Protein AF-0000000068832847 (afdb_homodimer)

Foldseek 3Di:
DDPPPPDPPPPPPDCPDPPPDPPPPCVVVVVVVVLVVLCCCVQAPVLQAPPVGHGLVPDDPVSSVVSLVVSLVVVVVVVVVVLVVLCVVPVCRSVVVLCVQAVLLQLLLLLVLQPVLLVVLLLVLCCLAPVCCNPVNVFADPVLLLLLNVLLLVLLLLLLQVLLQVCLFPHLLVLQLVLLVQLLQLLVQLLPQDDPGPRRSSNSNSVSSSSNNSSSNSSLLSSLLQQQDDLDFAPVVQVCNLQQNLLSNLSSNLSSLVSNLVNLVLLLVLCCVLVVNDQADDDHPVSSSSRSNVSSVVSSVSSVVSSVCSVPPDDCRGQVSVVLCVLVVHNGADVLQVVCCVPVQVLQLCLLQLLLLLLLLLVLLLVVCLVVLCCLQPPVDTSSVSSVLVSVLSVLLSLLSVLLSSCCLRPVCHLLNLQLVLLVLLLVLLVVCLVCVVVLSDPDPSSVVNSVSSSVNSSSSNNHSPSSSSNSQQLVGASSSRSNSNSNSNSSSSVSNVCCSPCVVPDDPSVSSVVSNVSSVSSNVSSQARHFGCRSPGSVLVVLLVLCVSVVHSLLRADCCLDPNRGHNCCCPVVVSNPSHDSVVNSVVVLVVLLVLLLVQLVCVVVVHDDRSNNSHCDPSNNVSVCVVDPNVVSNVVVVVVLVVLVVNDDPDDDPPPDRPNPSSPPD/DCPPDDPPPPPPPPPPDPDPPPPPPCVVVVVVVVLVVLCCCVQAPVLQAPPVGHGLVPDDPVSSVVSLVVSLVVVVVVVVVVLVVLCVVPVCRSVVVLCVQAVLLQLLLLLVLQPVLLVVLLLVLCCLAPVCCNPVNVFADPVLLLLLNVLLLVLLLQLLQVLLQVCLFPHLLVLQLVLLVQLLQLLVQLLPQDDPGPRRSSNSNSVSSSSNNSSSNSSLLSSLLQQQDDLDFAPVVQVCNLQQNLLSNLSSNLSSLVSNLVNLVLLLVLCCVLVVNDQADDDHPVSSSSRSNVSSVVSSVSSVVSSVCSVPPDDCRGQVSVQVCVLVVHNGADVLQVVCCVPVQVLQLCLLQLLLLLLLLLVLLLLVCLVVLCCLQPPVDTSSVSSVLVSVLSVLLSLLSVLLSSCCQRPVCHLLNLQLVLLVLLLVLLVVCLVCVVVLSDPDPSSVVVSVSSSVNSSSSNNHSPSSSSNQQQLVGASSSRSNSNSNSNSSSSVSNVCCSPCVVPDDPSVSSVVSNVSSVSSNVSSQARHFGCRSPGSVLVVVLVLCVSVVHSLLRADCCLDPNRGHNCCCPPVNSNPSHDSVVNSVVVLVVLLVLLLVVLVCVVVVHDDRSNNSHCDPSNNVSVCVVDPNVVSNVVVVVVLVVLVVNDDPDDDPPPPPPPPSSNPD

Organism: Rhodotorula toruloides (NCBI:txid5286)

pLDDT: mean 83.47, std 18.57, range [19.88, 97.75]

Radius of gyration: 41.59 Å; Cα contacts (8 Å, |Δi|>4): 1879; chains: 2; bounding box: 123×182×76 Å

Structure (mmCIF, N/CA/C/O backbone):
data_AF-0000000068832847-model_v1
#
loop_
_entity.id
_entity.type
_entity.pdbx_description
1 polymer 'BY PROTMAP: gi|472583872|gb|EMS21488.1| MFS phosphate transporter'
#
loop_
_atom_site.group_PDB
_atom_site.id
_atom_site.type_symbol
_atom_site.label_atom_id
_atom_site.label_alt_id
_atom_site.label_comp_id
_atom_site.label_asym_id
_atom_site.label_entity_id
_atom_site.label_seq_id
_atom_site.pdbx_PDB_ins_code
_atom_site.Cartn_x
_atom_site.Cartn_y
_atom_site.Cartn_z
_atom_site.occupancy
_atom_site.B_iso_or_equiv
_atom_site.auth_seq_id
_atom_site.auth_comp_id
_atom_site.auth_asym_id
_atom_site.auth_atom_id
_atom_site.pdbx_PDB_model_num
ATOM 1 N N . MET A 1 1 ? 78.938 -80.625 22.859 1 20.84 1 MET A N 1
ATOM 2 C CA . MET A 1 1 ? 77.812 -79.75 22.406 1 20.84 1 MET A CA 1
ATOM 3 C C . MET A 1 1 ? 78.312 -78.375 22.125 1 20.84 1 MET A C 1
ATOM 5 O O . MET A 1 1 ? 78.5 -77.562 23.047 1 20.84 1 MET A O 1
ATOM 9 N N . SER A 1 2 ? 79.125 -77.875 20.875 1 20.7 2 SER A N 1
ATOM 10 C CA . SER A 1 2 ? 80.375 -77.188 20.531 1 20.7 2 SER A CA 1
ATOM 11 C C . SER A 1 2 ? 80.062 -75.75 20.109 1 20.7 2 SER A C 1
ATOM 13 O O . SER A 1 2 ? 79.125 -75.5 19.359 1 20.7 2 SER A O 1
ATOM 15 N N . VAL A 1 3 ? 80.375 -74.562 20.953 1 23.34 3 VAL A N 1
ATOM 16 C CA . VAL A 1 3 ? 80.125 -73.125 21.156 1 23.34 3 VAL A CA 1
ATOM 17 C C . VAL A 1 3 ? 80.688 -72.312 19.984 1 23.34 3 VAL A C 1
ATOM 19 O O . VAL A 1 3 ? 81.875 -72.062 19.922 1 23.34 3 VAL A O 1
ATOM 22 N N . ALA A 1 4 ? 80.125 -72.625 18.641 1 25.02 4 ALA A N 1
ATOM 23 C CA . ALA A 1 4 ? 81.125 -72.188 17.609 1 25.02 4 ALA A CA 1
ATOM 24 C C . ALA A 1 4 ? 81.25 -70.688 17.5 1 25.02 4 ALA A C 1
ATOM 26 O O . ALA A 1 4 ? 80.25 -70 17.688 1 25.02 4 ALA A O 1
ATOM 27 N N . PRO A 1 5 ? 82.375 -70 17.516 1 25.42 5 PRO A N 1
ATOM 28 C CA . PRO A 1 5 ? 82.875 -68.625 17.797 1 25.42 5 PRO A CA 1
ATOM 29 C C . PRO A 1 5 ? 82.625 -67.688 16.672 1 25.42 5 PRO A C 1
ATOM 31 O O . PRO A 1 5 ? 83.125 -67.812 15.555 1 25.42 5 PRO A O 1
ATOM 34 N N . ASP A 1 6 ? 81.188 -67.125 16.359 1 24.06 6 ASP A N 1
ATOM 35 C CA . ASP A 1 6 ? 80.688 -66.625 15.109 1 24.06 6 ASP A CA 1
ATOM 36 C C . ASP A 1 6 ? 81.312 -65.312 14.75 1 24.06 6 ASP A C 1
ATOM 38 O O . ASP A 1 6 ? 81.25 -64.312 15.523 1 24.06 6 ASP A O 1
ATOM 42 N N . ASP A 1 7 ? 82.375 -65.25 14 1 22.2 7 ASP A N 1
ATOM 43 C CA . ASP A 1 7 ? 83.375 -64.25 13.625 1 22.2 7 ASP A CA 1
ATOM 44 C C . ASP A 1 7 ? 82.812 -63.125 12.789 1 22.2 7 ASP A C 1
ATOM 46 O O . ASP A 1 7 ? 82.188 -63.375 11.75 1 22.2 7 ASP A O 1
ATOM 50 N N . SER A 1 8 ? 82.5 -61.781 13.383 1 24.33 8 SER A N 1
ATOM 51 C CA . SER A 1 8 ? 81.812 -60.5 13.195 1 24.33 8 SER A CA 1
ATOM 52 C C . SER A 1 8 ? 82.5 -59.656 12.125 1 24.33 8 SER A C 1
ATOM 54 O O . SER A 1 8 ? 83.312 -58.812 12.445 1 24.33 8 SER A O 1
ATOM 56 N N . ILE A 1 9 ? 82.688 -60.219 10.953 1 23.02 9 ILE A N 1
ATOM 57 C CA . ILE A 1 9 ? 83.562 -59.531 10.008 1 23.02 9 ILE A CA 1
ATOM 58 C C . ILE A 1 9 ? 83 -58.188 9.633 1 23.02 9 ILE A C 1
ATOM 60 O O . ILE A 1 9 ? 81.812 -58.125 9.234 1 23.02 9 ILE A O 1
ATOM 64 N N . GLN A 1 10 ? 83.625 -57 10.023 1 24.17 10 GLN A N 1
ATOM 65 C CA . GLN A 1 10 ? 83.438 -55.562 10.062 1 24.17 10 GLN A CA 1
ATOM 66 C C . GLN A 1 10 ? 83.5 -54.938 8.656 1 24.17 10 GLN A C 1
ATOM 68 O O . GLN A 1 10 ? 84.5 -54.469 8.211 1 24.17 10 GLN A O 1
ATOM 73 N N . GLU A 1 11 ? 82.938 -55.656 7.645 1 22.23 11 GLU A N 1
ATOM 74 C CA . GLU A 1 11 ? 83.25 -55.125 6.332 1 22.23 11 GLU A CA 1
ATOM 75 C C . GLU A 1 11 ? 82.875 -53.688 6.184 1 22.23 11 GLU A C 1
ATOM 77 O O . GLU A 1 11 ? 81.75 -53.281 6.613 1 22.23 11 GLU A O 1
ATOM 82 N N . TYR A 1 12 ? 83.812 -52.75 5.891 1 25.55 12 TYR A N 1
ATOM 83 C CA . TYR A 1 12 ? 84 -51.312 5.711 1 25.55 12 TYR A CA 1
ATOM 84 C C . TYR A 1 12 ? 83.188 -50.781 4.527 1 25.55 12 TYR A C 1
ATOM 86 O O . TYR A 1 12 ? 83.438 -51.125 3.377 1 25.55 12 TYR A O 1
ATOM 94 N N . ARG A 1 13 ? 81.75 -50.719 4.609 1 24.11 13 ARG A N 1
ATOM 95 C CA . ARG A 1 13 ? 80.875 -50.344 3.535 1 24.11 13 ARG A CA 1
ATOM 96 C C . ARG A 1 13 ? 81.125 -48.906 3.09 1 24.11 13 ARG A C 1
ATOM 98 O O . ARG A 1 13 ? 81.062 -48 3.908 1 24.11 13 ARG A O 1
ATOM 105 N N . GLU A 1 14 ? 81.875 -48.688 2.08 1 23.5 14 GLU A N 1
ATOM 106 C CA . GLU A 1 14 ? 82.25 -47.438 1.432 1 23.5 14 GLU A CA 1
ATOM 107 C C . GLU A 1 14 ? 81.062 -46.531 1.212 1 23.5 14 GLU A C 1
ATOM 109 O O . GLU A 1 14 ? 80 -46.969 0.729 1 23.5 14 GLU A O 1
ATOM 114 N N . THR A 1 15 ? 81 -45.344 1.892 1 24.92 15 THR A N 1
ATOM 115 C CA . THR A 1 15 ? 80 -44.312 2.059 1 24.92 15 THR A CA 1
ATOM 116 C C . THR A 1 15 ? 79.75 -43.562 0.747 1 24.92 15 THR A C 1
ATOM 118 O O . THR A 1 15 ? 80.625 -42.812 0.293 1 24.92 15 THR A O 1
ATOM 121 N N . LYS A 1 16 ? 79.438 -44.156 -0.343 1 27.92 16 LYS A N 1
ATOM 122 C CA . LYS A 1 16 ? 79.312 -43.375 -1.562 1 27.92 16 LYS A CA 1
ATOM 123 C C . LYS A 1 16 ? 78.438 -42.125 -1.33 1 27.92 16 LYS A C 1
ATOM 125 O O . LYS A 1 16 ? 77.312 -42.219 -0.733 1 27.92 16 LYS A O 1
ATOM 130 N N . PRO A 1 17 ? 78.875 -40.875 -1.495 1 26.11 17 PRO A N 1
ATOM 131 C CA . PRO A 1 17 ? 78.25 -39.594 -1.123 1 26.11 17 PRO A CA 1
ATOM 132 C C . PRO A 1 17 ? 76.812 -39.438 -1.722 1 26.11 17 PRO A C 1
ATOM 134 O O . PRO A 1 17 ? 76.562 -39.844 -2.852 1 26.11 17 PRO A O 1
ATOM 137 N N . ALA A 1 18 ? 75.688 -39.375 -0.957 1 25.78 18 ALA A N 1
ATOM 138 C CA . ALA A 1 18 ? 74.312 -39.281 -1.341 1 25.78 18 ALA A CA 1
ATOM 139 C C . ALA A 1 18 ? 74.062 -38.125 -2.312 1 25.78 18 ALA A C 1
ATOM 141 O O . ALA A 1 18 ? 74.5 -37 -2.055 1 25.78 18 ALA A O 1
ATOM 142 N N . LEU A 1 19 ? 74.062 -38.25 -3.59 1 25.56 19 LEU A N 1
ATOM 143 C CA . LEU A 1 19 ? 73.625 -37.312 -4.609 1 25.56 19 LEU A CA 1
ATOM 144 C C . LEU A 1 19 ? 72.438 -36.5 -4.145 1 25.56 19 LEU A C 1
ATOM 146 O O . LEU A 1 19 ? 71.5 -37.094 -3.635 1 25.56 19 LEU A O 1
ATOM 150 N N . SER A 1 20 ? 72.5 -35.094 -3.781 1 26.84 20 SER A N 1
ATOM 151 C CA . SER A 1 20 ? 71.625 -34.125 -3.125 1 26.84 20 SER A CA 1
ATOM 152 C C . SER A 1 20 ? 70.25 -34.094 -3.783 1 26.84 20 SER A C 1
ATOM 154 O O . SER A 1 20 ? 70.188 -33.875 -4.992 1 26.84 20 SER A O 1
ATOM 156 N N . ASP A 1 21 ? 69.312 -34.875 -3.494 1 27.92 21 ASP A N 1
ATOM 157 C CA . ASP A 1 21 ? 67.875 -35.031 -3.934 1 27.92 21 ASP A CA 1
ATOM 158 C C . ASP A 1 21 ? 67.125 -33.719 -3.967 1 27.92 21 ASP A C 1
ATOM 160 O O . ASP A 1 21 ? 67.125 -33 -2.971 1 27.92 21 ASP A O 1
ATOM 164 N N . GLY A 1 22 ? 67.125 -32.938 -5.094 1 28.14 22 GLY A N 1
ATOM 165 C CA . GLY A 1 22 ? 66.5 -31.641 -5.359 1 28.14 22 GLY A CA 1
ATOM 166 C C . GLY A 1 22 ? 65.125 -31.453 -4.668 1 28.14 22 GLY A C 1
ATOM 167 O O . GLY A 1 22 ? 64.25 -32.281 -4.824 1 28.14 22 GLY A O 1
ATOM 168 N N . SER A 1 23 ? 65.125 -30.953 -3.469 1 30.73 23 SER A N 1
ATOM 169 C CA . SER A 1 23 ? 64 -30.562 -2.602 1 30.73 23 SER A CA 1
ATOM 170 C C . SER A 1 23 ? 62.938 -29.797 -3.373 1 30.73 23 SER A C 1
ATOM 172 O O . SER A 1 23 ? 63.188 -28.688 -3.846 1 30.73 23 SER A O 1
ATOM 174 N N . ALA A 1 24 ? 62.156 -30.5 -4.137 1 33.38 24 ALA A N 1
ATOM 175 C CA . ALA A 1 24 ? 60.938 -29.969 -4.715 1 33.38 24 ALA A CA 1
ATOM 176 C C . ALA A 1 24 ? 60.188 -29.094 -3.709 1 33.38 24 ALA A C 1
ATOM 178 O O . ALA A 1 24 ? 59.812 -29.562 -2.621 1 33.38 24 ALA A O 1
ATOM 179 N N . SER A 1 25 ? 60.562 -27.828 -3.668 1 31.8 25 SER A N 1
ATOM 180 C CA . SER A 1 25 ? 60 -26.828 -2.775 1 31.8 25 SER A CA 1
ATOM 181 C C . SER A 1 25 ? 58.5 -27.031 -2.596 1 31.8 25 SER A C 1
ATOM 183 O O . SER A 1 25 ? 57.75 -27.172 -3.576 1 31.8 25 SER A O 1
ATOM 185 N N . PRO A 1 26 ? 58.156 -27.578 -1.437 1 36.78 26 PRO A N 1
ATOM 186 C CA . PRO A 1 26 ? 56.75 -27.781 -1.082 1 36.78 26 PRO A CA 1
ATOM 187 C C . PRO A 1 26 ? 55.875 -26.578 -1.43 1 36.78 26 PRO A C 1
ATOM 189 O O . PRO A 1 26 ? 54.656 -26.625 -1.236 1 36.78 26 PRO A O 1
ATOM 192 N N . ASP A 1 27 ? 56.594 -25.547 -1.665 1 34.56 27 ASP A N 1
ATOM 193 C CA . ASP A 1 27 ? 55.812 -24.328 -1.817 1 34.56 27 ASP A CA 1
ATOM 194 C C . ASP A 1 27 ? 55 -24.359 -3.115 1 34.56 27 ASP A C 1
ATOM 196 O O . ASP A 1 27 ? 54.094 -23.562 -3.309 1 34.56 27 ASP A O 1
ATOM 200 N N . SER A 1 28 ? 55.594 -25.141 -4.047 1 34.53 28 SER A N 1
ATOM 201 C CA . SER A 1 28 ? 54.781 -25.031 -5.258 1 34.53 28 SER A CA 1
ATOM 202 C C . SER A 1 28 ? 53.438 -25.719 -5.09 1 34.53 28 SER A C 1
ATOM 204 O O . SER A 1 28 ? 52.5 -25.484 -5.863 1 34.53 28 SER A O 1
ATOM 206 N N . ARG A 1 29 ? 53.438 -26.797 -4.336 1 42.72 29 ARG A N 1
ATOM 207 C CA . ARG A 1 29 ? 52.219 -27.531 -4.148 1 42.72 29 ARG A CA 1
ATOM 208 C C . ARG A 1 29 ? 51.219 -26.734 -3.312 1 42.72 29 ARG A C 1
ATOM 210 O O . ARG A 1 29 ? 50 -26.828 -3.512 1 42.72 29 ARG A O 1
ATOM 217 N N . SER A 1 30 ? 51.688 -26.172 -2.23 1 42.75 30 SER A N 1
ATOM 218 C CA . SER A 1 30 ? 50.844 -25.297 -1.423 1 42.75 30 SER A CA 1
ATOM 219 C C . SER A 1 30 ? 50.344 -24.109 -2.23 1 42.75 30 SER A C 1
ATOM 221 O O . SER A 1 30 ? 49.188 -23.672 -2.051 1 42.75 30 SER A O 1
ATOM 223 N N . THR A 1 31 ? 51.156 -23.594 -3.111 1 45.06 31 THR A N 1
ATOM 224 C CA . THR A 1 31 ? 50.75 -22.453 -3.939 1 45.06 31 THR A CA 1
ATOM 225 C C . THR A 1 31 ? 49.719 -22.891 -4.988 1 45.06 31 THR A C 1
ATOM 227 O O . THR A 1 31 ? 48.812 -22.125 -5.324 1 45.06 31 THR A O 1
ATOM 230 N N . VAL A 1 32 ? 49.906 -24.016 -5.539 1 45.22 32 VAL A N 1
ATOM 231 C CA . VAL A 1 32 ? 48.969 -24.531 -6.539 1 45.22 32 VAL A CA 1
ATOM 232 C C . VAL A 1 32 ? 47.625 -24.859 -5.875 1 4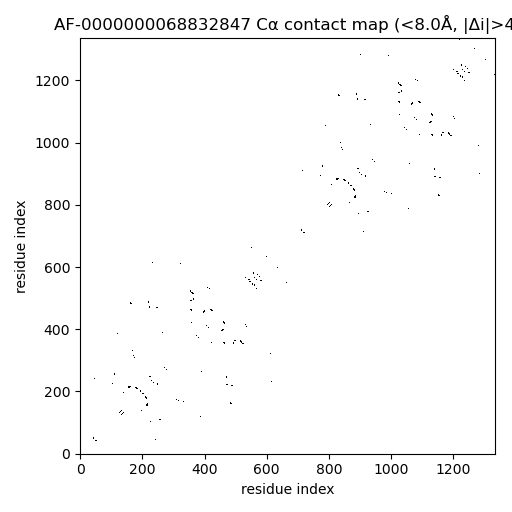5.22 32 VAL A C 1
ATOM 234 O O . VAL A 1 32 ? 46.562 -24.594 -6.434 1 45.22 32 VAL A O 1
ATOM 237 N N . ALA A 1 33 ? 47.781 -25.625 -4.727 1 51.28 33 ALA A N 1
ATOM 238 C CA . ALA A 1 33 ? 46.562 -25.969 -3.98 1 51.28 33 ALA A CA 1
ATOM 239 C C . ALA A 1 33 ? 45.781 -24.703 -3.631 1 51.28 33 ALA A C 1
ATOM 241 O O . ALA A 1 33 ? 44.531 -24.703 -3.723 1 51.28 33 ALA A O 1
ATOM 242 N N . ASN A 1 34 ? 46.531 -23.672 -3.268 1 61.56 34 ASN A N 1
ATOM 243 C CA . ASN A 1 34 ? 45.938 -22.391 -2.926 1 61.56 34 ASN A CA 1
ATOM 244 C C . ASN A 1 34 ? 45.344 -21.703 -4.156 1 61.56 34 ASN A C 1
ATOM 246 O O . ASN A 1 34 ? 44.344 -21 -4.055 1 61.56 34 ASN A O 1
ATOM 250 N N . HIS A 1 35 ? 45.844 -22.203 -5.242 1 73.69 35 HIS A N 1
ATOM 251 C CA . HIS A 1 35 ? 45.375 -21.594 -6.484 1 73.69 35 HIS A CA 1
ATOM 252 C C . HIS A 1 35 ? 44.031 -22.172 -6.918 1 73.69 35 HIS A C 1
ATOM 254 O O . HIS A 1 35 ? 43.156 -21.422 -7.344 1 73.69 35 HIS A O 1
ATOM 260 N N . SER A 1 36 ? 43.938 -23.484 -6.672 1 77 36 SER A N 1
ATOM 261 C CA . SER A 1 36 ? 42.688 -24.125 -7.098 1 77 36 SER A CA 1
ATOM 262 C C . SER A 1 36 ? 41.531 -23.781 -6.152 1 77 36 SER A C 1
ATOM 264 O O . SER A 1 36 ? 40.375 -23.906 -6.523 1 77 36 SER A O 1
ATOM 266 N N . ASP A 1 37 ? 41.969 -23.344 -5.031 1 80.5 37 ASP A N 1
ATOM 267 C CA . ASP A 1 37 ? 40.938 -23 -4.043 1 80.5 37 ASP A CA 1
ATOM 268 C C . ASP A 1 37 ? 40.188 -21.734 -4.441 1 80.5 37 ASP A C 1
ATOM 270 O O . ASP A 1 37 ? 39.062 -21.531 -4.047 1 80.5 37 ASP A O 1
ATOM 274 N N . LEU A 1 38 ? 40.75 -21.031 -5.301 1 82.5 38 LEU A N 1
ATOM 275 C CA . LEU A 1 38 ? 40.156 -19.75 -5.707 1 82.5 38 LEU A CA 1
ATOM 276 C C . LEU A 1 38 ? 38.969 -19.969 -6.609 1 82.5 38 LEU A C 1
ATOM 278 O O . LEU A 1 38 ? 38.031 -19.141 -6.629 1 82.5 38 LEU A O 1
ATOM 282 N N . ILE A 1 39 ? 38.938 -21.109 -7.234 1 86.12 39 ILE A N 1
ATOM 283 C CA . ILE A 1 39 ? 37.844 -21.312 -8.188 1 86.12 39 ILE A CA 1
ATOM 284 C C . ILE A 1 39 ? 36.938 -22.422 -7.68 1 86.12 39 ILE A C 1
ATOM 286 O O . ILE A 1 39 ? 35.938 -22.781 -8.344 1 86.12 39 ILE A O 1
ATOM 290 N N . LYS A 1 40 ? 37.219 -22.938 -6.547 1 85.19 40 LYS A N 1
ATOM 291 C CA . LYS A 1 40 ? 36.469 -24.062 -6.004 1 85.19 40 LYS A CA 1
ATOM 292 C C . LYS A 1 40 ? 35 -23.656 -5.805 1 85.19 40 LYS A C 1
ATOM 294 O O . LYS A 1 40 ? 34.094 -24.438 -6.109 1 85.19 40 LYS A O 1
ATOM 299 N N . GLU A 1 41 ? 34.75 -22.578 -5.348 1 84.81 41 GLU A N 1
ATOM 300 C CA . GLU A 1 41 ? 33.375 -22.125 -5.102 1 84.81 41 GLU A CA 1
ATOM 301 C C . GLU A 1 41 ? 32.625 -21.953 -6.41 1 84.81 41 GLU A C 1
ATOM 303 O O . GLU A 1 41 ? 31.422 -22.172 -6.469 1 84.81 41 GLU A O 1
ATOM 308 N N . ALA A 1 42 ? 33.281 -21.625 -7.391 1 85.69 42 ALA A N 1
ATOM 309 C CA . ALA A 1 42 ? 32.656 -21.406 -8.695 1 85.69 42 ALA A CA 1
ATOM 310 C C . ALA A 1 42 ? 32.375 -22.734 -9.398 1 85.69 42 ALA A C 1
ATOM 312 O O . ALA A 1 42 ? 31.391 -22.859 -10.133 1 85.69 42 ALA A O 1
ATOM 313 N N . LEU A 1 43 ? 33.188 -23.719 -9.133 1 86.81 43 LEU A N 1
ATOM 314 C CA . LEU A 1 43 ? 33.031 -25 -9.82 1 86.81 43 LEU A CA 1
ATOM 315 C C . LEU A 1 43 ? 32.188 -25.969 -9.008 1 86.81 43 LEU A C 1
ATOM 317 O O . LEU A 1 43 ? 31.438 -26.766 -9.562 1 86.81 43 LEU A O 1
ATOM 321 N N . TYR A 1 44 ? 32.406 -25.859 -7.688 1 89.69 44 TYR A N 1
ATOM 322 C CA . TYR A 1 44 ? 31.719 -26.812 -6.812 1 89.69 44 TYR A CA 1
ATOM 323 C C . TYR A 1 44 ? 30.969 -26.094 -5.703 1 89.69 44 TYR A C 1
ATOM 325 O O . TYR A 1 44 ? 31.359 -26.141 -4.539 1 89.69 44 TYR A O 1
ATOM 333 N N . PRO A 1 45 ? 29.828 -25.594 -6.074 1 90.31 45 PRO A N 1
ATOM 334 C CA . PRO A 1 45 ? 29.047 -24.922 -5.035 1 90.31 45 PRO A CA 1
ATOM 335 C C . PRO A 1 45 ? 28.609 -25.859 -3.91 1 90.31 45 PRO A C 1
ATOM 337 O O . PRO A 1 45 ? 28.297 -27.016 -4.164 1 90.31 45 PRO A O 1
ATOM 340 N N . SER A 1 46 ? 28.531 -25.328 -2.717 1 89.75 46 SER A N 1
ATOM 341 C CA . SER A 1 46 ? 28.297 -26.125 -1.523 1 89.75 46 SER A CA 1
ATOM 342 C C . SER A 1 46 ? 26.875 -26.656 -1.475 1 89.75 46 SER A C 1
ATOM 344 O O . SER A 1 46 ? 26.594 -27.625 -0.751 1 89.75 46 SER A O 1
ATOM 346 N N . ASP A 1 47 ? 26.031 -26.109 -2.215 1 91.56 47 ASP A N 1
ATOM 347 C CA . ASP A 1 47 ? 24.641 -26.531 -2.178 1 91.56 47 ASP A CA 1
ATOM 348 C C . ASP A 1 47 ? 24.422 -27.766 -3.066 1 91.56 47 ASP A C 1
ATOM 350 O O . ASP A 1 47 ? 23.406 -28.438 -2.955 1 91.56 47 ASP A O 1
ATOM 354 N N . SER A 1 48 ? 25.422 -28.141 -3.961 1 92.69 48 SER A N 1
ATOM 355 C CA . SER A 1 48 ? 25.219 -29.25 -4.887 1 92.69 48 SER A CA 1
ATOM 356 C C . SER A 1 48 ? 26.359 -30.25 -4.801 1 92.69 48 SER A C 1
ATOM 358 O O . SER A 1 48 ? 26.25 -31.391 -5.273 1 92.69 48 SER A O 1
ATOM 360 N N . TYR A 1 49 ? 27.438 -29.812 -4.238 1 93.31 49 TYR A N 1
ATOM 361 C CA . TYR A 1 49 ? 28.609 -30.672 -4.195 1 93.31 49 TYR A CA 1
ATOM 362 C C . TYR A 1 49 ? 29.109 -30.828 -2.766 1 93.31 49 TYR A C 1
ATOM 364 O O . TYR A 1 49 ? 28.938 -29.938 -1.937 1 93.31 49 TYR A O 1
ATOM 372 N N . THR A 1 50 ? 29.703 -31.953 -2.514 1 92.75 50 THR A N 1
ATOM 373 C CA . THR A 1 50 ? 30.406 -32.156 -1.254 1 92.75 50 THR A CA 1
ATOM 374 C C . THR A 1 50 ? 31.719 -31.406 -1.241 1 92.75 50 THR A C 1
ATOM 376 O O . THR A 1 50 ? 32.188 -30.938 -2.283 1 92.75 50 THR A O 1
ATOM 379 N N . PRO A 1 51 ? 32.312 -31.266 -0.107 1 88 51 PRO A N 1
ATOM 380 C CA . PRO A 1 51 ? 33.562 -30.547 -0.033 1 88 51 PRO A CA 1
ATOM 381 C C . PRO A 1 51 ? 34.656 -31.188 -0.875 1 88 51 PRO A C 1
ATOM 383 O O . PRO A 1 51 ? 35.594 -30.516 -1.308 1 88 51 PRO A O 1
ATOM 386 N N . ASP A 1 52 ? 34.469 -32.469 -1.24 1 86.38 52 ASP A N 1
ATOM 387 C CA . ASP A 1 52 ? 35.469 -33.188 -2.023 1 86.38 52 ASP A CA 1
ATOM 388 C C . ASP A 1 52 ? 35.188 -33.031 -3.52 1 86.38 52 ASP A C 1
ATOM 390 O O . ASP A 1 52 ? 35.938 -33.562 -4.344 1 86.38 52 ASP A O 1
ATOM 394 N N . GLY A 1 53 ? 34.094 -32.375 -3.893 1 88.25 53 GLY A N 1
ATOM 395 C CA . GLY A 1 53 ? 33.812 -32.125 -5.293 1 88.25 53 GLY A CA 1
ATOM 396 C C . GLY A 1 53 ? 32.938 -33.156 -5.938 1 88.25 53 GLY A C 1
ATOM 397 O O . GLY A 1 53 ? 32.875 -33.281 -7.164 1 88.25 53 GLY A O 1
ATOM 398 N N . THR A 1 54 ? 32.312 -34 -5.137 1 92.38 54 THR A N 1
ATOM 399 C CA . THR A 1 54 ? 31.406 -35 -5.672 1 92.38 54 THR A CA 1
ATOM 400 C C . THR A 1 54 ? 29.984 -34.438 -5.766 1 92.38 54 THR A C 1
ATOM 402 O O . THR A 1 54 ? 29.484 -33.844 -4.82 1 92.38 54 THR A O 1
ATOM 405 N N . TYR A 1 55 ? 29.391 -34.656 -6.922 1 94.19 55 TYR A N 1
ATOM 406 C CA . TYR A 1 55 ? 28.016 -34.219 -7.129 1 94.19 55 TYR A CA 1
ATOM 407 C C . TYR A 1 55 ? 27.062 -35 -6.23 1 94.19 55 TYR A C 1
ATOM 409 O O . TYR A 1 55 ? 27.219 -36.219 -6.047 1 94.19 55 TYR A O 1
ATOM 417 N N . TRP A 1 56 ? 26.078 -34.406 -5.625 1 93.81 56 TRP A N 1
ATOM 418 C CA . TRP A 1 56 ? 25.219 -35 -4.609 1 93.81 56 TRP A CA 1
ATOM 419 C C . TRP A 1 56 ? 24.516 -36.25 -5.156 1 93.81 56 TRP A C 1
ATOM 421 O O . TRP A 1 56 ? 24.297 -37.219 -4.426 1 93.81 56 TRP A O 1
ATOM 431 N N . ALA A 1 57 ? 24.203 -36.25 -6.449 1 93.19 57 ALA A N 1
ATOM 432 C CA . ALA A 1 57 ? 23.438 -37.344 -7.039 1 93.19 57 ALA A CA 1
ATOM 433 C C . ALA A 1 57 ? 24.328 -38.562 -7.305 1 93.19 57 ALA A C 1
ATOM 435 O O . ALA A 1 57 ? 23.844 -39.656 -7.562 1 93.19 57 ALA A O 1
ATOM 436 N N . ASP A 1 58 ? 25.625 -38.375 -7.258 1 93.69 58 ASP A N 1
ATOM 437 C CA . ASP A 1 58 ? 26.578 -39.469 -7.461 1 93.69 58 ASP A CA 1
ATOM 438 C C . ASP A 1 58 ? 26.875 -40.188 -6.148 1 93.69 58 ASP A C 1
ATOM 440 O O . ASP A 1 58 ? 27.531 -41.219 -6.145 1 93.69 58 ASP A O 1
ATOM 444 N N . LEU A 1 59 ? 26.406 -39.656 -5.133 1 93.69 59 LEU A N 1
ATOM 445 C CA . LEU A 1 59 ? 26.641 -40.281 -3.826 1 93.69 59 LEU A CA 1
ATOM 446 C C . LEU A 1 59 ? 25.781 -41.531 -3.648 1 93.69 59 LEU A C 1
ATOM 448 O O . LEU A 1 59 ? 24.719 -41.656 -4.258 1 93.69 59 LEU A O 1
ATOM 452 N N . PRO A 1 60 ? 26.297 -42.375 -2.777 1 93 60 PRO A N 1
ATOM 453 C CA . PRO A 1 60 ? 25.453 -43.531 -2.451 1 93 60 PRO A CA 1
ATOM 454 C C . PRO A 1 60 ? 24.156 -43.156 -1.765 1 93 60 PRO A C 1
ATOM 456 O O . PRO A 1 60 ? 24.031 -42.031 -1.248 1 93 60 PRO A O 1
ATOM 459 N N . THR A 1 61 ? 23.266 -44 -1.746 1 92.31 61 THR A N 1
ATOM 460 C CA . THR A 1 61 ? 21.891 -43.688 -1.361 1 92.31 61 THR A CA 1
ATOM 461 C C . THR A 1 61 ? 21.844 -43.125 0.055 1 92.31 61 THR A C 1
ATOM 463 O O . THR A 1 61 ? 21.188 -42.125 0.298 1 92.31 61 THR A O 1
ATOM 466 N N . ALA A 1 62 ? 22.531 -43.688 0.982 1 93.88 62 ALA A N 1
ATOM 467 C CA . ALA A 1 62 ? 22.484 -43.219 2.367 1 93.88 62 ALA A CA 1
ATOM 468 C C . ALA A 1 62 ? 23.094 -41.812 2.5 1 93.88 62 ALA A C 1
ATOM 470 O O . ALA A 1 62 ? 22.547 -40.969 3.219 1 93.88 62 ALA A O 1
ATOM 471 N N . GLN A 1 63 ? 24.156 -41.656 1.841 1 93.31 63 GLN A N 1
ATOM 472 C CA . GLN A 1 63 ? 24.812 -40.344 1.901 1 93.31 63 GLN A CA 1
ATOM 473 C C . GLN A 1 63 ? 24.031 -39.312 1.125 1 93.31 63 GLN A C 1
ATOM 475 O O . GLN A 1 63 ? 24.047 -38.125 1.481 1 93.31 63 GLN A O 1
ATOM 480 N N . ARG A 1 64 ? 23.453 -39.812 0.088 1 93.88 64 ARG A N 1
ATOM 481 C CA . ARG A 1 64 ? 22.609 -38.906 -0.688 1 93.88 64 ARG A CA 1
ATOM 482 C C . ARG A 1 64 ? 21.453 -38.375 0.15 1 93.88 64 ARG A C 1
ATOM 484 O O . ARG A 1 64 ? 21.156 -37.188 0.129 1 93.88 64 ARG A O 1
ATOM 491 N N . TRP A 1 65 ? 20.859 -39.25 0.902 1 94.25 65 TRP A N 1
ATOM 492 C CA . TRP A 1 65 ? 19.734 -38.875 1.756 1 94.25 65 TRP A CA 1
ATOM 493 C C . TRP A 1 65 ? 20.188 -37.938 2.861 1 94.25 65 TRP A C 1
ATOM 495 O O . TRP A 1 65 ? 19.484 -36.969 3.172 1 94.25 65 TRP A O 1
ATOM 505 N N . LYS A 1 66 ? 21.297 -38.188 3.41 1 94.5 66 LYS A N 1
ATOM 506 C CA . LYS A 1 66 ? 21.812 -37.344 4.465 1 94.5 66 LYS A CA 1
ATOM 507 C C . LYS A 1 66 ? 22.172 -35.969 3.922 1 94.5 66 LYS A C 1
ATOM 509 O O . LYS A 1 66 ? 21.875 -34.938 4.562 1 94.5 66 LYS A O 1
ATOM 514 N N . PHE A 1 67 ? 22.766 -35.969 2.773 1 94.44 67 PHE A N 1
ATOM 515 C CA . PHE A 1 67 ? 23.141 -34.688 2.154 1 94.44 67 PHE A CA 1
ATOM 516 C C . PHE A 1 67 ? 21.906 -33.844 1.879 1 94.44 67 PHE A C 1
ATOM 518 O O . PHE A 1 67 ? 21.875 -32.656 2.238 1 94.44 67 PHE A O 1
ATOM 525 N N . ALA A 1 68 ? 20.984 -34.438 1.244 1 93.5 68 ALA A N 1
ATOM 526 C CA . ALA A 1 68 ? 19.781 -33.719 0.842 1 93.5 68 ALA A CA 1
ATOM 527 C C . ALA A 1 68 ? 19.016 -33.219 2.059 1 93.5 68 ALA A C 1
ATOM 529 O O . ALA A 1 68 ? 18.547 -32.062 2.078 1 93.5 68 ALA A O 1
ATOM 530 N N . THR A 1 69 ? 18.875 -33.969 3.084 1 94.19 69 THR A N 1
ATOM 531 C CA . THR A 1 69 ? 18.125 -33.594 4.277 1 94.19 69 THR A CA 1
ATOM 532 C C . THR A 1 69 ? 18.875 -32.531 5.059 1 94.19 69 THR A C 1
ATOM 534 O O . THR A 1 69 ? 18.266 -31.578 5.566 1 94.19 69 THR A O 1
ATOM 537 N N . THR A 1 70 ? 20.156 -32.656 5.141 1 93.88 70 THR A N 1
ATOM 538 C CA . THR A 1 70 ? 20.938 -31.656 5.852 1 93.88 70 THR A CA 1
ATOM 539 C C . THR A 1 70 ? 20.891 -30.312 5.133 1 93.88 70 THR A C 1
ATOM 541 O O . THR A 1 70 ? 20.766 -29.266 5.77 1 93.88 70 THR A O 1
ATOM 544 N N . GLN A 1 71 ? 21.031 -30.422 3.855 1 92.56 71 GLN A N 1
ATOM 545 C CA . GLN A 1 71 ? 20.969 -29.203 3.072 1 92.56 71 GLN A CA 1
ATOM 546 C C . GLN A 1 71 ? 19.625 -28.516 3.211 1 92.56 71 GLN A C 1
ATOM 548 O O . GLN A 1 71 ? 19.547 -27.297 3.352 1 92.56 71 GLN A O 1
ATOM 553 N N . PHE A 1 72 ? 18.609 -29.281 3.135 1 93 72 PHE A N 1
ATOM 554 C CA . PHE A 1 72 ? 17.266 -28.734 3.26 1 93 72 PHE A CA 1
ATOM 555 C C . PHE A 1 72 ? 17.047 -28.125 4.641 1 93 72 PHE A C 1
ATOM 557 O O . PHE A 1 72 ? 16.5 -27.031 4.77 1 93 72 PHE A O 1
ATOM 564 N N . ASN A 1 73 ? 17.5 -28.766 5.688 1 94.12 73 ASN A N 1
ATOM 565 C CA . ASN A 1 73 ? 17.328 -28.281 7.055 1 94.12 73 ASN A CA 1
ATOM 566 C C . ASN A 1 73 ? 18.156 -27.031 7.312 1 94.12 73 ASN A C 1
ATOM 568 O O . ASN A 1 73 ? 17.688 -26.109 7.988 1 94.12 73 ASN A O 1
ATOM 572 N N . GLN A 1 74 ? 19.312 -27.031 6.797 1 93.38 74 GLN A N 1
ATOM 573 C CA . GLN A 1 74 ? 20.172 -25.859 6.98 1 93.38 74 GLN A CA 1
ATOM 574 C C . GLN A 1 74 ? 19.594 -24.641 6.277 1 93.38 74 GLN A C 1
ATOM 576 O O . GLN A 1 74 ? 19.594 -23.531 6.836 1 93.38 74 GLN A O 1
ATOM 581 N N . GLU A 1 75 ? 19.141 -24.875 5.094 1 92.56 75 GLU A N 1
ATOM 582 C CA . GLU A 1 75 ? 18.547 -23.766 4.352 1 92.56 75 GLU A CA 1
ATOM 583 C C . GLU A 1 75 ? 17.25 -23.281 5.004 1 92.56 75 GLU A C 1
ATOM 585 O O . GLU A 1 75 ? 17 -22.078 5.074 1 92.56 75 GLU A O 1
ATOM 590 N N . SER A 1 76 ? 16.484 -24.188 5.48 1 93.31 76 SER A N 1
ATOM 591 C CA . SER A 1 76 ? 15.25 -23.828 6.152 1 93.31 76 SER A CA 1
ATOM 592 C C . SER A 1 76 ? 15.523 -23.047 7.438 1 93.31 76 SER A C 1
ATOM 594 O O . SER A 1 76 ? 14.836 -22.078 7.734 1 93.31 76 SER A O 1
ATOM 596 N N . ARG A 1 77 ? 16.5 -23.453 8.172 1 94.25 77 ARG A N 1
ATOM 597 C CA . ARG A 1 77 ? 16.859 -22.75 9.391 1 94.25 77 ARG A CA 1
ATOM 598 C C . ARG A 1 77 ? 17.375 -21.344 9.086 1 94.25 77 ARG A C 1
ATOM 600 O O . ARG A 1 77 ? 17.047 -20.391 9.797 1 94.25 77 ARG A O 1
ATOM 607 N N . ARG A 1 78 ? 18.141 -21.281 8.07 1 93.38 78 ARG A N 1
ATOM 608 C CA . ARG A 1 78 ? 18.656 -19.984 7.66 1 93.38 78 ARG A CA 1
ATOM 609 C C . ARG A 1 78 ? 17.516 -19.047 7.266 1 93.38 78 ARG A C 1
ATOM 611 O O . ARG A 1 78 ? 17.484 -17.891 7.676 1 93.38 78 ARG A O 1
ATOM 618 N N . GLU A 1 79 ? 16.625 -19.484 6.531 1 91.44 79 GLU A N 1
ATOM 619 C CA . GLU A 1 79 ? 15.5 -18.672 6.078 1 91.44 79 GLU A CA 1
ATOM 620 C C . GLU A 1 79 ? 14.617 -18.25 7.246 1 91.44 79 GLU A C 1
ATOM 622 O O . GLU A 1 79 ? 14.156 -17.109 7.301 1 91.44 79 GLU A O 1
ATOM 627 N N . VAL A 1 80 ? 14.375 -19.125 8.164 1 93.44 80 VAL A N 1
ATOM 628 C CA . VAL A 1 80 ? 13.547 -18.812 9.328 1 93.44 80 VAL A CA 1
ATOM 629 C C . VAL A 1 80 ? 14.219 -17.734 10.156 1 93.44 80 VAL A C 1
ATOM 631 O O . VAL A 1 80 ? 13.555 -16.812 10.641 1 93.44 80 VAL A O 1
ATOM 634 N N . LYS A 1 81 ? 15.484 -17.844 10.297 1 94 81 LYS A N 1
ATOM 635 C CA . LYS A 1 81 ? 16.219 -16.812 11.031 1 94 81 LYS A CA 1
ATOM 636 C C . LYS A 1 81 ? 16.172 -15.477 10.312 1 94 81 LYS A C 1
ATOM 638 O O . LYS A 1 81 ? 15.984 -14.43 10.938 1 94 81 LYS A O 1
ATOM 643 N N . TYR A 1 82 ? 16.344 -15.57 9.047 1 92.44 82 TYR A N 1
ATOM 644 C CA . TYR A 1 82 ? 16.297 -14.352 8.242 1 92.44 82 TYR A CA 1
ATOM 645 C C . TYR A 1 82 ? 14.938 -13.68 8.352 1 92.44 82 TYR A C 1
ATOM 647 O O . TYR A 1 82 ? 14.852 -12.461 8.539 1 92.44 82 TYR A O 1
ATOM 655 N N . VAL A 1 83 ? 13.914 -14.359 8.281 1 92.56 83 VAL A N 1
ATOM 656 C CA . VAL A 1 83 ? 12.547 -13.844 8.375 1 92.56 83 VAL A CA 1
ATOM 657 C C . VAL A 1 83 ? 12.281 -13.328 9.781 1 92.56 83 VAL A C 1
ATOM 659 O O . VAL A 1 83 ? 11.648 -12.281 9.961 1 92.56 83 VAL A O 1
ATOM 662 N N . TRP A 1 84 ? 12.766 -14.023 10.766 1 92.5 84 TRP A N 1
ATOM 663 C CA . TRP A 1 84 ? 12.57 -13.609 12.156 1 92.5 84 TRP A CA 1
ATOM 664 C C . TRP A 1 84 ? 13.281 -12.297 12.438 1 92.5 84 TRP A C 1
ATOM 666 O O . TRP A 1 84 ? 12.758 -11.438 13.148 1 92.5 84 TRP A O 1
ATOM 676 N N . ASP A 1 85 ? 14.438 -12.172 11.875 1 93.12 85 ASP A N 1
ATOM 677 C CA . ASP A 1 85 ? 15.18 -10.93 12.039 1 93.12 85 ASP A CA 1
ATOM 678 C C . ASP A 1 85 ? 14.461 -9.766 11.359 1 93.12 85 ASP A C 1
ATOM 680 O O . ASP A 1 85 ? 14.43 -8.656 11.891 1 93.12 85 ASP A O 1
ATOM 684 N N . MET A 1 86 ? 13.945 -10.07 10.242 1 91.56 86 MET A N 1
ATOM 685 C CA . MET A 1 86 ? 13.148 -9.062 9.547 1 91.56 86 MET A CA 1
ATOM 686 C C . MET A 1 86 ? 11.93 -8.664 10.383 1 91.56 86 MET A C 1
ATOM 688 O O . MET A 1 86 ? 11.586 -7.484 10.461 1 91.56 86 MET A O 1
ATOM 692 N N . PHE A 1 87 ? 11.344 -9.633 11 1 90.69 87 PHE A N 1
ATOM 693 C CA . PHE A 1 87 ? 10.148 -9.414 11.805 1 90.69 87 PHE A CA 1
ATOM 694 C C . PHE A 1 87 ? 10.461 -8.562 13.023 1 90.69 87 PHE A C 1
ATOM 696 O O . PHE A 1 87 ? 9.68 -7.688 13.398 1 90.69 87 PHE A O 1
ATOM 703 N N . LYS A 1 88 ? 11.617 -8.773 13.68 1 89.62 88 LYS A N 1
ATOM 704 C CA . LYS A 1 88 ? 12.016 -8.016 14.859 1 89.62 88 LYS A CA 1
ATOM 705 C C . LYS A 1 88 ? 12.266 -6.551 14.516 1 89.62 88 LYS A C 1
ATOM 707 O O . LYS A 1 88 ? 11.961 -5.66 15.312 1 89.62 88 LYS A O 1
ATOM 712 N N . ARG A 1 89 ? 12.742 -6.32 13.359 1 87.88 89 ARG A N 1
ATOM 713 C CA . ARG A 1 89 ? 13.016 -4.949 12.938 1 87.88 89 ARG A CA 1
ATOM 714 C C . ARG A 1 89 ? 11.727 -4.234 12.539 1 87.88 89 ARG A C 1
ATOM 716 O O . ARG A 1 89 ? 11.492 -3.094 12.945 1 87.88 89 ARG A O 1
ATOM 723 N N . ASP A 1 90 ? 10.977 -4.93 11.68 1 90.69 90 ASP A N 1
ATOM 724 C CA . ASP A 1 90 ? 9.68 -4.449 11.203 1 90.69 90 ASP A CA 1
ATOM 725 C C . ASP A 1 90 ? 8.711 -5.605 10.977 1 90.69 90 ASP A C 1
ATOM 727 O O . ASP A 1 90 ? 8.883 -6.391 10.047 1 90.69 90 ASP A O 1
ATOM 731 N N . PRO A 1 91 ? 7.742 -5.699 11.82 1 88.88 91 PRO A N 1
ATOM 732 C CA . PRO A 1 91 ? 6.816 -6.832 11.75 1 88.88 91 PRO A CA 1
ATOM 733 C C . PRO A 1 91 ? 6.125 -6.941 10.391 1 88.88 91 PRO A C 1
ATOM 735 O O . PRO A 1 91 ? 5.656 -8.023 10.016 1 88.88 91 PRO A O 1
ATOM 738 N N . MET A 1 92 ? 6.066 -5.996 9.578 1 90.75 92 MET A N 1
ATOM 739 C CA . MET A 1 92 ? 5.375 -6.047 8.297 1 90.75 92 MET A CA 1
ATOM 740 C C . MET A 1 92 ? 6.355 -6.312 7.156 1 90.75 92 MET A C 1
ATOM 742 O O . MET A 1 92 ? 5.945 -6.582 6.027 1 90.75 92 MET A O 1
ATOM 746 N N . GLN A 1 93 ? 7.617 -6.281 7.449 1 91.06 93 GLN A N 1
ATOM 747 C CA . GLN A 1 93 ? 8.633 -6.414 6.41 1 91.06 93 GLN A CA 1
ATOM 748 C C . GLN A 1 93 ? 8.586 -7.801 5.77 1 91.06 93 GLN A C 1
ATOM 750 O O . GLN A 1 93 ? 8.719 -7.93 4.551 1 91.06 93 GLN A O 1
ATOM 755 N N . PRO A 1 94 ? 8.391 -8.852 6.602 1 92.69 94 PRO A N 1
ATOM 756 C CA . PRO A 1 94 ? 8.297 -10.164 5.961 1 92.69 94 PRO A CA 1
ATOM 757 C C . PRO A 1 94 ? 7.113 -10.273 5.004 1 92.69 94 PRO A C 1
ATOM 759 O O . PRO A 1 94 ? 7.215 -10.914 3.957 1 92.69 94 PRO A O 1
ATOM 762 N N . PHE A 1 95 ? 6.102 -9.695 5.285 1 91.5 95 PHE A N 1
ATOM 763 C CA . PHE A 1 95 ? 4.926 -9.719 4.422 1 91.5 95 PHE A CA 1
ATOM 764 C C . PHE A 1 95 ? 5.172 -8.93 3.145 1 91.5 95 PHE A C 1
ATOM 766 O O . PHE A 1 95 ? 4.762 -9.352 2.061 1 91.5 95 PHE A O 1
ATOM 773 N N . ARG A 1 96 ? 5.797 -7.891 3.326 1 90.88 96 ARG A N 1
ATOM 774 C CA . ARG A 1 96 ? 6.117 -7.09 2.15 1 90.88 96 ARG A CA 1
ATOM 775 C C . ARG A 1 96 ? 7.074 -7.832 1.224 1 90.88 96 ARG A C 1
ATOM 777 O O . ARG A 1 96 ? 6.949 -7.754 0 1 90.88 96 ARG A O 1
ATOM 784 N N . ALA A 1 97 ? 7.996 -8.477 1.843 1 91.69 97 ALA A N 1
ATOM 785 C CA . ALA A 1 97 ? 8.945 -9.25 1.045 1 91.69 97 ALA A CA 1
ATOM 786 C C . ALA A 1 97 ? 8.242 -10.391 0.314 1 91.69 97 ALA A C 1
ATOM 788 O O . ALA A 1 97 ? 8.516 -10.656 -0.858 1 91.69 97 ALA A O 1
ATOM 789 N N . TYR A 1 98 ? 7.371 -11.07 1.008 1 92.94 98 TYR A N 1
ATOM 790 C CA . TYR A 1 98 ? 6.574 -12.125 0.404 1 92.94 98 TYR A CA 1
ATOM 791 C C . TYR A 1 98 ? 5.73 -11.586 -0.744 1 92.94 98 TYR A C 1
ATOM 793 O O . TYR A 1 98 ? 5.652 -12.203 -1.81 1 92.94 98 TYR A O 1
ATOM 801 N N . TRP A 1 99 ? 5.176 -10.438 -0.547 1 92.94 99 TRP A N 1
ATOM 802 C CA . TRP A 1 99 ? 4.324 -9.812 -1.553 1 92.94 99 TRP A CA 1
ATOM 803 C C . TRP A 1 99 ? 5.125 -9.445 -2.795 1 92.94 99 TRP A C 1
ATOM 805 O O . TRP A 1 99 ? 4.688 -9.695 -3.922 1 92.94 99 TRP A O 1
ATOM 815 N N . ARG A 1 100 ? 6.273 -8.961 -2.559 1 88.69 100 ARG A N 1
ATOM 816 C CA . ARG A 1 100 ? 7.102 -8.492 -3.668 1 88.69 100 ARG A CA 1
ATOM 817 C C . ARG A 1 100 ? 7.668 -9.672 -4.457 1 88.69 100 ARG A C 1
ATOM 819 O O . ARG A 1 100 ? 7.762 -9.617 -5.684 1 88.69 100 ARG A O 1
ATOM 826 N N . LYS A 1 101 ? 7.945 -10.648 -3.76 1 88.5 101 LYS A N 1
ATOM 827 C CA . LYS A 1 101 ? 8.641 -11.758 -4.406 1 88.5 101 LYS A CA 1
ATOM 828 C C . LYS A 1 101 ? 7.652 -12.688 -5.109 1 88.5 101 LYS A C 1
ATOM 830 O O . LYS A 1 101 ? 7.898 -13.133 -6.23 1 88.5 101 LYS A O 1
ATOM 835 N N . TYR A 1 102 ? 6.508 -12.961 -4.469 1 92.38 102 TYR A N 1
ATOM 836 C CA . TYR A 1 102 ? 5.652 -14.023 -4.984 1 92.38 102 TYR A CA 1
ATOM 837 C C . TYR A 1 102 ? 4.324 -13.461 -5.477 1 92.38 102 TYR A C 1
ATOM 839 O O . TYR A 1 102 ? 3.893 -13.758 -6.594 1 92.38 102 TYR A O 1
ATOM 847 N N . VAL A 1 103 ? 3.729 -12.586 -4.762 1 93.31 103 VAL A N 1
ATOM 848 C CA . VAL A 1 103 ? 2.371 -12.141 -5.055 1 93.31 103 VAL A CA 1
ATOM 849 C C . VAL A 1 103 ? 2.377 -11.234 -6.285 1 93.31 103 VAL A C 1
ATOM 851 O O . VAL A 1 103 ? 1.536 -11.375 -7.176 1 93.31 103 VAL A O 1
ATOM 854 N N . LEU A 1 104 ? 3.301 -10.352 -6.367 1 91.06 104 LEU A N 1
ATOM 855 C CA . LEU A 1 104 ? 3.344 -9.391 -7.469 1 91.06 104 LEU A CA 1
ATOM 856 C C . LEU A 1 104 ? 3.486 -10.109 -8.805 1 91.06 104 LEU A C 1
ATOM 858 O O . LEU A 1 104 ? 2.799 -9.766 -9.773 1 91.06 104 LEU A O 1
ATOM 862 N N . THR A 1 105 ? 4.266 -11.109 -8.797 1 89.94 105 THR A N 1
ATOM 863 C CA . THR A 1 105 ? 4.488 -11.852 -10.031 1 89.94 105 THR A CA 1
ATOM 864 C C . THR A 1 105 ? 3.287 -12.734 -10.352 1 89.94 105 THR A C 1
ATOM 866 O O . THR A 1 105 ? 2.988 -12.984 -11.523 1 89.94 105 THR A O 1
ATOM 869 N N . GLY A 1 106 ? 2.582 -13.117 -9.375 1 94.5 106 GLY A N 1
ATOM 870 C CA . GLY A 1 106 ? 1.479 -14.047 -9.555 1 94.5 106 GLY A CA 1
ATOM 871 C C . GLY A 1 106 ? 0.129 -13.359 -9.641 1 94.5 106 GLY A C 1
ATOM 872 O O . GLY A 1 106 ? -0.909 -14.023 -9.68 1 94.5 106 GLY A O 1
ATOM 873 N N . MET A 1 107 ? 0.101 -12.055 -9.672 1 94.5 107 MET A N 1
ATOM 874 C CA . MET A 1 107 ? -1.174 -11.344 -9.656 1 94.5 107 MET A CA 1
ATOM 875 C C . MET A 1 107 ? -1.963 -11.617 -10.93 1 94.5 107 MET A C 1
ATOM 877 O O . MET A 1 107 ? -3.195 -11.586 -10.922 1 94.5 107 MET A O 1
ATOM 881 N N . GLY A 1 108 ? -1.236 -11.922 -12.023 1 93.69 108 GLY A N 1
ATOM 882 C CA . GLY A 1 108 ? -1.941 -12.336 -13.227 1 93.69 108 GLY A CA 1
ATOM 883 C C . GLY A 1 108 ? -2.727 -13.617 -13.047 1 93.69 108 GLY A C 1
ATOM 884 O O . GLY A 1 108 ? -3.855 -13.734 -13.531 1 93.69 108 GLY A O 1
ATOM 885 N N . LEU A 1 109 ? -2.139 -14.492 -12.367 1 95.56 109 LEU A N 1
ATOM 886 C CA . LEU A 1 109 ? -2.812 -15.758 -12.109 1 95.56 109 LEU A CA 1
ATOM 887 C C . LEU A 1 109 ? -3.885 -15.594 -11.039 1 95.56 109 LEU A C 1
ATOM 889 O O . LEU A 1 109 ? -4.871 -16.328 -11.016 1 95.56 109 LEU A O 1
ATOM 893 N N . PHE A 1 110 ? -3.736 -14.602 -10.195 1 96.19 110 PHE A N 1
ATOM 894 C CA . PHE A 1 110 ? -4.75 -14.281 -9.203 1 96.19 110 PHE A CA 1
ATOM 895 C C . PHE A 1 110 ? -6.055 -13.859 -9.875 1 96.19 110 PHE A C 1
ATOM 897 O O . PHE A 1 110 ? -7.121 -14.383 -9.547 1 96.19 110 PHE A O 1
ATOM 904 N N . VAL A 1 111 ? -5.934 -12.992 -10.836 1 95.31 111 VAL A N 1
ATOM 905 C CA . VAL A 1 111 ? -7.141 -12.492 -11.484 1 95.31 111 VAL A CA 1
ATOM 906 C C . VAL A 1 111 ? -7.73 -13.57 -12.391 1 95.31 111 VAL A C 1
ATOM 908 O O . VAL A 1 111 ? -8.945 -13.633 -12.586 1 95.31 111 VAL A O 1
ATOM 911 N N . GLU A 1 112 ? -6.871 -14.367 -12.938 1 91.75 112 GLU A N 1
ATOM 912 C CA . GLU A 1 112 ? -7.355 -15.508 -13.695 1 91.75 112 GLU A CA 1
ATOM 913 C C . GLU A 1 112 ? -8.211 -16.438 -12.828 1 91.75 112 GLU A C 1
ATOM 915 O O . GLU A 1 112 ? -9.32 -16.797 -13.219 1 91.75 112 GLU A O 1
ATOM 920 N N . GLY A 1 113 ? -7.641 -16.781 -11.68 1 91.25 113 GLY A N 1
ATOM 921 C CA . GLY A 1 113 ? -8.414 -17.625 -10.773 1 91.25 113 GLY A CA 1
ATOM 922 C C . GLY A 1 113 ? -9.688 -16.969 -10.289 1 91.25 113 GLY A C 1
ATOM 923 O O . GLY A 1 113 ? -10.719 -17.625 -10.141 1 91.25 113 GLY A O 1
ATOM 924 N N . TYR A 1 114 ? -9.664 -15.664 -10.133 1 94.44 114 TYR A N 1
ATOM 925 C CA . TYR A 1 114 ? -10.812 -14.906 -9.672 1 94.44 114 TYR A CA 1
ATOM 926 C C . TYR A 1 114 ? -11.93 -14.922 -10.703 1 94.44 114 TYR A C 1
ATOM 928 O O . TYR A 1 114 ? -13.078 -15.234 -10.383 1 94.44 114 TYR A O 1
ATOM 936 N N . VAL A 1 115 ? -11.617 -14.703 -11.93 1 91.25 115 VAL A N 1
ATOM 937 C CA . VAL A 1 115 ? -12.641 -14.516 -12.953 1 91.25 115 VAL A CA 1
ATOM 938 C C . VAL A 1 115 ? -13.094 -15.867 -13.484 1 91.25 115 VAL A C 1
ATOM 940 O O . VAL A 1 115 ? -14.289 -16.109 -13.672 1 91.25 115 VAL A O 1
ATOM 943 N N . LEU A 1 116 ? -12.18 -16.766 -13.711 1 82.69 116 LEU A N 1
ATOM 944 C CA . LEU A 1 116 ? -12.516 -18.062 -14.305 1 82.69 116 LEU A CA 1
ATOM 945 C C . LEU A 1 116 ? -13.438 -18.859 -13.391 1 82.69 116 LEU A C 1
ATOM 947 O O . LEU A 1 116 ? -14.414 -19.453 -13.852 1 82.69 116 LEU A O 1
ATOM 951 N N . PHE A 1 117 ? -13.156 -18.844 -12.203 1 80.69 117 PHE A N 1
ATOM 952 C CA . PHE A 1 117 ? -13.977 -19.609 -11.281 1 80.69 117 PHE A CA 1
ATOM 953 C C . PHE A 1 117 ? -15.289 -18.891 -11 1 80.69 117 PHE A C 1
ATOM 955 O O . PHE A 1 117 ? -16.281 -19.531 -10.633 1 80.69 117 PHE A O 1
ATOM 962 N N . SER A 1 118 ? -15.258 -17.578 -11.18 1 89 118 SER A N 1
ATOM 963 C CA . SER A 1 118 ? -16.5 -16.828 -10.992 1 89 118 SER A CA 1
ATOM 964 C C . SER A 1 118 ? -17.547 -17.25 -12.016 1 89 118 SER A C 1
ATOM 966 O O . SER A 1 118 ? -18.75 -17.203 -11.727 1 89 118 SER A O 1
ATOM 968 N N . ILE A 1 119 ? -17.141 -17.688 -13.148 1 86.25 119 ILE A N 1
ATOM 969 C CA . ILE A 1 119 ? -18.062 -18.031 -14.219 1 86.25 119 ILE A CA 1
ATOM 970 C C . ILE A 1 119 ? -18.891 -19.25 -13.812 1 86.25 119 ILE A C 1
ATOM 972 O O . ILE A 1 119 ? -20.109 -19.281 -14.008 1 86.25 119 ILE A O 1
ATOM 976 N N . GLY A 1 120 ? -18.203 -20.25 -13.25 1 80.31 120 GLY A N 1
ATOM 977 C CA . GLY A 1 120 ? -18.938 -21.406 -12.766 1 80.31 120 GLY A CA 1
ATOM 978 C C . GLY A 1 120 ? -19.922 -21.078 -11.656 1 80.31 120 GLY A C 1
ATOM 979 O O . GLY A 1 120 ? -21.062 -21.547 -11.672 1 80.31 120 GLY A O 1
ATOM 980 N N . ASN A 1 121 ? -19.531 -20.234 -10.766 1 86.25 121 ASN A N 1
ATOM 981 C CA . ASN A 1 121 ? -20.375 -19.844 -9.648 1 86.25 121 ASN A CA 1
ATOM 982 C C . ASN A 1 121 ? -21.547 -18.969 -10.109 1 86.25 121 ASN A C 1
ATOM 984 O O . ASN A 1 121 ? -22.672 -19.109 -9.633 1 86.25 121 ASN A O 1
ATOM 988 N N . LEU A 1 122 ? -21.266 -18.141 -11.039 1 90.38 122 LEU A N 1
ATOM 989 C CA . LEU A 1 122 ? -22.281 -17.219 -11.523 1 90.38 122 LEU A CA 1
ATOM 990 C C . LEU A 1 122 ? -23.328 -17.953 -12.359 1 90.38 122 LEU A C 1
ATOM 992 O O . LEU A 1 122 ? -24.5 -17.562 -12.391 1 90.38 122 LEU A O 1
ATOM 996 N N . SER A 1 123 ? -22.906 -18.984 -13.047 1 86.81 123 SER A N 1
ATOM 997 C CA . SER A 1 123 ? -23.875 -19.766 -13.828 1 86.81 123 SER A CA 1
ATOM 998 C C . SER A 1 123 ? -24.984 -20.328 -12.945 1 86.81 123 SER A C 1
ATOM 1000 O O . SER A 1 123 ? -26.156 -20.344 -13.344 1 86.81 123 SER A O 1
ATOM 1002 N N . ALA A 1 124 ? -24.609 -20.703 -11.773 1 83.25 124 ALA A N 1
ATOM 1003 C CA . ALA A 1 124 ? -25.609 -21.188 -10.828 1 83.25 124 ALA A CA 1
ATOM 1004 C C . ALA A 1 124 ? -26.547 -20.062 -10.383 1 83.25 124 ALA A C 1
ATOM 1006 O O . ALA A 1 124 ? -27.75 -20.266 -10.219 1 83.25 124 ALA A O 1
ATOM 1007 N N . LEU A 1 125 ? -26 -18.953 -10.195 1 88.75 125 LEU A N 1
ATOM 1008 C CA . LEU A 1 125 ? -26.781 -17.781 -9.82 1 88.75 125 LEU A CA 1
ATOM 1009 C C . LEU A 1 125 ? -27.703 -17.359 -10.969 1 88.75 125 LEU A C 1
ATOM 1011 O O . LEU A 1 125 ? -28.875 -17.047 -10.742 1 88.75 125 LEU A O 1
ATOM 1015 N N . PHE A 1 126 ? -27.25 -17.438 -12.195 1 90.25 126 PHE A N 1
ATOM 1016 C CA . PHE A 1 126 ? -28.047 -17.094 -13.367 1 90.25 126 PHE A CA 1
ATOM 1017 C C . PHE A 1 126 ? -29.203 -18.062 -13.555 1 90.25 126 PHE A C 1
ATOM 1019 O O . PHE A 1 126 ? -30.312 -17.656 -13.906 1 90.25 126 PHE A O 1
ATOM 1026 N N . SER A 1 127 ? -28.953 -19.281 -13.273 1 86.81 127 SER A N 1
ATOM 1027 C CA . SER A 1 127 ? -30 -20.297 -13.383 1 86.81 127 SER A CA 1
ATOM 1028 C C . SER A 1 127 ? -31.125 -20.031 -12.391 1 86.81 127 SER A C 1
ATOM 1030 O O . SER A 1 127 ? -32.312 -20.281 -12.695 1 86.81 127 SER A O 1
ATOM 1032 N N . SER A 1 128 ? -30.766 -19.484 -11.281 1 85.44 128 SER A N 1
ATOM 1033 C CA . SER A 1 128 ? -31.766 -19.188 -10.25 1 85.44 128 SER A CA 1
ATOM 1034 C C . SER A 1 128 ? -32.5 -17.875 -10.562 1 85.44 128 SER A C 1
ATOM 1036 O O . SER A 1 128 ? -33.688 -17.766 -10.344 1 85.44 128 SER A O 1
ATOM 1038 N N . ALA A 1 129 ? -31.828 -16.984 -11.07 1 88.75 129 ALA A N 1
ATOM 1039 C CA . ALA A 1 129 ? -32.406 -15.672 -11.328 1 88.75 129 ALA A CA 1
ATOM 1040 C C . ALA A 1 129 ? -33.188 -15.656 -12.633 1 88.75 129 ALA A C 1
ATOM 1042 O O . ALA A 1 129 ? -34.188 -14.961 -12.758 1 88.75 129 ALA A O 1
ATOM 1043 N N . TRP A 1 130 ? -32.688 -16.406 -13.602 1 91.56 130 TRP A N 1
ATOM 1044 C CA . TRP A 1 130 ? -33.312 -16.469 -14.914 1 91.56 130 TRP A CA 1
ATOM 1045 C C . TRP A 1 130 ? -33.562 -17.922 -15.336 1 91.56 130 TRP A C 1
ATOM 1047 O O . TRP A 1 130 ? -32.969 -18.391 -16.312 1 91.56 130 TRP A O 1
ATOM 1057 N N . PRO A 1 131 ? -34.469 -18.562 -14.758 1 87.88 131 PRO A N 1
ATOM 1058 C CA . PRO A 1 131 ? -34.719 -19.984 -15.055 1 87.88 131 PRO A CA 1
ATOM 1059 C C . PRO A 1 131 ? -35.219 -20.203 -16.484 1 87.88 131 PRO A C 1
ATOM 1061 O O . PRO A 1 131 ? -35 -21.281 -17.047 1 87.88 131 PRO A O 1
ATOM 1064 N N . ARG A 1 132 ? -35.812 -19.266 -17.094 1 89.88 132 ARG A N 1
ATOM 1065 C CA . ARG A 1 132 ? -36.312 -19.406 -18.453 1 89.88 132 ARG A CA 1
ATOM 1066 C C . ARG A 1 132 ? -35.188 -19.469 -19.469 1 89.88 132 ARG A C 1
ATOM 1068 O O . ARG A 1 132 ? -35.406 -19.922 -20.594 1 89.88 132 ARG A O 1
ATOM 1075 N N . CYS A 1 133 ? -34.062 -19.016 -19.094 1 89.94 133 CYS A N 1
ATOM 1076 C CA . CYS A 1 133 ? -32.906 -19 -19.984 1 89.94 133 CYS A CA 1
ATOM 1077 C C . CYS A 1 133 ? -31.969 -20.156 -19.672 1 89.94 133 CYS A C 1
ATOM 1079 O O . CYS A 1 133 ? -31.406 -20.766 -20.594 1 89.94 133 CYS A O 1
ATOM 1081 N N . TRP A 1 134 ? -31.859 -20.578 -18.406 1 87.38 134 TRP A N 1
ATOM 1082 C CA . TRP A 1 134 ? -30.797 -21.5 -18.016 1 87.38 134 TRP A CA 1
ATOM 1083 C C . TRP A 1 134 ? -31.375 -22.875 -17.641 1 87.38 134 TRP A C 1
ATOM 1085 O O . TRP A 1 134 ? -30.641 -23.844 -17.5 1 87.38 134 TRP A O 1
ATOM 1095 N N . LYS A 1 135 ? -32.625 -22.953 -17.516 1 81.56 135 LYS A N 1
ATOM 1096 C CA . LYS A 1 135 ? -33.25 -24.234 -17.156 1 81.56 135 LYS A CA 1
ATOM 1097 C C . LYS A 1 135 ? -34.188 -24.734 -18.25 1 81.56 135 LYS A C 1
ATOM 1099 O O . LYS A 1 135 ? -34 -25.812 -18.812 1 81.56 135 LYS A O 1
ATOM 1104 N N . THR A 1 136 ? -35.188 -23.828 -18.594 1 88.5 136 THR A N 1
ATOM 1105 C CA . THR A 1 136 ? -36.219 -24.25 -19.547 1 88.5 136 THR A CA 1
ATOM 1106 C C . THR A 1 136 ? -35.844 -23.828 -20.969 1 88.5 136 THR A C 1
ATOM 1108 O O . THR A 1 136 ? -36.469 -24.312 -21.922 1 88.5 136 THR A O 1
ATOM 1111 N N . PHE A 1 137 ? -34.875 -22.969 -21.156 1 89.88 137 PHE A N 1
ATOM 1112 C CA . PHE A 1 137 ? -34.406 -22.484 -22.453 1 89.88 137 PHE A CA 1
ATOM 1113 C C . PHE A 1 137 ? -35.562 -21.953 -23.297 1 89.88 137 PHE A C 1
ATOM 1115 O O . PHE A 1 137 ? -35.625 -22.219 -24.5 1 89.88 137 PHE A O 1
ATOM 1122 N N . ALA A 1 138 ? -36.469 -21.406 -22.703 1 90.5 138 ALA A N 1
ATOM 1123 C CA . ALA A 1 138 ? -37.625 -20.859 -23.391 1 90.5 138 ALA A CA 1
ATOM 1124 C C . ALA A 1 138 ? -37.312 -19.531 -24.062 1 90.5 138 ALA A C 1
ATOM 1126 O O . ALA A 1 138 ? -37.844 -19.219 -25.125 1 90.5 138 ALA A O 1
ATOM 1127 N N . VAL A 1 139 ? -36.344 -18.844 -23.469 1 92.56 139 VAL A N 1
ATOM 1128 C CA . VAL A 1 139 ? -36.062 -17.484 -23.953 1 92.56 139 VAL A CA 1
ATOM 1129 C C . VAL A 1 139 ? -34.656 -17.406 -24.516 1 92.56 139 VAL A C 1
ATOM 1131 O O . VAL A 1 139 ? -34.344 -16.5 -25.281 1 92.56 139 VAL A O 1
ATOM 1134 N N . CYS A 1 140 ? -33.875 -18.344 -24.203 1 92.62 140 CYS A N 1
ATOM 1135 C CA . CYS A 1 140 ? -32.5 -18.359 -24.703 1 92.62 140 CYS A CA 1
ATOM 1136 C C . CYS A 1 140 ? -32.188 -19.672 -25.422 1 92.62 140 CYS A C 1
ATOM 1138 O O . CYS A 1 140 ? -32.75 -20.719 -25.094 1 92.62 140 CYS A O 1
ATOM 1140 N N . ASP A 1 141 ? -31.375 -19.562 -26.438 1 92.62 141 ASP A N 1
ATOM 1141 C CA . ASP A 1 141 ? -30.922 -20.734 -27.172 1 92.62 141 ASP A CA 1
ATOM 1142 C C . ASP A 1 141 ? -29.969 -21.578 -26.344 1 92.62 141 ASP A C 1
ATOM 1144 O O . ASP A 1 141 ? -28.984 -21.078 -25.797 1 92.62 141 ASP A O 1
ATOM 1148 N N . GLU A 1 142 ? -30.281 -22.844 -26.25 1 88.38 142 GLU A N 1
ATOM 1149 C CA . GLU A 1 142 ? -29.5 -23.766 -25.438 1 88.38 142 GLU A CA 1
ATOM 1150 C C . GLU A 1 142 ? -28.047 -23.812 -25.891 1 88.38 142 GLU A C 1
ATOM 1152 O O . GLU A 1 142 ? -27.125 -23.891 -25.062 1 88.38 142 GLU A O 1
ATOM 1157 N N . ASN A 1 143 ? -27.828 -23.734 -27.156 1 87.44 143 ASN A N 1
ATOM 1158 C CA . ASN A 1 143 ? -26.484 -23.797 -27.703 1 87.44 143 ASN A CA 1
ATOM 1159 C C . ASN A 1 143 ? -25.641 -22.594 -27.281 1 87.44 143 ASN A C 1
ATOM 1161 O O . ASN A 1 143 ? -24.469 -22.734 -26.969 1 87.44 143 ASN A O 1
ATOM 1165 N N . TRP A 1 144 ? -26.281 -21.547 -27.188 1 89.88 144 TRP A N 1
ATOM 1166 C CA . TRP A 1 144 ? -25.547 -20.344 -26.812 1 89.88 144 TRP A CA 1
ATOM 1167 C C . TRP A 1 144 ? -25.25 -20.328 -25.328 1 89.88 144 TRP A C 1
ATOM 1169 O O . TRP A 1 144 ? -24.203 -19.828 -24.891 1 89.88 144 TRP A O 1
ATOM 1179 N N . VAL A 1 145 ? -26.156 -20.844 -24.578 1 87.94 145 VAL A N 1
ATOM 1180 C CA . VAL A 1 145 ? -25.922 -20.922 -23.141 1 87.94 145 VAL A CA 1
ATOM 1181 C C . VAL A 1 145 ? -24.734 -21.844 -22.859 1 87.94 145 VAL A C 1
ATOM 1183 O O . VAL A 1 145 ? -23.875 -21.516 -22.047 1 87.94 145 VAL A O 1
ATOM 1186 N N . ASN A 1 146 ? -24.625 -22.891 -23.641 1 83.5 146 ASN A N 1
ATOM 1187 C CA . ASN A 1 146 ? -23.484 -23.797 -23.5 1 83.5 146 ASN A CA 1
ATOM 1188 C C . ASN A 1 146 ? -22.219 -23.203 -24.078 1 83.5 146 ASN A C 1
ATOM 1190 O O . ASN A 1 146 ? -21.109 -23.5 -23.625 1 83.5 146 ASN A O 1
ATOM 1194 N N . ALA A 1 147 ? -22.406 -22.438 -25.094 1 87.75 147 ALA A N 1
ATOM 1195 C CA . ALA A 1 147 ? -21.266 -21.828 -25.781 1 87.75 147 ALA A CA 1
ATOM 1196 C C . ALA A 1 147 ? -20.5 -20.891 -24.859 1 87.75 147 ALA A C 1
ATOM 1198 O O . ALA A 1 147 ? -19.328 -20.594 -25.094 1 87.75 147 ALA A O 1
ATOM 1199 N N . VAL A 1 148 ? -21.156 -20.438 -23.812 1 88.19 148 VAL A N 1
ATOM 1200 C CA . VAL A 1 148 ? -20.484 -19.562 -22.859 1 88.19 148 VAL A CA 1
ATOM 1201 C C . VAL A 1 148 ? -19.25 -20.266 -22.297 1 88.19 148 VAL A C 1
ATOM 1203 O O . VAL A 1 148 ? -18.156 -19.703 -22.266 1 88.19 148 VAL A O 1
ATOM 1206 N N . THR A 1 149 ? -19.344 -21.5 -22 1 84.19 149 THR A N 1
ATOM 1207 C CA . THR A 1 149 ? -18.219 -22.25 -21.422 1 84.19 149 THR A CA 1
ATOM 1208 C C . THR A 1 149 ? -17.203 -22.594 -22.5 1 84.19 149 THR A C 1
ATOM 1210 O O . THR A 1 149 ? -15.992 -22.5 -22.266 1 84.19 149 THR A O 1
ATOM 1213 N N . TYR A 1 150 ? -17.672 -22.875 -23.719 1 86 150 TYR A N 1
ATOM 1214 C CA . TYR A 1 150 ? -16.781 -23.266 -24.797 1 86 150 TYR A CA 1
ATOM 1215 C C . TYR A 1 150 ? -15.953 -22.078 -25.281 1 86 150 TYR A C 1
ATOM 1217 O O . TYR A 1 150 ? -14.758 -22.219 -25.562 1 86 150 TYR A O 1
ATOM 1225 N N . LEU A 1 151 ? -16.594 -21.031 -25.359 1 91.31 151 LEU A N 1
ATOM 1226 C CA . LEU A 1 151 ? -15.914 -19.859 -25.875 1 91.31 151 LEU A CA 1
ATOM 1227 C C . LEU A 1 151 ? -14.836 -19.391 -24.891 1 91.31 151 LEU A C 1
ATOM 1229 O O . LEU A 1 151 ? -13.781 -18.906 -25.312 1 91.31 151 LEU A O 1
ATOM 1233 N N . GLU A 1 152 ? -15.125 -19.547 -23.656 1 91.44 152 GLU A N 1
ATOM 1234 C CA . GLU A 1 152 ? -14.125 -19.188 -22.656 1 91.44 152 GLU A CA 1
ATOM 1235 C C . GLU A 1 152 ? -12.875 -20.062 -22.797 1 91.44 152 GLU A C 1
ATOM 1237 O O . GLU A 1 152 ? -11.758 -19.547 -22.828 1 91.44 152 GLU A O 1
ATOM 1242 N N . ILE A 1 153 ? -13 -21.312 -22.938 1 89.75 153 ILE A N 1
ATOM 1243 C CA . ILE A 1 153 ? -11.891 -22.25 -23.016 1 89.75 153 ILE A CA 1
ATOM 1244 C C . ILE A 1 153 ? -11.133 -22.062 -24.328 1 89.75 153 ILE A C 1
ATOM 1246 O O . ILE A 1 153 ? -9.898 -22.109 -24.344 1 89.75 153 ILE A O 1
ATOM 1250 N N . LEU A 1 154 ? -11.891 -21.828 -25.359 1 93.38 154 LEU A N 1
ATOM 1251 C CA . LEU A 1 154 ? -11.266 -21.578 -26.641 1 93.38 154 LEU A CA 1
ATOM 1252 C C . LEU A 1 154 ? -10.398 -20.328 -26.594 1 93.38 154 LEU A C 1
ATOM 1254 O O . LEU A 1 154 ? -9.305 -20.297 -27.156 1 93.38 154 LEU A O 1
ATOM 1258 N N . GLY A 1 155 ? -10.922 -19.297 -26 1 95.75 155 GLY A N 1
ATOM 1259 C CA . GLY A 1 155 ? -10.133 -18.078 -25.828 1 95.75 155 GLY A CA 1
ATOM 1260 C C . GLY A 1 155 ? -8.836 -18.328 -25.078 1 95.75 155 GLY A C 1
ATOM 1261 O O . GLY A 1 155 ? -7.781 -17.812 -25.469 1 95.75 155 GLY A O 1
ATOM 1262 N N . ILE A 1 156 ? -8.891 -19.156 -24.078 1 95.25 156 ILE A N 1
ATOM 1263 C CA . ILE A 1 156 ? -7.723 -19.453 -23.266 1 95.25 156 ILE A CA 1
ATOM 1264 C C . ILE A 1 156 ? -6.691 -20.203 -24.094 1 95.25 156 ILE A C 1
ATOM 1266 O O . ILE A 1 156 ? -5.5 -19.891 -24.062 1 95.25 156 ILE A O 1
ATOM 1270 N N . ILE A 1 157 ? -7.133 -21.141 -24.891 1 96.19 157 ILE A N 1
ATOM 1271 C CA . ILE A 1 157 ? -6.242 -21.953 -25.719 1 96.19 157 ILE A CA 1
ATOM 1272 C C . ILE A 1 157 ? -5.551 -21.062 -26.75 1 96.19 157 ILE A C 1
ATOM 1274 O O . ILE A 1 157 ? -4.332 -21.141 -26.922 1 96.19 157 ILE A O 1
ATOM 1278 N N . VAL A 1 158 ? -6.289 -20.234 -27.328 1 96.69 158 VAL A N 1
ATOM 1279 C CA . VAL A 1 158 ? -5.742 -19.312 -28.328 1 96.69 158 VAL A CA 1
ATOM 1280 C C . VAL A 1 158 ? -4.699 -18.406 -27.672 1 96.69 158 VAL A C 1
ATOM 1282 O O . VAL A 1 158 ? -3.611 -18.203 -28.219 1 96.69 158 VAL A O 1
ATOM 1285 N N . GLY A 1 159 ? -5.008 -17.875 -26.531 1 96.94 159 GLY A N 1
ATOM 1286 C CA . GLY A 1 159 ? -4.078 -17.016 -25.828 1 96.94 159 GLY A CA 1
ATOM 1287 C C . GLY A 1 159 ? -2.793 -17.719 -25.438 1 96.94 159 GLY A C 1
ATOM 1288 O O . GLY A 1 159 ? -1.704 -17.156 -25.547 1 96.94 159 GLY A O 1
ATOM 1289 N N . GLN A 1 160 ? -2.932 -18.953 -25.031 1 96.94 160 GLN A N 1
ATOM 1290 C CA . GLN A 1 160 ? -1.77 -19.719 -24.594 1 96.94 160 GLN A CA 1
ATOM 1291 C C . GLN A 1 160 ? -0.809 -19.984 -25.75 1 96.94 160 GLN A C 1
ATOM 1293 O O . GLN A 1 160 ? 0.405 -19.812 -25.609 1 96.94 160 GLN A O 1
ATOM 1298 N N . CYS A 1 161 ? -1.313 -20.266 -26.875 1 96.12 161 CYS A N 1
ATOM 1299 C CA . CYS A 1 161 ? -0.483 -20.547 -28.031 1 96.12 161 CYS A CA 1
ATOM 1300 C C . CYS A 1 161 ? 0.09 -19.266 -28.625 1 96.12 161 CYS A C 1
ATOM 1302 O O . CYS A 1 161 ? 1.291 -19.188 -28.891 1 96.12 161 CYS A O 1
ATOM 1304 N N . LEU A 1 162 ? -0.703 -18.297 -28.719 1 95.81 162 LEU A N 1
ATOM 1305 C CA . LEU A 1 162 ? -0.293 -17.062 -29.359 1 95.81 162 LEU A CA 1
ATOM 1306 C C . LEU A 1 162 ? 0.75 -16.328 -28.516 1 95.81 162 LEU A C 1
ATOM 1308 O O . LEU A 1 162 ? 1.804 -15.938 -29.031 1 95.81 162 LEU A O 1
ATOM 1312 N N . VAL A 1 163 ? 0.477 -16.172 -27.344 1 94.88 163 VAL A N 1
ATOM 1313 C CA . VAL A 1 163 ? 1.374 -15.406 -26.484 1 94.88 163 VAL A CA 1
ATOM 1314 C C . VAL A 1 163 ? 2.604 -16.234 -26.141 1 94.88 163 VAL A C 1
ATOM 1316 O O . VAL A 1 163 ? 3.691 -15.695 -25.922 1 94.88 163 VAL A O 1
ATOM 1319 N N . GLY A 1 164 ? 2.395 -17.562 -26.047 1 93.94 164 GLY A N 1
ATOM 1320 C CA . GLY A 1 164 ? 3.566 -18.406 -25.906 1 93.94 164 GLY A CA 1
ATOM 1321 C C . GLY A 1 164 ? 4.574 -18.219 -27.031 1 93.94 164 GLY A C 1
ATOM 1322 O O . GLY A 1 164 ? 5.773 -18.094 -26.781 1 93.94 164 GLY A O 1
ATOM 1323 N N . TYR A 1 165 ? 4.059 -18.156 -28.156 1 93.5 165 TYR A N 1
ATOM 1324 C CA . TYR A 1 165 ? 4.891 -17.938 -29.328 1 93.5 165 TYR A CA 1
ATOM 1325 C C . TYR A 1 165 ? 5.469 -16.531 -29.344 1 93.5 165 TYR A C 1
ATOM 1327 O O . TYR A 1 165 ? 6.656 -16.344 -29.625 1 93.5 165 TYR A O 1
ATOM 1335 N N . GLU A 1 166 ? 4.762 -15.578 -29 1 92.94 166 GLU A N 1
ATOM 1336 C CA . GLU A 1 166 ? 5.168 -14.18 -28.984 1 92.94 166 GLU A CA 1
ATOM 1337 C C . GLU A 1 166 ? 6.219 -13.914 -27.922 1 92.94 166 GLU A C 1
ATOM 1339 O O . GLU A 1 166 ? 7.094 -13.062 -28.094 1 92.94 166 GLU A O 1
ATOM 1344 N N . GLY A 1 167 ? 6.074 -14.609 -26.828 1 90.69 167 GLY A N 1
ATOM 1345 C CA . GLY A 1 167 ? 7.027 -14.438 -25.75 1 90.69 167 GLY A CA 1
ATOM 1346 C C . GLY A 1 167 ? 8.453 -14.766 -26.141 1 90.69 167 GLY A C 1
ATOM 1347 O O . GLY A 1 167 ? 9.398 -14.148 -25.656 1 90.69 167 GLY A O 1
ATOM 1348 N N . ASP A 1 168 ? 8.57 -15.734 -27.062 1 92.38 168 ASP A N 1
ATOM 1349 C CA . ASP A 1 168 ? 9.906 -16.125 -27.516 1 92.38 168 ASP A CA 1
ATOM 1350 C C . ASP A 1 168 ? 10.32 -15.297 -28.734 1 92.38 168 ASP A C 1
ATOM 1352 O O . ASP A 1 168 ? 11.508 -15.18 -29.047 1 92.38 168 ASP A O 1
ATOM 1356 N N . TRP A 1 169 ? 9.352 -14.695 -29.406 1 91.31 169 TRP A N 1
ATOM 1357 C CA . TRP A 1 169 ? 9.609 -13.938 -30.625 1 91.31 169 TRP A CA 1
ATOM 1358 C C . TRP A 1 169 ? 9.922 -12.477 -30.297 1 91.31 169 TRP A C 1
ATOM 1360 O O . TRP A 1 169 ? 11 -11.977 -30.641 1 91.31 169 TRP A O 1
ATOM 1370 N N . ILE A 1 170 ? 9.086 -11.75 -29.578 1 90.12 170 ILE A N 1
ATOM 1371 C CA . ILE A 1 170 ? 9.203 -10.32 -29.312 1 90.12 170 ILE A CA 1
ATOM 1372 C C . ILE A 1 170 ? 9.844 -10.102 -27.938 1 90.12 170 ILE A C 1
ATOM 1374 O O . ILE A 1 170 ? 10.836 -9.375 -27.812 1 90.12 170 ILE A O 1
ATOM 1378 N N . GLY A 1 171 ? 9.281 -10.781 -26.969 1 89.12 171 GLY A N 1
ATOM 1379 C CA . GLY A 1 171 ? 9.805 -10.602 -25.625 1 89.12 171 GLY A CA 1
ATOM 1380 C C . GLY A 1 171 ? 8.797 -10.922 -24.531 1 89.12 171 GLY A C 1
ATOM 1381 O O . GLY A 1 171 ? 7.598 -11.031 -24.812 1 89.12 171 GLY A O 1
ATOM 1382 N N . ARG A 1 172 ? 9.312 -10.984 -23.359 1 90.88 172 ARG A N 1
ATOM 1383 C CA . ARG A 1 172 ? 8.469 -11.312 -22.203 1 90.88 172 ARG A CA 1
ATOM 1384 C C . ARG A 1 172 ? 7.684 -10.094 -21.734 1 90.88 172 ARG A C 1
ATOM 1386 O O . ARG A 1 172 ? 6.512 -10.203 -21.391 1 90.88 172 ARG A O 1
ATOM 1393 N N . LYS A 1 173 ? 8.328 -8.953 -21.734 1 91.62 173 LYS A N 1
ATOM 1394 C CA . LYS A 1 173 ? 7.68 -7.734 -21.25 1 91.62 173 LYS A CA 1
ATOM 1395 C C . LYS A 1 173 ? 6.473 -7.383 -22.109 1 91.62 173 LYS A C 1
ATOM 1397 O O . LYS A 1 173 ? 5.406 -7.043 -21.594 1 91.62 173 LYS A O 1
ATOM 1402 N N . PHE A 1 174 ? 6.656 -7.461 -23.375 1 93.25 174 PHE A N 1
ATOM 1403 C CA . PHE A 1 174 ? 5.562 -7.16 -24.297 1 93.25 174 PHE A CA 1
ATOM 1404 C C . PHE A 1 174 ? 4.395 -8.109 -24.062 1 93.25 174 PHE A C 1
ATOM 1406 O O . PHE A 1 174 ? 3.236 -7.688 -24.047 1 93.25 174 PHE A O 1
ATOM 1413 N N . GLY A 1 175 ? 4.695 -9.383 -23.922 1 93.62 175 GLY A N 1
ATOM 1414 C CA . GLY A 1 175 ? 3.654 -10.359 -23.656 1 93.62 175 GLY A CA 1
ATOM 1415 C C . GLY A 1 175 ? 2.898 -10.102 -22.375 1 93.62 175 GLY A C 1
ATOM 1416 O O . GLY A 1 175 ? 1.67 -10.195 -22.344 1 93.62 175 GLY A O 1
ATOM 1417 N N . LEU A 1 176 ? 3.592 -9.719 -21.375 1 93.38 176 LEU A N 1
ATOM 1418 C CA . LEU A 1 176 ? 2.982 -9.43 -20.078 1 93.38 176 LEU A CA 1
ATOM 1419 C C . LEU A 1 176 ? 2.055 -8.227 -20.172 1 93.38 176 LEU A C 1
ATOM 1421 O O . LEU A 1 176 ? 0.926 -8.266 -19.672 1 93.38 176 LEU A O 1
ATOM 1425 N N . CYS A 1 177 ? 2.51 -7.184 -20.828 1 94.56 177 CYS A N 1
ATOM 1426 C CA . CYS A 1 177 ? 1.724 -5.961 -20.938 1 94.56 177 CYS A CA 1
ATOM 1427 C C . CYS A 1 177 ? 0.504 -6.176 -21.828 1 94.56 177 CYS A C 1
ATOM 1429 O O . CYS A 1 177 ? -0.593 -5.719 -21.516 1 94.56 177 CYS A O 1
ATOM 1431 N N . GLN A 1 178 ? 0.698 -6.867 -22.906 1 95.56 178 GLN A N 1
ATOM 1432 C CA . GLN A 1 178 ? -0.407 -7.148 -23.828 1 95.56 178 GLN A CA 1
ATOM 1433 C C . GLN A 1 178 ? -1.486 -7.98 -23.141 1 95.56 178 GLN A C 1
ATOM 1435 O O . GLN A 1 178 ? -2.68 -7.719 -23.312 1 95.56 178 GLN A O 1
ATOM 1440 N N . ASP A 1 179 ? -1.104 -8.984 -22.438 1 95.81 179 ASP A N 1
ATOM 1441 C CA . ASP A 1 179 ? -2.064 -9.828 -21.734 1 95.81 179 ASP A CA 1
ATOM 1442 C C . ASP A 1 179 ? -2.859 -9.023 -20.719 1 95.81 179 ASP A C 1
ATOM 1444 O O . ASP A 1 179 ? -4.074 -9.188 -20.594 1 95.81 179 ASP A O 1
ATOM 1448 N N . ALA A 1 180 ? -2.156 -8.227 -20.016 1 96 180 ALA A N 1
ATOM 1449 C CA . ALA A 1 180 ? -2.83 -7.406 -19.016 1 96 180 ALA A CA 1
ATOM 1450 C C . ALA A 1 180 ? -3.846 -6.473 -19.672 1 96 180 ALA A C 1
ATOM 1452 O O . ALA A 1 180 ? -4.945 -6.277 -19.141 1 96 180 ALA A O 1
ATOM 1453 N N . LEU A 1 181 ? -3.482 -5.902 -20.812 1 97.19 181 LEU A N 1
ATOM 1454 C CA . LEU A 1 181 ? -4.379 -5.004 -21.531 1 97.19 181 LEU A CA 1
ATOM 1455 C C . LEU A 1 181 ? -5.617 -5.75 -22.031 1 97.19 181 LEU A C 1
ATOM 1457 O O . LEU A 1 181 ? -6.738 -5.27 -21.875 1 97.19 181 LEU A O 1
ATOM 1461 N N . VAL A 1 182 ? -5.41 -6.91 -22.578 1 97.56 182 VAL A N 1
ATOM 1462 C CA . VAL A 1 182 ? -6.516 -7.695 -23.109 1 97.56 182 VAL A CA 1
ATOM 1463 C C . VAL A 1 182 ? -7.441 -8.125 -21.984 1 97.56 182 VAL A C 1
ATOM 1465 O O . VAL A 1 182 ? -8.664 -8.078 -22.109 1 97.56 182 VAL A O 1
ATOM 1468 N N . MET A 1 183 ? -6.922 -8.547 -20.859 1 97.25 183 MET A N 1
ATOM 1469 C CA . MET A 1 183 ? -7.738 -8.938 -19.719 1 97.25 183 MET A CA 1
ATOM 1470 C C . MET A 1 183 ? -8.516 -7.746 -19.172 1 97.25 183 MET A C 1
ATOM 1472 O O . MET A 1 183 ? -9.656 -7.891 -18.734 1 97.25 183 MET A O 1
ATOM 1476 N N . LEU A 1 184 ? -7.84 -6.574 -19.188 1 97.25 184 LEU A N 1
ATOM 1477 C CA . LEU A 1 184 ? -8.531 -5.371 -18.734 1 97.25 184 LEU A CA 1
ATOM 1478 C C . LEU A 1 184 ? -9.727 -5.07 -19.625 1 97.25 184 LEU A C 1
ATOM 1480 O O . LEU A 1 184 ? -10.836 -4.84 -19.125 1 97.25 184 LEU A O 1
ATOM 1484 N N . ILE A 1 185 ? -9.508 -5.086 -20.953 1 97.75 185 ILE A N 1
ATOM 1485 C CA . ILE A 1 185 ? -10.594 -4.836 -21.906 1 97.75 185 ILE A CA 1
ATOM 1486 C C . ILE A 1 185 ? -11.695 -5.867 -21.719 1 97.75 185 ILE A C 1
ATOM 1488 O O . ILE A 1 185 ? -12.883 -5.516 -21.656 1 97.75 185 ILE A O 1
ATOM 1492 N N . GLY A 1 186 ? -11.289 -7.117 -21.578 1 96.88 186 GLY A N 1
ATOM 1493 C CA . GLY A 1 186 ? -12.266 -8.172 -21.359 1 96.88 186 GLY A CA 1
ATOM 1494 C C . GLY A 1 186 ? -13.07 -7.988 -20.078 1 96.88 186 GLY A C 1
ATOM 1495 O O . GLY A 1 186 ? -14.281 -8.203 -20.078 1 96.88 186 GLY A O 1
ATOM 1496 N N . SER A 1 187 ? -12.438 -7.602 -19.016 1 96.31 187 SER A N 1
ATOM 1497 C CA . SER A 1 187 ? -13.125 -7.422 -17.75 1 96.31 187 SER A CA 1
ATOM 1498 C C . SER A 1 187 ? -14.086 -6.238 -17.797 1 96.31 187 SER A C 1
ATOM 1500 O O . SER A 1 187 ? -15.164 -6.273 -17.188 1 96.31 187 SER A O 1
ATOM 1502 N N . ILE A 1 188 ? -13.711 -5.137 -18.484 1 96.69 188 ILE A N 1
ATOM 1503 C CA . ILE A 1 188 ? -14.594 -3.988 -18.656 1 96.69 188 ILE A CA 1
ATOM 1504 C C . ILE A 1 188 ? -15.836 -4.41 -19.453 1 96.69 188 ILE A C 1
ATOM 1506 O O . ILE A 1 188 ? -16.953 -4.043 -19.094 1 96.69 188 ILE A O 1
ATOM 1510 N N . LEU A 1 189 ? -15.633 -5.223 -20.5 1 96.88 189 LEU A N 1
ATOM 1511 C CA . LEU A 1 189 ? -16.75 -5.715 -21.312 1 96.88 189 LEU A CA 1
ATOM 1512 C C . LEU A 1 189 ? -17.672 -6.594 -20.469 1 96.88 189 LEU A C 1
ATOM 1514 O O . LEU A 1 189 ? -18.891 -6.488 -20.562 1 96.88 189 LEU A O 1
ATOM 1518 N N . LEU A 1 190 ? -17.141 -7.402 -19.609 1 95.81 190 LEU A N 1
ATOM 1519 C CA . LEU A 1 190 ? -17.922 -8.297 -18.766 1 95.81 190 LEU A CA 1
ATOM 1520 C C . LEU A 1 190 ? -18.734 -7.512 -17.75 1 95.81 190 LEU A C 1
ATOM 1522 O O . LEU A 1 190 ? -19.875 -7.875 -17.438 1 95.81 190 LEU A O 1
ATOM 1526 N N . THR A 1 191 ? -18.125 -6.469 -17.203 1 95.31 191 THR A N 1
ATOM 1527 C CA . THR A 1 191 ? -18.812 -5.645 -16.219 1 95.31 191 THR A CA 1
ATOM 1528 C C . THR A 1 191 ? -19.969 -4.879 -16.844 1 95.31 191 THR A C 1
ATOM 1530 O O . THR A 1 191 ? -21.047 -4.77 -16.266 1 95.31 191 THR A O 1
ATOM 1533 N N . GLY A 1 192 ? -19.781 -4.375 -18.078 1 93.38 192 GLY A N 1
ATOM 1534 C CA . GLY A 1 192 ? -20.766 -3.494 -18.703 1 93.38 192 GLY A CA 1
ATOM 1535 C C . GLY A 1 192 ? -21.625 -4.191 -19.75 1 93.38 192 GLY A C 1
ATOM 1536 O O . GLY A 1 192 ? -22.344 -3.539 -20.5 1 93.38 192 GLY A O 1
ATOM 1537 N N . VAL A 1 193 ? -21.531 -5.484 -19.812 1 91.19 193 VAL A N 1
ATOM 1538 C CA . VAL A 1 193 ? -22.25 -6.191 -20.875 1 91.19 193 VAL A CA 1
ATOM 1539 C C . VAL A 1 193 ? -23.75 -5.926 -20.734 1 91.19 193 VAL A C 1
ATOM 1541 O O . VAL A 1 193 ? -24.297 -5.98 -19.625 1 91.19 193 VAL A O 1
ATOM 1544 N N . TRP A 1 194 ? -24.375 -5.484 -21.797 1 86.19 194 TRP A N 1
ATOM 1545 C CA . TRP A 1 194 ? -25.812 -5.199 -21.859 1 86.19 194 TRP A CA 1
ATOM 1546 C C . TRP A 1 194 ? -26.422 -5.738 -23.141 1 86.19 194 TRP A C 1
ATOM 1548 O O . TRP A 1 194 ? -25.719 -5.949 -24.141 1 86.19 194 TRP A O 1
ATOM 1558 N N . GLY A 1 195 ? -27.656 -6.258 -23 1 84.44 195 GLY A N 1
ATOM 1559 C CA . GLY A 1 195 ? -28.344 -6.77 -24.172 1 84.44 195 GLY A CA 1
ATOM 1560 C C . GLY A 1 195 ? -29.797 -6.312 -24.234 1 84.44 195 GLY A C 1
ATOM 1561 O O . GLY A 1 195 ? -30.391 -5.941 -23.219 1 84.44 195 GLY A O 1
ATOM 1562 N N . THR A 1 196 ? -30.328 -6.281 -25.5 1 87.19 196 THR A N 1
ATOM 1563 C CA . THR A 1 196 ? -31.719 -5.918 -25.734 1 87.19 196 THR A CA 1
ATOM 1564 C C . THR A 1 196 ? -32.656 -7.066 -25.344 1 87.19 196 THR A C 1
ATOM 1566 O O . THR A 1 196 ? -33.812 -6.848 -25.062 1 87.19 196 THR A O 1
ATOM 1569 N N . SER A 1 197 ? -32.156 -8.266 -25.453 1 90.44 197 SER A N 1
ATOM 1570 C CA . SER A 1 197 ? -32.844 -9.477 -25.031 1 90.44 197 SER A CA 1
ATOM 1571 C C . SER A 1 197 ? -31.953 -10.359 -24.172 1 90.44 197 SER A C 1
ATOM 1573 O O . SER A 1 197 ? -30.734 -10.164 -24.141 1 90.44 197 SER A O 1
ATOM 1575 N N . LEU A 1 198 ? -32.5 -11.195 -23.453 1 91.81 198 LEU A N 1
ATOM 1576 C CA . LEU A 1 198 ? -31.719 -12.094 -22.609 1 91.81 198 LEU A CA 1
ATOM 1577 C C . LEU A 1 198 ? -30.812 -12.977 -23.469 1 91.81 198 LEU A C 1
ATOM 1579 O O . LEU A 1 198 ? -29.672 -13.25 -23.078 1 91.81 198 LEU A O 1
ATOM 1583 N N . ASN A 1 199 ? -31.297 -13.406 -24.578 1 93.88 199 ASN A N 1
ATOM 1584 C CA . ASN A 1 199 ? -30.469 -14.18 -25.5 1 93.88 199 ASN A CA 1
ATOM 1585 C C . ASN A 1 199 ? -29.312 -13.344 -26.047 1 93.88 199 ASN A C 1
ATOM 1587 O O . ASN A 1 199 ? -28.203 -13.844 -26.188 1 93.88 199 ASN A O 1
ATOM 1591 N N . GLY A 1 200 ? -29.641 -12.141 -26.422 1 93.06 200 GLY A N 1
ATOM 1592 C CA . GLY A 1 200 ? -28.594 -11.242 -26.859 1 93.06 200 GLY A CA 1
ATOM 1593 C C . GLY A 1 200 ? -27.531 -11 -25.797 1 93.06 200 GLY A C 1
ATOM 1594 O O . GLY A 1 200 ? -26.344 -10.898 -26.125 1 93.06 200 GLY A O 1
ATOM 1595 N N . TRP A 1 201 ? -27.953 -10.945 -24.562 1 94.69 201 TRP A N 1
ATOM 1596 C CA . TRP A 1 201 ? -27.016 -10.773 -23.453 1 94.69 201 TRP A CA 1
ATOM 1597 C C . TRP A 1 201 ? -26.109 -11.992 -23.328 1 94.69 201 TRP A C 1
ATOM 1599 O O . TRP A 1 201 ? -24.891 -11.852 -23.125 1 94.69 201 TRP A O 1
ATOM 1609 N N . VAL A 1 202 ? -26.656 -13.164 -23.484 1 94.31 202 VAL A N 1
ATOM 1610 C CA . VAL A 1 202 ? -25.891 -14.398 -23.359 1 94.31 202 VAL A CA 1
ATOM 1611 C C . VAL A 1 202 ? -24.812 -14.453 -24.438 1 94.31 202 VAL A C 1
ATOM 1613 O O . VAL A 1 202 ? -23.672 -14.828 -24.172 1 94.31 202 VAL A O 1
ATOM 1616 N N . ILE A 1 203 ? -25.125 -14.039 -25.625 1 95.12 203 ILE A N 1
ATOM 1617 C CA . ILE A 1 203 ? -24.172 -14.047 -26.734 1 95.12 203 ILE A CA 1
ATOM 1618 C C . ILE A 1 203 ? -23.047 -13.047 -26.469 1 95.12 203 ILE A C 1
ATOM 1620 O O . ILE A 1 203 ? -21.875 -13.375 -26.609 1 95.12 203 ILE A O 1
ATOM 1624 N N . ALA A 1 204 ? -23.469 -11.875 -26.047 1 95.44 204 ALA A N 1
ATOM 1625 C CA . ALA A 1 204 ? -22.469 -10.852 -25.75 1 95.44 204 ALA A CA 1
ATOM 1626 C C . ALA A 1 204 ? -21.594 -11.266 -24.578 1 95.44 204 ALA A C 1
ATOM 1628 O O . ALA A 1 204 ? -20.391 -11.008 -24.578 1 95.44 204 ALA A O 1
ATOM 1629 N N . TYR A 1 205 ? -22.203 -11.898 -23.609 1 95.19 205 TYR A N 1
ATOM 1630 C CA . TYR A 1 205 ? -21.484 -12.406 -22.453 1 95.19 205 TYR A CA 1
ATOM 1631 C C . TYR A 1 205 ? -20.469 -13.469 -22.875 1 95.19 205 TYR A C 1
ATOM 1633 O O . TYR A 1 205 ? -19.312 -13.445 -22.422 1 95.19 205 TYR A O 1
ATOM 1641 N N . GLY A 1 206 ? -20.844 -14.352 -23.75 1 94.38 206 GLY A N 1
ATOM 1642 C CA . GLY A 1 206 ? -19.953 -15.383 -24.266 1 94.38 206 GLY A CA 1
ATOM 1643 C C . GLY A 1 206 ? -18.75 -14.82 -25 1 94.38 206 GLY A C 1
ATOM 1644 O O . GLY A 1 206 ? -17.625 -15.25 -24.781 1 94.38 206 GLY A O 1
ATOM 1645 N N . TRP A 1 207 ? -18.953 -13.836 -25.797 1 96.12 207 TRP A N 1
ATOM 1646 C CA . TRP A 1 207 ? -17.859 -13.242 -26.562 1 96.12 207 TRP A CA 1
ATOM 1647 C C . TRP A 1 207 ? -16.938 -12.422 -25.672 1 96.12 207 TRP A C 1
ATOM 1649 O O . TRP A 1 207 ? -15.734 -12.352 -25.906 1 96.12 207 TRP A O 1
ATOM 1659 N N . SER A 1 208 ? -17.531 -11.773 -24.703 1 96.38 208 SER A N 1
ATOM 1660 C CA . SER A 1 208 ? -16.703 -11.07 -23.734 1 96.38 208 SER A CA 1
ATOM 1661 C C . SER A 1 208 ? -15.781 -12.031 -22.984 1 96.38 208 SER A C 1
ATOM 1663 O O . SER A 1 208 ? -14.625 -11.711 -22.703 1 96.38 208 SER A O 1
ATOM 1665 N N . LEU A 1 209 ? -16.297 -13.195 -22.75 1 95.94 209 LEU A N 1
ATOM 1666 C CA . LEU A 1 209 ? -15.484 -14.211 -22.094 1 95.94 209 LEU A CA 1
ATOM 1667 C C . LEU A 1 209 ? -14.383 -14.719 -23.016 1 95.94 209 LEU A C 1
ATOM 1669 O O . LEU A 1 209 ? -13.281 -15.031 -22.547 1 95.94 209 LEU A O 1
ATOM 1673 N N . PHE A 1 210 ? -14.68 -14.773 -24.281 1 96.5 210 PHE A N 1
ATOM 1674 C CA . PHE A 1 210 ? -13.68 -15.172 -25.266 1 96.5 210 PHE A CA 1
ATOM 1675 C C . PHE A 1 210 ? -12.508 -14.203 -25.266 1 96.5 210 PHE A C 1
ATOM 1677 O O . PHE A 1 210 ? -11.352 -14.617 -25.219 1 96.5 210 PHE A O 1
ATOM 1684 N N . ILE A 1 211 ? -12.812 -12.969 -25.266 1 97.19 211 ILE A N 1
ATOM 1685 C CA . ILE A 1 211 ? -11.773 -11.945 -25.266 1 97.19 211 ILE A CA 1
ATOM 1686 C C . ILE A 1 211 ? -10.984 -12 -23.969 1 97.19 211 ILE A C 1
ATOM 1688 O O . ILE A 1 211 ? -9.75 -11.984 -23.969 1 97.19 211 ILE A O 1
ATOM 1692 N N . TYR A 1 212 ? -11.688 -12.086 -22.859 1 96.75 212 TYR A N 1
ATOM 1693 C CA . TYR A 1 212 ? -11.008 -12.211 -21.562 1 96.75 212 TYR A CA 1
ATOM 1694 C C . TYR A 1 212 ? -10.156 -13.477 -21.516 1 96.75 212 TYR A C 1
ATOM 1696 O O . TYR A 1 212 ? -9.047 -13.461 -20.984 1 96.75 212 TYR A O 1
ATOM 1704 N N . GLY A 1 213 ? -10.648 -14.516 -22.141 1 95.62 213 GLY A N 1
ATOM 1705 C CA . GLY A 1 213 ? -9.938 -15.789 -22.156 1 95.62 213 GLY A CA 1
ATOM 1706 C C . GLY A 1 213 ? -8.617 -15.727 -22.891 1 95.62 213 GLY A C 1
ATOM 1707 O O . GLY A 1 213 ? -7.641 -16.359 -22.484 1 95.62 213 GLY A O 1
ATOM 1708 N N . ILE A 1 214 ? -8.547 -14.953 -23.891 1 96.94 214 ILE A N 1
ATOM 1709 C CA . ILE A 1 214 ? -7.305 -14.797 -24.641 1 96.94 214 ILE A CA 1
ATOM 1710 C C . ILE A 1 214 ? -6.223 -14.219 -23.734 1 96.94 214 ILE A C 1
ATOM 1712 O O . ILE A 1 214 ? -5.086 -14.695 -23.719 1 96.94 214 ILE A O 1
ATOM 1716 N N . GLY A 1 215 ? -6.652 -13.234 -22.969 1 96 215 GLY A N 1
ATOM 1717 C CA . GLY A 1 215 ? -5.707 -12.641 -22.047 1 96 215 GLY A CA 1
ATOM 1718 C C . GLY A 1 215 ? -5.277 -13.602 -20.938 1 96 215 GLY A C 1
ATOM 1719 O O . GLY A 1 215 ? -4.094 -13.672 -20.594 1 96 215 GLY A O 1
ATOM 1720 N N . VAL A 1 216 ? -6.191 -14.336 -20.5 1 95 216 VAL A N 1
ATOM 1721 C CA . VAL A 1 216 ? -5.938 -15.312 -19.453 1 95 216 VAL A CA 1
ATOM 1722 C C . VAL A 1 216 ? -4.969 -16.375 -19.953 1 95 216 VAL A C 1
ATOM 1724 O O . VAL A 1 216 ? -4.043 -16.766 -19.234 1 95 216 VAL A O 1
ATOM 1727 N N . GLY A 1 217 ? -5.184 -16.812 -21.094 1 95.88 217 GLY A N 1
ATOM 1728 C CA . GLY A 1 217 ? -4.324 -17.828 -21.688 1 95.88 217 GLY A CA 1
ATOM 1729 C C . GLY A 1 217 ? -2.877 -17.391 -21.812 1 95.88 217 GLY A C 1
ATOM 1730 O O . GLY A 1 217 ? -1.959 -18.172 -21.562 1 95.88 217 GLY A O 1
ATOM 1731 N N . GLY A 1 218 ? -2.697 -16.219 -22.172 1 95.5 218 GLY A N 1
ATOM 1732 C CA . GLY A 1 218 ? -1.354 -15.695 -22.344 1 95.5 218 GLY A CA 1
ATOM 1733 C C . GLY A 1 218 ? -0.609 -15.523 -21.031 1 95.5 218 GLY A C 1
ATOM 1734 O O . GLY A 1 218 ? 0.623 -15.484 -21.016 1 95.5 218 GLY A O 1
ATOM 1735 N N . GLU A 1 219 ? -1.326 -15.469 -20 1 93.94 219 GLU A N 1
ATOM 1736 C CA . GLU A 1 219 ? -0.723 -15.258 -18.688 1 93.94 219 GLU A CA 1
ATOM 1737 C C . GLU A 1 219 ? 0.044 -16.484 -18.219 1 93.94 219 GLU A C 1
ATOM 1739 O O . GLU A 1 219 ? 1.043 -16.375 -17.516 1 93.94 219 GLU A O 1
ATOM 1744 N N . TYR A 1 220 ? -0.28 -17.594 -18.703 1 93.5 220 TYR A N 1
ATOM 1745 C CA . TYR A 1 220 ? 0.327 -18.844 -18.234 1 93.5 220 TYR A CA 1
ATOM 1746 C C . TYR A 1 220 ? 1.794 -18.922 -18.641 1 93.5 220 TYR A C 1
ATOM 1748 O O . TYR A 1 220 ? 2.68 -18.953 -17.781 1 93.5 220 TYR A O 1
ATOM 1756 N N . PRO A 1 221 ? 2.029 -18.766 -19.922 1 94.62 221 PRO A N 1
ATOM 1757 C CA . PRO A 1 221 ? 3.443 -18.859 -20.297 1 94.62 221 PRO A CA 1
ATOM 1758 C C . PRO A 1 221 ? 4.25 -17.641 -19.828 1 94.62 221 PRO A C 1
ATOM 1760 O O . PRO A 1 221 ? 5.434 -17.781 -19.5 1 94.62 221 PRO A O 1
ATOM 1763 N N . MET A 1 222 ? 3.619 -16.547 -19.719 1 93.19 222 MET A N 1
ATOM 1764 C CA . MET A 1 222 ? 4.344 -15.32 -19.359 1 93.19 222 MET A CA 1
ATOM 1765 C C . MET A 1 222 ? 4.715 -15.328 -17.875 1 93.19 222 MET A C 1
ATOM 1767 O O . MET A 1 222 ? 5.859 -15.039 -17.516 1 93.19 222 MET A O 1
ATOM 1771 N N . THR A 1 223 ? 3.803 -15.664 -17.062 1 91.31 223 THR A N 1
ATOM 1772 C CA . THR A 1 223 ? 4.09 -15.703 -15.633 1 91.31 223 THR A CA 1
ATOM 1773 C C . THR A 1 223 ? 5.039 -16.844 -15.305 1 91.31 223 THR A C 1
ATOM 1775 O O . THR A 1 223 ? 5.949 -16.688 -14.484 1 91.31 223 THR A O 1
ATOM 1778 N N . GLY A 1 224 ? 4.828 -17.953 -15.961 1 91.25 224 GLY A N 1
ATOM 1779 C CA . GLY A 1 224 ? 5.703 -19.094 -15.727 1 91.25 224 GLY A CA 1
ATOM 1780 C C . GLY A 1 224 ? 7.148 -18.812 -16.094 1 91.25 224 GLY A C 1
ATOM 1781 O O . GLY A 1 224 ? 8.055 -19.156 -15.328 1 91.25 224 GLY A O 1
ATOM 1782 N N . THR A 1 225 ? 7.32 -18.188 -17.125 1 90.44 225 THR A N 1
ATOM 1783 C CA . THR A 1 225 ? 8.672 -17.906 -17.594 1 90.44 225 THR A CA 1
ATOM 1784 C C . THR A 1 225 ? 9.297 -16.781 -16.766 1 90.44 225 THR A C 1
ATOM 1786 O O . THR A 1 225 ? 10.477 -16.844 -16.406 1 90.44 225 THR A O 1
ATOM 1789 N N . LYS A 1 226 ? 8.508 -15.812 -16.5 1 89.25 226 LYS A N 1
ATOM 1790 C CA . LYS A 1 226 ? 9.023 -14.688 -15.719 1 89.25 226 LYS A CA 1
ATOM 1791 C C . LYS A 1 226 ? 9.43 -15.133 -14.312 1 89.25 226 LYS A C 1
ATOM 1793 O O . LYS A 1 226 ? 10.445 -14.695 -13.781 1 89.25 226 LYS A O 1
ATOM 1798 N N . ALA A 1 227 ? 8.672 -15.945 -13.781 1 89 227 ALA A N 1
ATOM 1799 C CA . ALA A 1 227 ? 8.969 -16.422 -12.438 1 89 227 ALA A CA 1
ATOM 1800 C C . ALA A 1 227 ? 10.203 -17.312 -12.422 1 89 227 ALA A C 1
ATOM 1802 O O . ALA A 1 227 ? 10.922 -17.391 -11.422 1 89 227 ALA A O 1
ATOM 1803 N N . LEU A 1 228 ? 10.422 -17.906 -13.508 1 87.62 228 LEU A N 1
ATOM 1804 C CA . LEU A 1 228 ? 11.562 -18.812 -13.641 1 87.62 228 LEU A CA 1
ATOM 1805 C C . LEU A 1 228 ? 12.852 -18.031 -13.859 1 87.62 228 LEU A C 1
ATOM 1807 O O . LEU A 1 228 ? 13.906 -18.391 -13.336 1 87.62 228 LEU A O 1
ATOM 1811 N N . GLU A 1 229 ? 12.711 -16.953 -14.539 1 79.62 229 GLU A N 1
ATOM 1812 C CA . GLU A 1 229 ? 13.898 -16.203 -14.938 1 79.62 229 GLU A CA 1
ATOM 1813 C C . GLU A 1 229 ? 14.195 -15.062 -13.961 1 79.62 229 GLU A C 1
ATOM 1815 O O . GLU A 1 229 ? 13.414 -14.117 -13.852 1 79.62 229 GLU A O 1
ATOM 1820 N N . SER A 1 230 ? 14.953 -15.344 -12.992 1 71.19 230 SER A N 1
ATOM 1821 C CA . SER A 1 230 ? 15.297 -14.367 -11.961 1 71.19 230 SER A CA 1
ATOM 1822 C C . SER A 1 230 ? 16.047 -13.18 -12.555 1 71.19 230 SER A C 1
ATOM 1824 O O . SER A 1 230 ? 16.703 -13.305 -13.594 1 71.19 230 SER A O 1
ATOM 1826 N N . ASN A 1 231 ? 15.984 -12.031 -11.891 1 66.75 231 ASN A N 1
ATOM 1827 C CA . ASN A 1 231 ? 16.672 -10.812 -12.328 1 66.75 231 ASN A CA 1
ATOM 1828 C C . ASN A 1 231 ? 18.031 -10.664 -11.672 1 66.75 231 ASN A C 1
ATOM 1830 O O . ASN A 1 231 ? 18.781 -9.727 -11.969 1 66.75 231 ASN A O 1
ATOM 1834 N N . VAL A 1 232 ? 18.266 -11.641 -10.844 1 68.81 232 VAL A N 1
ATOM 1835 C CA . VAL A 1 232 ? 19.562 -11.57 -10.172 1 68.81 232 VAL A CA 1
ATOM 1836 C C . VAL A 1 232 ? 20.562 -12.484 -10.867 1 68.81 232 VAL A C 1
ATOM 1838 O O . VAL A 1 232 ? 20.312 -13.688 -11.023 1 68.81 232 VAL A O 1
ATOM 1841 N N . PHE A 1 233 ? 21.594 -11.859 -11.289 1 75.31 233 PHE A N 1
ATOM 1842 C CA . PHE A 1 233 ? 22.625 -12.625 -11.992 1 75.31 233 PHE A CA 1
ATOM 1843 C C . PHE A 1 233 ? 23.875 -12.75 -11.141 1 75.31 233 PHE A C 1
ATOM 1845 O O . PHE A 1 233 ? 24.031 -12.055 -10.133 1 75.31 233 PHE A O 1
ATOM 1852 N N . GLY A 1 234 ? 24.688 -13.711 -11.391 1 78.75 234 GLY A N 1
ATOM 1853 C CA . GLY A 1 234 ? 25.891 -13.953 -10.609 1 78.75 234 GLY A CA 1
ATOM 1854 C C . GLY A 1 234 ? 25.781 -15.172 -9.703 1 78.75 234 GLY A C 1
ATOM 1855 O O . GLY A 1 234 ? 24.844 -15.945 -9.812 1 78.75 234 GLY A O 1
ATOM 1856 N N . PRO A 1 235 ? 26.75 -15.344 -8.898 1 82.44 235 PRO A N 1
ATOM 1857 C CA . PRO A 1 235 ? 26.766 -16.531 -8.047 1 82.44 235 PRO A CA 1
ATOM 1858 C C . PRO A 1 235 ? 25.609 -16.562 -7.051 1 82.44 235 PRO A C 1
ATOM 1860 O O . PRO A 1 235 ? 25.047 -17.625 -6.766 1 82.44 235 PRO A O 1
ATOM 1863 N N . GLU A 1 236 ? 25.25 -15.414 -6.566 1 82.06 236 GLU A N 1
ATOM 1864 C CA . GLU A 1 236 ? 24.125 -15.359 -5.633 1 82.06 236 GLU A CA 1
ATOM 1865 C C . GLU A 1 236 ? 22.812 -15.672 -6.336 1 82.06 236 GLU A C 1
ATOM 1867 O O . GLU A 1 236 ? 21.938 -16.328 -5.758 1 82.06 236 GLU A O 1
ATOM 1872 N N . GLY A 1 237 ? 22.766 -15.242 -7.52 1 82.94 237 GLY A N 1
ATOM 1873 C CA . GLY A 1 237 ? 21.562 -15.531 -8.305 1 82.94 237 GLY A CA 1
ATOM 1874 C C . GLY A 1 237 ? 21.438 -17 -8.656 1 82.94 237 GLY A C 1
ATOM 1875 O O . GLY A 1 237 ? 20.328 -17.562 -8.609 1 82.94 237 GLY A O 1
ATOM 1876 N N . THR A 1 238 ? 22.484 -17.625 -8.898 1 85.56 238 THR A N 1
ATOM 1877 C CA . THR A 1 238 ? 22.469 -19.031 -9.273 1 85.56 238 THR A CA 1
ATOM 1878 C C . THR A 1 238 ? 22.141 -19.906 -8.062 1 85.56 238 THR A C 1
ATOM 1880 O O . THR A 1 238 ? 21.5 -20.953 -8.203 1 85.56 238 THR A O 1
ATOM 1883 N N . ARG A 1 239 ? 22.656 -19.484 -6.996 1 87.62 239 ARG A N 1
ATOM 1884 C CA . ARG A 1 239 ? 22.328 -20.219 -5.781 1 87.62 239 ARG A CA 1
ATOM 1885 C C . ARG A 1 239 ? 20.844 -20.172 -5.488 1 87.62 239 ARG A C 1
ATOM 1887 O O . ARG A 1 239 ? 20.234 -21.188 -5.148 1 87.62 239 ARG A O 1
ATOM 1894 N N . ASP A 1 240 ? 20.297 -19.016 -5.625 1 87.94 240 ASP A N 1
ATOM 1895 C CA . ASP A 1 240 ? 18.859 -18.859 -5.414 1 87.94 240 ASP A CA 1
ATOM 1896 C C . ASP A 1 240 ? 18.062 -19.688 -6.43 1 87.94 240 ASP A C 1
ATOM 1898 O O . ASP A 1 240 ? 17.016 -20.25 -6.098 1 87.94 240 ASP A O 1
ATOM 1902 N N . ASP A 1 241 ? 18.562 -19.75 -7.562 1 87.56 241 ASP A N 1
ATOM 1903 C CA . ASP A 1 241 ? 17.906 -20.531 -8.609 1 87.56 241 ASP A CA 1
ATOM 1904 C C . ASP A 1 241 ? 17.922 -22.016 -8.289 1 87.56 241 ASP A C 1
ATOM 1906 O O . ASP A 1 241 ? 16.906 -22.703 -8.422 1 87.56 241 ASP A O 1
ATOM 1910 N N . ARG A 1 242 ? 18.984 -22.5 -7.848 1 88.81 242 ARG A N 1
ATOM 1911 C CA . ARG A 1 242 ? 19.125 -23.922 -7.566 1 88.81 242 ARG A CA 1
ATOM 1912 C C . ARG A 1 242 ? 18.281 -24.328 -6.367 1 88.81 242 ARG A C 1
ATOM 1914 O O . ARG A 1 242 ? 17.688 -25.406 -6.355 1 88.81 242 ARG A O 1
ATOM 1921 N N . LEU A 1 243 ? 18.172 -23.391 -5.473 1 90.94 243 LEU A N 1
ATOM 1922 C CA . LEU A 1 243 ? 17.547 -23.766 -4.207 1 90.94 243 LEU A CA 1
ATOM 1923 C C . LEU A 1 243 ? 16.078 -23.359 -4.18 1 90.94 243 LEU A C 1
ATOM 1925 O O . LEU A 1 243 ? 15.266 -23.984 -3.504 1 90.94 243 LEU A O 1
ATOM 1929 N N . HIS A 1 244 ? 15.727 -22.297 -4.898 1 92 244 HIS A N 1
ATOM 1930 C CA . HIS A 1 244 ? 14.391 -21.766 -4.684 1 92 244 HIS A CA 1
ATOM 1931 C C . HIS A 1 244 ? 13.68 -21.5 -6.008 1 92 244 HIS A C 1
ATOM 1933 O O . HIS A 1 244 ? 12.711 -20.734 -6.059 1 92 244 HIS A O 1
ATOM 1939 N N . ARG A 1 245 ? 14.078 -22.094 -7.027 1 92.12 245 ARG A N 1
ATOM 1940 C CA . ARG A 1 245 ? 13.445 -21.859 -8.328 1 92.12 245 ARG A CA 1
ATOM 1941 C C . ARG A 1 245 ? 11.992 -22.328 -8.312 1 92.12 245 ARG A C 1
ATOM 1943 O O . ARG A 1 245 ? 11.094 -21.594 -8.719 1 92.12 245 ARG A O 1
ATOM 1950 N N . GLY A 1 246 ? 11.852 -23.578 -7.926 1 94.12 246 GLY A N 1
ATOM 1951 C CA . GLY A 1 246 ? 10.508 -24.109 -7.863 1 94.12 246 GLY A CA 1
ATOM 1952 C C . GLY A 1 246 ? 9.578 -23.312 -6.973 1 94.12 246 GLY A C 1
ATOM 1953 O O . GLY A 1 246 ? 8.414 -23.094 -7.316 1 94.12 246 GLY A O 1
ATOM 1954 N N . ARG A 1 247 ? 10.078 -22.922 -5.867 1 93.94 247 ARG A N 1
ATOM 1955 C CA . ARG A 1 247 ? 9.289 -22.141 -4.93 1 93.94 247 ARG A CA 1
ATOM 1956 C C . ARG A 1 247 ? 8.891 -20.797 -5.535 1 93.94 247 ARG A C 1
ATOM 1958 O O . ARG A 1 247 ? 7.789 -20.297 -5.297 1 93.94 247 ARG A O 1
ATOM 1965 N N . ASN A 1 248 ? 9.781 -20.219 -6.258 1 93 248 ASN A N 1
ATOM 1966 C CA . ASN A 1 248 ? 9.469 -18.938 -6.902 1 93 248 ASN A CA 1
ATOM 1967 C C . ASN A 1 248 ? 8.328 -19.078 -7.902 1 93 248 ASN A C 1
ATOM 1969 O O . ASN A 1 248 ? 7.434 -18.234 -7.953 1 93 248 ASN A O 1
ATOM 1973 N N . VAL A 1 249 ? 8.367 -20.125 -8.617 1 94.62 249 VAL A N 1
ATOM 1974 C CA . VAL A 1 249 ? 7.344 -20.328 -9.641 1 94.62 249 VAL A CA 1
ATOM 1975 C C . VAL A 1 249 ? 6.031 -20.75 -8.984 1 94.62 249 VAL A C 1
ATOM 1977 O O . VAL A 1 249 ? 4.977 -20.188 -9.281 1 94.62 249 VAL A O 1
ATOM 1980 N N . VAL A 1 250 ? 6.113 -21.672 -8.078 1 96.12 250 VAL A N 1
ATOM 1981 C CA . VAL A 1 250 ? 4.91 -22.172 -7.418 1 96.12 250 VAL A CA 1
ATOM 1982 C C . VAL A 1 250 ? 4.332 -21.078 -6.52 1 96.12 250 VAL A C 1
ATOM 1984 O O . VAL A 1 250 ? 3.113 -20.969 -6.363 1 96.12 250 VAL A O 1
ATOM 1987 N N . GLY A 1 251 ? 5.203 -20.281 -5.93 1 94.94 251 GLY A N 1
ATOM 1988 C CA . GLY A 1 251 ? 4.73 -19.156 -5.145 1 94.94 251 GLY A CA 1
ATOM 1989 C C . GLY A 1 251 ? 3.893 -18.172 -5.949 1 94.94 251 GLY A C 1
ATOM 1990 O O . GLY A 1 251 ? 2.912 -17.625 -5.441 1 94.94 251 GLY A O 1
ATOM 1991 N N . SER A 1 252 ? 4.289 -17.969 -7.148 1 94.62 252 SER A N 1
ATOM 1992 C CA . SER A 1 252 ? 3.496 -17.125 -8.039 1 94.62 252 SER A CA 1
ATOM 1993 C C . SER A 1 252 ? 2.221 -17.844 -8.477 1 94.62 252 SER A C 1
ATOM 1995 O O . SER A 1 252 ? 1.161 -17.219 -8.578 1 94.62 252 SER A O 1
ATOM 1997 N N . PHE A 1 253 ? 2.354 -19.125 -8.656 1 95.62 253 PHE A N 1
ATOM 1998 C CA . PHE A 1 253 ? 1.216 -19.906 -9.117 1 95.62 253 PHE A CA 1
ATOM 1999 C C . PHE A 1 253 ? 0.167 -20.031 -8.016 1 95.62 253 PHE A C 1
ATOM 2001 O O . PHE A 1 253 ? -1.029 -20.125 -8.297 1 95.62 253 PHE A O 1
ATOM 2008 N N . LEU A 1 254 ? 0.576 -20 -6.785 1 95.56 254 LEU A N 1
ATOM 2009 C CA . LEU A 1 254 ? -0.288 -20.109 -5.617 1 95.56 254 LEU A CA 1
ATOM 2010 C C . LEU A 1 254 ? -1.33 -18.984 -5.605 1 95.56 254 LEU A C 1
ATOM 2012 O O . LEU A 1 254 ? -2.389 -19.125 -4.988 1 95.56 254 LEU A O 1
ATOM 2016 N N . MET A 1 255 ? -1.086 -17.922 -6.281 1 96.25 255 MET A N 1
ATOM 2017 C CA . MET A 1 255 ? -2.027 -16.812 -6.34 1 96.25 255 MET A CA 1
ATOM 2018 C C . MET A 1 255 ? -3.305 -17.203 -7.066 1 96.25 255 MET A C 1
ATOM 2020 O O . MET A 1 255 ? -4.359 -16.609 -6.859 1 96.25 255 MET A O 1
ATOM 2024 N N . GLN A 1 256 ? -3.201 -18.234 -7.879 1 94.56 256 GLN A N 1
ATOM 2025 C CA . GLN A 1 256 ? -4.406 -18.766 -8.5 1 94.56 256 GLN A CA 1
ATOM 2026 C C . GLN A 1 256 ? -5.398 -19.25 -7.449 1 94.56 256 GLN A C 1
ATOM 2028 O O . GLN A 1 256 ? -6.598 -19 -7.547 1 94.56 256 GLN A O 1
ATOM 2033 N N . GLY A 1 257 ? -4.863 -19.938 -6.434 1 94.94 257 GLY A N 1
ATOM 2034 C CA . GLY A 1 257 ? -5.703 -20.406 -5.336 1 94.94 257 GLY A CA 1
ATOM 2035 C C . GLY A 1 257 ? -6.312 -19.266 -4.539 1 94.94 257 GLY A C 1
ATOM 2036 O O . GLY A 1 257 ? -7.504 -19.297 -4.23 1 94.94 257 GLY A O 1
ATOM 2037 N N . TRP A 1 258 ? -5.539 -18.297 -4.293 1 96.44 258 TRP A N 1
ATOM 2038 C CA . TRP A 1 258 ? -6.047 -17.156 -3.557 1 96.44 258 TRP A CA 1
ATOM 2039 C C . TRP A 1 258 ? -7.105 -16.406 -4.367 1 96.44 258 TRP A C 1
ATOM 2041 O O . TRP A 1 258 ? -8.062 -15.867 -3.803 1 96.44 258 TRP A O 1
ATOM 2051 N N . GLY A 1 259 ? -6.895 -16.312 -5.672 1 96.44 259 GLY A N 1
ATOM 2052 C CA . GLY A 1 259 ? -7.91 -15.719 -6.52 1 96.44 259 GLY A CA 1
ATOM 2053 C C . GLY A 1 259 ? -9.266 -16.391 -6.398 1 96.44 259 GLY A C 1
ATOM 2054 O O . GLY A 1 259 ? -10.297 -15.711 -6.336 1 96.44 259 GLY A O 1
ATOM 2055 N N . GLN A 1 260 ? -9.289 -17.641 -6.27 1 94.12 260 GLN A N 1
ATOM 2056 C CA . GLN A 1 260 ? -10.531 -18.391 -6.137 1 94.12 260 GLN A CA 1
ATOM 2057 C C . GLN A 1 260 ? -11.203 -18.125 -4.793 1 94.12 260 GLN A C 1
ATOM 2059 O O . GLN A 1 260 ? -12.422 -17.969 -4.723 1 94.12 260 GLN A O 1
ATOM 2064 N N . VAL A 1 261 ? -10.398 -18.078 -3.816 1 95.62 261 VAL A N 1
ATOM 2065 C CA . VAL A 1 261 ? -10.922 -17.828 -2.477 1 95.62 261 VAL A CA 1
ATOM 2066 C C . VAL A 1 261 ? -11.531 -16.438 -2.412 1 95.62 261 VAL A C 1
ATOM 2068 O O . VAL A 1 261 ? -12.648 -16.25 -1.916 1 95.62 261 VAL A O 1
ATOM 2071 N N . PHE A 1 262 ? -10.844 -15.477 -2.945 1 96 262 PHE A N 1
ATOM 2072 C CA . PHE A 1 262 ? -11.336 -14.102 -2.922 1 96 262 PHE A CA 1
ATOM 2073 C C . PHE A 1 262 ? -12.617 -13.969 -3.729 1 96 262 PHE A C 1
ATOM 2075 O O . PHE A 1 262 ? -13.531 -13.242 -3.338 1 96 262 PHE A O 1
ATOM 2082 N N . ASN A 1 263 ? -12.68 -14.641 -4.82 1 95.25 263 ASN A N 1
ATOM 2083 C CA . ASN A 1 263 ? -13.891 -14.602 -5.629 1 95.25 263 ASN A CA 1
ATOM 2084 C C . ASN A 1 263 ? -15.094 -15.133 -4.859 1 95.25 263 ASN A C 1
ATOM 2086 O O . ASN A 1 263 ? -16.156 -14.5 -4.828 1 95.25 263 ASN A O 1
ATOM 2090 N N . GLN A 1 264 ? -14.883 -16.266 -4.219 1 94.44 264 GLN A N 1
ATOM 2091 C CA . GLN A 1 264 ? -15.984 -16.875 -3.469 1 94.44 264 GLN A CA 1
ATOM 2092 C C . GLN A 1 264 ? -16.422 -15.977 -2.32 1 94.44 264 GLN A C 1
ATOM 2094 O O . GLN A 1 264 ? -17.625 -15.828 -2.061 1 94.44 264 GLN A O 1
ATOM 2099 N N . CYS A 1 265 ? -15.539 -15.352 -1.694 1 94.44 265 CYS A N 1
ATOM 2100 C CA . CYS A 1 265 ? -15.852 -14.438 -0.6 1 94.44 265 CYS A CA 1
ATOM 2101 C C . CYS A 1 265 ? -16.609 -13.219 -1.107 1 94.44 265 CYS A C 1
ATOM 2103 O O . CYS A 1 265 ? -17.625 -12.82 -0.514 1 94.44 265 CYS A O 1
ATOM 2105 N N . VAL A 1 266 ? -16.156 -12.672 -2.18 1 94.19 266 VAL A N 1
ATOM 2106 C CA . VAL A 1 266 ? -16.797 -11.484 -2.738 1 94.19 266 VAL A CA 1
ATOM 2107 C C . VAL A 1 266 ? -18.219 -11.812 -3.17 1 94.19 266 VAL A C 1
ATOM 2109 O O . VAL A 1 266 ? -19.141 -11.023 -2.941 1 94.19 266 VAL A O 1
ATOM 2112 N N . LEU A 1 267 ? -18.422 -12.969 -3.756 1 93 267 LEU A N 1
ATOM 2113 C CA . LEU A 1 267 ? -19.766 -13.367 -4.191 1 93 267 LEU A CA 1
ATOM 2114 C C . LEU A 1 267 ? -20.703 -13.531 -2.996 1 93 267 LEU A C 1
ATOM 2116 O O . LEU A 1 267 ? -21.844 -13.086 -3.031 1 93 267 LEU A O 1
ATOM 2120 N N . LEU A 1 268 ? -20.188 -14.117 -1.939 1 90.31 268 LEU A N 1
ATOM 2121 C CA . LEU A 1 268 ? -20.984 -14.297 -0.732 1 90.31 268 LEU A CA 1
ATOM 2122 C C . LEU A 1 268 ? -21.344 -12.953 -0.103 1 90.31 268 LEU A C 1
ATOM 2124 O O . LEU A 1 268 ? -22.484 -12.727 0.273 1 90.31 268 LEU A O 1
ATOM 2128 N N . ILE A 1 269 ? -20.406 -12.062 -0.047 1 86.69 269 ILE A N 1
ATOM 2129 C CA . ILE A 1 269 ? -20.625 -10.75 0.546 1 86.69 269 ILE A CA 1
ATOM 2130 C C . ILE A 1 269 ? -21.609 -9.953 -0.309 1 86.69 269 ILE A C 1
ATOM 2132 O O . ILE A 1 269 ? -22.5 -9.297 0.219 1 86.69 269 ILE A O 1
ATOM 2136 N N . CYS A 1 270 ? -21.469 -10.008 -1.618 1 87.5 270 CYS A N 1
ATOM 2137 C CA . CYS A 1 270 ? -22.375 -9.297 -2.518 1 87.5 270 CYS A CA 1
ATOM 2138 C C . CYS A 1 270 ? -23.797 -9.797 -2.363 1 87.5 270 CYS A C 1
ATOM 2140 O O . CYS A 1 270 ? -24.734 -9.008 -2.334 1 87.5 270 CYS A O 1
ATOM 2142 N N . LEU A 1 271 ? -23.984 -11.086 -2.23 1 84.38 271 LEU A N 1
ATOM 2143 C CA . LEU A 1 271 ? -25.328 -11.625 -2.078 1 84.38 271 LEU A CA 1
ATOM 2144 C C . LEU A 1 271 ? -25.938 -11.219 -0.737 1 84.38 271 LEU A C 1
ATOM 2146 O O . LEU A 1 271 ? -27.141 -10.961 -0.645 1 84.38 271 LEU A O 1
ATOM 2150 N N . MET A 1 272 ? -25.062 -11.164 0.231 1 78.5 272 MET A N 1
ATOM 2151 C CA . MET A 1 272 ? -25.547 -10.742 1.544 1 78.5 272 MET A CA 1
ATOM 2152 C C . MET A 1 272 ? -25.953 -9.273 1.526 1 78.5 272 MET A C 1
ATOM 2154 O O . MET A 1 272 ? -26.922 -8.891 2.189 1 78.5 272 MET A O 1
ATOM 2158 N N . ILE A 1 273 ? -25.219 -8.516 0.796 1 74.44 273 ILE A N 1
ATOM 2159 C CA . ILE A 1 273 ? -25.484 -7.082 0.747 1 74.44 273 ILE A CA 1
ATOM 2160 C C . ILE A 1 273 ? -26.703 -6.809 -0.12 1 74.44 273 ILE A C 1
ATOM 2162 O O . ILE A 1 273 ? -27.609 -6.082 0.289 1 74.44 273 ILE A O 1
ATOM 2166 N N . PHE A 1 274 ? -26.828 -7.434 -1.261 1 77.19 274 PHE A N 1
ATOM 2167 C CA . PHE A 1 274 ? -27.844 -7.066 -2.254 1 77.19 274 PHE A CA 1
ATOM 2168 C C . PHE A 1 274 ? -29.125 -7.859 -2.043 1 77.19 274 PHE A C 1
ATOM 2170 O O . PHE A 1 274 ? -30.172 -7.492 -2.572 1 77.19 274 PHE A O 1
ATOM 2177 N N . HIS A 1 275 ? -29.062 -8.906 -1.287 1 72.25 275 HIS A N 1
ATOM 2178 C CA . HIS A 1 275 ? -30.266 -9.695 -1.048 1 72.25 275 HIS A CA 1
ATOM 2179 C C . HIS A 1 275 ? -30.766 -9.516 0.383 1 72.25 275 HIS A C 1
ATOM 2181 O O . HIS A 1 275 ? -31.359 -10.438 0.956 1 72.25 275 HIS A O 1
ATOM 2187 N N . SER A 1 276 ? -30.594 -8.367 0.97 1 64.69 276 SER A N 1
ATOM 2188 C CA . SER A 1 276 ? -31.125 -7.949 2.264 1 64.69 276 SER A CA 1
ATOM 2189 C C . SER A 1 276 ? -30.828 -8.977 3.346 1 64.69 276 SER A C 1
ATOM 2191 O O . SER A 1 276 ? -31.688 -9.297 4.164 1 64.69 276 SER A O 1
ATOM 2193 N N . GLY A 1 277 ? -29.656 -9.602 3.236 1 63.22 277 GLY A N 1
ATOM 2194 C CA . GLY A 1 277 ? -29.25 -10.539 4.273 1 63.22 277 GLY A CA 1
ATOM 2195 C C . GLY A 1 277 ? -29.938 -11.883 4.172 1 63.22 277 GLY A C 1
ATOM 2196 O O . GLY A 1 277 ? -29.594 -12.82 4.895 1 63.22 277 GLY A O 1
ATOM 2197 N N . LYS A 1 278 ? -30.969 -11.984 3.211 1 65.25 278 LYS A N 1
ATOM 2198 C CA . LYS A 1 278 ? -31.672 -13.266 3.074 1 65.25 278 LYS A CA 1
ATOM 2199 C C . LYS A 1 278 ? -30.859 -14.25 2.246 1 65.25 278 LYS A C 1
ATOM 2201 O O . LYS A 1 278 ? -30.219 -13.867 1.258 1 65.25 278 LYS A O 1
ATOM 2206 N N . THR A 1 279 ? -30.703 -15.555 2.621 1 66.75 279 THR A N 1
ATOM 2207 C CA . THR A 1 279 ? -29.875 -16.578 1.989 1 66.75 279 THR A CA 1
ATOM 2208 C C . THR A 1 279 ? -30.703 -17.5 1.122 1 66.75 279 THR A C 1
ATOM 2210 O O . THR A 1 279 ? -30.172 -18.344 0.403 1 66.75 279 THR A O 1
ATOM 2213 N N . ASN A 1 280 ? -31.969 -17.266 1.044 1 71.56 280 ASN A N 1
ATOM 2214 C CA . ASN A 1 280 ? -32.844 -18.219 0.345 1 71.56 280 ASN A CA 1
ATOM 2215 C C . ASN A 1 280 ? -33.281 -17.656 -1.002 1 71.56 280 ASN A C 1
ATOM 2217 O O . ASN A 1 280 ? -33.5 -16.453 -1.148 1 71.56 280 ASN A O 1
ATOM 2221 N N . PRO A 1 281 ? -33.312 -18.594 -2.012 1 74.38 281 PRO A N 1
ATOM 2222 C CA . PRO A 1 281 ? -33.875 -18.219 -3.316 1 74.38 281 PRO A CA 1
ATOM 2223 C C . PRO A 1 281 ? -35.344 -17.828 -3.25 1 74.38 281 PRO A C 1
ATOM 2225 O O . PRO A 1 281 ? -36 -18.094 -2.252 1 74.38 281 PRO A O 1
ATOM 2228 N N . PRO A 1 282 ? -35.969 -17.047 -4.262 1 74.94 282 PRO A N 1
ATOM 2229 C CA . PRO A 1 282 ? -35.375 -16.688 -5.555 1 74.94 282 PRO A CA 1
ATOM 2230 C C . PRO A 1 282 ? -34.594 -15.367 -5.504 1 74.94 282 PRO A C 1
ATOM 2232 O O . PRO A 1 282 ? -35.031 -14.438 -4.809 1 74.94 282 PRO A O 1
ATOM 2235 N N . PHE A 1 283 ? -33.562 -15.5 -6.195 1 82.5 283 PHE A N 1
ATOM 2236 C CA . PHE A 1 283 ? -32.781 -14.281 -6.312 1 82.5 283 PHE A CA 1
ATOM 2237 C C . PHE A 1 283 ? -33.344 -13.375 -7.402 1 82.5 283 PHE A C 1
ATOM 2239 O O . PHE A 1 283 ? -33.688 -13.852 -8.492 1 82.5 283 PHE A O 1
ATOM 2246 N N . SER A 1 284 ? -33.562 -12.227 -7.102 1 84.62 284 SER A N 1
ATOM 2247 C CA . SER A 1 284 ? -34.125 -11.266 -8.055 1 84.62 284 SER A CA 1
ATOM 2248 C C . SER A 1 284 ? -33.125 -10.953 -9.164 1 84.62 284 SER A C 1
ATOM 2250 O O . SER A 1 284 ? -31.906 -11.031 -8.953 1 84.62 284 SER A O 1
ATOM 2252 N N . PRO A 1 285 ? -33.625 -10.742 -10.414 1 87.56 285 PRO A N 1
ATOM 2253 C CA . PRO A 1 285 ? -32.75 -10.352 -11.508 1 87.56 285 PRO A CA 1
ATOM 2254 C C . PRO A 1 285 ? -31.875 -9.141 -11.164 1 87.56 285 PRO A C 1
ATOM 2256 O O . PRO A 1 285 ? -30.719 -9.047 -11.609 1 87.56 285 PRO A O 1
ATOM 2259 N N . ARG A 1 286 ? -32.406 -8.266 -10.367 1 84.25 286 ARG A N 1
ATOM 2260 C CA . ARG A 1 286 ? -31.625 -7.094 -9.969 1 84.25 286 ARG A CA 1
ATOM 2261 C C . ARG A 1 286 ? -30.453 -7.484 -9.086 1 84.25 286 ARG A C 1
ATOM 2263 O O . ARG A 1 286 ? -29.344 -6.941 -9.227 1 84.25 286 ARG A O 1
ATOM 2270 N N . THR A 1 287 ? -30.719 -8.383 -8.211 1 84.44 287 THR A N 1
ATOM 2271 C CA . THR A 1 287 ? -29.656 -8.867 -7.328 1 84.44 287 THR A CA 1
ATOM 2272 C C . THR A 1 287 ? -28.578 -9.586 -8.125 1 84.44 287 THR A C 1
ATOM 2274 O O . THR A 1 287 ? -27.375 -9.391 -7.871 1 84.44 287 THR A O 1
ATOM 2277 N N . ALA A 1 288 ? -29.031 -10.352 -9.086 1 90 288 ALA A N 1
ATOM 2278 C CA . ALA A 1 288 ? -28.078 -11.086 -9.914 1 90 288 ALA A CA 1
ATOM 2279 C C . ALA A 1 288 ? -27.234 -10.133 -10.758 1 90 288 ALA A C 1
ATOM 2281 O O . ALA A 1 288 ? -26.016 -10.32 -10.891 1 90 288 ALA A O 1
ATOM 2282 N N . GLN A 1 289 ? -27.844 -9.102 -11.25 1 90.69 289 GLN A N 1
ATOM 2283 C CA . GLN A 1 289 ? -27.125 -8.133 -12.07 1 90.69 289 GLN A CA 1
ATOM 2284 C C . GLN A 1 289 ? -26.125 -7.336 -11.242 1 90.69 289 GLN A C 1
ATOM 2286 O O . GLN A 1 289 ? -24.984 -7.137 -11.656 1 90.69 289 GLN A O 1
ATOM 2291 N N . ALA A 1 290 ? -26.562 -6.953 -10.109 1 88.31 290 ALA A N 1
ATOM 2292 C CA . ALA A 1 290 ? -25.656 -6.191 -9.242 1 88.31 290 ALA A CA 1
ATOM 2293 C C . ALA A 1 290 ? -24.484 -7.039 -8.789 1 88.31 290 ALA A C 1
ATOM 2295 O O . ALA A 1 290 ? -23.344 -6.555 -8.719 1 88.31 290 ALA A O 1
ATOM 2296 N N . THR A 1 291 ? -24.766 -8.266 -8.555 1 90.44 291 THR A N 1
ATOM 2297 C CA . THR A 1 291 ? -23.734 -9.156 -8.039 1 90.44 291 THR A CA 1
ATOM 2298 C C . THR A 1 291 ? -22.641 -9.398 -9.078 1 90.44 291 THR A C 1
ATOM 2300 O O . THR A 1 291 ? -21.453 -9.242 -8.789 1 90.44 291 THR A O 1
ATOM 2303 N N . TYR A 1 292 ? -23.031 -9.773 -10.281 1 93.56 292 TYR A N 1
ATOM 2304 C CA . TYR A 1 292 ? -21.984 -10.102 -11.25 1 93.56 292 TYR A CA 1
ATOM 2305 C C . TYR A 1 292 ? -21.266 -8.852 -11.719 1 93.56 292 TYR A C 1
ATOM 2307 O O . TYR A 1 292 ? -20.078 -8.891 -12.055 1 93.56 292 TYR A O 1
ATOM 2315 N N . ARG A 1 293 ? -21.891 -7.695 -11.742 1 94.38 293 ARG A N 1
ATOM 2316 C CA . ARG A 1 293 ? -21.25 -6.457 -12.164 1 94.38 293 ARG A CA 1
ATOM 2317 C C . ARG A 1 293 ? -20.234 -5.98 -11.125 1 94.38 293 ARG A C 1
ATOM 2319 O O . ARG A 1 293 ? -19.141 -5.539 -11.477 1 94.38 293 ARG A O 1
ATOM 2326 N N . VAL A 1 294 ? -20.641 -6.117 -9.891 1 91.69 294 VAL A N 1
ATOM 2327 C CA . VAL A 1 294 ? -19.75 -5.66 -8.836 1 91.69 29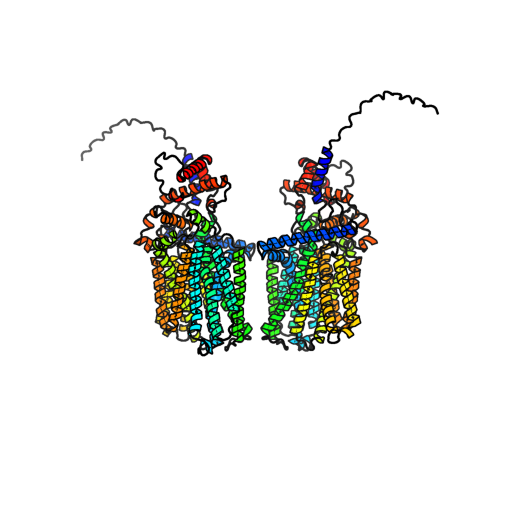4 VAL A CA 1
ATOM 2328 C C . VAL A 1 294 ? -18.531 -6.582 -8.758 1 91.69 294 VAL A C 1
ATOM 2330 O O . VAL A 1 294 ? -17.391 -6.113 -8.625 1 91.69 294 VAL A O 1
ATOM 2333 N N . GLN A 1 295 ? -18.766 -7.809 -8.805 1 95.06 295 GLN A N 1
ATOM 2334 C CA . GLN A 1 295 ? -17.641 -8.734 -8.711 1 95.06 295 GLN A CA 1
ATOM 2335 C C . GLN A 1 295 ? -16.703 -8.57 -9.891 1 95.06 295 GLN A C 1
ATOM 2337 O O . GLN A 1 295 ? -15.477 -8.617 -9.727 1 95.06 295 GLN A O 1
ATOM 2342 N N . PHE A 1 296 ? -17.156 -8.375 -11.125 1 96.06 296 PHE A N 1
ATOM 2343 C CA . PHE A 1 296 ? -16.281 -8.133 -12.266 1 96.06 296 PHE A CA 1
ATOM 2344 C C . PHE A 1 296 ? -15.648 -6.75 -12.172 1 96.06 296 PHE A C 1
ATOM 2346 O O . PHE A 1 296 ? -14.516 -6.551 -12.617 1 96.06 296 PHE A O 1
ATOM 2353 N N . GLY A 1 297 ? -16.469 -5.836 -11.617 1 95.31 297 GLY A N 1
ATOM 2354 C CA . GLY A 1 297 ? -15.922 -4.5 -11.422 1 95.31 297 GLY A CA 1
ATOM 2355 C C . GLY A 1 297 ? -14.695 -4.473 -10.531 1 95.31 297 GLY A C 1
ATOM 2356 O O . GLY A 1 297 ? -13.75 -3.734 -10.805 1 95.31 297 GLY A O 1
ATOM 2357 N N . LEU A 1 298 ? -14.727 -5.242 -9.531 1 95.12 298 LEU A N 1
ATOM 2358 C CA . LEU A 1 298 ? -13.562 -5.344 -8.648 1 95.12 298 LEU A CA 1
ATOM 2359 C C . LEU A 1 298 ? -12.367 -5.918 -9.398 1 95.12 298 LEU A C 1
ATOM 2361 O O . LEU A 1 298 ? -11.227 -5.504 -9.164 1 95.12 298 LEU A O 1
ATOM 2365 N N . ALA A 1 299 ? -12.617 -6.84 -10.281 1 95.56 299 ALA A N 1
ATOM 2366 C CA . ALA A 1 299 ? -11.547 -7.395 -11.102 1 95.56 299 ALA A CA 1
ATOM 2367 C C . ALA A 1 299 ? -10.953 -6.324 -12.016 1 95.56 299 ALA A C 1
ATOM 2369 O O . ALA A 1 299 ? -9.75 -6.332 -12.289 1 95.56 299 ALA A O 1
ATOM 2370 N N . VAL A 1 300 ? -11.797 -5.418 -12.508 1 96.75 300 VAL A N 1
ATOM 2371 C CA . VAL A 1 300 ? -11.336 -4.348 -13.383 1 96.75 300 VAL A CA 1
ATOM 2372 C C . VAL A 1 300 ? -10.297 -3.496 -12.664 1 96.75 300 VAL A C 1
ATOM 2374 O O . VAL A 1 300 ? -9.266 -3.146 -13.242 1 96.75 300 VAL A O 1
ATOM 2377 N N . ILE A 1 301 ? -10.5 -3.297 -11.391 1 95.38 301 ILE A N 1
ATOM 2378 C CA . ILE A 1 301 ? -9.578 -2.49 -10.594 1 95.38 301 ILE A CA 1
ATOM 2379 C C . ILE A 1 301 ? -8.234 -3.195 -10.492 1 95.38 301 ILE A C 1
ATOM 2381 O O . ILE A 1 301 ? -7.184 -2.578 -10.688 1 95.38 301 ILE A O 1
ATOM 2385 N N . VAL A 1 302 ? -8.25 -4.418 -10.289 1 95.75 302 VAL A N 1
ATOM 2386 C CA . VAL A 1 302 ? -7.012 -5.18 -10.148 1 95.75 302 VAL A CA 1
ATOM 2387 C C . VAL A 1 302 ? -6.293 -5.25 -11.492 1 95.75 302 VAL A C 1
ATOM 2389 O O . VAL A 1 302 ? -5.062 -5.172 -11.555 1 95.75 302 VAL A O 1
ATOM 2392 N N . HIS A 1 303 ? -7.066 -5.359 -12.586 1 96.69 303 HIS A N 1
ATOM 2393 C CA . HIS A 1 303 ? -6.457 -5.398 -13.914 1 96.69 303 HIS A CA 1
ATOM 2394 C C . HIS A 1 303 ? -5.781 -4.074 -14.25 1 96.69 303 HIS A C 1
ATOM 2396 O O . HIS A 1 303 ? -4.719 -4.055 -14.875 1 96.69 303 HIS A O 1
ATOM 2402 N N . PHE A 1 304 ? -6.41 -2.982 -13.828 1 95.25 304 PHE A N 1
ATOM 2403 C CA . PHE A 1 304 ? -5.816 -1.669 -14.047 1 95.25 304 PHE A CA 1
ATOM 2404 C C . PHE A 1 304 ? -4.488 -1.545 -13.312 1 95.25 304 PHE A C 1
ATOM 2406 O O . PHE A 1 304 ? -3.506 -1.05 -13.867 1 95.25 304 PHE A O 1
ATOM 2413 N N . TRP A 1 305 ? -4.488 -1.961 -12.148 1 94.75 305 TRP A N 1
ATOM 2414 C CA . TRP A 1 305 ? -3.266 -1.931 -11.352 1 94.75 305 TRP A CA 1
ATOM 2415 C C . TRP A 1 305 ? -2.193 -2.824 -11.969 1 94.75 305 TRP A C 1
ATOM 2417 O O . TRP A 1 305 ? -1.021 -2.449 -12.023 1 94.75 305 TRP A O 1
ATOM 2427 N N . LEU A 1 306 ? -2.605 -3.982 -12.422 1 95.06 306 LEU A N 1
ATOM 2428 C CA . LEU A 1 306 ? -1.667 -4.926 -13.016 1 95.06 306 LEU A CA 1
ATOM 2429 C C . LEU A 1 306 ? -1.024 -4.34 -14.273 1 95.06 306 LEU A C 1
ATOM 2431 O O . LEU A 1 306 ? 0.189 -4.445 -14.461 1 95.06 306 LEU A O 1
ATOM 2435 N N . LEU A 1 307 ? -1.79 -3.766 -15.141 1 95.38 307 LEU A N 1
ATOM 2436 C CA . LEU A 1 307 ? -1.27 -3.143 -16.344 1 95.38 307 LEU A CA 1
ATOM 2437 C C . LEU A 1 307 ? -0.303 -2.014 -16.016 1 95.38 307 LEU A C 1
ATOM 2439 O O . LEU A 1 307 ? 0.771 -1.907 -16.609 1 95.38 307 LEU A O 1
ATOM 2443 N N . TYR A 1 308 ? -0.654 -1.189 -15 1 93.69 308 TYR A N 1
ATOM 2444 C CA . TYR A 1 308 ? 0.215 -0.107 -14.547 1 93.69 308 TYR A CA 1
ATOM 2445 C C . TYR A 1 308 ? 1.549 -0.65 -14.055 1 93.69 308 TYR A C 1
ATOM 2447 O O . TYR A 1 308 ? 2.609 -0.141 -14.422 1 93.69 308 TYR A O 1
ATOM 2455 N N . HIS A 1 309 ? 1.464 -1.662 -13.297 1 91.88 309 HIS A N 1
ATOM 2456 C CA . HIS A 1 309 ? 2.67 -2.23 -12.703 1 91.88 309 HIS A CA 1
ATOM 2457 C C . HIS A 1 309 ? 3.586 -2.812 -13.773 1 91.88 309 HIS A C 1
ATOM 2459 O O . HIS A 1 309 ? 4.805 -2.625 -13.727 1 91.88 309 HIS A O 1
ATOM 2465 N N . ARG A 1 310 ? 3.043 -3.498 -14.695 1 93.31 310 ARG A N 1
ATOM 2466 C CA . ARG A 1 310 ? 3.848 -4.148 -15.727 1 93.31 310 ARG A CA 1
ATOM 2467 C C . ARG A 1 310 ? 4.438 -3.125 -16.688 1 93.31 310 ARG A C 1
ATOM 2469 O O . ARG A 1 310 ? 5.551 -3.305 -17.188 1 93.31 310 ARG A O 1
ATOM 2476 N N . LEU A 1 311 ? 3.768 -2.037 -16.922 1 92.12 311 LEU A N 1
ATOM 2477 C CA . LEU A 1 311 ? 4.238 -1.009 -17.844 1 92.12 311 LEU A CA 1
ATOM 2478 C C . LEU A 1 311 ? 5.367 -0.193 -17.219 1 92.12 311 LEU A C 1
ATOM 2480 O O . LEU A 1 311 ? 6.359 0.111 -17.891 1 92.12 311 LEU A O 1
ATOM 2484 N N . TYR A 1 312 ? 5.23 0.042 -15.93 1 90.81 312 TYR A N 1
ATOM 2485 C CA . TYR A 1 312 ? 6.125 1.058 -15.383 1 90.81 312 TYR A CA 1
ATOM 2486 C C . TYR A 1 312 ? 7.086 0.453 -14.367 1 90.81 312 TYR A C 1
ATOM 2488 O O . TYR A 1 312 ? 8.109 1.054 -14.039 1 90.81 312 TYR A O 1
ATOM 2496 N N . LYS A 1 313 ? 6.828 -0.648 -13.883 1 88.12 313 LYS A N 1
ATOM 2497 C CA . LYS A 1 313 ? 7.668 -1.147 -12.797 1 88.12 313 LYS A CA 1
ATOM 2498 C C . LYS A 1 313 ? 8.492 -2.352 -13.25 1 88.12 313 LYS A C 1
ATOM 2500 O O . LYS A 1 313 ? 9.508 -2.678 -12.633 1 88.12 313 LYS A O 1
ATOM 2505 N N . VAL A 1 314 ? 8.055 -3.018 -14.227 1 86.19 314 VAL A N 1
ATOM 2506 C CA . VAL A 1 314 ? 8.797 -4.176 -14.711 1 86.19 314 VAL A CA 1
ATOM 2507 C C . VAL A 1 314 ? 9.75 -3.748 -15.828 1 86.19 314 VAL A C 1
ATOM 2509 O O . VAL A 1 314 ? 9.312 -3.326 -16.891 1 86.19 314 VAL A O 1
ATOM 2512 N N . HIS A 1 315 ? 11.094 -3.789 -15.602 1 79.69 315 HIS A N 1
ATOM 2513 C CA . HIS A 1 315 ? 12.039 -3.326 -16.609 1 79.69 315 HIS A CA 1
ATOM 2514 C C . HIS A 1 315 ? 12.984 -4.445 -17.031 1 79.69 315 HIS A C 1
ATOM 2516 O O . HIS A 1 315 ? 13.547 -4.414 -18.125 1 79.69 315 HIS A O 1
ATOM 2522 N N . ASP A 1 316 ? 13.18 -5.473 -16.25 1 77.38 316 ASP A N 1
ATOM 2523 C CA . ASP A 1 316 ? 14.25 -6.426 -16.531 1 77.38 316 ASP A CA 1
ATOM 2524 C C . ASP A 1 316 ? 13.68 -7.781 -16.938 1 77.38 316 ASP A C 1
ATOM 2526 O O . ASP A 1 316 ? 14.344 -8.812 -16.797 1 77.38 316 ASP A O 1
ATOM 2530 N N . ALA A 1 317 ? 12.602 -7.812 -17.641 1 79.88 317 ALA A N 1
ATOM 2531 C CA . ALA A 1 317 ? 11.977 -9.094 -17.938 1 79.88 317 ALA A CA 1
ATOM 2532 C C . ALA A 1 317 ? 12.617 -9.75 -19.156 1 79.88 317 ALA A C 1
ATOM 2534 O O . ALA A 1 317 ? 12.602 -10.977 -19.297 1 79.88 317 ALA A O 1
ATOM 2535 N N . ASP A 1 318 ? 13.273 -8.961 -20 1 84.25 318 ASP A N 1
ATOM 2536 C CA . ASP A 1 318 ? 13.805 -9.492 -21.25 1 84.25 318 ASP A CA 1
ATOM 2537 C C . ASP A 1 318 ? 15.312 -9.688 -21.156 1 84.25 318 ASP A C 1
ATOM 2539 O O . ASP A 1 318 ? 15.969 -9.984 -22.156 1 84.25 318 ASP A O 1
ATOM 2543 N N . ALA A 1 319 ? 15.875 -9.594 -20.047 1 79.31 319 ALA A N 1
ATOM 2544 C CA . ALA A 1 319 ? 17.328 -9.594 -19.906 1 79.31 319 ALA A CA 1
ATOM 2545 C C . ALA A 1 319 ? 17.922 -10.938 -20.344 1 79.31 319 ALA A C 1
ATOM 2547 O O . ALA A 1 319 ? 18.859 -10.984 -21.141 1 79.31 319 ALA A O 1
ATOM 2548 N N . LEU A 1 320 ? 17.359 -11.992 -19.906 1 77.12 320 LEU A N 1
ATOM 2549 C CA . LEU A 1 320 ? 17.891 -13.312 -20.219 1 77.12 320 LEU A CA 1
ATOM 2550 C C . LEU A 1 320 ? 17.625 -13.664 -21.688 1 77.12 320 LEU A C 1
ATOM 2552 O O . LEU A 1 320 ? 18.516 -14.188 -22.359 1 77.12 320 LEU A O 1
ATOM 2556 N N . LEU A 1 321 ? 16.5 -13.438 -22.141 1 79.56 321 LEU A N 1
ATOM 2557 C CA . LEU A 1 321 ? 16.141 -13.742 -23.516 1 79.56 321 LEU A CA 1
ATOM 2558 C C . LEU A 1 321 ? 17 -12.945 -24.5 1 79.56 321 LEU A C 1
ATOM 2560 O O . LEU A 1 321 ? 17.484 -13.492 -25.5 1 79.56 321 LEU A O 1
ATOM 2564 N N . SER A 1 322 ? 17.234 -11.719 -24.188 1 82.44 322 SER A N 1
ATOM 2565 C CA . SER A 1 322 ? 18.047 -10.875 -25.062 1 82.44 322 SER A CA 1
ATOM 2566 C C . SER A 1 322 ? 19.484 -11.375 -25.125 1 82.44 322 SER A C 1
ATOM 2568 O O . SER A 1 322 ? 20.094 -11.367 -26.188 1 82.44 322 SER A O 1
ATOM 2570 N N . THR A 1 323 ? 19.953 -11.828 -24.031 1 79.38 323 THR A N 1
ATOM 2571 C CA . THR A 1 323 ? 21.312 -12.352 -24 1 79.38 323 THR A CA 1
ATOM 2572 C C . THR A 1 323 ? 21.422 -13.656 -24.781 1 79.38 323 THR A C 1
ATOM 2574 O O . THR A 1 323 ? 22.406 -13.867 -25.5 1 79.38 323 THR A O 1
ATOM 2577 N N . THR A 1 324 ? 20.484 -14.445 -24.656 1 79.31 324 THR A N 1
ATOM 2578 C CA . THR A 1 324 ? 20.484 -15.727 -25.359 1 79.31 324 THR A CA 1
ATOM 2579 C C . THR A 1 324 ? 20.344 -15.516 -26.859 1 79.31 324 THR A C 1
ATOM 2581 O O . THR A 1 324 ? 21.016 -16.188 -27.641 1 79.31 324 THR A O 1
ATOM 2584 N N . LYS A 1 325 ? 19.531 -14.617 -27.203 1 81.31 325 LYS A N 1
ATOM 2585 C CA . LYS A 1 325 ? 19.344 -14.32 -28.625 1 81.31 325 LYS A CA 1
ATOM 2586 C C . LYS A 1 325 ? 20.609 -13.727 -29.234 1 81.31 325 LYS A C 1
ATOM 2588 O O . LYS A 1 325 ? 20.953 -14.031 -30.375 1 81.31 325 LYS A O 1
ATOM 2593 N N . LYS A 1 326 ? 21.219 -12.93 -28.516 1 80 326 LYS A N 1
ATOM 2594 C CA . LYS A 1 326 ? 22.453 -12.344 -28.984 1 80 326 LYS A CA 1
ATOM 2595 C C . LYS A 1 326 ? 23.531 -13.414 -29.172 1 80 326 LYS A C 1
ATOM 2597 O O . LYS A 1 326 ? 24.281 -13.383 -30.156 1 80 326 LYS A O 1
ATOM 2602 N N . ARG A 1 327 ? 23.5 -14.336 -28.266 1 76.25 327 ARG A N 1
ATOM 2603 C CA . ARG A 1 327 ? 24.484 -15.406 -28.312 1 76.25 327 ARG A CA 1
ATOM 2604 C C . ARG A 1 327 ? 24.234 -16.328 -29.5 1 76.25 327 ARG A C 1
ATOM 2606 O O . ARG A 1 327 ? 25.172 -16.844 -30.109 1 76.25 327 ARG A O 1
ATOM 2613 N N . GLN A 1 328 ? 23.016 -16.484 -29.766 1 78.12 328 GLN A N 1
ATOM 2614 C CA . GLN A 1 328 ? 22.625 -17.391 -30.844 1 78.12 328 GLN A CA 1
ATOM 2615 C C . GLN A 1 328 ? 22.516 -16.641 -32.156 1 78.12 328 GLN A C 1
ATOM 2617 O O . GLN A 1 328 ? 22.234 -17.25 -33.188 1 78.12 328 GLN A O 1
ATOM 2622 N N . ASN A 1 329 ? 22.734 -15.336 -32.188 1 77.5 329 ASN A N 1
ATOM 2623 C CA . ASN A 1 329 ? 22.672 -14.469 -33.375 1 77.5 329 ASN A CA 1
ATOM 2624 C C . ASN A 1 329 ? 21.312 -14.547 -34.062 1 77.5 329 ASN A C 1
ATOM 2626 O O . ASN A 1 329 ? 21.234 -14.734 -35.281 1 77.5 329 ASN A O 1
ATOM 2630 N N . VAL A 1 330 ? 20.359 -14.547 -33.219 1 79.94 330 VAL A N 1
ATOM 2631 C CA . VAL A 1 330 ? 19 -14.602 -33.75 1 79.94 330 VAL A CA 1
ATOM 2632 C C . VAL A 1 330 ? 18.266 -13.312 -33.406 1 79.94 330 VAL A C 1
ATOM 2634 O O . VAL A 1 330 ? 18.344 -12.844 -32.25 1 79.94 330 VAL A O 1
ATOM 2637 N N . SER A 1 331 ? 17.672 -12.547 -34.344 1 76.69 331 SER A N 1
ATOM 2638 C CA . SER A 1 331 ? 16.938 -11.32 -34.062 1 76.69 331 SER A CA 1
ATOM 2639 C C . SER A 1 331 ? 15.438 -11.586 -33.938 1 76.69 331 SER A C 1
ATOM 2641 O O . SER A 1 331 ? 14.742 -10.891 -33.188 1 76.69 331 SER A O 1
ATOM 2643 N N . GLY A 1 332 ? 14.875 -12.625 -34.562 1 81.88 332 GLY A N 1
ATOM 2644 C CA . GLY A 1 332 ? 13.469 -12.977 -34.5 1 81.88 332 GLY A CA 1
ATOM 2645 C C . GLY A 1 332 ? 13.211 -14.273 -33.75 1 81.88 332 GLY A C 1
ATOM 2646 O O . GLY A 1 332 ? 13.797 -14.516 -32.688 1 81.88 332 GLY A O 1
ATOM 2647 N N . TYR A 1 333 ? 12.281 -14.914 -34.188 1 87.75 333 TYR A N 1
ATOM 2648 C CA . TYR A 1 333 ? 11.977 -16.203 -33.531 1 87.75 333 TYR A CA 1
ATOM 2649 C C . TYR A 1 333 ? 13 -17.25 -33.938 1 87.75 333 TYR A C 1
ATOM 2651 O O . TYR A 1 333 ? 13.359 -17.375 -35.125 1 87.75 333 TYR A O 1
ATOM 2659 N N . ASP A 1 334 ? 13.453 -17.984 -33 1 86.44 334 ASP A N 1
ATOM 2660 C CA . ASP A 1 334 ? 14.438 -19.031 -33.25 1 86.44 334 ASP A CA 1
ATOM 2661 C C . ASP A 1 334 ? 13.781 -20.281 -33.812 1 86.44 334 ASP A C 1
ATOM 2663 O O . ASP A 1 334 ? 13.523 -21.25 -33.094 1 86.44 334 ASP A O 1
ATOM 2667 N N . VAL A 1 335 ? 13.648 -20.328 -35.125 1 88.38 335 VAL A N 1
ATOM 2668 C CA . VAL A 1 335 ? 12.961 -21.422 -35.781 1 88.38 335 VAL A CA 1
ATOM 2669 C C . VAL A 1 335 ? 13.773 -22.703 -35.656 1 88.38 335 VAL A C 1
ATOM 2671 O O . VAL A 1 335 ? 13.211 -23.812 -35.594 1 88.38 335 VAL A O 1
ATOM 2674 N N . HIS A 1 336 ? 15.039 -22.562 -35.625 1 89 336 HIS A N 1
ATOM 2675 C CA . HIS A 1 336 ? 15.906 -23.719 -35.469 1 89 336 HIS A CA 1
ATOM 2676 C C . HIS A 1 336 ? 15.664 -24.406 -34.125 1 89 336 HIS A C 1
ATOM 2678 O O . HIS A 1 336 ? 15.555 -25.641 -34.062 1 89 336 HIS A O 1
ATOM 2684 N N . SER A 1 337 ? 15.57 -23.641 -33.219 1 89 337 SER A N 1
ATOM 2685 C CA . SER A 1 337 ? 15.32 -24.188 -31.891 1 89 337 SER A CA 1
ATOM 2686 C C . SER A 1 337 ? 13.93 -24.812 -31.812 1 89 337 SER A C 1
ATOM 2688 O O . SER A 1 337 ? 13.727 -25.797 -31.094 1 89 337 SER A O 1
ATOM 2690 N N . LEU A 1 338 ? 13.016 -24.281 -32.531 1 90.62 338 LEU A N 1
ATOM 2691 C CA . LEU A 1 338 ? 11.68 -24.844 -32.531 1 90.62 338 LEU A CA 1
ATOM 2692 C C . LEU A 1 338 ? 11.68 -26.219 -33.188 1 90.62 338 LEU A C 1
ATOM 2694 O O . LEU A 1 338 ? 11.023 -27.141 -32.719 1 90.62 338 LEU A O 1
ATOM 2698 N N . ARG A 1 339 ? 12.398 -26.344 -34.219 1 92 339 ARG A N 1
ATOM 2699 C CA . ARG A 1 339 ? 12.516 -27.641 -34.906 1 92 339 ARG A CA 1
ATOM 2700 C C . ARG A 1 339 ? 13.188 -28.672 -34 1 92 339 ARG A C 1
ATOM 2702 O O . ARG A 1 339 ? 12.781 -29.844 -33.969 1 92 339 ARG A O 1
ATOM 2709 N N . LEU A 1 340 ? 14.109 -28.219 -33.25 1 90.75 340 LEU A N 1
ATOM 2710 C CA . LEU A 1 340 ? 14.828 -29.109 -32.344 1 90.75 340 LEU A CA 1
ATOM 2711 C C . LEU A 1 340 ? 13.945 -29.5 -31.172 1 90.75 340 LEU A C 1
ATOM 2713 O O . LEU A 1 340 ? 14.125 -30.578 -30.578 1 90.75 340 LEU A O 1
ATOM 2717 N N . LEU A 1 341 ? 13.062 -28.656 -30.828 1 91.19 341 LEU A N 1
ATOM 2718 C CA . LEU A 1 341 ? 12.109 -28.984 -29.781 1 91.19 341 LEU A CA 1
ATOM 2719 C C . LEU A 1 341 ? 11.273 -30.188 -30.156 1 91.19 341 LEU A C 1
ATOM 2721 O O . LEU A 1 341 ? 11.07 -31.094 -29.344 1 91.19 341 LEU A O 1
ATOM 2725 N N . MET A 1 342 ? 10.938 -30.281 -31.406 1 90.75 342 MET A N 1
ATOM 2726 C CA . MET A 1 342 ? 10.055 -31.344 -31.891 1 90.75 342 MET A CA 1
ATOM 2727 C C . MET A 1 342 ? 10.836 -32.625 -32.156 1 90.75 342 MET A C 1
ATOM 2729 O O . MET A 1 342 ? 10.281 -33.719 -32.125 1 90.75 342 MET A O 1
ATOM 2733 N N . SER A 1 343 ? 12.07 -32.438 -32.344 1 92.25 343 SER A N 1
ATOM 2734 C CA . SER A 1 343 ? 12.859 -33.625 -32.656 1 92.25 343 SER A CA 1
ATOM 2735 C C . SER A 1 343 ? 13.641 -34.125 -31.453 1 92.25 343 SER A C 1
ATOM 2737 O O . SER A 1 343 ? 13.578 -35.312 -31.109 1 92.25 343 SER A O 1
ATOM 2739 N N . HIS A 1 344 ? 14.312 -33.219 -30.797 1 92.31 344 HIS A N 1
ATOM 2740 C CA . HIS A 1 344 ? 15.211 -33.625 -29.719 1 92.31 344 HIS A CA 1
ATOM 2741 C C . HIS A 1 344 ? 14.445 -33.75 -28.406 1 92.31 344 HIS A C 1
ATOM 2743 O O . HIS A 1 344 ? 14.695 -34.656 -27.625 1 92.31 344 HIS A O 1
ATOM 2749 N N . TYR A 1 345 ? 13.484 -32.844 -28.141 1 94.38 345 TYR A N 1
ATOM 2750 C CA . TYR A 1 345 ? 12.812 -32.812 -26.844 1 94.38 345 TYR A CA 1
ATOM 2751 C C . TYR A 1 345 ? 11.344 -33.188 -26.984 1 94.38 345 TYR A C 1
ATOM 2753 O O . TYR A 1 345 ? 10.508 -32.75 -26.188 1 94.38 345 TYR A O 1
ATOM 2761 N N . TRP A 1 346 ? 10.945 -33.969 -27.922 1 94.31 346 TRP A N 1
ATOM 2762 C CA . TRP A 1 346 ? 9.555 -34.375 -28.109 1 94.31 346 TRP A CA 1
ATOM 2763 C C . TRP A 1 346 ? 9.07 -35.188 -26.906 1 94.31 346 TRP A C 1
ATOM 2765 O O . TRP A 1 346 ? 7.895 -35.094 -26.531 1 94.31 346 TRP A O 1
ATOM 2775 N N . GLY A 1 347 ? 9.914 -36.031 -26.297 1 95.06 347 GLY A N 1
ATOM 2776 C CA . GLY A 1 347 ? 9.555 -36.781 -25.109 1 95.06 347 GLY A CA 1
ATOM 2777 C C . GLY A 1 347 ? 9.203 -35.875 -23.938 1 95.06 347 GLY A C 1
ATOM 2778 O O . GLY A 1 347 ? 8.203 -36.125 -23.25 1 95.06 347 GLY A O 1
ATOM 2779 N N . ARG A 1 348 ? 10.008 -34.875 -23.719 1 95.94 348 ARG A N 1
ATOM 2780 C CA . ARG A 1 348 ? 9.734 -33.938 -22.641 1 95.94 348 ARG A CA 1
ATOM 2781 C C . ARG A 1 348 ? 8.438 -33.156 -22.891 1 95.94 348 ARG A C 1
ATOM 2783 O O . ARG A 1 348 ? 7.707 -32.844 -21.953 1 95.94 348 ARG A O 1
ATOM 2790 N N . LEU A 1 349 ? 8.172 -32.906 -24.156 1 96.12 349 LEU A N 1
ATOM 2791 C CA . LEU A 1 349 ? 6.938 -32.219 -24.516 1 96.12 349 LEU A CA 1
ATOM 2792 C C . LEU A 1 349 ? 5.723 -33.094 -24.219 1 96.12 349 LEU A C 1
ATOM 2794 O O . LEU A 1 349 ? 4.695 -32.594 -23.75 1 96.12 349 LEU A O 1
ATOM 2798 N N . ILE A 1 350 ? 5.844 -34.344 -24.453 1 96.5 350 ILE A N 1
ATOM 2799 C CA . ILE A 1 350 ? 4.77 -35.281 -24.141 1 96.5 350 ILE A CA 1
ATOM 2800 C C . ILE A 1 350 ? 4.547 -35.344 -22.641 1 96.5 350 ILE A C 1
ATOM 2802 O O . ILE A 1 350 ? 3.408 -35.406 -22.172 1 96.5 350 ILE A O 1
ATOM 2806 N N . ALA A 1 351 ? 5.559 -35.312 -21.969 1 97.12 351 ALA A N 1
ATOM 2807 C CA . ALA A 1 351 ? 5.457 -35.406 -20.516 1 97.12 351 ALA A CA 1
ATOM 2808 C C . ALA A 1 351 ? 4.766 -34.156 -19.938 1 97.12 351 ALA A C 1
ATOM 2810 O O . ALA A 1 351 ? 3.885 -34.281 -19.078 1 97.12 351 ALA A O 1
ATOM 2811 N N . THR A 1 352 ? 5.199 -32.969 -20.406 1 97.25 352 THR A N 1
ATOM 2812 C CA . THR A 1 352 ? 4.637 -31.75 -19.875 1 97.25 352 THR A CA 1
ATOM 2813 C C . THR A 1 352 ? 3.219 -31.531 -20.391 1 97.25 352 THR A C 1
ATOM 2815 O O . THR A 1 352 ? 2.32 -31.172 -19.625 1 97.25 352 THR A O 1
ATOM 2818 N N . ALA A 1 353 ? 2.922 -31.734 -21.672 1 97.44 353 ALA A N 1
ATOM 2819 C CA . ALA A 1 353 ? 1.597 -31.562 -22.266 1 97.44 353 ALA A CA 1
ATOM 2820 C C . ALA A 1 353 ? 0.649 -32.688 -21.844 1 97.44 353 ALA A C 1
ATOM 2822 O O . ALA A 1 353 ? -0.51 -32.406 -21.5 1 97.44 353 ALA A O 1
ATOM 2823 N N . GLY A 1 354 ? 1.162 -33.875 -21.859 1 96.44 354 GLY A N 1
ATOM 2824 C CA . GLY A 1 354 ? 0.336 -35.031 -21.5 1 96.44 354 GLY A CA 1
ATOM 2825 C C . GLY A 1 354 ? -0.075 -35.031 -20.047 1 96.44 354 GLY A C 1
ATOM 2826 O O . GLY A 1 354 ? -1.228 -35.312 -19.719 1 96.44 354 GLY A O 1
ATOM 2827 N N . SER A 1 355 ? 0.814 -34.781 -19.172 1 96.56 355 SER A N 1
ATOM 2828 C CA . SER A 1 355 ? 0.481 -34.75 -17.766 1 96.56 355 SER A CA 1
ATOM 2829 C C . SER A 1 355 ? -0.478 -33.594 -17.453 1 96.56 355 SER A C 1
ATOM 2831 O O . SER A 1 355 ? -1.369 -33.75 -16.609 1 96.56 355 SER A O 1
ATOM 2833 N N . TRP A 1 356 ? -0.237 -32.438 -18.125 1 97.12 356 TRP A N 1
ATOM 2834 C CA . TRP A 1 356 ? -1.131 -31.312 -17.906 1 97.12 356 TRP A CA 1
ATOM 2835 C C . TRP A 1 356 ? -2.535 -31.625 -18.422 1 97.12 356 TRP A C 1
ATOM 2837 O O . TRP A 1 356 ? -3.525 -31.25 -17.797 1 97.12 356 TRP A O 1
ATOM 2847 N N . PHE A 1 357 ? -2.631 -32.312 -19.516 1 96.5 357 PHE A N 1
ATOM 2848 C CA . PHE A 1 357 ? -3.916 -32.781 -20.016 1 96.5 357 PHE A CA 1
ATOM 2849 C C . PHE A 1 357 ? -4.617 -33.656 -19 1 96.5 357 PHE A C 1
ATOM 2851 O O . PHE A 1 357 ? -5.785 -33.438 -18.672 1 96.5 357 PHE A O 1
ATOM 2858 N N . ALA A 1 358 ? -3.932 -34.594 -18.453 1 95.75 358 ALA A N 1
ATOM 2859 C CA . ALA A 1 358 ? -4.492 -35.5 -17.469 1 95.75 358 ALA A CA 1
ATOM 2860 C C . ALA A 1 358 ? -4.895 -34.75 -16.203 1 95.75 358 ALA A C 1
ATOM 2862 O O . ALA A 1 358 ? -5.934 -35.062 -15.602 1 95.75 358 ALA A O 1
ATOM 2863 N N . ASN A 1 359 ? -4.117 -33.875 -15.82 1 94.81 359 ASN A N 1
ATOM 2864 C CA . ASN A 1 359 ? -4.391 -33.094 -14.617 1 94.81 359 ASN A CA 1
ATOM 2865 C C . ASN A 1 359 ? -5.676 -32.281 -14.75 1 94.81 359 ASN A C 1
ATOM 2867 O O . ASN A 1 359 ? -6.492 -32.219 -13.828 1 94.81 359 ASN A O 1
ATOM 2871 N N . ASP A 1 360 ? -5.867 -31.625 -15.906 1 92.56 360 ASP A N 1
ATOM 2872 C CA . ASP A 1 360 ? -7.016 -30.734 -16.062 1 92.56 360 ASP A CA 1
ATOM 2873 C C . ASP A 1 360 ? -8.312 -31.531 -16.188 1 92.56 360 ASP A C 1
ATOM 2875 O O . ASP A 1 360 ? -9.398 -31.016 -15.891 1 92.56 360 ASP A O 1
ATOM 2879 N N . VAL A 1 361 ? -8.203 -32.781 -16.562 1 88.94 361 VAL A N 1
ATOM 2880 C CA . VAL A 1 361 ? -9.383 -33.625 -16.547 1 88.94 361 VAL A CA 1
ATOM 2881 C C . VAL A 1 361 ? -9.844 -33.844 -15.102 1 88.94 361 VAL A C 1
ATOM 2883 O O . VAL A 1 361 ? -11.039 -33.781 -14.812 1 88.94 361 VAL A O 1
ATOM 2886 N N . PHE A 1 362 ? -8.914 -34 -14.227 1 81.19 362 PHE A N 1
ATOM 2887 C CA . PHE A 1 362 ? -9.219 -34.188 -12.812 1 81.19 362 PHE A CA 1
ATOM 2888 C C . PHE A 1 362 ? -9.648 -32.844 -12.18 1 81.19 362 PHE A C 1
ATOM 2890 O O . PHE A 1 362 ? -10.633 -32.812 -11.445 1 81.19 362 PHE A O 1
ATOM 2897 N N . PHE A 1 363 ? -8.852 -31.875 -12.484 1 76.25 363 PHE A N 1
ATOM 2898 C CA . PHE A 1 363 ? -9.031 -30.578 -11.844 1 76.25 363 PHE A CA 1
ATOM 2899 C C . PHE A 1 363 ? -10.398 -29.984 -12.156 1 76.25 363 PHE A C 1
ATOM 2901 O O . PHE A 1 363 ? -11.102 -29.531 -11.258 1 76.25 363 PHE A O 1
ATOM 2908 N N . TYR A 1 364 ? -10.789 -30.016 -13.336 1 71.94 364 TYR A N 1
ATOM 2909 C CA . TYR A 1 364 ? -12.07 -29.422 -13.734 1 71.94 364 TYR A CA 1
ATOM 2910 C C . TYR A 1 364 ? -13.195 -30.438 -13.602 1 71.94 364 TYR A C 1
ATOM 2912 O O . TYR A 1 364 ? -14.367 -30.062 -13.469 1 71.94 364 TYR A O 1
ATOM 2920 N N . GLY A 1 365 ? -12.906 -31.734 -13.523 1 68.12 365 GLY A N 1
ATOM 2921 C CA . GLY A 1 365 ? -13.906 -32.781 -13.328 1 68.12 365 GLY A CA 1
ATOM 2922 C C . GLY A 1 365 ? -14.406 -32.875 -11.898 1 68.12 365 GLY A C 1
ATOM 2923 O O . GLY A 1 365 ? -15.555 -33.219 -11.656 1 68.12 365 GLY A O 1
ATOM 2924 N N . THR A 1 366 ? -13.609 -32.469 -10.961 1 67.5 366 THR A N 1
ATOM 2925 C CA . THR A 1 366 ? -13.961 -32.562 -9.547 1 67.5 366 THR A CA 1
ATOM 2926 C C . THR A 1 366 ? -15.055 -31.562 -9.195 1 67.5 366 THR A C 1
ATOM 2928 O O . THR A 1 366 ? -15.844 -31.781 -8.273 1 67.5 366 THR A O 1
ATOM 2931 N N . LYS A 1 367 ? -15.188 -30.547 -9.875 1 62.69 367 LYS A N 1
ATOM 2932 C CA . LYS A 1 367 ? -16.125 -29.484 -9.531 1 62.69 367 LYS A CA 1
ATOM 2933 C C . LYS A 1 367 ? -17.562 -29.938 -9.711 1 62.69 367 LYS A C 1
ATOM 2935 O O . LYS A 1 367 ? -18.469 -29.469 -9.016 1 62.69 367 LYS A O 1
ATOM 2940 N N . VAL A 1 368 ? -17.734 -30.969 -10.594 1 56.84 368 VAL A N 1
ATOM 2941 C CA . VAL A 1 368 ? -19.078 -31.469 -10.859 1 56.84 368 VAL A CA 1
ATOM 2942 C C . VAL A 1 368 ? -19.562 -32.312 -9.672 1 56.84 368 VAL A C 1
ATOM 2944 O O . VAL A 1 368 ? -20.75 -32.344 -9.383 1 56.84 368 VAL A O 1
ATOM 2947 N N . PHE A 1 369 ? -18.656 -32.75 -8.891 1 63.22 369 PHE A N 1
ATOM 2948 C CA . PHE A 1 369 ? -19.031 -33.656 -7.801 1 63.22 369 PHE A CA 1
ATOM 2949 C C . PHE A 1 369 ? -19.438 -32.844 -6.566 1 63.22 369 PHE A C 1
ATOM 2951 O O . PHE A 1 369 ? -20.125 -33.375 -5.684 1 63.22 369 PHE A O 1
ATOM 2958 N N . SER A 1 370 ? -19.031 -31.656 -6.629 1 69.19 370 SER A N 1
ATOM 2959 C CA . SER A 1 370 ? -19.391 -30.828 -5.473 1 69.19 370 SER A CA 1
ATOM 2960 C C . SER A 1 370 ? -20.906 -30.719 -5.316 1 69.19 370 SER A C 1
ATOM 2962 O O . SER A 1 370 ? -21.422 -30.781 -4.199 1 69.19 370 SER A O 1
ATOM 2964 N N . SER A 1 371 ? -21.609 -30.672 -6.441 1 64.88 371 SER A N 1
ATOM 2965 C CA . SER A 1 371 ? -23.047 -30.5 -6.387 1 64.88 371 SER A CA 1
ATOM 2966 C C . SER A 1 371 ? -23.734 -31.766 -5.898 1 64.88 371 SER A C 1
ATOM 2968 O O . SER A 1 371 ? -24.75 -31.703 -5.191 1 64.88 371 SER A O 1
ATOM 2970 N N . THR A 1 372 ? -23.062 -32.812 -6.262 1 63.03 372 THR A N 1
ATOM 2971 C CA . THR A 1 372 ? -23.641 -34.094 -5.875 1 63.03 372 THR A CA 1
ATOM 2972 C C . THR A 1 372 ? -23.609 -34.25 -4.359 1 63.03 372 THR A C 1
ATOM 2974 O O . THR A 1 372 ? -24.609 -34.656 -3.748 1 63.03 372 THR A O 1
ATOM 2977 N N . PHE A 1 373 ? -22.5 -33.906 -3.773 1 70.38 373 PHE A N 1
ATOM 2978 C CA . PHE A 1 373 ? -22.359 -34.094 -2.334 1 70.38 373 PHE A CA 1
ATOM 2979 C C . PHE A 1 373 ? -23.266 -33.156 -1.569 1 70.38 373 PHE A C 1
ATOM 2981 O O . PHE A 1 373 ? -23.891 -33.531 -0.58 1 70.38 373 PHE A O 1
ATOM 2988 N N . ILE A 1 374 ? -23.344 -32.062 -2.033 1 72 374 ILE A N 1
ATOM 2989 C CA . ILE A 1 374 ? -24.109 -31.031 -1.325 1 72 374 ILE A CA 1
ATOM 2990 C C . ILE A 1 374 ? -25.594 -31.375 -1.396 1 72 374 ILE A C 1
ATOM 2992 O O . ILE A 1 374 ? -26.328 -31.188 -0.417 1 72 374 ILE A O 1
ATOM 2996 N N . GLY A 1 375 ? -25.969 -32 -2.533 1 71 375 GLY A N 1
ATOM 2997 C CA . GLY A 1 375 ? -27.359 -32.375 -2.699 1 71 375 GLY A CA 1
ATOM 2998 C C . GLY A 1 375 ? -27.797 -33.469 -1.763 1 71 375 GLY A C 1
ATOM 2999 O O . GLY A 1 375 ? -28.953 -33.531 -1.349 1 71 375 GLY A O 1
ATOM 3000 N N . ILE A 1 376 ? -26.906 -34.25 -1.435 1 71.5 376 ILE A N 1
ATOM 3001 C CA . ILE A 1 376 ? -27.219 -35.375 -0.569 1 71.5 376 ILE A CA 1
ATOM 3002 C C . ILE A 1 376 ? -27.219 -34.938 0.89 1 71.5 376 ILE A C 1
ATOM 3004 O O . ILE A 1 376 ? -28.109 -35.312 1.665 1 71.5 376 ILE A O 1
ATOM 3008 N N . ILE A 1 377 ? -26.219 -34.188 1.296 1 71.69 377 ILE A N 1
ATOM 3009 C CA . ILE A 1 377 ? -26.078 -33.719 2.674 1 71.69 377 ILE A CA 1
ATOM 3010 C C . ILE A 1 377 ? -27.156 -32.688 2.994 1 71.69 377 ILE A C 1
ATOM 3012 O O . ILE A 1 377 ? -27.719 -32.688 4.09 1 71.69 377 ILE A O 1
ATOM 3016 N N . HIS A 1 378 ? -27.297 -31.828 2.096 1 74.06 378 HIS A N 1
ATOM 3017 C CA . HIS A 1 378 ? -28.312 -30.781 2.258 1 74.06 378 HIS A CA 1
ATOM 3018 C C . HIS A 1 378 ? -29.297 -30.781 1.093 1 74.06 378 HIS A C 1
ATOM 3020 O O . HIS A 1 378 ? -29.125 -30.031 0.136 1 74.06 378 HIS A O 1
ATOM 3026 N N . PRO A 1 379 ? -30.328 -31.797 1.26 1 71.25 379 PRO A N 1
ATOM 3027 C CA . PRO A 1 379 ? -31.328 -31.781 0.189 1 71.25 379 PRO A CA 1
ATOM 3028 C C . PRO A 1 379 ? -32 -30.406 0.025 1 71.25 379 PRO A C 1
ATOM 3030 O O . PRO A 1 379 ? -32.469 -29.828 1.009 1 71.25 379 PRO A O 1
ATOM 3033 N N . GLY A 1 380 ? -31.922 -29.797 -1.122 1 68.12 380 GLY A N 1
ATOM 3034 C CA . GLY A 1 380 ? -32.469 -28.484 -1.378 1 68.12 380 GLY A CA 1
ATOM 3035 C C . GLY A 1 380 ? -31.562 -27.359 -0.957 1 68.12 380 GLY A C 1
ATOM 3036 O O . GLY A 1 380 ? -32.031 -26.266 -0.604 1 68.12 380 GLY A O 1
ATOM 3037 N N . ALA A 1 381 ? -30.359 -27.703 -0.924 1 73.75 381 ALA A N 1
ATOM 3038 C CA . ALA A 1 381 ? -29.375 -26.719 -0.459 1 73.75 381 ALA A CA 1
ATOM 3039 C C . ALA A 1 381 ? -29.438 -25.453 -1.291 1 73.75 381 ALA A C 1
ATOM 3041 O O . ALA A 1 381 ? -29.625 -25.5 -2.508 1 73.75 381 ALA A O 1
ATOM 3042 N N . SER A 1 382 ? -29.438 -24.344 -0.552 1 78.44 382 SER A N 1
ATOM 3043 C CA . SER A 1 382 ? -29.438 -23.016 -1.183 1 78.44 382 SER A CA 1
ATOM 3044 C C . SER A 1 382 ? -28.094 -22.734 -1.843 1 78.44 382 SER A C 1
ATOM 3046 O O . SER A 1 382 ? -27.109 -23.438 -1.606 1 78.44 382 SER A O 1
ATOM 3048 N N . LEU A 1 383 ? -28.047 -21.891 -2.783 1 83.31 383 LEU A N 1
ATOM 3049 C CA . LEU A 1 383 ? -26.844 -21.438 -3.48 1 83.31 383 LEU A CA 1
ATOM 3050 C C . LEU A 1 383 ? -25.781 -20.984 -2.49 1 83.31 383 LEU A C 1
ATOM 3052 O O . LEU A 1 383 ? -24.594 -21.25 -2.691 1 83.31 383 LEU A O 1
ATOM 3056 N N . VAL A 1 384 ? -26.203 -20.438 -1.404 1 84.25 384 VAL A N 1
ATOM 3057 C CA . VAL A 1 384 ? -25.281 -19.906 -0.409 1 84.25 384 VAL A CA 1
ATOM 3058 C C . VAL A 1 384 ? -24.562 -21.062 0.296 1 84.25 384 VAL A C 1
ATOM 3060 O O . VAL A 1 384 ? -23.359 -21 0.533 1 84.25 384 VAL A O 1
ATOM 3063 N N . VAL A 1 385 ? -25.297 -22.109 0.525 1 84.06 385 VAL A N 1
ATOM 3064 C CA . VAL A 1 385 ? -24.719 -23.266 1.198 1 84.06 385 VAL A CA 1
ATOM 3065 C C . VAL A 1 385 ? -23.703 -23.938 0.276 1 84.06 385 VAL A C 1
ATOM 3067 O O . VAL A 1 385 ? -22.641 -24.359 0.72 1 84.06 385 VAL A O 1
ATOM 3070 N N . THR A 1 386 ? -24.047 -24.016 -0.96 1 83.31 386 THR A N 1
ATOM 3071 C CA . THR A 1 386 ? -23.141 -24.594 -1.935 1 83.31 386 THR A CA 1
ATOM 3072 C C . THR A 1 386 ? -21.844 -23.781 -2.006 1 83.31 386 THR A C 1
ATOM 3074 O O . THR A 1 386 ? -20.75 -24.359 -2.07 1 83.31 386 THR A O 1
ATOM 3077 N N . TRP A 1 387 ? -21.922 -22.469 -1.969 1 88 387 TRP A N 1
ATOM 3078 C CA . TRP A 1 387 ? -20.75 -21.594 -2.055 1 88 387 TRP A CA 1
ATOM 3079 C C . TRP A 1 387 ? -19.922 -21.688 -0.785 1 88 387 TRP A C 1
ATOM 3081 O O . TRP A 1 387 ? -18.688 -21.547 -0.829 1 88 387 TRP A O 1
ATOM 3091 N N . GLU A 1 388 ? -20.578 -22 0.336 1 88.38 388 GLU A N 1
ATOM 3092 C CA . GLU A 1 388 ? -19.844 -22.172 1.589 1 88.38 388 GLU A CA 1
ATOM 3093 C C . GLU A 1 388 ? -19 -23.438 1.571 1 88.38 388 GLU A C 1
ATOM 3095 O O . GLU A 1 388 ? -17.859 -23.438 2.023 1 88.38 388 GLU A O 1
ATOM 3100 N N . TYR A 1 389 ? -19.594 -24.469 1.008 1 85.19 389 TYR A N 1
ATOM 3101 C CA . TYR A 1 389 ? -18.844 -25.719 0.917 1 85.19 389 TYR A CA 1
ATOM 3102 C C . TYR A 1 389 ? -17.719 -25.609 -0.092 1 85.19 389 TYR A C 1
ATOM 3104 O O . TYR A 1 389 ? -16.656 -26.219 0.082 1 85.19 389 TYR A O 1
ATOM 3112 N N . ASN A 1 390 ? -17.969 -24.875 -1.129 1 87.12 390 ASN A N 1
ATOM 3113 C CA . ASN A 1 390 ? -16.891 -24.609 -2.078 1 87.12 390 ASN A CA 1
ATOM 3114 C C . ASN A 1 390 ? -15.742 -23.859 -1.422 1 87.12 390 ASN A C 1
ATOM 3116 O O . ASN A 1 390 ? -14.578 -24.109 -1.745 1 87.12 390 ASN A O 1
ATOM 3120 N N . LEU A 1 391 ? -16.062 -23 -0.555 1 91.5 391 LEU A N 1
ATOM 3121 C CA . LEU A 1 391 ? -15.047 -22.234 0.149 1 91.5 391 LEU A CA 1
ATOM 3122 C C . LEU A 1 391 ? -14.195 -23.141 1.024 1 91.5 391 LEU A C 1
ATOM 3124 O O . LEU A 1 391 ? -12.977 -22.953 1.128 1 91.5 391 LEU A O 1
ATOM 3128 N N . ILE A 1 392 ? -14.812 -24.156 1.618 1 90.81 392 ILE A N 1
ATOM 3129 C CA . ILE A 1 392 ? -14.07 -25.109 2.432 1 90.81 392 ILE A CA 1
ATOM 3130 C C . ILE A 1 392 ? -13.117 -25.906 1.547 1 90.81 392 ILE A C 1
ATOM 3132 O O . ILE A 1 392 ? -11.961 -26.125 1.919 1 90.81 392 ILE A O 1
ATOM 3136 N N . ASN A 1 393 ? -13.602 -26.312 0.412 1 90.69 393 ASN A N 1
ATOM 3137 C CA . ASN A 1 393 ? -12.742 -27.031 -0.52 1 90.69 393 ASN A CA 1
ATOM 3138 C C . ASN A 1 393 ? -11.555 -26.188 -0.968 1 90.69 393 ASN A C 1
ATOM 3140 O O . ASN A 1 393 ? -10.445 -26.703 -1.123 1 90.69 393 ASN A O 1
ATOM 3144 N N . LEU A 1 394 ? -11.812 -24.953 -1.193 1 92.62 394 LEU A N 1
ATOM 3145 C CA . LEU A 1 394 ? -10.742 -24.047 -1.617 1 92.62 394 LEU A CA 1
ATOM 3146 C C . LEU A 1 394 ? -9.711 -23.875 -0.507 1 92.62 394 LEU A C 1
ATOM 3148 O O . LEU A 1 394 ? -8.516 -23.766 -0.776 1 92.62 394 LEU A O 1
ATOM 3152 N N . ALA A 1 395 ? -10.18 -23.859 0.719 1 95.19 395 ALA A N 1
ATOM 3153 C CA . ALA A 1 395 ? -9.258 -23.734 1.851 1 95.19 395 ALA A CA 1
ATOM 3154 C C . ALA A 1 395 ? -8.352 -24.969 1.948 1 95.19 395 ALA A C 1
ATOM 3156 O O . ALA A 1 395 ? -7.148 -24.828 2.193 1 95.19 395 ALA A O 1
ATOM 3157 N N . VAL A 1 396 ? -8.945 -26.094 1.712 1 94.56 396 VAL A N 1
ATOM 3158 C CA . VAL A 1 396 ? -8.172 -27.328 1.738 1 94.56 396 VAL A CA 1
ATOM 3159 C C . VAL A 1 396 ? -7.191 -27.344 0.566 1 94.56 396 VAL A C 1
ATOM 3161 O O . VAL A 1 396 ? -6.039 -27.766 0.718 1 94.56 396 VAL A O 1
ATOM 3164 N N . SER A 1 397 ? -7.668 -26.906 -0.554 1 93.56 397 SER A N 1
ATOM 3165 C CA . SER A 1 397 ? -6.801 -26.812 -1.727 1 93.56 397 SER A CA 1
ATOM 3166 C C . SER A 1 397 ? -5.621 -25.891 -1.478 1 93.56 397 SER A C 1
ATOM 3168 O O . SER A 1 397 ? -4.504 -26.156 -1.926 1 93.56 397 SER A O 1
ATOM 3170 N N . LEU A 1 398 ? -5.836 -24.828 -0.752 1 96.69 398 LEU A N 1
ATOM 3171 C CA . LEU A 1 398 ? -4.77 -23.875 -0.453 1 96.69 398 LEU A CA 1
ATOM 3172 C C . LEU A 1 398 ? -3.689 -24.531 0.406 1 96.69 398 LEU A C 1
ATOM 3174 O O . LEU A 1 398 ? -2.504 -24.219 0.251 1 96.69 398 LEU A O 1
ATOM 3178 N N . CYS A 1 399 ? -4.121 -25.375 1.281 1 97.06 399 CYS A N 1
ATOM 3179 C CA . CYS A 1 399 ? -3.146 -26.125 2.074 1 97.06 399 CYS A CA 1
ATOM 3180 C C . CYS A 1 399 ? -2.252 -26.969 1.182 1 97.06 399 CYS A C 1
ATOM 3182 O O . CYS A 1 399 ? -1.047 -27.078 1.422 1 97.06 399 CYS A O 1
ATOM 3184 N N . GLY A 1 400 ? -2.855 -27.531 0.147 1 97.19 400 GLY A N 1
ATOM 3185 C CA . GLY A 1 400 ? -2.068 -28.281 -0.818 1 97.19 400 GLY A CA 1
ATOM 3186 C C . GLY A 1 400 ? -1.069 -27.422 -1.57 1 97.19 400 GLY A C 1
ATOM 3187 O O . GLY A 1 400 ? 0.088 -27.812 -1.741 1 97.19 400 GLY A O 1
ATOM 3188 N N . TYR A 1 401 ? -1.497 -26.203 -1.924 1 97.06 401 TYR A N 1
ATOM 3189 C CA . TYR A 1 401 ? -0.616 -25.266 -2.604 1 97.06 401 TYR A CA 1
ATOM 3190 C C . TYR A 1 401 ? 0.592 -24.922 -1.738 1 97.06 401 TYR A C 1
ATOM 3192 O O . TYR A 1 401 ? 1.729 -24.953 -2.217 1 97.06 401 TYR A O 1
ATOM 3200 N N . TYR A 1 402 ? 0.386 -24.688 -0.489 1 97.25 402 TYR A N 1
ATOM 3201 C CA . TYR A 1 402 ? 1.453 -24.234 0.4 1 97.25 402 TYR A CA 1
ATOM 3202 C C . TYR A 1 402 ? 2.418 -25.375 0.707 1 97.25 402 TYR A C 1
ATOM 3204 O O . TYR A 1 402 ? 3.621 -25.156 0.863 1 97.25 402 TYR A O 1
ATOM 3212 N N . LEU A 1 403 ? 1.893 -26.562 0.755 1 97.19 403 LEU A N 1
ATOM 3213 C CA . LEU A 1 403 ? 2.799 -27.688 0.963 1 97.19 403 LEU A CA 1
ATOM 3214 C C . LEU A 1 403 ? 3.656 -27.938 -0.275 1 97.19 403 LEU A C 1
ATOM 3216 O O . LEU A 1 403 ? 4.828 -28.297 -0.162 1 97.19 403 LEU A O 1
ATOM 3220 N N . ALA A 1 404 ? 3.055 -27.766 -1.397 1 97.56 404 ALA A N 1
ATOM 3221 C CA . ALA A 1 404 ? 3.857 -27.844 -2.617 1 97.56 404 ALA A CA 1
ATOM 3222 C C . ALA A 1 404 ? 4.93 -26.75 -2.635 1 97.56 404 ALA A C 1
ATOM 3224 O O . ALA A 1 404 ? 6.074 -27.016 -3.016 1 97.56 404 ALA A O 1
ATOM 3225 N N . PHE A 1 405 ? 4.602 -25.641 -2.184 1 95.19 405 PHE A N 1
ATOM 3226 C CA . PHE A 1 405 ? 5.488 -24.484 -2.09 1 95.19 405 PHE A CA 1
ATOM 3227 C C . PHE A 1 405 ? 6.699 -24.797 -1.226 1 95.19 405 PHE A C 1
ATOM 3229 O O . PHE A 1 405 ? 7.828 -24.438 -1.573 1 95.19 405 PHE A O 1
ATOM 3236 N N . VAL A 1 406 ? 6.492 -25.562 -0.208 1 94.44 406 VAL A N 1
ATOM 3237 C CA . VAL A 1 406 ? 7.559 -25.828 0.754 1 94.44 406 VAL A CA 1
ATOM 3238 C C . VAL A 1 406 ? 8.406 -27 0.275 1 94.44 406 VAL A C 1
ATOM 3240 O O . VAL A 1 406 ? 9.633 -26.969 0.394 1 94.44 406 VAL A O 1
ATOM 3243 N N . PHE A 1 407 ? 7.867 -27.938 -0.461 1 95.31 407 PHE A N 1
ATOM 3244 C CA . PHE A 1 407 ? 8.594 -29.188 -0.672 1 95.31 407 PHE A CA 1
ATOM 3245 C C . PHE A 1 407 ? 9.008 -29.328 -2.133 1 95.31 407 PHE A C 1
ATOM 3247 O O . PHE A 1 407 ? 9.688 -30.281 -2.496 1 95.31 407 PHE A O 1
ATOM 3254 N N . ILE A 1 408 ? 8.688 -28.469 -2.934 1 95.88 408 ILE A N 1
ATOM 3255 C CA . ILE A 1 408 ? 8.906 -28.594 -4.371 1 95.88 408 ILE A CA 1
ATOM 3256 C C . ILE A 1 408 ? 10.406 -28.641 -4.656 1 95.88 408 ILE A C 1
ATOM 3258 O O . ILE A 1 408 ? 10.844 -29.266 -5.625 1 95.88 408 ILE A O 1
ATOM 3262 N N . ASP A 1 409 ? 11.227 -27.953 -3.838 1 95.25 409 ASP A N 1
ATOM 3263 C CA . ASP A 1 409 ? 12.656 -27.859 -4.117 1 95.25 409 ASP A CA 1
ATOM 3264 C C . ASP A 1 409 ? 13.438 -28.859 -3.266 1 95.25 409 ASP A C 1
ATOM 3266 O O . ASP A 1 409 ? 14.672 -28.844 -3.262 1 95.25 409 ASP A O 1
ATOM 3270 N N . HIS A 1 410 ? 12.727 -29.688 -2.559 1 94.69 410 HIS A N 1
ATOM 3271 C CA . HIS A 1 410 ? 13.422 -30.734 -1.829 1 94.69 410 HIS A CA 1
ATOM 3272 C C . HIS A 1 410 ? 14.016 -31.766 -2.785 1 94.69 410 HIS A C 1
ATOM 3274 O O . HIS A 1 410 ? 13.297 -32.344 -3.605 1 94.69 410 HIS A O 1
ATOM 3280 N N . LYS A 1 411 ? 15.266 -32.031 -2.695 1 93.31 411 LYS A N 1
ATOM 3281 C CA . LYS A 1 411 ? 16 -32.844 -3.666 1 93.31 411 LYS A CA 1
ATOM 3282 C C . LYS A 1 411 ? 15.508 -34.281 -3.668 1 93.31 411 LYS A C 1
ATOM 3284 O O . LYS A 1 411 ? 15.625 -34.969 -4.672 1 93.31 411 LYS A O 1
ATOM 3289 N N . LEU A 1 412 ? 14.906 -34.75 -2.58 1 91.12 412 LEU A N 1
ATOM 3290 C CA . LEU A 1 412 ? 14.445 -36.125 -2.523 1 91.12 412 LEU A CA 1
ATOM 3291 C C . LEU A 1 412 ? 12.984 -36.25 -2.945 1 91.12 412 LEU A C 1
ATOM 3293 O O . LEU A 1 412 ? 12.508 -37.312 -3.287 1 91.12 412 LEU A O 1
ATOM 3297 N N . TYR A 1 413 ? 12.148 -35.344 -2.855 1 90.69 413 TYR A N 1
ATOM 3298 C CA . TYR A 1 413 ? 10.75 -35.344 -3.262 1 90.69 413 TYR A CA 1
ATOM 3299 C C . TYR A 1 413 ? 10.578 -34.656 -4.609 1 90.69 413 TYR A C 1
ATOM 3301 O O . TYR A 1 413 ? 10.086 -35.25 -5.566 1 90.69 413 TYR A O 1
ATOM 3309 N N . GLY A 1 414 ? 11.32 -33.625 -4.875 1 86.94 414 GLY A N 1
ATOM 3310 C CA . GLY A 1 414 ? 11.516 -32.875 -6.117 1 86.94 414 GLY A CA 1
ATOM 3311 C C . GLY A 1 414 ? 10.281 -32.844 -6.992 1 86.94 414 GLY A C 1
ATOM 3312 O O . GLY A 1 414 ? 9.172 -33.094 -6.516 1 86.94 414 GLY A O 1
ATOM 3313 N N . ARG A 1 415 ? 10.328 -32.594 -8.32 1 94.81 415 ARG A N 1
ATOM 3314 C CA . ARG A 1 415 ? 9.25 -32.406 -9.281 1 94.81 415 ARG A CA 1
ATOM 3315 C C . ARG A 1 415 ? 8.609 -33.75 -9.664 1 94.81 415 ARG A C 1
ATOM 3317 O O . ARG A 1 415 ? 7.398 -33.906 -9.516 1 94.81 415 ARG A O 1
ATOM 3324 N N . ARG A 1 416 ? 9.422 -34.625 -10.016 1 95.44 416 ARG A N 1
ATOM 3325 C CA . ARG A 1 416 ? 8.922 -35.875 -10.586 1 95.44 416 ARG A CA 1
ATOM 3326 C C . ARG A 1 416 ? 8.164 -36.688 -9.539 1 95.44 416 ARG A C 1
ATOM 3328 O O . ARG A 1 416 ? 7.039 -37.125 -9.781 1 95.44 416 ARG A O 1
ATOM 3335 N N . LYS A 1 417 ? 8.656 -36.906 -8.328 1 95.75 417 LYS A N 1
ATOM 3336 C CA . LYS A 1 417 ? 8.016 -37.688 -7.293 1 95.75 417 LYS A CA 1
ATOM 3337 C C . LYS A 1 417 ? 6.746 -37 -6.785 1 95.75 417 LYS A C 1
ATOM 3339 O O . LYS A 1 417 ? 5.738 -37.688 -6.527 1 95.75 417 LYS A O 1
ATOM 3344 N N . MET A 1 418 ? 6.832 -35.781 -6.625 1 96.88 418 MET A N 1
ATOM 3345 C CA . MET A 1 418 ? 5.656 -35.031 -6.152 1 96.88 418 MET A CA 1
ATOM 3346 C C . MET A 1 418 ? 4.492 -35.188 -7.125 1 96.88 418 MET A C 1
ATOM 3348 O O . MET A 1 418 ? 3.355 -35.438 -6.711 1 96.88 418 MET A O 1
ATOM 3352 N N . GLN A 1 419 ? 4.758 -35.062 -8.406 1 97.62 419 GLN A N 1
ATOM 3353 C CA . GLN A 1 419 ? 3.717 -35.188 -9.422 1 97.62 419 GLN A CA 1
ATOM 3354 C C . GLN A 1 419 ? 3.195 -36.625 -9.461 1 97.62 419 GLN A C 1
ATOM 3356 O O . GLN A 1 419 ? 1.986 -36.844 -9.562 1 97.62 419 GLN A O 1
ATOM 3361 N N . GLN A 1 420 ? 4.062 -37.594 -9.312 1 97 420 GLN A N 1
ATOM 3362 C CA . GLN A 1 420 ? 3.66 -39 -9.344 1 97 420 GLN A CA 1
ATOM 3363 C C . GLN A 1 420 ? 2.816 -39.344 -8.125 1 97 420 GLN A C 1
ATOM 3365 O O . GLN A 1 420 ? 1.785 -40.031 -8.25 1 97 420 GLN A O 1
ATOM 3370 N N . VAL A 1 421 ? 3.271 -38.906 -7.02 1 97.06 421 VAL A N 1
ATOM 3371 C CA . VAL A 1 421 ? 2.537 -39.188 -5.789 1 97.06 421 VAL A CA 1
ATOM 3372 C C . VAL A 1 421 ? 1.162 -38.531 -5.848 1 97.06 421 VAL A C 1
ATOM 3374 O O . VAL A 1 421 ? 0.157 -39.125 -5.477 1 97.06 421 VAL A O 1
ATOM 3377 N N . GLY A 1 422 ? 1.114 -37.312 -6.34 1 96.75 422 GLY A N 1
ATOM 3378 C CA . GLY A 1 422 ? -0.159 -36.625 -6.484 1 96.75 422 GLY A CA 1
ATOM 3379 C C . GLY A 1 422 ? -1.122 -37.344 -7.414 1 96.75 422 GLY A C 1
ATOM 3380 O O . GLY A 1 422 ? -2.279 -37.594 -7.059 1 96.75 422 GLY A O 1
ATOM 3381 N N . PHE A 1 423 ? -0.657 -37.75 -8.578 1 97.12 423 PHE A N 1
ATOM 3382 C CA . PHE A 1 423 ? -1.486 -38.5 -9.539 1 97.12 423 PHE A CA 1
ATOM 3383 C C . PHE A 1 423 ? -1.907 -39.844 -8.977 1 97.12 423 PHE A C 1
ATOM 3385 O O . PHE A 1 423 ? -3.029 -40.281 -9.211 1 97.12 423 PHE A O 1
ATOM 3392 N N . ALA A 1 424 ? -1.053 -40.469 -8.242 1 97.38 424 ALA A N 1
ATOM 3393 C CA . ALA A 1 424 ? -1.367 -41.75 -7.664 1 97.38 424 ALA A CA 1
ATOM 3394 C C . ALA A 1 424 ? -2.484 -41.656 -6.633 1 97.38 424 ALA A C 1
ATOM 3396 O O . ALA A 1 424 ? -3.408 -42.469 -6.617 1 97.38 424 ALA A O 1
ATOM 3397 N N . PHE A 1 425 ? -2.373 -40.688 -5.777 1 96.38 425 PHE A N 1
ATOM 3398 C CA . PHE A 1 425 ? -3.418 -40.5 -4.777 1 96.38 425 PHE A CA 1
ATOM 3399 C C . PHE A 1 425 ? -4.738 -40.125 -5.441 1 96.38 425 PHE A C 1
ATOM 3401 O O . PHE A 1 425 ? -5.801 -40.625 -5.027 1 96.38 425 PHE A O 1
ATOM 3408 N N . ASP A 1 426 ? -4.719 -39.344 -6.477 1 93.31 426 ASP A N 1
ATOM 3409 C CA . ASP A 1 426 ? -5.941 -39 -7.203 1 93.31 426 ASP A CA 1
ATOM 3410 C C . ASP A 1 426 ? -6.547 -40.25 -7.855 1 93.31 426 ASP A C 1
ATOM 3412 O O . ASP A 1 426 ? -7.762 -40.438 -7.809 1 93.31 426 ASP A O 1
ATOM 3416 N N . PHE A 1 427 ? -5.691 -41 -8.422 1 95.12 427 PHE A N 1
ATOM 3417 C CA . PHE A 1 427 ? -6.141 -42.25 -9.023 1 95.12 427 PHE A CA 1
ATOM 3418 C C . PHE A 1 427 ? -6.816 -43.156 -7.984 1 95.12 427 PHE A C 1
ATOM 3420 O O . PHE A 1 427 ? -7.93 -43.625 -8.203 1 95.12 427 PHE A O 1
ATOM 3427 N N . LEU A 1 428 ? -6.215 -43.312 -6.844 1 96 428 LEU A N 1
ATOM 3428 C CA . LEU A 1 428 ? -6.719 -44.219 -5.809 1 96 428 LEU A CA 1
ATOM 3429 C C . LEU A 1 428 ? -8.016 -43.656 -5.215 1 96 428 LEU A C 1
ATOM 3431 O O . LEU A 1 428 ? -8.953 -44.438 -4.961 1 96 428 LEU A O 1
ATOM 3435 N N . ILE A 1 429 ? -8.109 -42.406 -4.973 1 92.69 429 ILE A N 1
ATOM 3436 C CA . ILE A 1 429 ? -9.297 -41.812 -4.387 1 92.69 429 ILE A CA 1
ATOM 3437 C C . ILE A 1 429 ? -10.484 -41.969 -5.34 1 92.69 429 ILE A C 1
ATOM 3439 O O . ILE A 1 429 ? -11.57 -42.375 -4.926 1 92.69 429 ILE A O 1
ATOM 3443 N N . TYR A 1 430 ? -10.266 -41.75 -6.672 1 90.31 430 TYR A N 1
ATOM 3444 C CA . TYR A 1 430 ? -11.336 -41.875 -7.645 1 90.31 430 TYR A CA 1
ATOM 3445 C C . TYR A 1 430 ? -11.711 -43.312 -7.852 1 90.31 430 TYR A C 1
ATOM 3447 O O . TYR A 1 430 ? -12.883 -43.656 -8.07 1 90.31 430 TYR A O 1
ATOM 3455 N N . LEU A 1 431 ? -10.734 -44.156 -7.758 1 93.5 431 LEU A N 1
ATOM 3456 C CA . LEU A 1 431 ? -11.008 -45.594 -7.863 1 93.5 431 LEU A CA 1
ATOM 3457 C C . LEU A 1 431 ? -11.883 -46.062 -6.707 1 93.5 431 LEU A C 1
ATOM 3459 O O . LEU A 1 431 ? -12.898 -46.719 -6.922 1 93.5 431 LEU A O 1
ATOM 3463 N N . PHE A 1 432 ? -11.539 -45.688 -5.504 1 93.62 432 PHE A N 1
ATOM 3464 C CA . PHE A 1 432 ? -12.305 -46.062 -4.328 1 93.62 432 PHE A CA 1
ATOM 3465 C C . PHE A 1 432 ? -13.695 -45.469 -4.355 1 93.62 432 PHE A C 1
ATOM 3467 O O . PHE A 1 432 ? -14.68 -46.125 -4.023 1 93.62 432 PHE A O 1
ATOM 3474 N N . ALA A 1 433 ? -13.781 -44.219 -4.758 1 88.31 433 ALA A N 1
ATOM 3475 C CA . ALA A 1 433 ? -15.078 -43.531 -4.832 1 88.31 433 ALA A CA 1
ATOM 3476 C C . ALA A 1 433 ? -15.977 -44.188 -5.879 1 88.31 433 ALA A C 1
ATOM 3478 O O . ALA A 1 433 ? -17.188 -44.281 -5.695 1 88.31 433 ALA A O 1
ATOM 3479 N N . ALA A 1 434 ? -15.359 -44.656 -7.012 1 89.5 434 ALA A N 1
ATOM 3480 C CA . ALA A 1 434 ? -16.141 -45.281 -8.07 1 89.5 434 ALA A CA 1
ATOM 3481 C C . ALA A 1 434 ? -16.625 -46.656 -7.629 1 89.5 434 ALA A C 1
ATOM 3483 O O . ALA A 1 434 ? -17.781 -47.031 -7.867 1 89.5 434 ALA A O 1
ATOM 3484 N N . ILE A 1 435 ? -15.875 -47.438 -6.918 1 93.81 435 ILE A N 1
ATOM 3485 C CA . ILE A 1 435 ? -16.219 -48.781 -6.484 1 93.81 435 ILE A CA 1
ATOM 3486 C C . ILE A 1 435 ? -17.297 -48.719 -5.398 1 93.81 435 ILE A C 1
ATOM 3488 O O . ILE A 1 435 ? -18.266 -49.469 -5.445 1 93.81 435 ILE A O 1
ATOM 3492 N N . PHE A 1 436 ? -17.172 -47.812 -4.488 1 91.75 436 PHE A N 1
ATOM 3493 C CA . PHE A 1 436 ? -18.047 -47.781 -3.33 1 91.75 436 PHE A CA 1
ATOM 3494 C C . PHE A 1 436 ? -19.047 -46.625 -3.451 1 91.75 436 PHE A C 1
ATOM 3496 O O . PHE A 1 436 ? -19.469 -46.062 -2.445 1 91.75 436 PHE A O 1
ATOM 3503 N N . PHE A 1 437 ? -19.328 -46.25 -4.668 1 88.81 437 PHE A N 1
ATOM 3504 C CA . PHE A 1 437 ? -20.172 -45.062 -4.922 1 88.81 437 PHE A CA 1
ATOM 3505 C C . PHE A 1 437 ? -21.516 -45.219 -4.223 1 88.81 437 PHE A C 1
ATOM 3507 O O . PHE A 1 437 ? -22 -44.281 -3.584 1 88.81 437 PHE A O 1
ATOM 3514 N N . HIS A 1 438 ? -22.156 -46.312 -4.238 1 88.44 438 HIS A N 1
ATOM 3515 C CA . HIS A 1 438 ? -23.5 -46.531 -3.68 1 88.44 438 HIS A CA 1
ATOM 3516 C C . HIS A 1 438 ? -23.438 -46.625 -2.16 1 88.44 438 HIS A C 1
ATOM 3518 O O . HIS A 1 438 ? -24.344 -46.125 -1.473 1 88.44 438 HIS A O 1
ATOM 3524 N N . GLN A 1 439 ? -22.406 -47.125 -1.672 1 89.81 439 GLN A N 1
ATOM 3525 C CA . GLN A 1 439 ? -22.25 -47.25 -0.226 1 89.81 439 GLN A CA 1
ATOM 3526 C C . GLN A 1 439 ? -21.922 -45.906 0.41 1 89.81 439 GLN A C 1
ATOM 3528 O O . GLN A 1 439 ? -22.297 -45.625 1.558 1 89.81 439 GLN A O 1
ATOM 3533 N N . LEU A 1 440 ? -21.312 -45.062 -0.309 1 87.5 440 LEU A N 1
ATOM 3534 C CA . LEU A 1 440 ? -20.844 -43.781 0.22 1 87.5 440 LEU A CA 1
ATOM 3535 C C . LEU A 1 440 ? -21.969 -42.75 0.225 1 87.5 440 LEU A C 1
ATOM 3537 O O . LEU A 1 440 ? -21.875 -41.719 0.895 1 87.5 440 LEU A O 1
ATOM 3541 N N . ARG A 1 441 ? -22.984 -43.062 -0.466 1 84.62 441 ARG A N 1
ATOM 3542 C CA . ARG A 1 441 ? -24.094 -42.094 -0.583 1 84.62 441 ARG A CA 1
ATOM 3543 C C . ARG A 1 441 ? -25.094 -42.281 0.547 1 84.62 441 ARG A C 1
ATOM 3545 O O . ARG A 1 441 ? -26.078 -41.562 0.642 1 84.62 441 ARG A O 1
ATOM 3552 N N . VAL A 1 442 ? -24.844 -43.219 1.402 1 84.88 442 VAL A N 1
ATOM 3553 C CA . VAL A 1 442 ? -25.734 -43.438 2.529 1 84.88 442 VAL A CA 1
ATOM 3554 C C . VAL A 1 442 ? -25.531 -42.375 3.592 1 84.88 442 VAL A C 1
ATOM 3556 O O . VAL A 1 442 ? -24.406 -41.969 3.855 1 84.88 442 VAL A O 1
ATOM 3559 N N . LYS A 1 443 ? -26.656 -41.844 4.16 1 82.5 443 LYS A N 1
ATOM 3560 C CA . LYS A 1 443 ? -26.641 -40.781 5.141 1 82.5 443 LYS A CA 1
ATOM 3561 C C . LYS A 1 443 ? -25.875 -41.188 6.398 1 82.5 443 LYS A C 1
ATOM 3563 O O . LYS A 1 443 ? -25.953 -42.344 6.832 1 82.5 443 LYS A O 1
ATOM 3568 N N . GLY A 1 444 ? -25.062 -40.219 6.938 1 82.62 444 GLY A N 1
ATOM 3569 C CA . GLY A 1 444 ? -24.312 -40.469 8.156 1 82.62 444 GLY A CA 1
ATOM 3570 C C . GLY A 1 444 ? -22.812 -40.469 7.941 1 82.62 444 GLY A C 1
ATOM 3571 O O . GLY A 1 444 ? -22.266 -39.531 7.355 1 82.62 444 GLY A O 1
ATOM 3572 N N . ALA A 1 445 ? -22.125 -41.5 8.359 1 84.38 445 ALA A N 1
ATOM 3573 C CA . ALA A 1 445 ? -20.672 -41.594 8.32 1 84.38 445 ALA A CA 1
ATOM 3574 C C . ALA A 1 445 ? -20.172 -41.812 6.895 1 84.38 445 ALA A C 1
ATOM 3576 O O . ALA A 1 445 ? -19.172 -41.219 6.484 1 84.38 445 ALA A O 1
ATOM 3577 N N . PRO A 1 446 ? -20.891 -42.531 6.141 1 86.25 446 PRO A N 1
ATOM 3578 C CA . PRO A 1 446 ? -20.391 -42.781 4.785 1 86.25 446 PRO A CA 1
ATOM 3579 C C . PRO A 1 446 ? -20.375 -41.5 3.928 1 86.25 446 PRO A C 1
ATOM 3581 O O . PRO A 1 446 ? -19.469 -41.312 3.127 1 86.25 446 PRO A O 1
ATOM 3584 N N . ILE A 1 447 ? -21.281 -40.688 4.129 1 84.12 447 ILE A N 1
ATOM 3585 C CA . ILE A 1 447 ? -21.312 -39.469 3.33 1 84.12 447 ILE A CA 1
ATOM 3586 C C . ILE A 1 447 ? -20.188 -38.531 3.771 1 84.12 447 ILE A C 1
ATOM 3588 O O . ILE A 1 447 ? -19.609 -37.812 2.951 1 84.12 447 ILE A O 1
ATOM 3592 N N . ALA A 1 448 ? -19.891 -38.531 5.02 1 86.25 448 ALA A N 1
ATOM 3593 C CA . ALA A 1 448 ? -18.766 -37.75 5.512 1 86.25 448 ALA A CA 1
ATOM 3594 C C . ALA A 1 448 ? -17.453 -38.25 4.922 1 86.25 448 ALA A C 1
ATOM 3596 O O . ALA A 1 448 ? -16.562 -37.438 4.621 1 86.25 448 ALA A O 1
ATOM 3597 N N . ALA A 1 449 ? -17.422 -39.469 4.738 1 88.12 449 ALA A N 1
ATOM 3598 C CA . ALA A 1 449 ? -16.234 -40.062 4.113 1 88.12 449 ALA A CA 1
ATOM 3599 C C . ALA A 1 449 ? -16.125 -39.656 2.646 1 88.12 449 ALA A C 1
ATOM 3601 O O . ALA A 1 449 ? -15.031 -39.406 2.141 1 88.12 449 ALA A O 1
ATOM 3602 N N . PHE A 1 450 ? -17.203 -39.625 2.02 1 85.19 450 PHE A N 1
ATOM 3603 C CA . PHE A 1 450 ? -17.219 -39.188 0.627 1 85.19 450 PHE A CA 1
ATOM 3604 C C . PHE A 1 450 ? -16.781 -37.75 0.502 1 85.19 450 PHE A C 1
ATOM 3606 O O . PHE A 1 450 ? -16 -37.406 -0.396 1 85.19 450 PHE A O 1
ATOM 3613 N N . GLN A 1 451 ? -17.234 -36.969 1.421 1 85.12 451 GLN A N 1
ATOM 3614 C CA . GLN A 1 451 ? -16.828 -35.562 1.434 1 85.12 451 GLN A CA 1
ATOM 3615 C C . GLN A 1 451 ? -15.344 -35.406 1.701 1 85.12 451 GLN A C 1
ATOM 3617 O O . GLN A 1 451 ? -14.672 -34.594 1.077 1 85.12 451 GLN A O 1
ATOM 3622 N N . PHE A 1 452 ? -14.898 -36.156 2.574 1 89.31 452 PHE A N 1
ATOM 3623 C CA . PHE A 1 452 ? -13.469 -36.125 2.879 1 89.31 452 PHE A CA 1
ATOM 3624 C C . PHE A 1 452 ? -12.648 -36.5 1.655 1 89.31 452 PHE A C 1
ATOM 3626 O O . PHE A 1 452 ? -11.633 -35.875 1.358 1 89.31 452 PHE A O 1
ATOM 3633 N N . MET A 1 453 ? -13.109 -37.5 0.979 1 88.12 453 MET A N 1
ATOM 3634 C CA . MET A 1 453 ? -12.398 -37.969 -0.211 1 88.12 453 MET A CA 1
ATOM 3635 C C . MET A 1 453 ? -12.367 -36.875 -1.277 1 88.12 453 MET A C 1
ATOM 3637 O O . MET A 1 453 ? -11.352 -36.688 -1.959 1 88.12 453 MET A O 1
ATOM 3641 N N . TYR A 1 454 ? -13.406 -36.188 -1.358 1 86.81 454 TYR A N 1
ATOM 3642 C CA . TYR A 1 454 ? -13.477 -35.094 -2.322 1 86.81 454 TYR A CA 1
ATOM 3643 C C . TYR A 1 454 ? -12.477 -34 -1.985 1 86.81 454 TYR A C 1
ATOM 3645 O O . TYR A 1 454 ? -11.688 -33.594 -2.842 1 86.81 454 TYR A O 1
ATOM 3653 N N . HIS A 1 455 ? -12.469 -33.562 -0.713 1 90.44 455 HIS A N 1
ATOM 3654 C CA . HIS A 1 455 ? -11.539 -32.531 -0.288 1 90.44 455 HIS A CA 1
ATOM 3655 C C . HIS A 1 455 ? -10.094 -33.031 -0.34 1 90.44 455 HIS A C 1
ATOM 3657 O O . HIS A 1 455 ? -9.188 -32.281 -0.669 1 90.44 455 HIS A O 1
ATOM 3663 N N . PHE A 1 456 ? -9.961 -34.25 -0.058 1 92.06 456 PHE A N 1
ATOM 3664 C CA . PHE A 1 456 ? -8.633 -34.844 -0.04 1 92.06 456 PHE A CA 1
ATOM 3665 C C . PHE A 1 456 ? -8.07 -34.969 -1.452 1 92.06 456 PHE A C 1
ATOM 3667 O O . PHE A 1 456 ? -6.859 -34.812 -1.657 1 92.06 456 PHE A O 1
ATOM 3674 N N . SER A 1 457 ? -8.93 -35.25 -2.414 1 90.81 457 SER A N 1
ATOM 3675 C CA . SER A 1 457 ? -8.5 -35.281 -3.809 1 90.81 457 SER A CA 1
ATOM 3676 C C . SER A 1 457 ? -8.055 -33.906 -4.27 1 90.81 457 SER A C 1
ATOM 3678 O O . SER A 1 457 ? -7.07 -33.781 -5 1 90.81 457 SER A O 1
ATOM 3680 N N . SER A 1 458 ? -8.758 -32.875 -3.805 1 91.5 458 SER A N 1
ATOM 3681 C CA . SER A 1 458 ? -8.383 -31.516 -4.148 1 91.5 458 SER A CA 1
ATOM 3682 C C . SER A 1 458 ? -7.043 -31.141 -3.529 1 91.5 458 SER A C 1
ATOM 3684 O O . SER A 1 458 ? -6.25 -30.406 -4.141 1 91.5 458 SER A O 1
ATOM 3686 N N . PHE A 1 459 ? -6.812 -31.594 -2.387 1 94.94 459 PHE A N 1
ATOM 3687 C CA . PHE A 1 459 ? -5.551 -31.359 -1.697 1 94.94 459 PHE A CA 1
ATOM 3688 C C . PHE A 1 459 ? -4.387 -31.953 -2.477 1 94.94 459 PHE A C 1
ATOM 3690 O O . PHE A 1 459 ? -3.4 -31.266 -2.754 1 94.94 459 PHE A O 1
ATOM 3697 N N . TRP A 1 460 ? -4.5 -33.188 -2.871 1 95.25 460 TRP A N 1
ATOM 3698 C CA . TRP A 1 460 ? -3.406 -33.875 -3.541 1 95.25 460 TRP A CA 1
ATOM 3699 C C . TRP A 1 460 ? -3.217 -33.375 -4.961 1 95.25 460 TRP A C 1
ATOM 3701 O O . TRP A 1 460 ? -2.1 -33.344 -5.484 1 95.25 460 TRP A O 1
ATOM 3711 N N . ASN A 1 461 ? -4.277 -32.969 -5.531 1 93.94 461 ASN A N 1
ATOM 3712 C CA . ASN A 1 461 ? -4.148 -32.375 -6.859 1 93.94 461 ASN A CA 1
ATOM 3713 C C . ASN A 1 461 ? -3.275 -31.125 -6.84 1 93.94 461 ASN A C 1
ATOM 3715 O O . ASN A 1 461 ? -2.467 -30.906 -7.742 1 93.94 461 ASN A O 1
ATOM 3719 N N . GLN A 1 462 ? -3.414 -30.359 -5.746 1 95.56 462 GLN A N 1
ATOM 3720 C CA . GLN A 1 462 ? -2.627 -29.141 -5.633 1 95.56 462 GLN A CA 1
ATOM 3721 C C . GLN A 1 462 ? -1.222 -29.438 -5.117 1 95.56 462 GLN A C 1
ATOM 3723 O O . GLN A 1 462 ? -0.251 -28.812 -5.562 1 95.56 462 GLN A O 1
ATOM 3728 N N . PHE A 1 463 ? -1.125 -30.422 -4.148 1 96.94 463 PHE A N 1
ATOM 3729 C CA . PHE A 1 463 ? 0.169 -30.828 -3.613 1 96.94 463 PHE A CA 1
ATOM 3730 C C . PHE A 1 463 ? 0.867 -31.797 -4.566 1 96.94 463 PHE A C 1
ATOM 3732 O O . PHE A 1 463 ? 1.349 -32.844 -4.145 1 96.94 463 PHE A O 1
ATOM 3739 N N . GLY A 1 464 ? 0.722 -31.516 -5.953 1 95.56 464 GLY A N 1
ATOM 3740 C CA . GLY A 1 464 ? 1.336 -32.438 -6.918 1 95.56 464 GLY A CA 1
ATOM 3741 C C . GLY A 1 464 ? 1.148 -31.969 -8.352 1 95.56 464 GLY A C 1
ATOM 3742 O O . GLY A 1 464 ? 1.798 -31.031 -8.805 1 95.56 464 GLY A O 1
ATOM 3743 N N . PRO A 1 465 ? 0.186 -32.594 -9.023 1 95.94 465 PRO A N 1
ATOM 3744 C CA . PRO A 1 465 ? 0.133 -32.438 -10.484 1 95.94 465 PRO A CA 1
ATOM 3745 C C . PRO A 1 465 ? -0.153 -30.984 -10.898 1 95.94 465 PRO A C 1
ATOM 3747 O O . PRO A 1 465 ? 0.406 -30.5 -11.883 1 95.94 465 PRO A O 1
ATOM 3750 N N . ASN A 1 466 ? -0.955 -30.25 -10.242 1 95.38 466 ASN A N 1
ATOM 3751 C CA . ASN A 1 466 ? -1.306 -28.906 -10.68 1 95.38 466 ASN A CA 1
ATOM 3752 C C . ASN A 1 466 ? -0.113 -27.953 -10.586 1 95.38 466 ASN A C 1
ATOM 3754 O O . ASN A 1 466 ? 0.212 -27.266 -11.547 1 95.38 466 ASN A O 1
ATOM 3758 N N . CYS A 1 467 ? 0.533 -27.938 -9.5 1 96.44 467 CYS A N 1
ATOM 3759 C CA . CYS A 1 467 ? 1.667 -27.047 -9.297 1 96.44 467 CYS A CA 1
ATOM 3760 C C . CYS A 1 467 ? 2.871 -27.5 -10.117 1 96.44 467 CYS A C 1
ATOM 3762 O O . CYS A 1 467 ? 3.555 -26.672 -10.727 1 96.44 467 CYS A O 1
ATOM 3764 N N . VAL A 1 468 ? 3.088 -28.797 -10.203 1 97.31 468 VAL A N 1
ATOM 3765 C CA . VAL A 1 468 ? 4.297 -29.297 -10.836 1 97.31 468 VAL A CA 1
ATOM 3766 C C . VAL A 1 468 ? 4.168 -29.188 -12.359 1 97.31 468 VAL A C 1
ATOM 3768 O O . VAL A 1 468 ? 5.141 -28.875 -13.047 1 97.31 468 VAL A O 1
ATOM 3771 N N . SER A 1 469 ? 2.986 -29.484 -12.867 1 96.19 469 SER A N 1
ATOM 3772 C CA . SER A 1 469 ? 2.812 -29.391 -14.312 1 96.19 469 SER A CA 1
ATOM 3773 C C . SER A 1 469 ? 3.059 -27.953 -14.797 1 96.19 469 SER A C 1
ATOM 3775 O O . SER A 1 469 ? 3.648 -27.75 -15.859 1 96.19 469 SER A O 1
ATOM 3777 N N . PHE A 1 470 ? 2.635 -27 -14.047 1 95.94 470 PHE A N 1
ATOM 3778 C CA . PHE A 1 470 ? 2.867 -25.609 -14.383 1 95.94 470 PHE A CA 1
ATOM 3779 C C . PHE A 1 470 ? 4.359 -25.281 -14.375 1 95.94 470 PHE A C 1
ATOM 3781 O O . PHE A 1 470 ? 4.848 -24.562 -15.242 1 95.94 470 PHE A O 1
ATOM 3788 N N . LEU A 1 471 ? 5.031 -25.797 -13.43 1 96.62 471 LEU A N 1
ATOM 3789 C CA . LEU A 1 471 ? 6.449 -25.516 -13.227 1 96.62 471 LEU A CA 1
ATOM 3790 C C . LEU A 1 471 ? 7.289 -26.188 -14.305 1 96.62 471 LEU A C 1
ATOM 3792 O O . LEU A 1 471 ? 8.109 -25.531 -14.953 1 96.62 471 LEU A O 1
ATOM 3796 N N . VAL A 1 472 ? 7.113 -27.484 -14.562 1 96.81 472 VAL A N 1
ATOM 3797 C CA . VAL A 1 472 ? 7.996 -28.281 -15.414 1 96.81 472 VAL A CA 1
ATOM 3798 C C . VAL A 1 472 ? 7.773 -27.906 -16.875 1 96.81 472 VAL A C 1
ATOM 3800 O O . VAL A 1 472 ? 8.625 -28.172 -17.734 1 96.81 472 VAL A O 1
ATOM 3803 N N . ALA A 1 473 ? 6.652 -27.297 -17.141 1 96.38 473 ALA A N 1
ATOM 3804 C CA . ALA A 1 473 ? 6.363 -26.906 -18.516 1 96.38 473 ALA A CA 1
ATOM 3805 C C . ALA A 1 473 ? 7.324 -25.812 -18.984 1 96.38 473 ALA A C 1
ATOM 3807 O O . ALA A 1 473 ? 7.547 -25.656 -20.188 1 96.38 473 ALA A O 1
ATOM 3808 N N . GLY A 1 474 ? 7.832 -25.109 -18.109 1 93.44 474 GLY A N 1
ATOM 3809 C CA . GLY A 1 474 ? 8.82 -24.094 -18.453 1 93.44 474 GLY A CA 1
ATOM 3810 C C . GLY A 1 474 ? 10.242 -24.516 -18.141 1 93.44 474 GLY A C 1
ATOM 3811 O O . GLY A 1 474 ? 11.148 -24.312 -18.953 1 93.44 474 GLY A O 1
ATOM 3812 N N . GLU A 1 475 ? 10.398 -25.188 -17.109 1 93.56 4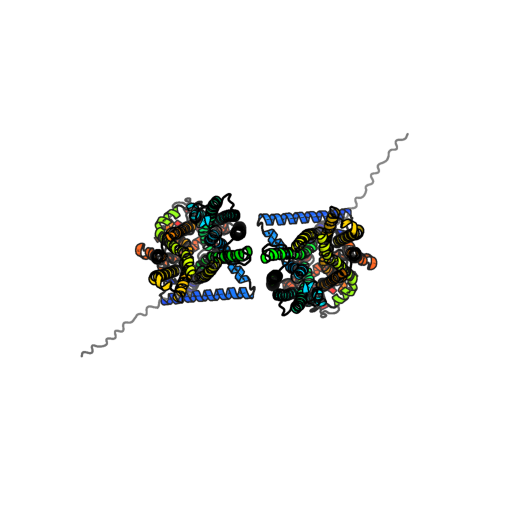75 GLU A N 1
ATOM 3813 C CA . GLU A 1 475 ? 11.719 -25.5 -16.578 1 93.56 475 GLU A CA 1
ATOM 3814 C C . GLU A 1 475 ? 12.43 -26.531 -17.453 1 93.56 475 GLU A C 1
ATOM 3816 O O . GLU A 1 475 ? 13.664 -26.562 -17.516 1 93.56 475 GLU A O 1
ATOM 3821 N N . SER A 1 476 ? 11.742 -27.359 -18.172 1 94.62 476 SER A N 1
ATOM 3822 C CA . SER A 1 476 ? 12.32 -28.469 -18.906 1 94.62 476 SER A CA 1
ATOM 3823 C C . SER A 1 476 ? 12.875 -28.031 -20.25 1 94.62 476 SER A C 1
ATOM 3825 O O . SER A 1 476 ? 13.531 -28.797 -20.953 1 94.62 476 SER A O 1
ATOM 3827 N N . PHE A 1 477 ? 12.664 -26.797 -20.562 1 94.62 477 PHE A N 1
ATOM 3828 C CA . PHE A 1 477 ? 13.055 -26.344 -21.891 1 94.62 477 PHE A CA 1
ATOM 3829 C C . PHE A 1 477 ? 13.984 -25.141 -21.797 1 94.62 477 PHE A C 1
ATOM 3831 O O . PHE A 1 477 ? 14 -24.438 -20.797 1 94.62 477 PHE A O 1
ATOM 3838 N N . PRO A 1 478 ? 14.766 -24.938 -22.812 1 92 478 PRO A N 1
ATOM 3839 C CA . PRO A 1 478 ? 15.688 -23.812 -22.797 1 92 478 PRO A CA 1
ATOM 3840 C C . PRO A 1 478 ? 14.977 -22.453 -22.922 1 92 478 PRO A C 1
ATOM 3842 O O . PRO A 1 478 ? 13.797 -22.406 -23.266 1 92 478 PRO A O 1
ATOM 3845 N N . ALA A 1 479 ? 15.719 -21.422 -22.688 1 87.56 479 ALA A N 1
ATOM 3846 C CA . ALA A 1 479 ? 15.164 -20.062 -22.594 1 87.56 479 ALA A CA 1
ATOM 3847 C C . ALA A 1 479 ? 14.602 -19.594 -23.922 1 87.56 479 ALA A C 1
ATOM 3849 O O . ALA A 1 479 ? 13.594 -18.891 -23.969 1 87.56 479 ALA A O 1
ATOM 3850 N N . SER A 1 480 ? 15.094 -20.016 -25.031 1 89 480 SER A N 1
ATOM 3851 C CA . SER A 1 480 ? 14.711 -19.531 -26.344 1 89 480 SER A CA 1
ATOM 3852 C C . SER A 1 480 ? 13.352 -20.078 -26.766 1 89 480 SER A C 1
ATOM 3854 O O . SER A 1 480 ? 12.68 -19.484 -27.625 1 89 480 SER A O 1
ATOM 3856 N N . ILE A 1 481 ? 12.953 -21.188 -26.203 1 92.5 481 ILE A N 1
ATOM 3857 C CA . ILE A 1 481 ? 11.688 -21.797 -26.609 1 92.5 481 ILE A CA 1
ATOM 3858 C C . ILE A 1 481 ? 10.836 -22.094 -25.375 1 92.5 481 ILE A C 1
ATOM 3860 O O . ILE A 1 481 ? 9.883 -22.875 -25.438 1 92.5 481 ILE A O 1
ATOM 3864 N N . ARG A 1 482 ? 11.18 -21.609 -24.328 1 92.62 482 ARG A N 1
ATOM 3865 C CA . ARG A 1 482 ? 10.539 -21.891 -23.047 1 92.62 482 ARG A CA 1
ATOM 3866 C C . ARG A 1 482 ? 9.078 -21.453 -23.031 1 92.62 482 ARG A C 1
ATOM 3868 O O . ARG A 1 482 ? 8.195 -22.203 -22.625 1 92.62 482 ARG A O 1
ATOM 3875 N N . SER A 1 483 ? 8.859 -20.281 -23.516 1 94.19 483 SER A N 1
ATOM 3876 C CA . SER A 1 483 ? 7.496 -19.75 -23.516 1 94.19 483 SER A CA 1
ATOM 3877 C C . SER A 1 483 ? 6.598 -20.516 -24.469 1 94.19 483 SER A C 1
ATOM 3879 O O . SER A 1 483 ? 5.434 -20.781 -24.172 1 94.19 483 SER A O 1
ATOM 3881 N N . THR A 1 484 ? 7.051 -20.906 -25.578 1 95.75 484 THR A N 1
ATOM 3882 C CA . THR A 1 484 ? 6.289 -21.672 -26.562 1 95.75 484 THR A CA 1
ATOM 3883 C C . THR A 1 484 ? 5.934 -23.047 -26.016 1 95.75 484 THR A C 1
ATOM 3885 O O . THR A 1 484 ? 4.797 -23.5 -26.156 1 95.75 484 THR A O 1
ATOM 3888 N N . ALA A 1 485 ? 6.914 -23.641 -25.438 1 96.06 485 ALA A N 1
ATOM 3889 C CA . ALA A 1 485 ? 6.68 -24.969 -24.875 1 96.06 485 ALA A CA 1
ATOM 3890 C C . ALA A 1 485 ? 5.664 -24.906 -23.734 1 96.06 485 ALA A C 1
ATOM 3892 O O . ALA A 1 485 ? 4.789 -25.766 -23.625 1 96.06 485 ALA A O 1
ATOM 3893 N N . HIS A 1 486 ? 5.832 -23.922 -22.938 1 96.62 486 HIS A N 1
ATOM 3894 C CA . HIS A 1 486 ? 4.887 -23.734 -21.828 1 96.62 486 HIS A CA 1
ATOM 3895 C C . HIS A 1 486 ? 3.479 -23.484 -22.359 1 96.62 486 HIS A C 1
ATOM 3897 O O . HIS A 1 486 ? 2.516 -24.094 -21.875 1 96.62 486 HIS A O 1
ATOM 3903 N N . GLY A 1 487 ? 3.348 -22.562 -23.312 1 96.88 487 GLY A N 1
ATOM 3904 C CA . GLY A 1 487 ? 2.051 -22.266 -23.891 1 96.88 487 GLY A CA 1
ATOM 3905 C C . GLY A 1 487 ? 1.388 -23.469 -24.531 1 96.88 487 GLY A C 1
ATOM 3906 O O . GLY A 1 487 ? 0.186 -23.688 -24.344 1 96.88 487 GLY A O 1
ATOM 3907 N N . PHE A 1 488 ? 2.133 -24.25 -25.156 1 96.38 488 PHE A N 1
ATOM 3908 C CA . PHE A 1 488 ? 1.601 -25.438 -25.797 1 96.38 488 PHE A CA 1
ATOM 3909 C C . PHE A 1 488 ? 1.132 -26.453 -24.766 1 96.38 488 PHE A C 1
ATOM 3911 O O . PHE A 1 488 ? 0.052 -27.031 -24.891 1 96.38 488 PHE A O 1
ATOM 3918 N N . SER A 1 489 ? 1.911 -26.719 -23.812 1 97.31 489 SER A N 1
ATOM 3919 C CA . SER A 1 489 ? 1.537 -27.641 -22.75 1 97.31 489 SER A CA 1
ATOM 3920 C C . SER A 1 489 ? 0.291 -27.156 -22.016 1 97.31 489 SER A C 1
ATOM 3922 O O . SER A 1 489 ? -0.584 -27.969 -21.688 1 97.31 489 SER A O 1
ATOM 3924 N N . ALA A 1 490 ? 0.242 -25.891 -21.781 1 96.69 490 ALA A N 1
ATOM 3925 C CA . ALA A 1 490 ? -0.93 -25.312 -21.109 1 96.69 490 ALA A CA 1
ATOM 3926 C C . ALA A 1 490 ? -2.178 -25.469 -21.969 1 96.69 490 ALA A C 1
ATOM 3928 O O . ALA A 1 490 ? -3.268 -25.75 -21.469 1 96.69 490 ALA A O 1
ATOM 3929 N N . ALA A 1 491 ? -2.043 -25.25 -23.266 1 97.19 491 ALA A N 1
ATOM 3930 C CA . ALA A 1 491 ? -3.16 -25.422 -24.188 1 97.19 491 ALA A CA 1
ATOM 3931 C C . ALA A 1 491 ? -3.676 -26.859 -24.172 1 97.19 491 ALA A C 1
ATOM 3933 O O . ALA A 1 491 ? -4.887 -27.094 -24.203 1 97.19 491 ALA A O 1
ATOM 3934 N N . CYS A 1 492 ? -2.777 -27.766 -24.078 1 96.62 492 CYS A N 1
ATOM 3935 C CA . CYS A 1 492 ? -3.17 -29.172 -23.984 1 96.62 492 CYS A CA 1
ATOM 3936 C C . CYS A 1 492 ? -3.891 -29.453 -22.672 1 96.62 492 CYS A C 1
ATOM 3938 O O . CYS A 1 492 ? -4.812 -30.266 -22.625 1 96.62 492 CYS A O 1
ATOM 3940 N N . GLY A 1 493 ? -3.434 -28.828 -21.688 1 94.62 493 GLY A N 1
ATOM 3941 C CA . GLY A 1 493 ? -4.148 -28.953 -20.422 1 94.62 493 GLY A CA 1
ATOM 3942 C C . GLY A 1 493 ? -5.594 -28.5 -20.516 1 94.62 493 GLY A C 1
ATOM 3943 O O . GLY A 1 493 ? -6.496 -29.188 -20.031 1 94.62 493 GLY A O 1
ATOM 3944 N N . LYS A 1 494 ? -5.758 -27.391 -21.125 1 92.62 494 LYS A N 1
ATOM 3945 C CA . LYS A 1 494 ? -7.113 -26.859 -21.234 1 92.62 494 LYS A CA 1
ATOM 3946 C C . LYS A 1 494 ? -7.969 -27.719 -22.172 1 92.62 494 LYS A C 1
ATOM 3948 O O . LYS A 1 494 ? -9.188 -27.781 -22 1 92.62 494 LYS A O 1
ATOM 3953 N N . LEU A 1 495 ? -7.352 -28.344 -23.078 1 93.44 495 LEU A N 1
ATOM 3954 C CA . LEU A 1 495 ? -8.078 -29.344 -23.859 1 93.44 495 LEU A CA 1
ATOM 3955 C C . LEU A 1 495 ? -8.594 -30.469 -22.984 1 93.44 495 LEU A C 1
ATOM 3957 O O . LEU A 1 495 ? -9.688 -30.984 -23.203 1 93.44 495 LEU A O 1
ATOM 3961 N N . GLY A 1 496 ? -7.801 -30.84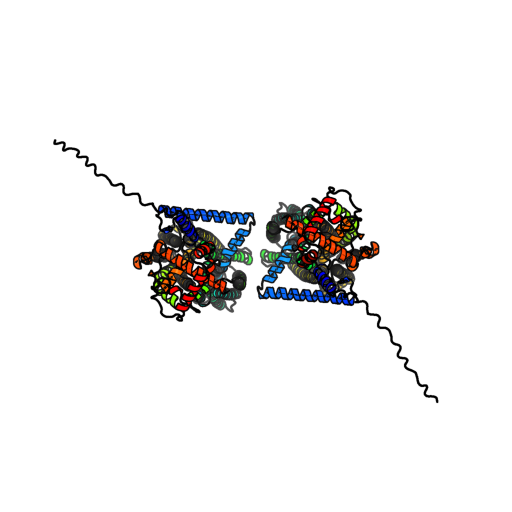4 -22.047 1 91.81 496 GLY A N 1
ATOM 3962 C CA . GLY A 1 496 ? -8.25 -31.812 -21.062 1 91.81 496 GLY A CA 1
ATOM 3963 C C . GLY A 1 496 ? -9.43 -31.328 -20.234 1 91.81 496 GLY A C 1
ATOM 3964 O O . GLY A 1 496 ? -10.297 -32.125 -19.859 1 91.81 496 GLY A O 1
ATOM 3965 N N . ALA A 1 497 ? -9.438 -30.078 -19.969 1 86.5 497 ALA A N 1
ATOM 3966 C CA . ALA A 1 497 ? -10.531 -29.484 -19.203 1 86.5 497 ALA A CA 1
ATOM 3967 C C . ALA A 1 497 ? -11.836 -29.5 -20 1 86.5 497 ALA A C 1
ATOM 3969 O O . ALA A 1 497 ? -12.922 -29.562 -19.422 1 86.5 497 ALA A O 1
ATOM 3970 N N . LEU A 1 498 ? -11.75 -29.438 -21.328 1 84.94 498 LEU A N 1
ATOM 3971 C CA . LEU A 1 498 ? -12.922 -29.438 -22.203 1 84.94 498 LEU A CA 1
ATOM 3972 C C . LEU A 1 498 ? -13.609 -30.797 -22.203 1 84.94 498 LEU A C 1
ATOM 3974 O O . LEU A 1 498 ? -14.828 -30.875 -22.359 1 84.94 498 LEU A O 1
ATOM 3978 N N . VAL A 1 499 ? -12.922 -31.781 -21.859 1 86.19 499 VAL A N 1
ATOM 3979 C CA . VAL A 1 499 ? -13.461 -33.125 -21.906 1 86.19 499 VAL A CA 1
ATOM 3980 C C . VAL A 1 499 ? -14.547 -33.281 -20.859 1 86.19 499 VAL A C 1
ATOM 3982 O O . VAL A 1 499 ? -15.695 -33.594 -21.172 1 86.19 499 VAL A O 1
ATOM 3985 N N . PRO A 1 500 ? -14.266 -33.125 -19.656 1 81.62 500 PRO A N 1
ATOM 3986 C CA . PRO A 1 500 ? -15.328 -33.25 -18.656 1 81.62 500 PRO A CA 1
ATOM 3987 C C . PRO A 1 500 ? -16.438 -32.188 -18.844 1 81.62 500 PRO A C 1
ATOM 3989 O O . PRO A 1 500 ? -17.594 -32.469 -18.547 1 81.62 500 PRO A O 1
ATOM 3992 N N . THR A 1 501 ? -16.156 -31.062 -19.344 1 74 501 THR A N 1
ATOM 3993 C CA . THR A 1 501 ? -17.141 -30.016 -19.531 1 74 501 THR A CA 1
ATOM 3994 C C . THR A 1 501 ? -18.203 -30.438 -20.547 1 74 501 THR A C 1
ATOM 3996 O O . THR A 1 501 ? -19.391 -30.125 -20.391 1 74 501 THR A O 1
ATOM 3999 N N . VAL A 1 502 ? -17.781 -31.188 -21.5 1 75.69 502 VAL A N 1
ATOM 4000 C CA . VAL A 1 502 ? -18.703 -31.625 -22.547 1 75.69 502 VAL A CA 1
ATOM 4001 C C . VAL A 1 502 ? -19.281 -33 -22.203 1 75.69 502 VAL A C 1
ATOM 4003 O O . VAL A 1 502 ? -20.5 -33.188 -22.266 1 75.69 502 VAL A O 1
ATOM 4006 N N . LEU A 1 503 ? -18.5 -33.844 -21.719 1 78.38 503 LEU A N 1
ATOM 4007 C CA . LEU A 1 503 ? -18.891 -35.25 -21.594 1 78.38 503 LEU A CA 1
ATOM 4008 C C . LEU A 1 503 ? -19.703 -35.469 -20.328 1 78.38 503 LEU A C 1
ATOM 4010 O O . LEU A 1 503 ? -20.547 -36.344 -20.281 1 78.38 503 LEU A O 1
ATOM 4014 N N . PHE A 1 504 ? -19.516 -34.75 -19.328 1 74.94 504 PHE A N 1
ATOM 4015 C CA . PHE A 1 504 ? -20.141 -35 -18.031 1 74.94 504 PHE A CA 1
ATOM 4016 C C . PHE A 1 504 ? -21.625 -34.656 -18.062 1 74.94 504 PHE A C 1
ATOM 4018 O O . PHE A 1 504 ? -22.391 -35.125 -17.219 1 74.94 504 PHE A O 1
ATOM 4025 N N . HIS A 1 505 ? -22.031 -33.969 -19.094 1 68.5 505 HIS A N 1
ATOM 4026 C CA . HIS A 1 505 ? -23.469 -33.688 -19.234 1 68.5 505 HIS A CA 1
ATOM 4027 C C . HIS A 1 505 ? -24.219 -34.938 -19.672 1 68.5 505 HIS A C 1
ATOM 4029 O O . HIS A 1 505 ? -25.422 -35.062 -19.438 1 68.5 505 HIS A O 1
ATOM 4035 N N . TYR A 1 506 ? -23.422 -35.938 -20.156 1 77 506 TYR A N 1
ATOM 4036 C CA . TYR A 1 506 ? -24.062 -37.094 -20.719 1 77 506 TYR A CA 1
ATOM 4037 C C . TYR A 1 506 ? -23.844 -38.312 -19.844 1 77 506 TYR A C 1
ATOM 4039 O O . TYR A 1 506 ? -24.359 -39.406 -20.125 1 77 506 TYR A O 1
ATOM 4047 N N . LEU A 1 507 ? -23.141 -38.156 -18.797 1 80.69 507 LEU A N 1
ATOM 4048 C CA . LEU A 1 507 ? -22.781 -39.312 -17.984 1 80.69 507 LEU A CA 1
ATOM 4049 C C . LEU A 1 507 ? -23.422 -39.219 -16.594 1 80.69 507 LEU A C 1
ATOM 4051 O O . LEU A 1 507 ? -23.672 -38.125 -16.094 1 80.69 507 LEU A O 1
ATOM 4055 N N . ASP A 1 508 ? -23.734 -40.406 -16.094 1 80.69 508 ASP A N 1
ATOM 4056 C CA . ASP A 1 508 ? -24.219 -40.469 -14.719 1 80.69 508 ASP A CA 1
ATOM 4057 C C . ASP A 1 508 ? -23.078 -40.219 -13.727 1 80.69 508 ASP A C 1
ATOM 4059 O O . ASP A 1 508 ? -21.906 -40.219 -14.109 1 80.69 508 ASP A O 1
ATOM 4063 N N . ASP A 1 509 ? -23.312 -40 -12.453 1 79 509 ASP A N 1
ATOM 4064 C CA . ASP A 1 509 ? -22.328 -39.594 -11.461 1 79 509 ASP A CA 1
ATOM 4065 C C . ASP A 1 509 ? -21.297 -40.688 -11.234 1 79 509 ASP A C 1
ATOM 4067 O O . ASP A 1 509 ? -20.094 -40.406 -11.102 1 79 509 ASP A O 1
ATOM 4071 N N . ARG A 1 510 ? -21.719 -41.875 -11.195 1 84.81 510 ARG A N 1
ATOM 4072 C CA . ARG A 1 510 ? -20.766 -42.969 -10.992 1 84.81 510 ARG A CA 1
ATOM 4073 C C . ARG A 1 510 ? -19.859 -43.125 -12.211 1 84.81 510 ARG A C 1
ATOM 4075 O O . ARG A 1 510 ? -18.656 -43.375 -12.07 1 84.81 510 ARG A O 1
ATOM 4082 N N . SER A 1 511 ? -20.391 -43 -13.359 1 86.62 511 SER A N 1
ATOM 4083 C CA . SER A 1 511 ? -19.641 -43.156 -14.602 1 86.62 511 SER A CA 1
ATOM 4084 C C . SER A 1 511 ? -18.609 -42.031 -14.773 1 86.62 511 SER A C 1
ATOM 4086 O O . SER A 1 511 ? -17.562 -42.25 -15.391 1 86.62 511 SER A O 1
ATOM 4088 N N . LYS A 1 512 ? -18.922 -40.938 -14.195 1 84.88 512 LYS A N 1
ATOM 4089 C CA . LYS A 1 512 ? -17.969 -39.844 -14.25 1 84.88 512 LYS A CA 1
ATOM 4090 C C . LYS A 1 512 ? -16.672 -40.188 -13.531 1 84.88 512 LYS A C 1
ATOM 4092 O O . LYS A 1 512 ? -15.578 -39.875 -14.008 1 84.88 512 LYS A O 1
ATOM 4097 N N . LEU A 1 513 ? -16.844 -40.875 -12.445 1 85.69 513 LEU A N 1
ATOM 4098 C CA . LEU A 1 513 ? -15.68 -41.281 -11.664 1 85.69 513 LEU A CA 1
ATOM 4099 C C . LEU A 1 513 ? -14.867 -42.344 -12.406 1 85.69 513 LEU A C 1
ATOM 4101 O O . LEU A 1 513 ? -13.633 -42.281 -12.438 1 85.69 513 LEU A O 1
ATOM 4105 N N . TRP A 1 514 ? -15.57 -43.188 -13.062 1 89.06 514 TRP A N 1
ATOM 4106 C CA . TRP A 1 514 ? -14.891 -44.25 -13.82 1 89.06 514 TRP A CA 1
ATOM 4107 C C . TRP A 1 514 ? -14.172 -43.656 -15.031 1 89.06 514 TRP A C 1
ATOM 4109 O O . TRP A 1 514 ? -13.125 -44.188 -15.445 1 89.06 514 TRP A O 1
ATOM 4119 N N . PHE A 1 515 ? -14.703 -42.688 -15.508 1 88.62 515 PHE A N 1
ATOM 4120 C CA . PHE A 1 515 ? -14.102 -42.062 -16.688 1 88.62 515 PHE A CA 1
ATOM 4121 C C . PHE A 1 515 ? -12.852 -41.281 -16.312 1 88.62 515 PHE A C 1
ATOM 4123 O O . PHE A 1 515 ? -11.859 -41.312 -17.031 1 88.62 515 PHE A O 1
ATOM 4130 N N . ALA A 1 516 ? -12.875 -40.594 -15.188 1 87.81 516 ALA A N 1
ATOM 4131 C CA . ALA A 1 516 ? -11.781 -39.719 -14.781 1 87.81 516 ALA A CA 1
ATOM 4132 C C . ALA A 1 516 ? -10.625 -40.531 -14.195 1 87.81 516 ALA A C 1
ATOM 4134 O O . ALA A 1 516 ? -9.461 -40.125 -14.297 1 87.81 516 ALA A O 1
ATOM 4135 N N . MET A 1 517 ? -10.875 -41.656 -13.664 1 90 517 MET A N 1
ATOM 4136 C CA . MET A 1 517 ? -9.93 -42.469 -12.906 1 90 517 MET A CA 1
ATOM 4137 C C . MET A 1 517 ? -8.734 -42.875 -13.773 1 90 517 MET A C 1
ATOM 4139 O O . MET A 1 517 ? -7.582 -42.719 -13.344 1 90 517 MET A O 1
ATOM 4143 N N . PRO A 1 518 ? -8.914 -43.219 -15.016 1 92.69 518 PRO A N 1
ATOM 4144 C CA . PRO A 1 518 ? -7.77 -43.656 -15.812 1 92.69 518 PRO A CA 1
ATOM 4145 C C . PRO A 1 518 ? -6.785 -42.531 -16.109 1 92.69 518 PRO A C 1
ATOM 4147 O O . PRO A 1 518 ? -5.621 -42.781 -16.422 1 92.69 518 PRO A O 1
ATOM 4150 N N . PHE A 1 519 ? -7.223 -41.375 -16.078 1 93.31 519 PHE A N 1
ATOM 4151 C CA . PHE A 1 519 ? -6.336 -40.25 -16.359 1 93.31 519 PHE A CA 1
ATOM 4152 C C . PHE A 1 519 ? -5.355 -40.031 -15.211 1 93.31 519 PHE A C 1
ATOM 4154 O O . PHE A 1 519 ? -4.309 -39.375 -15.398 1 93.31 519 PHE A O 1
ATOM 4161 N N . GLY A 1 520 ? -5.742 -40.469 -13.992 1 93.38 520 GLY A N 1
ATOM 4162 C CA . GLY A 1 520 ? -4.758 -40.5 -12.922 1 93.38 520 GLY A CA 1
ATOM 4163 C C . GLY A 1 520 ? -3.617 -41.469 -13.195 1 93.38 520 GLY A C 1
ATOM 4164 O O . GLY A 1 520 ? -2.451 -41.125 -12.977 1 93.38 520 GLY A O 1
ATOM 4165 N N . ALA A 1 521 ? -3.947 -42.562 -13.75 1 95.62 521 ALA A N 1
ATOM 4166 C CA . ALA A 1 521 ? -2.945 -43.562 -14.109 1 95.62 521 ALA A CA 1
ATOM 4167 C C . ALA A 1 521 ? -2.104 -43.094 -15.289 1 95.62 521 ALA A C 1
ATOM 4169 O O . ALA A 1 521 ? -0.89 -43.312 -15.32 1 95.62 521 ALA A O 1
ATOM 4170 N N . LEU A 1 522 ? -2.789 -42.5 -16.188 1 95.81 522 LEU A N 1
ATOM 4171 C CA . LEU A 1 522 ? -2.072 -41.938 -17.328 1 95.81 522 LEU A CA 1
ATOM 4172 C C . LEU A 1 522 ? -1.062 -40.875 -16.875 1 95.81 522 LEU A C 1
ATOM 4174 O O . LEU A 1 522 ? 0.06 -40.844 -17.391 1 95.81 522 LEU A O 1
ATOM 4178 N N . GLY A 1 523 ? -1.504 -40.062 -15.938 1 96.56 523 GLY A N 1
ATOM 4179 C CA . GLY A 1 523 ? -0.595 -39.031 -15.406 1 96.56 523 GLY A CA 1
ATOM 4180 C C . GLY A 1 523 ? 0.638 -39.625 -14.758 1 96.56 523 GLY A C 1
ATOM 4181 O O . GLY A 1 523 ? 1.754 -39.156 -14.977 1 96.56 523 GLY A O 1
ATOM 4182 N N . VAL A 1 524 ? 0.47 -40.688 -14 1 97.06 524 VAL A N 1
ATOM 4183 C CA . VAL A 1 524 ? 1.587 -41.375 -13.352 1 97.06 524 VAL A CA 1
ATOM 4184 C C . VAL A 1 524 ? 2.516 -41.969 -14.406 1 97.06 524 VAL A C 1
ATOM 4186 O O . VAL A 1 524 ? 3.736 -41.812 -14.32 1 97.06 524 VAL A O 1
ATOM 4189 N N . PHE A 1 525 ? 1.938 -42.5 -15.406 1 97.25 525 PHE A N 1
ATOM 4190 C CA . PHE A 1 525 ? 2.695 -43.188 -16.438 1 97.25 525 PHE A CA 1
ATOM 4191 C C . PHE A 1 525 ? 3.518 -42.188 -17.266 1 97.25 525 PHE A C 1
ATOM 4193 O O . PHE A 1 525 ? 4.723 -42.375 -17.438 1 97.25 525 PHE A O 1
ATOM 4200 N N . VAL A 1 526 ? 2.904 -41.188 -17.734 1 97.25 526 VAL A N 1
ATOM 4201 C CA . VAL A 1 526 ? 3.572 -40.188 -18.578 1 97.25 526 VAL A CA 1
ATOM 4202 C C . VAL A 1 526 ? 4.688 -39.5 -17.781 1 97.25 526 VAL A C 1
ATOM 4204 O O . VAL A 1 526 ? 5.766 -39.25 -18.328 1 97.25 526 VAL A O 1
ATOM 4207 N N . THR A 1 527 ? 4.461 -39.25 -16.516 1 97.31 527 THR A N 1
ATOM 4208 C CA . THR A 1 527 ? 5.461 -38.625 -15.672 1 97.31 527 THR A CA 1
ATOM 4209 C C . THR A 1 527 ? 6.641 -39.562 -15.43 1 97.31 527 THR A C 1
ATOM 4211 O O . THR A 1 527 ? 7.797 -39.125 -15.492 1 97.31 527 THR A O 1
ATOM 4214 N N . ALA A 1 528 ? 6.375 -40.812 -15.258 1 96.44 528 ALA A N 1
ATOM 4215 C CA . ALA A 1 528 ? 7.418 -41.781 -14.945 1 96.44 528 ALA A CA 1
ATOM 4216 C C . ALA A 1 528 ? 8.297 -42.031 -16.172 1 96.44 528 ALA A C 1
ATOM 4218 O O . ALA A 1 528 ? 9.508 -42.219 -16.031 1 96.44 528 ALA A O 1
ATOM 4219 N N . VAL A 1 529 ? 7.742 -41.875 -17.297 1 97.31 529 VAL A N 1
ATOM 4220 C CA . VAL A 1 529 ? 8.453 -42.344 -18.484 1 97.31 529 VAL A CA 1
ATOM 4221 C C . VAL A 1 529 ? 9.172 -41.156 -19.141 1 97.31 529 VAL A C 1
ATOM 4223 O O . VAL A 1 529 ? 10.328 -41.281 -19.547 1 97.31 529 VAL A O 1
ATOM 4226 N N . TRP A 1 530 ? 8.531 -40.031 -19.109 1 97.62 530 TRP A N 1
ATOM 4227 C CA . TRP A 1 530 ? 9.078 -39.031 -20.016 1 97.62 530 TRP A CA 1
ATOM 4228 C C . TRP A 1 530 ? 9.469 -37.781 -19.25 1 97.62 530 TRP A C 1
ATOM 4230 O O . TRP A 1 530 ? 10.109 -36.875 -19.812 1 97.62 530 TRP A O 1
ATOM 4240 N N . LEU A 1 531 ? 9.18 -37.562 -18.016 1 97 531 LEU A N 1
ATOM 4241 C CA . LEU A 1 531 ? 9.492 -36.344 -17.297 1 97 531 LEU A CA 1
ATOM 4242 C C . LEU A 1 531 ? 10.867 -36.406 -16.656 1 97 531 LEU A C 1
ATOM 4244 O O . LEU A 1 531 ? 11.141 -37.312 -15.867 1 97 531 LEU A O 1
ATOM 4248 N N . PRO A 1 532 ? 11.742 -35.469 -17.031 1 95.56 532 PRO A N 1
ATOM 4249 C CA . PRO A 1 532 ? 13.039 -35.375 -16.344 1 95.56 532 PRO A CA 1
ATOM 4250 C C . PRO A 1 532 ? 12.938 -34.719 -14.977 1 95.56 532 PRO A C 1
ATOM 4252 O O . PRO A 1 532 ? 12.008 -33.969 -14.719 1 95.56 532 PRO A O 1
ATOM 4255 N N . ASP A 1 533 ? 13.812 -35.062 -14.102 1 94.38 533 ASP A N 1
ATOM 4256 C CA . ASP A 1 533 ? 13.859 -34.406 -12.789 1 94.38 533 ASP A CA 1
ATOM 4257 C C . ASP A 1 533 ? 14.867 -33.25 -12.781 1 94.38 533 ASP A C 1
ATOM 4259 O O . ASP A 1 533 ? 16.078 -33.5 -12.633 1 94.38 533 ASP A O 1
ATOM 4263 N N . THR A 1 534 ? 14.43 -32.094 -12.82 1 92.75 534 THR A N 1
ATOM 4264 C CA . THR A 1 534 ? 15.289 -30.922 -12.914 1 92.75 534 THR A CA 1
ATOM 4265 C C . THR A 1 534 ? 15.492 -30.281 -11.539 1 92.75 534 THR A C 1
ATOM 4267 O O . THR A 1 534 ? 15.938 -29.141 -11.438 1 92.75 534 THR A O 1
ATOM 4270 N N . THR A 1 535 ? 15.148 -31 -10.469 1 93.62 535 THR A N 1
ATOM 4271 C CA . THR A 1 535 ? 15.289 -30.469 -9.125 1 93.62 535 THR A CA 1
ATOM 4272 C C . THR A 1 535 ? 16.75 -30.188 -8.797 1 93.62 535 THR A C 1
ATOM 4274 O O . THR A 1 535 ? 17.609 -31.078 -8.938 1 93.62 535 THR A O 1
ATOM 4277 N N . GLY A 1 536 ? 17.047 -28.984 -8.508 1 90 536 GLY A N 1
ATOM 4278 C CA . GLY A 1 536 ? 18.391 -28.625 -8.086 1 90 536 GLY A CA 1
ATOM 4279 C C . GLY A 1 536 ? 19.344 -28.375 -9.25 1 90 536 GLY A C 1
ATOM 4280 O O . GLY A 1 536 ? 20.516 -28.078 -9.039 1 90 536 GLY A O 1
ATOM 4281 N N . LEU A 1 537 ? 18.875 -28.562 -10.406 1 90.94 537 LEU A N 1
ATOM 4282 C CA . LEU A 1 537 ? 19.703 -28.359 -11.586 1 90.94 537 LEU A CA 1
ATOM 4283 C C . LEU A 1 537 ? 19.734 -26.891 -11.984 1 90.94 537 LEU A C 1
ATOM 4285 O O . LEU A 1 537 ? 18.688 -26.266 -12.117 1 90.94 537 LEU A O 1
ATOM 4289 N N . ASP A 1 538 ? 20.906 -26.422 -12.172 1 87.12 538 ASP A N 1
ATOM 4290 C CA . ASP A 1 538 ? 21.078 -25.031 -12.586 1 87.12 538 ASP A CA 1
ATOM 4291 C C . ASP A 1 538 ? 20.562 -24.812 -14.008 1 87.12 538 ASP A C 1
ATOM 4293 O O . ASP A 1 538 ? 20.812 -25.625 -14.898 1 87.12 538 ASP A O 1
ATOM 4297 N N . LEU A 1 539 ? 19.922 -23.734 -14.219 1 85.69 539 LEU A N 1
ATOM 4298 C CA . LEU A 1 539 ? 19.391 -23.406 -15.539 1 85.69 539 LEU A CA 1
ATOM 4299 C C . LEU A 1 539 ? 20.531 -23.156 -16.531 1 85.69 539 LEU A C 1
ATOM 4301 O O . LEU A 1 539 ? 20.391 -23.438 -17.719 1 85.69 539 LEU A O 1
ATOM 4305 N N . ARG A 1 540 ? 21.562 -22.734 -16.031 1 86 540 ARG A N 1
ATOM 4306 C CA . ARG A 1 540 ? 22.703 -22.438 -16.891 1 86 540 ARG A CA 1
ATOM 4307 C C . ARG A 1 540 ? 23.266 -23.719 -17.5 1 86 540 ARG A C 1
ATOM 4309 O O . ARG A 1 540 ? 23.75 -23.719 -18.641 1 86 540 ARG A O 1
ATOM 4316 N N . GLU A 1 541 ? 23.25 -24.75 -16.688 1 89.75 541 GLU A N 1
ATOM 4317 C CA . GLU A 1 541 ? 23.734 -26.031 -17.188 1 89.75 541 GLU A CA 1
ATOM 4318 C C . GLU A 1 541 ? 22.859 -26.562 -18.312 1 89.75 541 GLU A C 1
ATOM 4320 O O . GLU A 1 541 ? 23.359 -27.172 -19.266 1 89.75 541 GLU A O 1
ATOM 4325 N N . GLN A 1 542 ? 21.641 -26.297 -18.188 1 90.19 542 GLN A N 1
ATOM 4326 C CA . GLN A 1 542 ? 20.719 -26.703 -19.25 1 90.19 542 GLN A CA 1
ATOM 4327 C C . GLN A 1 542 ? 20.984 -25.891 -20.531 1 90.19 542 GLN A C 1
ATOM 4329 O O . GLN A 1 542 ? 20.875 -26.422 -21.641 1 90.19 542 GLN A O 1
ATOM 4334 N N . GLU A 1 543 ? 21.297 -24.688 -20.359 1 88.81 543 GLU A N 1
ATOM 4335 C CA . GLU A 1 543 ? 21.609 -23.844 -21.516 1 88.81 543 GLU A CA 1
ATOM 4336 C C . GLU A 1 543 ? 22.906 -24.281 -22.188 1 88.81 543 GLU A C 1
ATOM 4338 O O . GLU A 1 543 ? 23.016 -24.234 -23.422 1 88.81 543 GLU A O 1
ATOM 4343 N N . ARG A 1 544 ? 23.828 -24.672 -21.359 1 90.06 544 ARG A N 1
ATOM 4344 C CA . ARG A 1 544 ? 25.094 -25.188 -21.906 1 90.06 544 ARG A CA 1
ATOM 4345 C C . ARG A 1 544 ? 24.859 -26.438 -22.75 1 90.06 544 ARG A C 1
ATOM 4347 O O . ARG A 1 544 ? 25.453 -26.578 -23.812 1 90.06 544 ARG A O 1
ATOM 4354 N N . TYR A 1 545 ? 24.109 -27.297 -22.219 1 93.69 545 TYR A N 1
ATOM 4355 C CA . TYR A 1 545 ? 23.766 -28.5 -22.969 1 93.69 545 TYR A CA 1
ATOM 4356 C C . TYR A 1 545 ? 23.062 -28.141 -24.266 1 93.69 545 TYR A C 1
ATOM 4358 O O . TYR A 1 545 ? 23.375 -28.703 -25.328 1 93.69 545 TYR A O 1
ATOM 4366 N N . TRP A 1 546 ? 22.156 -27.203 -24.234 1 92.06 546 TRP A N 1
ATOM 4367 C CA . TRP A 1 546 ? 21.359 -26.828 -25.391 1 92.06 546 TRP A CA 1
ATOM 4368 C C . TRP A 1 546 ? 22.25 -26.219 -26.484 1 92.06 546 TRP A C 1
ATOM 4370 O O . TRP A 1 546 ? 22 -26.422 -27.672 1 92.06 546 TRP A O 1
ATOM 4380 N N . ARG A 1 547 ? 23.219 -25.562 -26.078 1 88.44 547 ARG A N 1
ATOM 4381 C CA . ARG A 1 547 ? 24.156 -24.984 -27.047 1 88.44 547 ARG A CA 1
ATOM 4382 C C . ARG A 1 547 ? 24.844 -26.094 -27.859 1 88.44 547 ARG A C 1
ATOM 4384 O O . ARG A 1 547 ? 25.031 -25.953 -29.062 1 88.44 547 ARG A O 1
ATOM 4391 N N . CYS A 1 548 ? 25.188 -27.125 -27.156 1 91.56 548 CYS A N 1
ATOM 4392 C CA . CYS A 1 548 ? 25.844 -28.234 -27.828 1 91.56 548 CYS A CA 1
ATOM 4393 C C . CYS A 1 548 ? 24.859 -28.953 -28.766 1 91.56 548 CYS A C 1
ATOM 4395 O O . CYS A 1 548 ? 25.25 -29.375 -29.859 1 91.56 548 CYS A O 1
ATOM 4397 N N . VAL A 1 549 ? 23.641 -29.047 -28.344 1 92.69 549 VAL A N 1
ATOM 4398 C CA . VAL A 1 549 ? 22.625 -29.688 -29.156 1 92.69 549 VAL A CA 1
ATOM 4399 C C . VAL A 1 549 ? 22.344 -28.859 -30.391 1 92.69 549 VAL A C 1
ATOM 4401 O O . VAL A 1 549 ? 22.219 -29.391 -31.5 1 92.69 549 VAL A O 1
ATOM 4404 N N . ARG A 1 550 ? 22.266 -27.609 -30.25 1 90.56 550 ARG A N 1
ATOM 4405 C CA . ARG A 1 550 ? 21.984 -26.703 -31.375 1 90.56 550 ARG A CA 1
ATOM 4406 C C . ARG A 1 550 ? 23.125 -26.719 -32.375 1 90.56 550 ARG A C 1
ATOM 4408 O O . ARG A 1 550 ? 22.906 -26.547 -33.594 1 90.56 550 ARG A O 1
ATOM 4415 N N . ALA A 1 551 ? 24.312 -26.953 -31.828 1 88.75 551 ALA A N 1
ATOM 4416 C CA . ALA A 1 551 ? 25.5 -27.016 -32.688 1 88.75 551 ALA A CA 1
ATOM 4417 C C . ALA A 1 551 ? 25.578 -28.359 -33.406 1 88.75 551 ALA A C 1
ATOM 4419 O O . ALA A 1 551 ? 26.422 -28.562 -34.281 1 88.75 551 ALA A O 1
ATOM 4420 N N . GLY A 1 552 ? 24.734 -29.281 -33.062 1 90.25 552 GLY A N 1
ATOM 4421 C CA . GLY A 1 552 ? 24.672 -30.578 -33.719 1 90.25 552 GLY A CA 1
ATOM 4422 C C . GLY A 1 552 ? 25.625 -31.594 -33.125 1 90.25 552 GLY A C 1
ATOM 4423 O O . GLY A 1 552 ? 25.859 -32.656 -33.688 1 90.25 552 GLY A O 1
ATOM 4424 N N . LYS A 1 553 ? 26.234 -31.266 -31.953 1 92.25 553 LYS A N 1
ATOM 4425 C CA . LYS A 1 553 ? 27.172 -32.156 -31.297 1 92.25 553 LYS A CA 1
ATOM 4426 C C . LYS A 1 553 ? 26.844 -32.312 -29.812 1 92.25 553 LYS A C 1
ATOM 4428 O O . LYS A 1 553 ? 27.625 -31.906 -28.953 1 92.25 553 LYS A O 1
ATOM 4433 N N . PRO A 1 554 ? 25.797 -32.969 -29.516 1 91.75 554 PRO A N 1
ATOM 4434 C CA . PRO A 1 554 ? 25.406 -33.125 -28.125 1 91.75 554 PRO A CA 1
ATOM 4435 C C . PRO A 1 554 ? 26.422 -33.938 -27.312 1 91.75 554 PRO A C 1
ATOM 4437 O O . PRO A 1 554 ? 26.469 -33.844 -26.094 1 91.75 554 PRO A O 1
ATOM 4440 N N . GLU A 1 555 ? 27.312 -34.656 -27.906 1 90.69 555 GLU A N 1
ATOM 4441 C CA . GLU A 1 555 ? 28.281 -35.5 -27.234 1 90.69 555 GLU A CA 1
ATOM 4442 C C . GLU A 1 555 ? 29.406 -34.688 -26.594 1 90.69 555 GLU A C 1
ATOM 4444 O O . GLU A 1 555 ? 30.125 -35.188 -25.719 1 90.69 555 GLU A O 1
ATOM 4449 N N . LEU A 1 556 ? 29.469 -33.469 -26.953 1 91.31 556 LEU A N 1
ATOM 4450 C CA . LEU A 1 556 ? 30.531 -32.625 -26.438 1 91.31 556 LEU A CA 1
ATOM 4451 C C . LEU A 1 556 ? 30.188 -32.125 -25.031 1 91.31 556 LEU A C 1
ATOM 4453 O O . LEU A 1 556 ? 31.062 -31.609 -24.328 1 91.31 556 LEU A O 1
ATOM 4457 N N . TYR A 1 557 ? 28.984 -32.312 -24.688 1 94.5 557 TYR A N 1
ATOM 4458 C CA . TYR A 1 557 ? 28.594 -31.891 -23.344 1 94.5 557 TYR A CA 1
ATOM 4459 C C . TYR A 1 557 ? 28.812 -33.031 -22.359 1 94.5 557 TYR A C 1
ATOM 4461 O O . TYR A 1 557 ? 28.391 -34.156 -22.594 1 94.5 557 TYR A O 1
ATOM 4469 N N . HIS A 1 558 ? 29.391 -32.75 -21.156 1 94 558 HIS A N 1
ATOM 4470 C CA . HIS A 1 558 ? 29.719 -33.75 -20.172 1 94 558 HIS A CA 1
ATOM 4471 C C . HIS A 1 558 ? 29.281 -33.344 -18.781 1 94 558 HIS A C 1
ATOM 4473 O O . HIS A 1 558 ? 29.672 -33.969 -17.781 1 94 558 HIS A O 1
ATOM 4479 N N . GLY A 1 559 ? 28.438 -32.438 -18.688 1 93.44 559 GLY A N 1
ATOM 4480 C CA . GLY A 1 559 ? 28.109 -31.859 -17.406 1 93.44 559 GLY A CA 1
ATOM 4481 C C . GLY A 1 559 ? 26.922 -32.562 -16.734 1 93.44 559 GLY A C 1
ATOM 4482 O O . GLY A 1 559 ? 26.547 -33.656 -17.109 1 93.44 559 GLY A O 1
ATOM 4483 N N . ILE A 1 560 ? 26.391 -31.984 -15.688 1 93.75 560 ILE A N 1
ATOM 4484 C CA . ILE A 1 560 ? 25.422 -32.594 -14.789 1 93.75 560 ILE A CA 1
ATOM 4485 C C . ILE A 1 560 ? 24.047 -32.594 -15.445 1 93.75 560 ILE A C 1
ATOM 4487 O O . ILE A 1 560 ? 23.141 -33.312 -14.984 1 93.75 560 ILE A O 1
ATOM 4491 N N . ALA A 1 561 ? 23.812 -31.891 -16.516 1 94.19 561 ALA A N 1
ATOM 4492 C CA . ALA A 1 561 ? 22.516 -31.859 -17.188 1 94.19 561 ALA A CA 1
ATOM 4493 C C . ALA A 1 561 ? 22.172 -33.219 -17.781 1 94.19 561 ALA A C 1
ATOM 4495 O O . ALA A 1 561 ? 21 -33.531 -18.031 1 94.19 561 ALA A O 1
ATOM 4496 N N . ILE A 1 562 ? 23.203 -34.031 -18.062 1 95.06 562 ILE A N 1
ATOM 4497 C CA . ILE A 1 562 ? 22.969 -35.344 -18.641 1 95.06 562 ILE A CA 1
ATOM 4498 C C . ILE A 1 562 ? 23.234 -36.438 -17.594 1 95.06 562 ILE A C 1
ATOM 4500 O O . ILE A 1 562 ? 23.453 -37.594 -17.938 1 95.06 562 ILE A O 1
ATOM 4504 N N . HIS A 1 563 ? 23.312 -36 -16.344 1 94.69 563 HIS A N 1
ATOM 4505 C CA . HIS A 1 563 ? 23.391 -36.969 -15.266 1 94.69 563 HIS A CA 1
ATOM 4506 C C . HIS A 1 563 ? 22.156 -37.875 -15.234 1 94.69 563 HIS A C 1
ATOM 4508 O O . HIS A 1 563 ? 21.047 -37.375 -15.445 1 94.69 563 HIS A O 1
ATOM 4514 N N . PRO A 1 564 ? 22.281 -39.094 -14.953 1 93.81 564 PRO A N 1
ATOM 4515 C CA . PRO A 1 564 ? 21.156 -40.031 -14.977 1 93.81 564 PRO A CA 1
ATOM 4516 C C . PRO A 1 564 ? 20.031 -39.594 -14.031 1 93.81 564 PRO A C 1
ATOM 4518 O O . PRO A 1 564 ? 18.859 -39.906 -14.281 1 93.81 564 PRO A O 1
ATOM 4521 N N . HIS A 1 565 ? 20.359 -39 -12.992 1 93 565 HIS A N 1
ATOM 4522 C CA . HIS A 1 565 ? 19.359 -38.562 -12.031 1 93 565 HIS A CA 1
ATOM 4523 C C . HIS A 1 565 ? 18.438 -37.5 -12.641 1 93 565 HIS A C 1
ATOM 4525 O O . HIS A 1 565 ? 17.266 -37.406 -12.266 1 93 565 HIS A O 1
ATOM 4531 N N . HIS A 1 566 ? 18.953 -36.656 -13.539 1 94.75 566 HIS A N 1
ATOM 4532 C CA . HIS A 1 566 ? 18.203 -35.531 -14.078 1 94.75 566 HIS A CA 1
ATOM 4533 C C . HIS A 1 566 ? 17.609 -35.875 -15.438 1 94.75 566 HIS A C 1
ATOM 4535 O O . HIS A 1 566 ? 17.016 -35 -16.094 1 94.75 566 HIS A O 1
ATOM 4541 N N . LEU A 1 567 ? 17.703 -37.125 -15.898 1 95.25 567 LEU A N 1
ATOM 4542 C CA . LEU A 1 567 ? 17.141 -37.562 -17.172 1 95.25 567 LEU A CA 1
ATOM 4543 C C . LEU A 1 567 ? 15.891 -38.406 -16.953 1 95.25 567 LEU A C 1
ATOM 4545 O O . LEU A 1 567 ? 15.719 -39 -15.891 1 95.25 567 LEU A O 1
ATOM 4549 N N . SER A 1 568 ? 15.039 -38.375 -17.891 1 95.81 568 SER A N 1
ATOM 4550 C CA . SER A 1 568 ? 13.859 -39.219 -17.844 1 95.81 568 SER A CA 1
ATOM 4551 C C . SER A 1 568 ? 14.227 -40.688 -18.125 1 95.81 568 SER A C 1
ATOM 4553 O O . SER A 1 568 ? 15.344 -40.969 -18.562 1 95.81 568 SER A O 1
ATOM 4555 N N . TRP A 1 569 ? 13.266 -41.562 -17.75 1 96.19 569 TRP A N 1
ATOM 4556 C CA . TRP A 1 569 ? 13.5 -42.969 -18.031 1 96.19 569 TRP A CA 1
ATOM 4557 C C . TRP A 1 569 ? 13.742 -43.188 -19.531 1 96.19 569 TRP A C 1
ATOM 4559 O O . TRP A 1 569 ? 14.648 -43.938 -19.906 1 96.19 569 TRP A O 1
ATOM 4569 N N . TYR A 1 570 ? 13.016 -42.594 -20.375 1 96.44 570 TYR A N 1
ATOM 4570 C CA . TYR A 1 570 ? 13.141 -42.688 -21.812 1 96.44 570 TYR A CA 1
ATOM 4571 C C . TYR A 1 570 ? 14.5 -42.188 -22.297 1 96.44 570 TYR A C 1
ATOM 4573 O O . TYR A 1 570 ? 15.148 -42.812 -23.125 1 96.44 570 TYR A O 1
ATOM 4581 N N . GLU A 1 571 ? 14.977 -41.094 -21.766 1 95.69 571 GLU A N 1
ATOM 4582 C CA . GLU A 1 571 ? 16.25 -40.5 -22.172 1 95.69 571 GLU A CA 1
ATOM 4583 C C . GLU A 1 571 ? 17.422 -41.375 -21.703 1 95.69 571 GLU A C 1
ATOM 4585 O O . GLU A 1 571 ? 18.469 -41.406 -22.344 1 95.69 571 GLU A O 1
ATOM 4590 N N . ARG A 1 572 ? 17.25 -41.969 -20.625 1 95.25 572 ARG A N 1
ATOM 4591 C CA . ARG A 1 572 ? 18.328 -42.781 -20.047 1 95.25 572 ARG A CA 1
ATOM 4592 C C . ARG A 1 572 ? 18.406 -44.156 -20.703 1 95.25 572 ARG A C 1
ATOM 4594 O O . ARG A 1 572 ? 19.484 -44.625 -21.062 1 95.25 572 ARG A O 1
ATOM 4601 N N . VAL A 1 573 ? 17.25 -44.75 -20.891 1 95.94 573 VAL A N 1
ATOM 4602 C CA . VAL A 1 573 ? 17.234 -46.156 -21.281 1 95.94 573 VAL A CA 1
ATOM 4603 C C . VAL A 1 573 ? 17.172 -46.281 -22.812 1 95.94 573 VAL A C 1
ATOM 4605 O O . VAL A 1 573 ? 17.859 -47.094 -23.406 1 95.94 573 VAL A O 1
ATOM 4608 N N . VAL A 1 574 ? 16.375 -45.469 -23.422 1 95 574 VAL A N 1
ATOM 4609 C CA . VAL A 1 574 ? 16.172 -45.594 -24.859 1 95 574 VAL A CA 1
ATOM 4610 C C . VAL A 1 574 ? 17.203 -44.75 -25.609 1 95 574 VAL A C 1
ATOM 4612 O O . VAL A 1 574 ? 17.922 -45.25 -26.469 1 95 574 VAL A O 1
ATOM 4615 N N . LEU A 1 575 ? 17.328 -43.5 -25.234 1 94.38 575 LEU A N 1
ATOM 4616 C CA . LEU A 1 575 ? 18.234 -42.625 -25.953 1 94.38 575 LEU A CA 1
ATOM 4617 C C . LEU A 1 575 ? 19.641 -42.719 -25.406 1 94.38 575 LEU A C 1
ATOM 4619 O O . LEU A 1 575 ? 20.609 -42.344 -26.078 1 94.38 575 LEU A O 1
ATOM 4623 N N . LYS A 1 576 ? 19.875 -43.125 -24.172 1 95 576 LYS A N 1
ATOM 4624 C CA . LYS A 1 576 ? 21.172 -43.312 -23.516 1 95 576 LYS A CA 1
ATOM 4625 C C . LYS A 1 576 ? 22 -42 -23.547 1 95 576 LYS A C 1
ATOM 4627 O O . LYS A 1 576 ? 23.172 -42.031 -23.922 1 95 576 LYS A O 1
ATOM 4632 N N . ARG A 1 577 ? 21.406 -41 -23.188 1 93.5 577 ARG A N 1
ATOM 4633 C CA . ARG A 1 577 ? 22.062 -39.688 -23.203 1 93.5 577 ARG A CA 1
ATOM 4634 C C . ARG A 1 577 ? 23.094 -39.594 -22.078 1 93.5 577 ARG A C 1
ATOM 4636 O O . ARG A 1 577 ? 23.984 -38.719 -22.125 1 93.5 577 ARG A O 1
ATOM 4643 N N . HIS A 1 578 ? 22.984 -40.406 -21.031 1 93.75 578 HIS A N 1
ATOM 4644 C CA . HIS A 1 578 ? 23.844 -40.344 -19.859 1 93.75 578 HIS A CA 1
ATOM 4645 C C . HIS A 1 578 ? 25.25 -40.875 -20.156 1 93.75 578 HIS A C 1
ATOM 4647 O O . HIS A 1 578 ? 26.172 -40.656 -19.375 1 93.75 578 HIS A O 1
ATOM 4653 N N . ARG A 1 579 ? 25.547 -41.406 -21.266 1 93.31 579 ARG A N 1
ATOM 4654 C CA . ARG A 1 579 ? 26.797 -42.062 -21.594 1 93.31 579 ARG A CA 1
ATOM 4655 C C . ARG A 1 579 ? 27.938 -41.062 -21.703 1 93.31 579 ARG A C 1
ATOM 4657 O O . ARG A 1 579 ? 29.094 -41.406 -21.469 1 93.31 579 ARG A O 1
ATOM 4664 N N . PHE A 1 580 ? 27.609 -39.906 -21.969 1 93.19 580 PHE A N 1
ATOM 4665 C CA . PHE A 1 580 ? 28.641 -38.875 -22.203 1 93.19 580 PHE A CA 1
ATOM 4666 C C . PHE A 1 580 ? 28.922 -38.094 -20.922 1 93.19 580 PHE A C 1
ATOM 4668 O O . PHE A 1 580 ? 29.734 -37.188 -20.922 1 93.19 580 PHE A O 1
ATOM 4675 N N . TYR A 1 581 ? 28.312 -38.531 -19.828 1 94.81 581 TYR A N 1
ATOM 4676 C CA . TYR A 1 581 ? 28.531 -37.844 -18.547 1 94.81 581 TYR A CA 1
ATOM 4677 C C . TYR A 1 581 ? 29.938 -38.156 -18.016 1 94.81 581 TYR A C 1
ATOM 4679 O O . TYR A 1 581 ? 30.312 -39.312 -17.844 1 94.81 581 TYR A O 1
ATOM 4687 N N . ASP A 1 582 ? 30.75 -37 -17.891 1 93.5 582 ASP A N 1
ATOM 4688 C CA . ASP A 1 582 ? 32.125 -37.094 -17.406 1 93.5 582 ASP A CA 1
ATOM 4689 C C . ASP A 1 582 ? 32.469 -35.875 -16.547 1 93.5 582 ASP A C 1
ATOM 4691 O O . ASP A 1 582 ? 32.844 -34.812 -17.078 1 93.5 582 ASP A O 1
ATOM 4695 N N . PRO A 1 583 ? 32.5 -36.094 -15.219 1 91.81 583 PRO A N 1
ATOM 4696 C CA . PRO A 1 583 ? 32.75 -34.969 -14.32 1 91.81 583 PRO A CA 1
ATOM 4697 C C . PRO A 1 583 ? 34.125 -34.375 -14.477 1 91.81 583 PRO A C 1
ATOM 4699 O O . PRO A 1 583 ? 34.312 -33.156 -14.297 1 91.81 583 PRO A O 1
ATOM 4702 N N . VAL A 1 584 ? 35.062 -35.125 -14.867 1 89.81 584 VAL A N 1
ATOM 4703 C CA . VAL A 1 584 ? 36.438 -34.625 -14.984 1 89.81 584 VAL A CA 1
ATOM 4704 C C . VAL A 1 584 ? 36.562 -33.75 -16.234 1 89.81 584 VAL A C 1
ATOM 4706 O O . VAL A 1 584 ? 37.094 -32.656 -16.172 1 89.81 584 VAL A O 1
ATOM 4709 N N . GLN A 1 585 ? 36.062 -34.25 -17.281 1 90.62 585 GLN A N 1
ATOM 4710 C CA . GLN A 1 585 ? 36.094 -33.469 -18.5 1 90.62 585 GLN A CA 1
ATOM 4711 C C . GLN A 1 585 ? 35.25 -32.219 -18.375 1 90.62 585 GLN A C 1
ATOM 4713 O O . GLN A 1 585 ? 35.594 -31.156 -18.922 1 90.62 585 GLN A O 1
ATOM 4718 N N . ASP A 1 586 ? 34.219 -32.344 -17.703 1 92.25 586 ASP A N 1
ATOM 4719 C CA . ASP A 1 586 ? 33.375 -31.188 -17.531 1 92.25 586 ASP A CA 1
ATOM 4720 C C . ASP A 1 586 ? 34.062 -30.094 -16.719 1 92.25 586 ASP A C 1
ATOM 4722 O O . ASP A 1 586 ? 33.875 -28.906 -16.984 1 92.25 586 ASP A O 1
ATOM 4726 N N . ARG A 1 587 ? 34.844 -30.531 -15.727 1 89.94 587 ARG A N 1
ATOM 4727 C CA . ARG A 1 587 ? 35.625 -29.562 -14.945 1 89.94 587 ARG A CA 1
ATOM 4728 C C . ARG A 1 587 ? 36.562 -28.766 -15.836 1 89.94 587 ARG A C 1
ATOM 4730 O O . ARG A 1 587 ? 36.656 -27.547 -15.711 1 89.94 587 ARG A O 1
ATOM 4737 N N . LEU A 1 588 ? 37.125 -29.438 -16.719 1 87.94 588 LEU A N 1
ATOM 4738 C CA . LEU A 1 588 ? 38.062 -28.781 -17.625 1 87.94 588 LEU A CA 1
ATOM 4739 C C . LEU A 1 588 ? 37.344 -27.859 -18.594 1 87.94 588 LEU A C 1
ATOM 4741 O O . LEU A 1 588 ? 37.812 -26.75 -18.859 1 87.94 588 LEU A O 1
ATOM 4745 N N . ASP A 1 589 ? 36.281 -28.344 -19.031 1 90.06 589 ASP A N 1
ATOM 4746 C CA . ASP A 1 589 ? 35.5 -27.516 -19.953 1 90.06 589 ASP A CA 1
ATOM 4747 C C . ASP A 1 589 ? 35 -26.25 -19.25 1 90.06 589 ASP A C 1
ATOM 4749 O O . ASP A 1 589 ? 35 -25.172 -19.859 1 90.06 589 ASP A O 1
ATOM 4753 N N . ARG A 1 590 ? 34.625 -26.344 -18.016 1 90.38 590 ARG A N 1
ATOM 4754 C CA . ARG A 1 590 ? 34.125 -25.203 -17.266 1 90.38 590 ARG A CA 1
ATOM 4755 C C . ARG A 1 590 ? 35.219 -24.188 -17 1 90.38 590 ARG A C 1
ATOM 4757 O O . ARG A 1 590 ? 34.969 -22.984 -17.016 1 90.38 590 ARG A O 1
ATOM 4764 N N . ILE A 1 591 ? 36.344 -24.656 -16.719 1 87.25 591 ILE A N 1
ATOM 4765 C CA . ILE A 1 591 ? 37.469 -23.75 -16.5 1 87.25 591 ILE A CA 1
ATOM 4766 C C . ILE A 1 591 ? 37.781 -22.984 -17.781 1 87.25 591 ILE A C 1
ATOM 4768 O O . ILE A 1 591 ? 38.031 -21.781 -17.734 1 87.25 591 ILE A O 1
ATOM 4772 N N . ASP A 1 592 ? 37.656 -23.688 -18.859 1 86.56 592 ASP A N 1
ATOM 4773 C CA . ASP A 1 592 ? 37.906 -23.031 -20.141 1 86.56 592 ASP A CA 1
ATOM 4774 C C . ASP A 1 592 ? 36.812 -21.984 -20.422 1 86.56 592 ASP A C 1
ATOM 4776 O O . ASP A 1 592 ? 37.125 -20.922 -20.969 1 86.56 592 ASP A O 1
ATOM 4780 N N . GLU A 1 593 ? 35.688 -22.328 -20.109 1 86.81 593 GLU A N 1
ATOM 4781 C CA . GLU A 1 593 ? 34.594 -21.375 -20.312 1 86.81 593 GLU A CA 1
ATOM 4782 C C . GLU A 1 593 ? 34.781 -20.141 -19.438 1 86.81 593 GLU A C 1
ATOM 4784 O O . GLU A 1 593 ? 34.5 -19.016 -19.859 1 86.81 593 GLU A O 1
ATOM 4789 N N . LEU A 1 594 ? 35.219 -20.344 -18.219 1 87 594 LEU A N 1
ATOM 4790 C CA . LEU A 1 594 ? 35.469 -19.234 -17.312 1 87 594 LEU A CA 1
ATOM 4791 C C . LEU A 1 594 ? 36.594 -18.359 -17.812 1 87 594 LEU A C 1
ATOM 4793 O O . LEU A 1 594 ? 36.594 -17.141 -17.641 1 87 594 LEU A O 1
ATOM 4797 N N . ARG A 1 595 ? 37.469 -19 -18.453 1 85.19 595 ARG A N 1
ATOM 4798 C CA . ARG A 1 595 ? 38.594 -18.281 -19.031 1 85.19 595 ARG A CA 1
ATOM 4799 C C . ARG A 1 595 ? 38.125 -17.344 -20.156 1 85.19 595 ARG A C 1
ATOM 4801 O O . ARG A 1 595 ? 38.5 -16.188 -20.203 1 85.19 595 ARG A O 1
ATOM 4808 N N . VAL A 1 596 ? 37.344 -17.891 -20.938 1 83.38 596 VAL A N 1
ATOM 4809 C CA . VAL A 1 596 ? 36.812 -17.109 -22.047 1 83.38 596 VAL A CA 1
ATOM 4810 C C . VAL A 1 596 ? 36 -15.938 -21.516 1 83.38 596 VAL A C 1
ATOM 4812 O O . VAL A 1 596 ? 36.062 -14.82 -22.047 1 83.38 596 VAL A O 1
ATOM 4815 N N . LEU A 1 597 ? 35.281 -16.188 -20.531 1 84.88 597 LEU A N 1
ATOM 4816 C CA . LEU A 1 597 ? 34.438 -15.148 -19.938 1 84.88 597 LEU A CA 1
ATOM 4817 C C . LEU A 1 597 ? 35.312 -14.07 -19.297 1 84.88 597 LEU A C 1
ATOM 4819 O O . LEU A 1 597 ? 35 -12.875 -19.391 1 84.88 597 LEU A O 1
ATOM 4823 N N . TYR A 1 598 ? 36.312 -14.453 -18.609 1 86.44 598 TYR A N 1
ATOM 4824 C CA . TYR A 1 598 ? 37.25 -13.516 -17.984 1 86.44 598 TYR A CA 1
ATOM 4825 C C . TYR A 1 598 ? 37.906 -12.617 -19.016 1 86.44 598 TYR A C 1
ATOM 4827 O O . TYR A 1 598 ? 37.969 -11.398 -18.844 1 86.44 598 TYR A O 1
ATOM 4835 N N . GLU A 1 599 ? 38.25 -13.172 -20.078 1 81.81 599 GLU A N 1
ATOM 4836 C CA . GLU A 1 599 ? 38.875 -12.414 -21.141 1 81.81 599 GLU A CA 1
ATOM 4837 C C . GLU A 1 599 ? 37.906 -11.445 -21.797 1 81.81 599 GLU A C 1
ATOM 4839 O O . GLU A 1 599 ? 38.281 -10.312 -22.141 1 81.81 599 GLU A O 1
ATOM 4844 N N . SER A 1 600 ? 36.781 -11.914 -21.984 1 82.5 600 SER A N 1
ATOM 4845 C CA . SER A 1 600 ? 35.75 -11.047 -22.562 1 82.5 600 SER A CA 1
ATOM 4846 C C . SER A 1 600 ? 35.438 -9.867 -21.641 1 82.5 600 SER A C 1
ATOM 4848 O O . SER A 1 600 ? 35.125 -8.773 -22.109 1 82.5 600 SER A O 1
ATOM 4850 N N . SER A 1 601 ? 35.438 -10.117 -20.375 1 83.94 601 SER A N 1
ATOM 4851 C CA . SER A 1 601 ? 35.156 -9.055 -19.406 1 83.94 601 SER A CA 1
ATOM 4852 C C . SER A 1 601 ? 36.281 -8 -19.438 1 83.94 601 SER A C 1
ATOM 4854 O O . SER A 1 601 ? 36 -6.812 -19.25 1 83.94 601 SER A O 1
ATOM 4856 N N . LEU A 1 602 ? 37.406 -8.391 -19.641 1 81.19 602 LEU A N 1
ATOM 4857 C CA . LEU A 1 602 ? 38.531 -7.469 -19.734 1 81.19 602 LEU A CA 1
ATOM 4858 C C . LEU A 1 602 ? 38.406 -6.586 -20.969 1 81.19 602 LEU A C 1
ATOM 4860 O O . LEU A 1 602 ? 38.719 -5.395 -20.922 1 81.19 602 LEU A O 1
ATOM 4864 N N . ILE A 1 603 ? 37.969 -7.211 -22 1 77.5 603 ILE A N 1
ATOM 4865 C CA . ILE A 1 603 ? 37.812 -6.469 -23.234 1 77.5 603 ILE A CA 1
ATOM 4866 C C . ILE A 1 603 ? 36.688 -5.438 -23.078 1 77.5 603 ILE A C 1
ATOM 4868 O O . ILE A 1 603 ? 36.812 -4.297 -23.531 1 77.5 603 ILE A O 1
ATOM 4872 N N . ALA A 1 604 ? 35.625 -5.863 -22.484 1 78.94 604 ALA A N 1
ATOM 4873 C CA . ALA A 1 604 ? 34.5 -4.953 -22.266 1 78.94 604 ALA A CA 1
ATOM 4874 C C . ALA A 1 604 ? 34.906 -3.771 -21.391 1 78.94 604 ALA A C 1
ATOM 4876 O O . ALA A 1 604 ? 34.438 -2.646 -21.594 1 78.94 604 ALA A O 1
ATOM 4877 N N . GLU A 1 605 ? 35.656 -4.004 -20.391 1 76.12 605 GLU A N 1
ATOM 4878 C CA . GLU A 1 605 ? 36.125 -2.943 -19.5 1 76.12 605 GLU A CA 1
ATOM 4879 C C . GLU A 1 605 ? 37.031 -1.974 -20.25 1 76.12 605 GLU A C 1
ATOM 4881 O O . GLU A 1 605 ? 37 -0.766 -20.016 1 76.12 605 GLU A O 1
ATOM 4886 N N . SER A 1 606 ? 37.75 -2.504 -21.109 1 69.88 606 SER A N 1
ATOM 4887 C CA . SER A 1 606 ? 38.688 -1.688 -21.875 1 69.88 606 SER A CA 1
ATOM 4888 C C . SER A 1 606 ? 37.969 -0.823 -22.891 1 69.88 606 SER A C 1
ATOM 4890 O O . SER A 1 606 ? 38.312 0.339 -23.094 1 69.88 606 SER A O 1
ATOM 4892 N N . ASP A 1 607 ? 36.969 -1.413 -23.516 1 69.19 607 ASP A N 1
ATOM 4893 C CA . ASP A 1 607 ? 36.219 -0.712 -24.562 1 69.19 607 ASP A CA 1
ATOM 4894 C C . ASP A 1 607 ? 35.094 0.139 -23.969 1 69.19 607 ASP A C 1
ATOM 4896 O O . ASP A 1 607 ? 34.406 0.836 -24.703 1 69.19 607 ASP A O 1
ATOM 4900 N N . GLU A 1 608 ? 35.031 0.193 -22.672 1 66.31 608 GLU A N 1
ATOM 4901 C CA . GLU A 1 608 ? 33.969 0.923 -21.984 1 66.31 608 GLU A CA 1
ATOM 4902 C C . GLU A 1 608 ? 32.594 0.505 -22.516 1 66.31 608 GLU A C 1
ATOM 4904 O O . GLU A 1 608 ? 31.719 1.348 -22.703 1 66.31 608 GLU A O 1
ATOM 4909 N N . SER A 1 609 ? 32.656 -0.653 -23.031 1 63.75 609 SER A N 1
ATOM 4910 C CA . SER A 1 609 ? 31.375 -1.121 -23.516 1 63.75 609 SER A CA 1
ATOM 4911 C C . SER A 1 609 ? 30.516 -1.66 -22.391 1 63.75 609 SER A C 1
ATOM 4913 O O . SER A 1 609 ? 31 -1.85 -21.266 1 63.75 609 SER A O 1
ATOM 4915 N N . ALA A 1 610 ? 29.234 -1.82 -22.641 1 60.69 610 ALA A N 1
ATOM 4916 C CA . ALA A 1 610 ? 28.25 -2.236 -21.641 1 60.69 610 ALA A CA 1
ATOM 4917 C C . ALA A 1 610 ? 28.531 -3.662 -21.172 1 60.69 610 ALA A C 1
ATOM 4919 O O . ALA A 1 610 ? 28.891 -4.531 -21.969 1 60.69 610 ALA A O 1
ATOM 4920 N N . HIS A 1 611 ? 28.469 -3.82 -19.891 1 65.5 611 HIS A N 1
ATOM 4921 C CA . HIS A 1 611 ? 28.688 -5.121 -19.266 1 65.5 611 HIS A CA 1
ATOM 4922 C C . HIS A 1 611 ? 27.531 -6.07 -19.531 1 65.5 611 HIS A C 1
ATOM 4924 O O . HIS A 1 611 ? 26.359 -5.652 -19.547 1 65.5 611 HIS A O 1
ATOM 4930 N N . ASP A 1 612 ? 27.953 -7.285 -20.047 1 68 612 ASP A N 1
ATOM 4931 C CA . ASP A 1 612 ? 27.016 -8.391 -20.219 1 68 612 ASP A CA 1
ATOM 4932 C C . ASP A 1 612 ? 26.594 -8.984 -18.875 1 68 612 ASP A C 1
ATOM 4934 O O . ASP A 1 612 ? 27.328 -8.859 -17.891 1 68 612 ASP A O 1
ATOM 4938 N N . VAL A 1 613 ? 25.453 -9.523 -18.812 1 73.25 613 VAL A N 1
ATOM 4939 C CA . VAL A 1 613 ? 24.922 -10.094 -17.578 1 73.25 613 VAL A CA 1
ATOM 4940 C C . VAL A 1 613 ? 25.844 -11.211 -17.078 1 73.25 613 VAL A C 1
ATOM 4942 O O . VAL A 1 613 ? 25.984 -11.414 -15.875 1 73.25 613 VAL A O 1
ATOM 4945 N N . ASP A 1 614 ? 26.594 -11.844 -17.922 1 78.19 614 ASP A N 1
ATOM 4946 C CA . ASP A 1 614 ? 27.422 -12.992 -17.562 1 78.19 614 ASP A CA 1
ATOM 4947 C C . ASP A 1 614 ? 28.719 -12.539 -16.875 1 78.19 614 ASP A C 1
ATOM 4949 O O . ASP A 1 614 ? 29.391 -13.344 -16.234 1 78.19 614 ASP A O 1
ATOM 4953 N N . HIS A 1 615 ? 29.047 -11.336 -17.062 1 80.25 615 HIS A N 1
ATOM 4954 C CA . HIS A 1 615 ? 30.266 -10.844 -16.422 1 80.25 615 HIS A CA 1
ATOM 4955 C C . HIS A 1 615 ? 30.125 -10.82 -14.906 1 80.25 615 HIS A C 1
ATOM 4957 O O . HIS A 1 615 ? 31.141 -10.742 -14.195 1 80.25 615 HIS A O 1
ATOM 4963 N N . SER A 1 616 ? 28.906 -10.945 -14.484 1 80.06 616 SER A N 1
ATOM 4964 C CA . SER A 1 616 ? 28.672 -10.945 -13.047 1 80.06 616 SER A CA 1
ATOM 4965 C C . SER A 1 616 ? 29.172 -12.234 -12.398 1 80.06 616 SER A C 1
ATOM 4967 O O . SER A 1 616 ? 29.328 -12.305 -11.18 1 80.06 616 SER A O 1
ATOM 4969 N N . TYR A 1 617 ? 29.594 -13.164 -13.203 1 82.81 617 TYR A N 1
ATOM 4970 C CA . TYR A 1 617 ? 30.047 -14.445 -12.695 1 82.81 617 TYR A CA 1
ATOM 4971 C C . TYR A 1 617 ? 31.547 -14.406 -12.375 1 82.81 617 TYR A C 1
ATOM 4973 O O . TYR A 1 617 ? 32.062 -15.312 -11.734 1 82.81 617 TYR A O 1
ATOM 4981 N N . ILE A 1 618 ? 32.125 -13.344 -12.844 1 85.44 618 ILE A N 1
ATOM 4982 C CA . ILE A 1 618 ? 33.531 -13.188 -12.555 1 85.44 618 ILE A CA 1
ATOM 4983 C C . ILE A 1 618 ? 33.719 -12.508 -11.195 1 85.44 618 ILE A C 1
ATOM 4985 O O . ILE A 1 618 ? 33.812 -11.281 -11.117 1 85.44 618 ILE A O 1
ATOM 4989 N N . THR A 1 619 ? 33.781 -13.289 -10.219 1 86.31 619 THR A N 1
ATOM 4990 C CA . THR A 1 619 ? 34 -12.789 -8.867 1 86.31 619 THR A CA 1
ATOM 4991 C C . THR A 1 619 ? 35.469 -12.383 -8.68 1 86.31 619 THR A C 1
ATOM 4993 O O . THR A 1 619 ? 36.344 -12.742 -9.484 1 86.31 619 THR A O 1
ATOM 4996 N N . PRO A 1 620 ? 35.75 -11.688 -7.637 1 85.25 620 PRO A N 1
ATOM 4997 C CA . PRO A 1 620 ? 37.125 -11.289 -7.383 1 85.25 620 PRO A CA 1
ATOM 4998 C C . PRO A 1 620 ? 38.062 -12.492 -7.223 1 85.25 620 PRO A C 1
ATOM 5000 O O . PRO A 1 620 ? 39.219 -12.445 -7.652 1 85.25 620 PRO A O 1
ATOM 5003 N N . SER A 1 621 ? 37.594 -13.539 -6.715 1 86.19 621 SER A N 1
ATOM 5004 C CA . SER A 1 621 ? 38.406 -14.734 -6.535 1 86.19 621 SER A CA 1
ATOM 5005 C C . SER A 1 621 ? 38.719 -15.398 -7.875 1 86.19 621 SER A C 1
ATOM 5007 O O . SER A 1 621 ? 39.812 -15.883 -8.094 1 86.19 621 SER A O 1
ATOM 5009 N N . VAL A 1 622 ? 37.781 -15.438 -8.75 1 87.44 622 VAL A N 1
ATOM 5010 C CA . VAL A 1 622 ? 37.969 -16.016 -10.07 1 87.44 622 VAL A CA 1
ATOM 5011 C C . VAL A 1 622 ? 38.938 -15.164 -10.883 1 87.44 622 VAL A C 1
ATOM 5013 O O . VAL A 1 622 ? 39.781 -15.695 -11.602 1 87.44 622 VAL A O 1
ATOM 5016 N N . ALA A 1 623 ? 38.719 -13.891 -10.75 1 86.44 623 ALA A N 1
ATOM 5017 C CA . ALA A 1 623 ? 39.625 -12.977 -11.461 1 86.44 623 ALA A CA 1
ATOM 5018 C C . ALA A 1 623 ? 41.062 -13.164 -11 1 86.44 623 ALA A C 1
ATOM 5020 O O . ALA A 1 623 ? 41.969 -13.133 -11.82 1 86.44 623 ALA A O 1
ATOM 5021 N N . GLU A 1 624 ? 41.188 -13.367 -9.742 1 86.12 624 GLU A N 1
ATOM 5022 C CA . GLU A 1 624 ? 42.531 -13.578 -9.188 1 86.12 624 GLU A CA 1
ATOM 5023 C C . GLU A 1 624 ? 43.125 -14.875 -9.703 1 86.12 624 GLU A C 1
ATOM 5025 O O . GLU A 1 624 ? 44.344 -14.953 -9.945 1 86.12 624 GLU A O 1
ATOM 5030 N N . TYR A 1 625 ? 42.375 -15.875 -9.859 1 86.81 625 TYR A N 1
ATOM 5031 C CA . TYR A 1 625 ? 42.844 -17.156 -10.375 1 86.81 625 TYR A CA 1
ATOM 5032 C C . TYR A 1 625 ? 43.469 -17 -11.766 1 86.81 625 TYR A C 1
ATOM 5034 O O . TYR A 1 625 ? 44.562 -17.5 -12.023 1 86.81 625 TYR A O 1
ATOM 5042 N N . PHE A 1 626 ? 42.844 -16.297 -12.617 1 86.5 626 PHE A N 1
ATOM 5043 C CA . PHE A 1 626 ? 43.281 -16.172 -13.992 1 86.5 626 PHE A CA 1
ATOM 5044 C C . PHE A 1 626 ? 44.375 -15.117 -14.117 1 86.5 626 PHE A C 1
ATOM 5046 O O . PHE A 1 626 ? 45.219 -15.18 -15.023 1 86.5 626 PHE A O 1
ATOM 5053 N N . ARG A 1 627 ? 44.312 -14.164 -13.266 1 82.38 627 ARG A N 1
ATOM 5054 C CA . ARG A 1 627 ? 45.375 -13.164 -13.266 1 82.38 627 ARG A CA 1
ATOM 5055 C C . ARG A 1 627 ? 46.719 -13.805 -12.945 1 82.38 627 ARG A C 1
ATOM 5057 O O . ARG A 1 627 ? 47.75 -13.383 -13.477 1 82.38 627 ARG A O 1
ATOM 5064 N N . ARG A 1 628 ? 46.719 -14.727 -12.109 1 77.94 628 ARG A N 1
ATOM 5065 C CA . ARG A 1 628 ? 47.938 -15.398 -11.695 1 77.94 628 ARG A CA 1
ATOM 5066 C C . ARG A 1 628 ? 48.469 -16.312 -12.805 1 77.94 628 ARG A C 1
ATOM 5068 O O . ARG A 1 628 ? 49.656 -16.625 -12.844 1 77.94 628 ARG A O 1
ATOM 5075 N N . GLU A 1 629 ? 47.688 -16.812 -13.641 1 74.88 629 GLU A N 1
ATOM 5076 C CA . GLU A 1 629 ? 48.094 -17.703 -14.727 1 74.88 629 GLU A CA 1
ATOM 5077 C C . GLU A 1 629 ? 48.844 -16.938 -15.797 1 74.88 629 GLU A C 1
ATOM 5079 O O . GLU A 1 629 ? 49.875 -17.406 -16.312 1 74.88 629 GLU A O 1
ATOM 5084 N N . ALA A 1 630 ? 48.469 -15.812 -16.344 1 65 630 ALA A N 1
ATOM 5085 C CA . ALA A 1 630 ? 49.156 -14.992 -17.328 1 65 630 ALA A CA 1
ATOM 5086 C C . ALA A 1 630 ? 48.812 -13.516 -17.172 1 65 630 ALA A C 1
ATOM 5088 O O . ALA A 1 630 ? 47.688 -13.18 -16.766 1 65 630 ALA A O 1
ATOM 5089 N N . PRO A 1 631 ? 49.844 -12.602 -17.359 1 61.06 631 PRO A N 1
ATOM 5090 C CA . PRO A 1 631 ? 49.562 -11.164 -17.25 1 61.06 631 PRO A CA 1
ATOM 5091 C C . PRO A 1 631 ? 48.469 -10.695 -18.188 1 61.06 631 PRO A C 1
ATOM 5093 O O . PRO A 1 631 ? 48.219 -11.297 -19.234 1 61.06 631 PRO A O 1
ATOM 5096 N N . ALA A 1 632 ? 47.594 -9.648 -17.891 1 58.69 632 ALA A N 1
ATOM 5097 C CA . ALA A 1 632 ? 46.406 -9.102 -18.562 1 58.69 632 ALA A CA 1
ATOM 5098 C C . ALA A 1 632 ? 46.688 -8.742 -20.016 1 58.69 632 ALA A C 1
ATOM 5100 O O . ALA A 1 632 ? 45.875 -8.992 -20.891 1 58.69 632 ALA A O 1
ATOM 5101 N N . GLU A 1 633 ? 47.875 -8.156 -20.25 1 57.66 633 GLU A N 1
ATOM 5102 C CA . GLU A 1 633 ? 48.25 -7.656 -21.578 1 57.66 633 GLU A CA 1
ATOM 5103 C C . GLU A 1 633 ? 48.375 -8.805 -22.578 1 57.66 633 GLU A C 1
ATOM 5105 O O . GLU A 1 633 ? 47.938 -8.688 -23.719 1 57.66 633 GLU A O 1
ATOM 5110 N N . GLU A 1 634 ? 48.875 -9.828 -22.234 1 55.62 634 GLU A N 1
ATOM 5111 C CA . GLU A 1 634 ? 49.094 -10.961 -23.125 1 55.62 634 GLU A CA 1
ATOM 5112 C C . GLU A 1 634 ? 47.781 -11.648 -23.469 1 55.62 634 GLU A C 1
ATOM 5114 O O . GLU A 1 634 ? 47.594 -12.102 -24.609 1 55.62 634 GLU A O 1
ATOM 5119 N N . ARG A 1 635 ? 46.906 -11.523 -22.625 1 55.75 635 ARG A N 1
ATOM 5120 C CA . ARG A 1 635 ? 45.625 -12.211 -22.781 1 55.75 635 ARG A CA 1
ATOM 5121 C C . ARG A 1 635 ? 44.688 -11.422 -23.703 1 55.75 635 ARG A C 1
ATOM 5123 O O . ARG A 1 635 ? 44 -12.008 -24.531 1 55.75 635 ARG A O 1
ATOM 5130 N N . ILE A 1 636 ? 44.812 -10.164 -23.5 1 59.78 636 ILE A N 1
ATOM 5131 C CA . ILE A 1 636 ? 44.062 -9.289 -24.391 1 59.78 636 ILE A CA 1
ATOM 5132 C C . ILE A 1 636 ? 44.531 -9.5 -25.828 1 59.78 636 ILE A C 1
ATOM 5134 O O . ILE A 1 636 ? 43.719 -9.602 -26.75 1 59.78 636 ILE A O 1
ATOM 5138 N N . GLN A 1 637 ? 45.844 -9.602 -26.016 1 56.59 637 GLN A N 1
ATOM 5139 C CA . GLN A 1 637 ? 46.438 -9.781 -27.344 1 56.59 637 GLN A CA 1
ATOM 5140 C C . GLN A 1 637 ? 46.062 -11.141 -27.922 1 56.59 637 GLN A C 1
ATOM 5142 O O . GLN A 1 637 ? 45.781 -11.258 -29.125 1 56.59 637 GLN A O 1
ATOM 5147 N N . ARG A 1 638 ? 45.906 -12.102 -27.188 1 56.44 638 ARG A N 1
ATOM 5148 C CA . ARG A 1 638 ? 45.531 -13.438 -27.656 1 56.44 638 ARG A CA 1
ATOM 5149 C C . ARG A 1 638 ? 44.094 -13.477 -28.125 1 56.44 638 ARG A C 1
ATOM 5151 O O . ARG A 1 638 ? 43.75 -14.102 -29.125 1 56.44 638 ARG A O 1
ATOM 5158 N N . GLN A 1 639 ? 43.312 -12.797 -27.344 1 56.34 639 GLN A N 1
ATOM 5159 C CA . GLN A 1 639 ? 41.875 -12.812 -27.672 1 56.34 639 GLN A CA 1
ATOM 5160 C C . GLN A 1 639 ? 41.594 -11.969 -28.922 1 56.34 639 GLN A C 1
ATOM 5162 O O . GLN A 1 639 ? 40.781 -12.359 -29.766 1 56.34 639 GLN A O 1
ATOM 5167 N N . ILE A 1 640 ? 42.312 -10.836 -29.047 1 56.97 640 ILE A N 1
ATOM 5168 C CA . ILE A 1 640 ? 42.219 -10.023 -30.266 1 56.97 640 ILE A CA 1
ATOM 5169 C C . ILE A 1 640 ? 42.719 -10.836 -31.453 1 56.97 640 ILE A C 1
ATOM 5171 O O . ILE A 1 640 ? 42.094 -10.797 -32.531 1 56.97 640 ILE A O 1
ATOM 5175 N N . THR A 1 641 ? 43.688 -11.562 -31.312 1 52.5 641 THR A N 1
ATOM 5176 C CA . THR A 1 641 ? 44.25 -12.383 -32.375 1 52.5 641 THR A CA 1
ATOM 5177 C C . THR A 1 641 ? 43.281 -13.508 -32.75 1 52.5 641 THR A C 1
ATOM 5179 O O . THR A 1 641 ? 43.094 -13.812 -33.938 1 52.5 641 THR A O 1
ATOM 5182 N N . LYS A 1 642 ? 42.625 -14.023 -31.781 1 54.81 642 LYS A N 1
ATOM 5183 C CA . LYS A 1 642 ? 41.656 -15.086 -32.031 1 54.81 642 LYS A CA 1
ATOM 5184 C C . LYS A 1 642 ? 40.406 -14.547 -32.719 1 54.81 642 LYS A C 1
ATOM 5186 O O . LYS A 1 642 ? 39.875 -15.18 -33.625 1 54.81 642 LYS A O 1
ATOM 5191 N N . GLU A 1 643 ? 39.969 -13.383 -32.25 1 53.03 643 GLU A N 1
ATOM 5192 C CA . GLU A 1 643 ? 38.844 -12.734 -32.906 1 53.03 643 GLU A CA 1
ATOM 5193 C C . GLU A 1 643 ? 39.188 -12.328 -34.344 1 53.03 643 GLU A C 1
ATOM 5195 O O . GLU A 1 643 ? 38.344 -12.461 -35.25 1 53.03 643 GLU A O 1
ATOM 5200 N N . ARG A 1 644 ? 40.375 -11.875 -34.625 1 52.22 644 ARG A N 1
ATOM 5201 C CA . ARG A 1 644 ? 40.844 -11.562 -35.969 1 52.22 644 ARG A CA 1
ATOM 5202 C C . ARG A 1 644 ? 40.969 -12.82 -36.812 1 52.22 644 ARG A C 1
ATOM 5204 O O . ARG A 1 644 ? 40.656 -12.797 -38.031 1 52.22 644 ARG A O 1
ATOM 5211 N N . ALA A 1 645 ? 41.312 -13.875 -36.281 1 48.91 645 ALA A N 1
ATOM 5212 C CA . ALA A 1 645 ? 41.406 -15.133 -37.031 1 48.91 645 ALA A CA 1
ATOM 5213 C C . ALA A 1 645 ? 40.031 -15.641 -37.406 1 48.91 645 ALA A C 1
ATOM 5215 O O . ALA A 1 645 ? 39.812 -16.156 -38.5 1 48.91 645 ALA A O 1
ATOM 5216 N N . ILE A 1 646 ? 39.188 -15.492 -36.531 1 46.81 646 ILE A N 1
ATOM 5217 C CA . ILE A 1 646 ? 37.812 -15.883 -36.781 1 46.81 646 ILE A CA 1
ATOM 5218 C C . ILE A 1 646 ? 37.188 -14.938 -37.812 1 46.81 646 ILE A C 1
ATOM 5220 O O . ILE A 1 646 ? 36.375 -15.367 -38.656 1 46.81 646 ILE A O 1
ATOM 5224 N N . ARG A 1 647 ? 37.656 -13.625 -37.656 1 47.66 647 ARG A N 1
ATOM 5225 C CA . ARG A 1 647 ? 37.156 -12.688 -38.656 1 47.66 647 ARG A CA 1
ATOM 5226 C C . ARG A 1 647 ? 37.938 -12.836 -39.969 1 47.66 647 ARG A C 1
ATOM 5228 O O . ARG A 1 647 ? 37.594 -12.188 -40.969 1 47.66 647 ARG A O 1
ATOM 5235 N N . GLY A 1 648 ? 38.531 -13.922 -40.375 1 42.16 648 GLY A N 1
ATOM 5236 C CA . GLY A 1 648 ? 39.219 -14.25 -41.625 1 42.16 648 GLY A CA 1
ATOM 5237 C C . GLY A 1 648 ? 40.469 -13.406 -41.875 1 42.16 648 GLY A C 1
ATOM 5238 O O . GLY A 1 648 ? 41 -13.398 -42.969 1 42.16 648 GLY A O 1
ATOM 5239 N N . GLU A 1 649 ? 40.812 -12.406 -41.312 1 41.34 649 GLU A N 1
ATOM 5240 C CA . GLU A 1 649 ? 41.906 -11.516 -41.75 1 41.34 649 GLU A CA 1
ATOM 5241 C C . GLU A 1 649 ? 43.281 -12.133 -41.5 1 41.34 649 GLU A C 1
ATOM 5243 O O . GLU A 1 649 ? 44.281 -11.555 -41.844 1 41.34 649 GLU A O 1
ATOM 5248 N N . GLY A 1 650 ? 43.531 -13.078 -40.531 1 37.56 650 GLY A N 1
ATOM 5249 C CA . GLY A 1 650 ? 44.906 -13.492 -40.312 1 37.56 650 GLY A CA 1
ATOM 5250 C C . GLY A 1 650 ? 45.344 -14.602 -41.25 1 37.56 650 GLY A C 1
ATOM 5251 O O . GLY A 1 650 ? 44.531 -15.281 -41.844 1 37.56 650 GLY A O 1
ATOM 5252 N N . ALA A 1 651 ? 46.625 -14.586 -41.812 1 38.66 651 ALA A N 1
ATOM 5253 C CA . ALA A 1 651 ? 47.344 -15.578 -42.594 1 38.66 651 ALA A CA 1
ATOM 5254 C C . ALA A 1 651 ? 47.125 -16.984 -42.031 1 38.66 651 ALA A C 1
ATOM 5256 O O . ALA A 1 651 ? 46.969 -17.156 -40.812 1 38.66 651 ALA A O 1
ATOM 5257 N N . PRO A 1 652 ? 46.906 -18.047 -42.875 1 37.41 652 PRO A N 1
ATOM 5258 C CA . PRO A 1 652 ? 46.656 -19.469 -42.656 1 37.41 652 PRO A CA 1
ATOM 5259 C C . PRO A 1 652 ? 47.719 -20.109 -41.75 1 37.41 652 PRO A C 1
ATOM 5261 O O . PRO A 1 652 ? 47.844 -21.328 -41.75 1 37.41 652 PRO A O 1
ATOM 5264 N N . THR A 1 653 ? 48.531 -19.484 -40.969 1 32.5 653 THR A N 1
ATOM 5265 C CA . THR A 1 653 ? 49.656 -20.328 -40.531 1 32.5 653 THR A CA 1
ATOM 5266 C C . THR A 1 653 ? 49.125 -21.672 -40.031 1 32.5 653 THR A C 1
ATOM 5268 O O . THR A 1 653 ? 49.562 -22.734 -40.5 1 32.5 653 THR A O 1
ATOM 5271 N N . GLU A 1 654 ? 49.781 -22.219 -38.812 1 30.08 654 GLU A N 1
ATOM 5272 C CA . GLU A 1 654 ? 49.844 -23.609 -38.344 1 30.08 654 GLU A CA 1
ATOM 5273 C C . GLU A 1 654 ? 48.438 -24.172 -38.125 1 30.08 654 GLU A C 1
ATOM 5275 O O . GLU A 1 654 ? 47.469 -23.422 -37.938 1 30.08 654 GLU A O 1
ATOM 5280 N N . LYS A 1 655 ? 48.344 -25.594 -38.156 1 32.19 655 LYS A N 1
ATOM 5281 C CA . LYS A 1 655 ? 47.281 -26.594 -37.969 1 32.19 655 LYS A CA 1
ATOM 5282 C C . LYS A 1 655 ? 46.438 -26.25 -36.781 1 32.19 655 LYS A C 1
ATOM 5284 O O . LYS A 1 655 ? 46.906 -26.266 -35.625 1 32.19 655 LYS A O 1
ATOM 5289 N N . VAL A 1 656 ? 45.531 -25.438 -36.938 1 28.81 656 VAL A N 1
ATOM 5290 C CA . VAL A 1 656 ? 44.562 -25.172 -35.875 1 28.81 656 VAL A CA 1
ATOM 5291 C C . VAL A 1 656 ? 43.906 -26.484 -35.438 1 28.81 656 VAL A C 1
ATOM 5293 O O . VAL A 1 656 ? 43.344 -27.219 -36.25 1 28.81 656 VAL A O 1
ATOM 5296 N N . TYR A 1 657 ? 44.656 -27.328 -34.531 1 29.19 657 TYR A N 1
ATOM 5297 C CA . TYR A 1 657 ? 43.969 -28.484 -33.969 1 29.19 657 TYR A CA 1
ATOM 5298 C C . TYR A 1 657 ? 42.469 -28.203 -33.812 1 29.19 657 TYR A C 1
ATOM 5300 O O . TYR A 1 657 ? 42.062 -27.078 -33.562 1 29.19 657 TYR A O 1
ATOM 5308 N N . PRO A 1 658 ? 41.656 -29.125 -34.469 1 28.59 658 PRO A N 1
ATOM 5309 C CA . PRO A 1 658 ? 40.188 -29 -34.438 1 28.59 658 PRO A CA 1
ATOM 5310 C C . PRO A 1 658 ? 39.688 -28.516 -33.062 1 28.59 658 PRO A C 1
ATOM 5312 O O . PRO A 1 658 ? 40.156 -29 -32.031 1 28.59 658 PRO A O 1
ATOM 5315 N N . SER A 1 659 ? 39.469 -27.266 -33.031 1 28.25 659 SER A N 1
ATOM 5316 C CA . SER A 1 659 ? 38.812 -26.547 -31.953 1 28.25 659 SER A CA 1
ATOM 5317 C C . SER A 1 659 ? 37.625 -27.344 -31.406 1 28.25 659 SER A C 1
ATOM 5319 O O . SER A 1 659 ? 36.688 -27.656 -32.156 1 28.25 659 SER A O 1
ATOM 5321 N N . ARG A 1 660 ? 37.844 -28.328 -30.484 1 29.66 660 ARG A N 1
ATOM 5322 C CA . ARG A 1 660 ? 36.781 -28.828 -29.609 1 29.66 660 ARG A CA 1
ATOM 5323 C C . ARG A 1 660 ? 35.781 -27.719 -29.281 1 29.66 660 ARG A C 1
ATOM 5325 O O . ARG A 1 660 ? 36 -26.562 -29.625 1 29.66 660 ARG A O 1
ATOM 5332 N N . LEU A 1 661 ? 35 -27.906 -28.156 1 28.47 661 LEU A N 1
ATOM 5333 C CA . LEU A 1 661 ? 33.844 -27.125 -27.672 1 28.47 661 LEU A CA 1
ATOM 5334 C C . LEU A 1 661 ? 34.156 -25.641 -27.703 1 28.47 661 LEU A C 1
ATOM 5336 O O . LEU A 1 661 ? 33.25 -24.812 -27.562 1 28.47 661 LEU A O 1
ATOM 5340 N N . GLU A 1 662 ? 35.406 -25.219 -27.922 1 27.17 662 GLU A N 1
ATOM 5341 C CA . GLU A 1 662 ? 35.844 -23.828 -27.891 1 27.17 662 GLU A CA 1
ATOM 5342 C C . GLU A 1 662 ? 35.375 -23.047 -29.109 1 27.17 662 GLU A C 1
ATOM 5344 O O . GLU A 1 662 ? 35.188 -21.828 -29.047 1 27.17 662 GLU A O 1
ATOM 5349 N N . ASP A 1 663 ? 35.344 -23.625 -30.266 1 29.23 663 ASP A N 1
ATOM 5350 C CA . ASP A 1 663 ? 35.125 -22.844 -31.469 1 29.23 663 ASP A CA 1
ATOM 5351 C C . ASP A 1 663 ? 33.688 -22.281 -31.5 1 29.23 663 ASP A C 1
ATOM 5353 O O . ASP A 1 663 ? 33.406 -21.344 -32.25 1 29.23 663 ASP A O 1
ATOM 5357 N N . THR A 1 664 ? 32.719 -23.109 -31.094 1 26.8 664 THR A N 1
ATOM 5358 C CA . THR A 1 664 ? 31.344 -22.641 -31.344 1 26.8 664 THR A CA 1
ATOM 5359 C C . THR A 1 664 ? 31 -21.453 -30.438 1 26.8 664 THR A C 1
ATOM 5361 O O . THR A 1 664 ? 29.906 -20.891 -30.547 1 26.8 664 THR A O 1
ATOM 5364 N N . LEU A 1 665 ? 31.656 -21.328 -29.266 1 26.33 665 LEU A N 1
ATOM 5365 C CA . LEU A 1 665 ? 31.203 -20.156 -28.531 1 26.33 665 LEU A CA 1
ATOM 5366 C C . LEU A 1 665 ? 31.594 -18.875 -29.281 1 26.33 665 LEU A C 1
ATOM 5368 O O . LEU A 1 665 ? 31.156 -17.781 -28.906 1 26.33 665 LEU A O 1
ATOM 5372 N N . GLY A 1 666 ? 32.719 -18.875 -30.047 1 24.86 666 GLY A N 1
ATOM 5373 C CA . GLY A 1 666 ? 33.312 -17.656 -30.547 1 24.86 666 GLY A CA 1
ATOM 5374 C C . GLY A 1 666 ? 32.625 -17.094 -31.766 1 24.86 666 GLY A C 1
ATOM 5375 O O . GLY A 1 666 ? 33.188 -16.266 -32.5 1 24.86 666 GLY A O 1
ATOM 5376 N N . GLY A 1 667 ? 31.547 -17.625 -32.375 1 24.22 667 GLY A N 1
ATOM 5377 C CA . GLY A 1 667 ? 31.078 -16.906 -33.531 1 24.22 667 GLY A CA 1
ATOM 5378 C C . GLY A 1 667 ? 30.641 -15.477 -33.219 1 24.22 667 GLY A C 1
ATOM 5379 O O . GLY A 1 667 ? 29.594 -15.266 -32.594 1 24.22 667 GLY A O 1
ATOM 5380 N N . ILE A 1 668 ? 31.656 -14.633 -32.781 1 20.36 668 ILE A N 1
ATOM 5381 C CA . ILE A 1 668 ? 31.484 -13.266 -33.281 1 20.36 668 ILE A CA 1
ATOM 5382 C C . ILE A 1 668 ? 31.547 -13.258 -34.812 1 20.36 668 ILE A C 1
ATOM 5384 O O . ILE A 1 668 ? 32.469 -13.844 -35.406 1 20.36 668 ILE A O 1
ATOM 5388 N N . MET B 1 1 ? 34.906 103.438 -17 1 19.88 1 MET B N 1
ATOM 5389 C CA . MET B 1 1 ? 34.781 102.188 -17.672 1 19.88 1 MET B CA 1
ATOM 5390 C C . MET B 1 1 ? 36.094 101.375 -17.625 1 19.88 1 MET B C 1
ATOM 5392 O O . MET B 1 1 ? 36.25 100.438 -18.359 1 19.88 1 MET B O 1
ATOM 5396 N N . SER B 1 2 ? 36.969 101.562 -16.594 1 19.94 2 SER B N 1
ATOM 5397 C CA . SER B 1 2 ? 38.406 101.625 -16.516 1 19.94 2 SER B CA 1
ATOM 5398 C C . SER B 1 2 ? 39.031 100.188 -16.484 1 19.94 2 SER B C 1
ATOM 5400 O O . SER B 1 2 ? 38.625 99.375 -15.711 1 19.94 2 SER B O 1
ATOM 5402 N N . VAL B 1 3 ? 39.688 99.688 -17.656 1 21.12 3 VAL B N 1
ATOM 5403 C CA . VAL B 1 3 ? 40.094 98.375 -18.281 1 21.12 3 VAL B CA 1
ATOM 5404 C C . VAL B 1 3 ? 41.281 97.812 -17.516 1 21.12 3 VAL B C 1
ATOM 5406 O O . VAL B 1 3 ? 42.406 98.312 -17.625 1 21.12 3 VAL B O 1
ATOM 5409 N N . ALA B 1 4 ? 41.125 97.688 -16.125 1 24.95 4 ALA B N 1
ATOM 5410 C CA . ALA B 1 4 ? 42.438 97.625 -15.516 1 24.95 4 ALA B CA 1
ATOM 5411 C C . ALA B 1 4 ? 43.156 96.312 -15.945 1 24.95 4 ALA B C 1
ATOM 5413 O O . ALA B 1 4 ? 42.531 95.312 -16.094 1 24.95 4 ALA B O 1
ATOM 5414 N N . PRO B 1 5 ? 44.406 96.438 -16.469 1 22.36 5 PRO B N 1
ATOM 5415 C CA . PRO B 1 5 ? 45.344 95.625 -17.234 1 22.36 5 PRO B CA 1
ATOM 5416 C C . PRO B 1 5 ? 45.656 94.312 -16.547 1 22.36 5 PRO B C 1
ATOM 5418 O O . PRO B 1 5 ? 45.469 94.125 -15.344 1 22.36 5 PRO B O 1
ATOM 5421 N N . ASP B 1 6 ? 46.094 93.188 -17.328 1 21.44 6 ASP B N 1
ATOM 5422 C CA . ASP B 1 6 ? 46.188 91.75 -17.672 1 21.44 6 ASP B CA 1
ATOM 5423 C C . ASP B 1 6 ? 47.375 91.125 -17 1 21.44 6 ASP B C 1
ATOM 5425 O O . ASP B 1 6 ? 47.781 90 -17.375 1 21.44 6 ASP B O 1
ATOM 5429 N N . ASP B 1 7 ? 47.875 91.75 -15.883 1 21.97 7 ASP B N 1
ATOM 5430 C CA . ASP B 1 7 ? 49.281 91.375 -15.555 1 21.97 7 ASP B CA 1
ATOM 5431 C C . ASP B 1 7 ? 49.438 89.875 -15.312 1 21.97 7 ASP B C 1
ATOM 5433 O O . ASP B 1 7 ? 48.781 89.312 -14.438 1 21.97 7 ASP B O 1
ATOM 5437 N N . SER B 1 8 ? 49.875 89.062 -16.391 1 22.83 8 SER B N 1
ATOM 5438 C CA . SER B 1 8 ? 50.031 87.625 -16.734 1 22.83 8 SER B CA 1
ATOM 5439 C C . SER B 1 8 ? 51.125 86.938 -15.867 1 22.83 8 SER B C 1
ATOM 5441 O O . SER B 1 8 ? 51.969 86.25 -16.391 1 22.83 8 SER B O 1
ATOM 5443 N N . ILE B 1 9 ? 51.125 87.25 -14.562 1 23.77 9 ILE B N 1
ATOM 5444 C CA . ILE B 1 9 ? 52.281 86.812 -13.781 1 23.77 9 ILE B CA 1
ATOM 5445 C C . ILE B 1 9 ? 52.531 85.375 -14 1 23.77 9 ILE B C 1
ATOM 5447 O O . ILE B 1 9 ? 51.594 84.562 -13.875 1 23.77 9 ILE B O 1
ATOM 5451 N N . GLN B 1 10 ? 53.625 85 -14.633 1 22.45 10 GLN B N 1
ATOM 5452 C CA . GLN B 1 10 ? 54.219 83.812 -15.203 1 22.45 10 GLN B CA 1
ATOM 5453 C C . GLN B 1 10 ? 54.562 82.75 -14.117 1 22.45 10 GLN B C 1
ATOM 5455 O O . GLN B 1 10 ? 55.688 82.75 -13.617 1 22.45 10 GLN B O 1
ATOM 5460 N N . GLU B 1 11 ? 53.875 82.75 -13.031 1 22.31 11 GLU B N 1
ATOM 5461 C CA . GLU B 1 11 ? 54.531 82.062 -11.93 1 22.31 11 GLU B CA 1
ATOM 5462 C C . GLU B 1 11 ? 54.875 80.625 -12.32 1 22.31 11 GLU B C 1
ATOM 5464 O O . GLU B 1 11 ? 54.094 79.938 -12.938 1 22.31 11 GLU B O 1
ATOM 5469 N N . TYR B 1 12 ? 56.188 80.375 -12.484 1 24.06 12 TYR B N 1
ATOM 5470 C CA . TYR B 1 12 ? 56.938 79.188 -12.867 1 24.06 12 TYR B CA 1
ATOM 5471 C C . TYR B 1 12 ? 56.531 78 -12.016 1 24.06 12 TYR B C 1
ATOM 5473 O O . TYR B 1 12 ? 56.688 78 -10.789 1 24.06 12 TYR B O 1
ATOM 5481 N N . ARG B 1 13 ? 55.5 77.25 -12.383 1 21.73 13 ARG B N 1
ATOM 5482 C CA . ARG B 1 13 ? 54.844 76.125 -11.703 1 21.73 13 ARG B CA 1
ATOM 5483 C C . ARG B 1 13 ? 55.812 74.938 -11.617 1 21.73 13 ARG B C 1
ATOM 5485 O O . ARG B 1 13 ? 56.25 74.438 -12.641 1 21.73 13 ARG B O 1
ATOM 5492 N N . GLU B 1 14 ? 56.719 75.062 -10.742 1 23.19 14 GLU B N 1
ATOM 5493 C CA . GLU B 1 14 ? 57.688 73.938 -10.57 1 23.19 14 GLU B CA 1
ATOM 5494 C C . GLU B 1 14 ? 57 72.625 -10.664 1 23.19 14 GLU B C 1
ATOM 5496 O O . GLU B 1 14 ? 55.938 72.375 -10.07 1 23.19 14 GLU B O 1
ATOM 5501 N N . THR B 1 15 ? 57.312 71.812 -11.703 1 23.66 15 THR B N 1
ATOM 5502 C CA . THR B 1 15 ? 56.719 70.562 -12.133 1 23.66 15 THR B CA 1
ATOM 5503 C C . THR B 1 15 ? 57 69.5 -11.109 1 23.66 15 THR B C 1
ATOM 5505 O O . THR B 1 15 ? 58.125 69.062 -10.938 1 23.66 15 THR B O 1
ATOM 5508 N N . LYS B 1 16 ? 56.562 69.5 -9.914 1 24.84 16 LYS B N 1
ATOM 5509 C CA . LYS B 1 16 ? 56.719 68.438 -8.906 1 24.84 16 LYS B CA 1
ATOM 5510 C C . LYS B 1 16 ? 56.344 67.125 -9.477 1 24.84 16 LYS B C 1
ATOM 5512 O O . LYS B 1 16 ? 55.25 66.938 -9.992 1 24.84 16 LYS B O 1
ATOM 5517 N N . PRO B 1 17 ? 57.25 66.188 -9.742 1 25.31 17 PRO B N 1
ATOM 5518 C CA . PRO B 1 17 ? 57.219 64.875 -10.438 1 25.31 17 PRO B CA 1
ATOM 5519 C C . PRO B 1 17 ? 56.125 63.969 -9.891 1 25.31 17 PRO B C 1
ATOM 5521 O O . PRO B 1 17 ? 55.812 64.062 -8.703 1 25.31 17 PRO B O 1
ATOM 5524 N N . ALA B 1 18 ? 55.188 63.469 -10.672 1 24.44 18 ALA B N 1
ATOM 5525 C CA . ALA B 1 18 ? 54.062 62.625 -10.32 1 24.44 18 ALA B CA 1
ATOM 5526 C C . ALA B 1 18 ? 54.531 61.375 -9.547 1 24.44 18 ALA B C 1
ATOM 5528 O O . ALA B 1 18 ? 55.438 60.688 -9.977 1 24.44 18 ALA B O 1
ATOM 5529 N N . LEU B 1 19 ? 54.562 61.438 -8.273 1 24.59 19 LEU B N 1
ATOM 5530 C CA . LEU B 1 19 ? 54.844 60.25 -7.445 1 24.59 19 LEU B CA 1
ATOM 5531 C C . LEU B 1 19 ? 54.219 59 -8.047 1 24.59 19 LEU B C 1
ATOM 5533 O O . LEU B 1 19 ? 53.125 59.031 -8.586 1 24.59 19 LEU B O 1
ATOM 5537 N N . SER B 1 20 ? 55.062 57.938 -8.461 1 27.02 20 SER B N 1
ATOM 5538 C CA . SER B 1 20 ? 54.875 56.625 -9.102 1 27.02 20 SER B CA 1
ATOM 5539 C C . SER B 1 20 ? 53.719 55.875 -8.469 1 27.02 20 SER B C 1
ATOM 5541 O O . SER B 1 20 ? 53.688 55.625 -7.262 1 27.02 20 SER B O 1
ATOM 5543 N N . ASP B 1 21 ? 52.531 56.062 -8.836 1 27.56 21 ASP B N 1
ATOM 5544 C CA . ASP B 1 21 ? 51.25 55.531 -8.352 1 27.56 21 ASP B CA 1
ATOM 5545 C C . ASP B 1 21 ? 51.281 54 -8.203 1 27.56 21 ASP B C 1
ATOM 5547 O O . ASP B 1 21 ? 51.625 53.312 -9.156 1 27.56 21 ASP B O 1
ATOM 5551 N N . GLY B 1 22 ? 51.75 53.469 -7.082 1 27.47 22 GLY B N 1
ATOM 5552 C CA . GLY B 1 22 ? 51.781 52.062 -6.742 1 27.47 22 GLY B CA 1
ATOM 5553 C C . GLY B 1 22 ? 50.594 51.281 -7.301 1 27.47 22 GLY B C 1
ATOM 5554 O O . GLY B 1 22 ? 49.438 51.688 -7.082 1 27.47 22 GLY B O 1
ATOM 5555 N N . SER B 1 23 ? 50.75 50.781 -8.477 1 30.27 23 SER B N 1
ATOM 5556 C CA . SER B 1 23 ? 49.844 49.906 -9.211 1 30.27 23 SER B CA 1
ATOM 5557 C C . SER B 1 23 ? 49.25 48.844 -8.297 1 30.27 23 SER B C 1
ATOM 5559 O O . SER B 1 23 ? 49.938 47.969 -7.82 1 30.27 23 SER B O 1
ATOM 5561 N N . ALA B 1 24 ? 48.344 49.219 -7.453 1 32.97 24 ALA B N 1
ATOM 5562 C CA . ALA B 1 24 ? 47.469 48.312 -6.711 1 32.97 24 ALA B CA 1
ATOM 5563 C C . ALA B 1 24 ? 47 47.156 -7.594 1 32.97 24 ALA B C 1
ATOM 5565 O O . ALA B 1 24 ? 46.375 47.375 -8.625 1 32.97 24 ALA B O 1
ATOM 5566 N N . SER B 1 25 ? 47.844 46.156 -7.652 1 31.86 25 SER B N 1
ATOM 5567 C CA . SER B 1 25 ? 47.562 44.969 -8.438 1 31.86 25 SER B CA 1
ATOM 5568 C C . SER B 1 25 ? 46.094 44.562 -8.375 1 31.86 25 SER B C 1
ATOM 5570 O O . SER B 1 25 ? 45.531 44.469 -7.285 1 31.86 25 SER B O 1
ATOM 5572 N N . PRO B 1 26 ? 45.406 44.875 -9.438 1 36.78 26 PRO B N 1
ATOM 5573 C CA . PRO B 1 26 ? 44 44.562 -9.562 1 36.78 26 PRO B CA 1
ATOM 5574 C C . PRO B 1 26 ? 43.656 43.156 -9.07 1 36.78 26 PRO B C 1
ATOM 5576 O O . PRO B 1 26 ? 42.5 42.75 -9.039 1 36.78 26 PRO B O 1
ATOM 5579 N N . ASP B 1 27 ? 44.719 42.469 -8.945 1 34.62 27 ASP B N 1
ATOM 5580 C CA . ASP B 1 27 ? 44.438 41.062 -8.68 1 34.62 27 ASP B CA 1
ATOM 5581 C C . ASP B 1 27 ? 43.938 40.844 -7.262 1 34.62 27 ASP B C 1
ATOM 5583 O O . ASP B 1 27 ? 43.375 39.812 -6.938 1 34.62 27 ASP B O 1
ATOM 5587 N N . SER B 1 28 ? 44.375 41.812 -6.426 1 34.41 28 SER B N 1
ATOM 5588 C CA . SER B 1 28 ? 43.906 41.469 -5.086 1 34.41 28 SER B CA 1
ATOM 5589 C C . SER B 1 28 ? 42.406 41.688 -4.965 1 34.41 28 SER B C 1
ATOM 5591 O O . SER B 1 28 ? 41.781 41.188 -4.027 1 34.41 28 SER B O 1
ATOM 5593 N N . ARG B 1 29 ? 41.906 42.656 -5.645 1 42.72 29 ARG B N 1
ATOM 5594 C CA . ARG B 1 29 ? 40.469 42.938 -5.578 1 42.72 29 ARG B CA 1
ATOM 5595 C C . ARG B 1 29 ? 39.656 41.844 -6.23 1 42.72 29 ARG B C 1
ATOM 5597 O O . ARG B 1 29 ? 38.531 41.562 -5.812 1 42.72 29 ARG B O 1
ATOM 5604 N N . SER B 1 30 ? 40.125 41.406 -7.379 1 42.72 30 SER B N 1
ATOM 5605 C CA . SER B 1 30 ? 39.469 40.281 -8.031 1 42.72 30 SER B CA 1
ATOM 5606 C C . SER B 1 30 ? 39.531 39.031 -7.172 1 42.72 30 SER B C 1
ATOM 5608 O O . SER B 1 30 ? 38.562 38.25 -7.148 1 42.72 30 SER B O 1
ATOM 5610 N N . THR B 1 31 ? 40.562 38.844 -6.434 1 44.75 31 THR B N 1
ATOM 5611 C CA . THR B 1 31 ? 40.719 37.656 -5.578 1 44.75 31 THR B CA 1
ATOM 5612 C C . THR B 1 31 ? 39.812 37.781 -4.348 1 44.75 31 THR B C 1
ATOM 5614 O O . THR B 1 31 ? 39.281 36.781 -3.869 1 44.75 31 THR B O 1
ATOM 5617 N N . VAL B 1 32 ? 39.688 38.938 -3.795 1 45.62 32 VAL B N 1
ATOM 5618 C CA . VAL B 1 32 ? 38.844 39.156 -2.633 1 45.62 32 VAL B CA 1
ATOM 5619 C C . VAL B 1 32 ? 37.375 39.031 -3.033 1 45.62 32 VAL B C 1
ATOM 5621 O O . VAL B 1 32 ? 36.594 38.438 -2.297 1 45.62 32 VAL B O 1
ATOM 5624 N N . ALA B 1 33 ? 37.094 39.75 -4.16 1 50.72 33 ALA B N 1
ATOM 5625 C CA . ALA B 1 33 ? 35.719 39.656 -4.676 1 50.72 33 ALA B CA 1
ATOM 5626 C C . ALA B 1 33 ? 35.312 38.219 -4.906 1 50.72 33 ALA B C 1
ATOM 5628 O O . ALA B 1 33 ? 34.188 37.812 -4.59 1 50.72 33 ALA B O 1
ATOM 5629 N N . ASN B 1 34 ? 36.312 37.469 -5.398 1 61.44 34 ASN B N 1
ATOM 5630 C CA . ASN B 1 34 ? 36.094 36.031 -5.664 1 61.44 34 ASN B CA 1
ATOM 5631 C C . ASN B 1 34 ? 36 35.25 -4.367 1 61.44 34 ASN B C 1
ATOM 5633 O O . ASN B 1 34 ? 35.25 34.25 -4.309 1 61.44 34 ASN B O 1
ATOM 5637 N N . HIS B 1 35 ? 36.5 35.906 -3.361 1 73.31 35 HIS B N 1
ATOM 5638 C CA . HIS B 1 35 ? 36.469 35.219 -2.074 1 73.31 35 HIS B CA 1
ATOM 5639 C C . HIS B 1 35 ? 35.094 35.344 -1.397 1 73.31 35 HIS B C 1
ATOM 5641 O O . HIS B 1 35 ? 34.594 34.375 -0.846 1 73.31 35 HIS B O 1
ATOM 5647 N N . SER B 1 36 ? 34.531 36.562 -1.569 1 77 36 SER B N 1
ATOM 5648 C CA . SER B 1 36 ? 33.25 36.781 -0.918 1 77 36 SER B CA 1
ATOM 5649 C C . SER B 1 36 ? 32.125 36.062 -1.66 1 77 36 SER B C 1
ATOM 5651 O O . SER B 1 36 ? 31.062 35.812 -1.09 1 77 36 SER B O 1
ATOM 5653 N N . ASP B 1 37 ? 32.469 35.75 -2.855 1 80.31 37 ASP B N 1
ATOM 5654 C CA . ASP B 1 37 ? 31.469 35.062 -3.66 1 80.31 37 ASP B CA 1
ATOM 5655 C C . ASP B 1 37 ? 31.234 33.656 -3.178 1 80.31 37 ASP B C 1
ATOM 5657 O O . ASP B 1 37 ? 30.156 33.062 -3.385 1 80.31 37 ASP B O 1
ATOM 5661 N N . LEU B 1 38 ? 32.125 33.188 -2.445 1 82.19 38 LEU B N 1
ATOM 5662 C CA . LEU B 1 38 ? 32.062 31.797 -1.984 1 82.19 38 LEU B CA 1
ATOM 5663 C C . LEU B 1 38 ? 31.016 31.641 -0.882 1 82.19 38 LEU B C 1
ATOM 5665 O O . LEU B 1 38 ? 30.422 30.562 -0.731 1 82.19 38 LEU B O 1
ATOM 5669 N N . ILE B 1 39 ? 30.75 32.719 -0.227 1 85.94 39 ILE B N 1
ATOM 5670 C CA . ILE B 1 39 ? 29.828 32.594 0.9 1 85.94 39 ILE B CA 1
ATOM 5671 C C . ILE B 1 39 ? 28.531 33.344 0.594 1 85.94 39 ILE B C 1
ATOM 5673 O O . ILE B 1 39 ? 27.625 33.406 1.43 1 85.94 39 ILE B O 1
ATOM 5677 N N . LYS B 1 40 ? 28.438 33.906 -0.556 1 84.94 40 LYS B N 1
ATOM 5678 C CA . LYS B 1 40 ? 27.266 34.688 -0.923 1 84.94 40 LYS B CA 1
ATOM 5679 C C . LYS B 1 40 ? 26 33.844 -0.875 1 84.94 40 LYS B C 1
ATOM 5681 O O . LYS B 1 40 ? 24.969 34.312 -0.393 1 84.94 40 LYS B O 1
ATOM 5686 N N . GLU B 1 41 ? 26.047 32.719 -1.311 1 84.5 41 GLU B N 1
ATOM 5687 C CA . GLU B 1 41 ? 24.875 31.875 -1.322 1 84.5 41 GLU B CA 1
ATOM 5688 C C . GLU B 1 41 ? 24.453 31.484 0.095 1 84.5 41 GLU B C 1
ATOM 5690 O O . GLU B 1 41 ? 23.266 31.328 0.37 1 84.5 41 GLU B O 1
ATOM 5695 N N . ALA B 1 42 ? 25.344 31.422 0.935 1 85.5 42 ALA B N 1
ATOM 5696 C CA . ALA B 1 42 ? 25.047 31.047 2.318 1 85.5 42 ALA B CA 1
ATOM 5697 C C . ALA B 1 42 ? 24.5 32.25 3.096 1 85.5 42 ALA B C 1
ATOM 5699 O O . ALA B 1 42 ? 23.672 32.062 3.998 1 85.5 42 ALA B O 1
ATOM 5700 N N . LEU B 1 43 ? 24.875 33.438 2.723 1 86.62 43 LEU B N 1
ATOM 5701 C CA . LEU B 1 43 ? 24.469 34.625 3.459 1 86.62 43 LEU B CA 1
ATOM 5702 C C . LEU B 1 43 ? 23.234 35.25 2.832 1 86.62 43 LEU B C 1
ATOM 5704 O O . LEU B 1 43 ? 22.375 35.781 3.539 1 86.62 43 LEU B O 1
ATOM 5708 N N . TYR B 1 44 ? 23.203 35.156 1.491 1 89.56 44 TYR B N 1
ATOM 5709 C CA . TYR B 1 44 ? 22.125 35.844 0.776 1 89.56 44 TYR B CA 1
ATOM 5710 C C . TYR B 1 44 ? 21.453 34.875 -0.201 1 89.56 44 TYR B C 1
ATOM 5712 O O . TYR B 1 44 ? 21.609 35 -1.417 1 89.56 44 TYR B O 1
ATOM 5720 N N . PRO B 1 45 ? 20.609 34.062 0.35 1 90.19 45 PRO B N 1
ATOM 5721 C CA . PRO B 1 45 ? 19.922 33.125 -0.554 1 90.19 45 PRO B CA 1
ATOM 5722 C C . PRO B 1 45 ? 19.016 33.844 -1.558 1 90.19 45 PRO B C 1
ATOM 5724 O O . PRO B 1 45 ? 18.391 34.844 -1.218 1 90.19 45 PRO B O 1
ATOM 5727 N N . SER B 1 46 ? 18.906 33.281 -2.729 1 89.69 46 SER B N 1
ATOM 5728 C CA . SER B 1 46 ? 18.234 33.938 -3.842 1 89.69 46 SER B CA 1
ATOM 5729 C C . SER B 1 46 ? 16.734 34 -3.621 1 89.69 46 SER B C 1
ATOM 5731 O O . SER B 1 46 ? 16.031 34.781 -4.254 1 89.69 46 SER B O 1
ATOM 5733 N N . ASP B 1 47 ? 16.25 33.219 -2.762 1 91.5 47 ASP B N 1
ATOM 5734 C CA . ASP B 1 47 ? 14.805 33.188 -2.541 1 91.5 47 ASP B CA 1
ATOM 5735 C C . ASP B 1 47 ? 14.375 34.281 -1.595 1 91.5 47 ASP B C 1
ATOM 5737 O O . ASP B 1 47 ? 13.188 34.594 -1.502 1 91.5 47 ASP B O 1
ATOM 5741 N N . SER B 1 48 ? 15.344 35 -0.88 1 92.69 48 SER B N 1
ATOM 5742 C CA . SER B 1 48 ? 14.969 36.031 0.094 1 92.69 48 SER B CA 1
ATOM 5743 C C . SER B 1 48 ? 15.695 37.344 -0.167 1 92.69 48 SER B C 1
ATOM 5745 O O . SER B 1 48 ? 15.312 38.375 0.355 1 92.69 48 SER B O 1
ATOM 5747 N N . TYR B 1 49 ? 16.734 37.219 -0.917 1 93.25 49 TYR B N 1
ATOM 5748 C CA . TYR B 1 49 ? 17.547 38.406 -1.145 1 93.25 49 TYR B CA 1
ATOM 5749 C C . TYR B 1 49 ? 17.719 38.688 -2.635 1 93.25 49 TYR B C 1
ATOM 5751 O O . TYR B 1 49 ? 17.688 37.75 -3.445 1 93.25 49 TYR B O 1
ATOM 5759 N N . THR B 1 50 ? 17.859 39.938 -2.955 1 92.69 50 THR B N 1
ATOM 5760 C CA . THR B 1 50 ? 18.234 40.312 -4.312 1 92.69 50 THR B CA 1
ATOM 5761 C C . THR B 1 50 ? 19.703 40.031 -4.578 1 92.69 50 THR B C 1
ATOM 5763 O O . THR B 1 50 ? 20.469 39.75 -3.645 1 92.69 50 THR B O 1
ATOM 5766 N N . PRO B 1 51 ? 20.078 40.031 -5.805 1 87.94 51 PRO B N 1
ATOM 5767 C CA . PRO B 1 51 ? 21.484 39.75 -6.121 1 87.94 51 PRO B CA 1
ATOM 5768 C C . PRO B 1 51 ? 22.453 40.75 -5.469 1 87.94 51 PRO B C 1
ATOM 5770 O O . PRO B 1 51 ? 23.609 40.406 -5.219 1 87.94 51 PRO B O 1
ATOM 5773 N N . ASP B 1 52 ? 21.922 41.875 -5.035 1 86 52 ASP B N 1
ATOM 5774 C CA . ASP B 1 52 ? 22.75 42.906 -4.422 1 86 52 ASP B CA 1
ATOM 5775 C C . ASP B 1 52 ? 22.812 42.719 -2.906 1 86 52 ASP B C 1
ATOM 5777 O O . ASP B 1 52 ? 23.484 43.5 -2.215 1 86 52 ASP B O 1
ATOM 5781 N N . GLY B 1 53 ? 22.062 41.781 -2.361 1 88.12 53 GLY B N 1
ATOM 5782 C CA . GLY B 1 53 ? 22.141 41.5 -0.94 1 88.12 53 GLY B CA 1
ATOM 5783 C C . GLY B 1 53 ? 21.078 42.219 -0.123 1 88.12 53 GLY B C 1
ATOM 5784 O O . GLY B 1 53 ? 21.219 42.344 1.096 1 88.12 53 GLY B O 1
ATOM 5785 N N . THR B 1 54 ? 20.094 42.781 -0.784 1 92.31 54 THR B N 1
ATOM 5786 C CA . THR B 1 54 ? 19.016 43.438 -0.069 1 92.31 54 THR B CA 1
ATOM 5787 C C . THR B 1 54 ? 17.891 42.469 0.255 1 92.31 54 THR B C 1
ATOM 5789 O O . THR B 1 54 ? 17.453 41.719 -0.605 1 92.31 54 THR B O 1
ATOM 5792 N N . TYR B 1 55 ? 17.484 42.531 1.499 1 94.19 55 TYR B N 1
ATOM 5793 C CA . TYR B 1 55 ? 16.375 41.688 1.932 1 94.19 55 TYR B CA 1
ATOM 5794 C C . TYR B 1 55 ? 15.078 42.094 1.236 1 94.19 55 TYR B C 1
ATOM 5796 O O . TYR B 1 55 ? 14.812 43.281 1.058 1 94.19 55 TYR B O 1
ATOM 5804 N N . TRP B 1 56 ? 14.25 41.188 0.81 1 93.75 56 TRP B N 1
ATOM 5805 C CA . TRP B 1 56 ? 13.094 41.469 -0.029 1 93.75 56 TRP B CA 1
ATOM 5806 C C . TRP B 1 56 ? 12.133 42.438 0.665 1 93.75 56 TRP B C 1
ATOM 5808 O O . TRP B 1 56 ? 11.484 43.25 0.01 1 93.75 56 TRP B O 1
ATOM 5818 N N . ALA B 1 57 ? 12.07 42.375 1.987 1 93.19 57 ALA B N 1
ATOM 5819 C CA . ALA B 1 57 ? 11.109 43.188 2.729 1 93.19 57 ALA B CA 1
ATOM 5820 C C . ALA B 1 57 ? 11.609 44.625 2.863 1 93.19 57 ALA B C 1
ATOM 5822 O O . ALA B 1 57 ? 10.844 45.531 3.229 1 93.19 57 ALA B O 1
ATOM 5823 N N . ASP B 1 58 ? 12.867 44.844 2.59 1 93.62 58 ASP B N 1
ATOM 5824 C CA . ASP B 1 58 ? 13.438 46.188 2.654 1 93.62 58 ASP B CA 1
ATOM 5825 C C . ASP B 1 58 ? 13.266 46.938 1.327 1 93.62 58 ASP B C 1
ATOM 5827 O O . ASP B 1 58 ? 13.547 48.125 1.233 1 93.62 58 ASP B O 1
ATOM 5831 N N . LEU B 1 59 ? 12.805 46.281 0.395 1 93.62 59 LEU B N 1
ATOM 5832 C CA . LEU B 1 59 ? 12.602 46.875 -0.917 1 93.62 59 LEU B CA 1
ATOM 5833 C C . LEU B 1 59 ? 11.383 47.812 -0.911 1 93.62 59 LEU B C 1
ATOM 5835 O O . LEU B 1 59 ? 10.461 47.625 -0.119 1 93.62 59 LEU B O 1
ATOM 5839 N N . PRO B 1 60 ? 11.43 48.75 -1.837 1 92.88 60 PRO B N 1
ATOM 5840 C CA . PRO B 1 60 ? 10.227 49.562 -1.98 1 92.88 60 PRO B CA 1
ATOM 5841 C C . PRO B 1 60 ? 9.008 48.75 -2.436 1 92.88 60 PRO B C 1
ATOM 5843 O O . PRO B 1 60 ? 9.164 47.656 -2.953 1 92.88 60 PRO B O 1
ATOM 5846 N N . THR B 1 61 ? 7.918 49.281 -2.27 1 92.25 61 THR B N 1
ATOM 5847 C CA . THR B 1 61 ? 6.664 48.562 -2.414 1 92.25 61 THR B CA 1
ATOM 5848 C C . THR B 1 61 ? 6.547 47.969 -3.814 1 92.25 61 THR B C 1
ATOM 5850 O O . THR B 1 61 ? 6.203 46.781 -3.969 1 92.25 61 THR B O 1
ATOM 5853 N N . ALA B 1 62 ? 6.855 48.656 -4.84 1 93.88 62 ALA B N 1
ATOM 5854 C CA . ALA B 1 62 ? 6.719 48.188 -6.207 1 93.88 62 ALA B CA 1
ATOM 5855 C C . ALA B 1 62 ? 7.699 47.031 -6.48 1 93.88 62 ALA B C 1
ATOM 5857 O O . ALA B 1 62 ? 7.344 46.031 -7.121 1 93.88 62 ALA B O 1
ATOM 5858 N N . GLN B 1 63 ? 8.875 47.219 -6.016 1 93.25 63 GLN B N 1
ATOM 5859 C CA . GLN B 1 63 ? 9.891 46.219 -6.227 1 93.25 63 GLN B CA 1
ATOM 5860 C C . GLN B 1 63 ? 9.633 44.969 -5.352 1 93.25 63 GLN B C 1
ATOM 5862 O O . GLN B 1 63 ? 9.953 43.844 -5.738 1 93.25 63 GLN B O 1
ATOM 5867 N N . ARG B 1 64 ? 9.086 45.312 -4.23 1 93.88 64 ARG B N 1
ATOM 5868 C CA . ARG B 1 64 ? 8.734 44.219 -3.34 1 93.88 64 ARG B CA 1
ATOM 5869 C C . ARG B 1 64 ? 7.672 43.312 -3.977 1 93.88 64 ARG B C 1
ATOM 5871 O O . ARG B 1 64 ? 7.777 42.094 -3.93 1 93.88 64 ARG B O 1
ATOM 5878 N N . TRP B 1 65 ? 6.711 43.938 -4.574 1 94.31 65 TRP B N 1
ATOM 5879 C CA . TRP B 1 65 ? 5.637 43.219 -5.227 1 94.31 65 TRP B CA 1
ATOM 5880 C C . TRP B 1 65 ? 6.164 42.406 -6.418 1 94.31 65 TRP B C 1
ATOM 5882 O O . TRP B 1 65 ? 5.766 41.281 -6.633 1 94.31 65 TRP B O 1
ATOM 5892 N N . LYS B 1 66 ? 7.016 43 -7.152 1 94.5 66 LYS B N 1
ATOM 5893 C CA . LYS B 1 66 ? 7.602 42.312 -8.305 1 94.5 66 LYS B CA 1
ATOM 5894 C C . LYS B 1 66 ? 8.461 41.156 -7.867 1 94.5 66 LYS B C 1
ATOM 5896 O O . LYS B 1 66 ? 8.406 40.062 -8.477 1 94.5 66 LYS B O 1
ATOM 5901 N N . PHE B 1 67 ? 9.219 41.375 -6.84 1 94.44 67 PHE B N 1
ATOM 5902 C CA . PHE B 1 67 ? 10.078 40.312 -6.324 1 94.44 67 PHE B CA 1
ATOM 5903 C C . PHE B 1 67 ? 9.25 39.125 -5.863 1 94.44 67 PHE B C 1
ATOM 5905 O O . PHE B 1 67 ? 9.531 37.969 -6.238 1 94.44 67 PHE B O 1
ATOM 5912 N N . ALA B 1 68 ? 8.289 39.406 -5.055 1 93.5 68 ALA B N 1
ATOM 5913 C CA . ALA B 1 68 ? 7.465 38.344 -4.469 1 93.5 68 ALA B CA 1
ATOM 5914 C C . ALA B 1 68 ? 6.699 37.594 -5.547 1 93.5 68 ALA B C 1
ATOM 5916 O O . ALA B 1 68 ? 6.621 36.375 -5.512 1 93.5 68 ALA B O 1
ATOM 5917 N N . THR B 1 69 ? 6.16 38.25 -6.512 1 94.06 69 THR B N 1
ATOM 5918 C CA . THR B 1 69 ? 5.379 37.625 -7.57 1 94.06 69 THR B CA 1
ATOM 5919 C C . THR B 1 69 ? 6.277 36.812 -8.492 1 94.06 69 THR B C 1
ATOM 5921 O O . THR B 1 69 ? 5.914 35.719 -8.922 1 94.06 69 THR B O 1
ATOM 5924 N N . THR B 1 70 ? 7.414 37.344 -8.789 1 93.75 70 THR B N 1
ATOM 5925 C CA . THR B 1 70 ? 8.352 36.625 -9.656 1 93.75 70 THR B CA 1
ATOM 5926 C C . THR B 1 70 ? 8.852 35.344 -8.969 1 93.75 70 THR B C 1
ATOM 5928 O O . THR B 1 70 ? 8.953 34.312 -9.602 1 93.75 70 THR B O 1
ATOM 5931 N N . GLN B 1 71 ? 9.156 35.531 -7.73 1 92.44 71 GLN B N 1
ATOM 5932 C CA . GLN B 1 71 ? 9.633 34.375 -6.984 1 92.44 71 GLN B CA 1
ATOM 5933 C C . GLN B 1 71 ? 8.555 33.312 -6.902 1 92.44 71 GLN B C 1
ATOM 5935 O O . GLN B 1 71 ? 8.844 32.125 -7.062 1 92.44 71 GLN B O 1
ATOM 5940 N N . PHE B 1 72 ? 7.402 33.719 -6.625 1 92.81 72 PHE B N 1
ATOM 5941 C CA . PHE B 1 72 ? 6.297 32.781 -6.531 1 92.81 72 PHE B CA 1
ATOM 5942 C C . PHE B 1 72 ? 6.051 32.094 -7.871 1 92.81 72 PHE B C 1
ATOM 5944 O O . PHE B 1 72 ? 5.871 30.859 -7.926 1 92.81 72 PHE B O 1
ATOM 5951 N N . ASN B 1 73 ? 6.078 32.781 -8.961 1 94.06 73 ASN B N 1
ATOM 5952 C CA . ASN B 1 73 ? 5.832 32.25 -10.289 1 94.06 73 ASN B CA 1
ATOM 5953 C C . ASN B 1 73 ? 6.961 31.297 -10.727 1 94.06 73 ASN B C 1
ATOM 5955 O O . ASN B 1 73 ? 6.707 30.266 -11.336 1 94.06 73 ASN B O 1
ATOM 5959 N N . GLN B 1 74 ? 8.133 31.688 -10.406 1 93.31 74 GLN B N 1
ATOM 5960 C CA . GLN B 1 74 ? 9.273 30.859 -10.766 1 93.31 74 GLN B CA 1
ATOM 5961 C C . GLN B 1 74 ? 9.242 29.531 -10.008 1 93.31 74 GLN B C 1
ATOM 5963 O O . GLN B 1 74 ? 9.5 28.469 -10.586 1 93.31 74 GLN B O 1
ATOM 5968 N N . GLU B 1 75 ? 8.945 29.641 -8.758 1 92.38 75 GLU B N 1
ATOM 5969 C CA . GLU B 1 75 ? 8.875 28.422 -7.957 1 92.38 75 GLU B CA 1
ATOM 5970 C C . GLU B 1 75 ? 7.711 27.547 -8.391 1 92.38 75 GLU B C 1
ATOM 5972 O O . GLU B 1 75 ? 7.836 26.328 -8.445 1 92.38 75 GLU B O 1
ATOM 5977 N N . SER B 1 76 ? 6.621 28.156 -8.703 1 93.19 76 SER B N 1
ATOM 5978 C CA . SER B 1 76 ? 5.461 27.406 -9.156 1 93.19 76 SER B CA 1
ATOM 5979 C C . SER B 1 76 ? 5.742 26.719 -10.492 1 93.19 76 SER B C 1
ATOM 5981 O O . SER B 1 76 ? 5.355 25.562 -10.695 1 93.19 76 SER B O 1
ATOM 5983 N N . ARG B 1 77 ? 6.395 27.391 -11.375 1 94.19 77 ARG B N 1
ATOM 5984 C CA . ARG B 1 77 ? 6.746 26.797 -12.664 1 94.19 77 ARG B CA 1
ATOM 5985 C C . ARG B 1 77 ? 7.719 25.625 -12.484 1 94.19 77 ARG B C 1
ATOM 5987 O O . ARG B 1 77 ? 7.598 24.609 -13.156 1 94.19 77 ARG B O 1
ATOM 5994 N N . ARG B 1 78 ? 8.625 25.859 -11.609 1 93.31 78 ARG B N 1
ATOM 5995 C CA . ARG B 1 78 ? 9.586 24.781 -11.336 1 93.31 78 ARG B CA 1
ATOM 5996 C C . ARG B 1 78 ? 8.883 23.547 -10.773 1 93.31 78 ARG B C 1
ATOM 5998 O O . ARG B 1 78 ? 9.156 22.438 -11.203 1 93.31 78 ARG B O 1
ATOM 6005 N N . GLU B 1 79 ? 8.055 23.703 -9.883 1 91.44 79 GLU B N 1
ATOM 6006 C CA . GLU B 1 79 ? 7.336 22.594 -9.266 1 91.44 79 GLU B CA 1
ATOM 6007 C C . GLU B 1 79 ? 6.449 21.875 -10.273 1 91.44 79 GLU B C 1
ATOM 6009 O O . GLU B 1 79 ? 6.367 20.656 -10.281 1 91.44 79 GLU B O 1
ATOM 6014 N N . VAL B 1 80 ? 5.785 22.625 -11.109 1 93.44 80 VAL B N 1
ATOM 6015 C CA . VAL B 1 80 ? 4.914 22.031 -12.117 1 93.44 80 VAL B CA 1
ATOM 6016 C C . VAL B 1 80 ? 5.742 21.172 -13.078 1 93.44 80 VAL B C 1
ATOM 6018 O O . VAL B 1 80 ? 5.332 20.078 -13.461 1 93.44 80 VAL B O 1
ATOM 6021 N N . LYS B 1 81 ? 6.863 21.672 -13.43 1 94 81 LYS B N 1
ATOM 6022 C CA . LYS B 1 81 ? 7.746 20.922 -14.312 1 94 81 LYS B CA 1
ATOM 6023 C C . LYS B 1 81 ? 8.25 19.656 -13.625 1 94 81 LYS B C 1
ATOM 6025 O O . LYS B 1 81 ? 8.305 18.594 -14.242 1 94 81 LYS B O 1
ATOM 6030 N N . TYR B 1 82 ? 8.609 19.828 -12.414 1 92.44 82 TYR B N 1
ATOM 6031 C CA . TYR B 1 82 ? 9.094 18.688 -11.648 1 92.44 82 TYR B CA 1
ATOM 6032 C C . TYR B 1 82 ? 8.016 17.609 -11.531 1 92.44 82 TYR B C 1
ATOM 6034 O O . TYR B 1 82 ? 8.289 16.438 -11.734 1 92.44 82 TYR B O 1
ATOM 6042 N N . VAL B 1 83 ? 6.848 17.938 -11.266 1 92.56 83 VAL B N 1
ATOM 6043 C CA . VAL B 1 83 ? 5.727 17.016 -11.125 1 92.56 83 VAL B CA 1
ATOM 6044 C C . VAL B 1 83 ? 5.391 16.406 -12.484 1 92.56 83 VAL B C 1
ATOM 6046 O O . VAL B 1 83 ? 5.102 15.211 -12.57 1 92.56 83 VAL B O 1
ATOM 6049 N N . TRP B 1 84 ? 5.43 17.188 -13.516 1 92.44 84 TRP B N 1
ATOM 6050 C CA . TRP B 1 84 ? 5.129 16.688 -14.859 1 92.44 84 TRP B CA 1
ATOM 6051 C C . TRP B 1 84 ? 6.164 15.664 -15.297 1 92.44 84 TRP B C 1
ATOM 6053 O O . TRP B 1 84 ? 5.82 14.656 -15.93 1 92.44 84 TRP B O 1
ATOM 6063 N N . ASP B 1 85 ? 7.391 15.945 -14.953 1 93.06 85 ASP B N 1
ATOM 6064 C CA . ASP B 1 85 ? 8.453 14.992 -15.281 1 93.06 85 ASP B CA 1
ATOM 6065 C C . ASP B 1 85 ? 8.266 13.688 -14.516 1 93.06 85 ASP B C 1
ATOM 6067 O O . ASP B 1 85 ? 8.508 12.602 -15.062 1 93.06 85 ASP B O 1
ATOM 6071 N N . MET B 1 86 ? 7.891 13.844 -13.328 1 91.56 86 MET B N 1
ATOM 6072 C CA . MET B 1 86 ? 7.59 12.656 -12.539 1 91.56 86 MET B CA 1
ATOM 6073 C C . MET B 1 86 ? 6.438 11.867 -13.148 1 91.56 86 MET B C 1
ATOM 6075 O O . MET B 1 86 ? 6.473 10.641 -13.195 1 91.56 86 MET B O 1
ATOM 6079 N N . PHE B 1 87 ? 5.473 12.578 -13.617 1 90.62 87 PHE B N 1
ATOM 6080 C CA . PHE B 1 87 ? 4.289 11.969 -14.203 1 90.62 87 PHE B CA 1
ATOM 6081 C C . PHE B 1 87 ? 4.641 11.219 -15.492 1 90.62 87 PHE B C 1
ATOM 6083 O O . PHE B 1 87 ? 4.121 10.133 -15.742 1 90.62 87 PHE B O 1
ATOM 6090 N N . LYS B 1 88 ? 5.531 11.773 -16.328 1 89.62 88 LYS B N 1
ATOM 6091 C CA . LYS B 1 88 ? 5.941 11.156 -17.578 1 89.62 88 LYS B CA 1
ATOM 6092 C C . LYS B 1 88 ? 6.703 9.852 -17.312 1 89.62 88 LYS B C 1
ATOM 6094 O O . LYS B 1 88 ? 6.566 8.891 -18.078 1 89.62 88 LYS B O 1
ATOM 6099 N N . ARG B 1 89 ? 7.418 9.844 -16.266 1 88.06 89 ARG B N 1
ATOM 6100 C CA . ARG B 1 89 ? 8.18 8.641 -15.93 1 88.06 89 ARG B CA 1
ATOM 6101 C C . ARG B 1 89 ? 7.281 7.566 -15.336 1 88.06 89 ARG B C 1
ATOM 6103 O O . ARG B 1 89 ? 7.352 6.402 -15.727 1 88.06 89 ARG B O 1
ATOM 6110 N N . ASP B 1 90 ? 6.512 8 -14.352 1 90.75 90 ASP B N 1
ATOM 6111 C CA . ASP B 1 90 ? 5.543 7.145 -13.672 1 90.75 90 ASP B CA 1
ATOM 6112 C C . ASP B 1 90 ? 4.309 7.938 -13.25 1 90.75 90 ASP B C 1
ATOM 6114 O O . ASP B 1 90 ? 4.379 8.766 -12.336 1 90.75 90 ASP B O 1
ATOM 6118 N N . PRO B 1 91 ? 3.23 7.684 -13.906 1 88.69 91 PRO B N 1
ATOM 6119 C CA . PRO B 1 91 ? 2.02 8.469 -13.641 1 88.69 91 PRO B CA 1
ATOM 6120 C C . PRO B 1 91 ? 1.577 8.391 -12.188 1 88.69 91 PRO B C 1
ATOM 6122 O O . PRO B 1 91 ? 0.856 9.266 -11.703 1 88.69 91 PRO B O 1
ATOM 6125 N N . MET B 1 92 ? 1.964 7.496 -11.406 1 90.62 92 MET B N 1
ATOM 6126 C CA . MET B 1 92 ? 1.521 7.363 -10.023 1 90.62 92 MET B CA 1
ATOM 6127 C C . MET B 1 92 ? 2.547 7.961 -9.062 1 90.62 92 MET B C 1
ATOM 6129 O O . MET B 1 92 ? 2.27 8.125 -7.871 1 90.62 92 MET B O 1
ATOM 6133 N N . GLN B 1 93 ? 3.678 8.32 -9.562 1 91.06 93 GLN B N 1
ATOM 6134 C CA . GLN B 1 93 ? 4.762 8.805 -8.711 1 91.06 93 GLN B CA 1
ATOM 6135 C C . GLN B 1 93 ? 4.387 10.117 -8.039 1 91.06 93 GLN B C 1
ATOM 6137 O O . GLN B 1 93 ? 4.684 10.32 -6.859 1 91.06 93 GLN B O 1
ATOM 6142 N N . PRO B 1 94 ? 3.734 11.039 -8.797 1 92.56 94 PRO B N 1
ATOM 6143 C CA . PRO B 1 94 ? 3.34 12.273 -8.109 1 92.56 94 PRO B CA 1
ATOM 6144 C C . PRO B 1 94 ? 2.367 12.023 -6.961 1 92.56 94 PRO B C 1
ATOM 6146 O O . PRO B 1 94 ? 2.439 12.703 -5.93 1 92.56 94 PRO B O 1
ATOM 6149 N N . PHE B 1 95 ? 1.561 11.125 -7.078 1 91.38 95 PHE B N 1
ATOM 6150 C CA . PHE B 1 95 ? 0.602 10.812 -6.027 1 91.38 95 PHE B CA 1
ATOM 6151 C C . PHE B 1 95 ? 1.301 10.18 -4.832 1 91.38 95 PHE B C 1
ATOM 6153 O O . PHE B 1 95 ? 0.976 10.477 -3.682 1 91.38 95 PHE B O 1
ATOM 6160 N N . ARG B 1 96 ? 2.182 9.406 -5.152 1 90.75 96 ARG B N 1
ATOM 6161 C CA . ARG B 1 96 ? 2.936 8.781 -4.07 1 90.75 96 ARG B CA 1
ATOM 6162 C C . ARG B 1 96 ? 3.752 9.82 -3.307 1 90.75 96 ARG B C 1
ATOM 6164 O O . ARG B 1 96 ? 3.871 9.742 -2.08 1 90.75 96 ARG B O 1
ATOM 6171 N N . ALA B 1 97 ? 4.309 10.695 -4.055 1 91.56 97 ALA B N 1
ATOM 6172 C CA . ALA B 1 97 ? 5.082 11.75 -3.414 1 91.56 97 ALA B CA 1
ATOM 6173 C C . ALA B 1 97 ? 4.191 12.633 -2.545 1 91.56 97 ALA B C 1
ATOM 6175 O O . ALA B 1 97 ? 4.57 13.008 -1.433 1 91.56 97 ALA B O 1
ATOM 6176 N N . TYR B 1 98 ? 3.041 12.977 -3.061 1 92.88 98 TYR B N 1
ATOM 6177 C CA . TYR B 1 98 ? 2.064 13.75 -2.301 1 92.88 98 TYR B CA 1
ATOM 6178 C C . TYR B 1 98 ? 1.646 13 -1.037 1 92.88 98 TYR B C 1
ATOM 6180 O O . TYR B 1 98 ? 1.568 13.594 0.042 1 92.88 98 TYR B O 1
ATOM 6188 N N . TRP B 1 99 ? 1.474 11.727 -1.163 1 92.81 99 TRP B N 1
ATOM 6189 C CA . TRP B 1 99 ? 1.048 10.898 -0.041 1 92.81 99 TRP B CA 1
ATOM 6190 C C . TRP B 1 99 ? 2.129 10.836 1.033 1 92.81 99 TRP B C 1
ATOM 6192 O O . TRP B 1 99 ? 1.836 10.969 2.225 1 92.81 99 TRP B O 1
ATOM 6202 N N . ARG B 1 100 ? 3.311 10.742 0.587 1 88.5 100 ARG B N 1
ATOM 6203 C CA . ARG B 1 100 ? 4.422 10.594 1.522 1 88.5 100 ARG B CA 1
ATOM 6204 C C . ARG B 1 100 ? 4.711 11.914 2.232 1 88.5 100 ARG B C 1
ATOM 6206 O O . ARG B 1 100 ? 5.027 11.93 3.424 1 88.5 100 ARG B O 1
ATOM 6213 N N . LYS B 1 101 ? 4.535 12.906 1.527 1 88.38 101 LYS B N 1
ATOM 6214 C CA . LYS B 1 101 ? 4.941 14.195 2.076 1 88.38 101 LYS B CA 1
ATOM 6215 C C . LYS B 1 101 ? 3.85 14.789 2.959 1 88.38 101 LYS B C 1
ATOM 6217 O O . LYS B 1 101 ? 4.133 15.32 4.035 1 88.38 101 LYS B O 1
ATOM 6222 N N . TYR B 1 102 ? 2.592 14.672 2.531 1 92.06 102 TYR B N 1
ATOM 6223 C CA . TYR B 1 102 ? 1.543 15.422 3.213 1 92.06 102 TYR B CA 1
ATOM 6224 C C . TYR B 1 102 ? 0.569 14.484 3.916 1 92.06 102 TYR B C 1
ATOM 6226 O O . TYR B 1 102 ? 0.267 14.664 5.098 1 92.06 102 TYR B O 1
ATOM 6234 N N . VAL B 1 103 ? 0.172 13.438 3.301 1 93.12 103 VAL B N 1
ATOM 6235 C CA . VAL B 1 103 ? -0.9 12.594 3.811 1 93.12 103 VAL B CA 1
ATOM 6236 C C . VAL B 1 103 ? -0.393 11.773 4.996 1 93.12 103 VAL B C 1
ATOM 6238 O O . VAL B 1 103 ? -1.068 11.672 6.023 1 93.12 103 VAL B O 1
ATOM 6241 N N . LEU B 1 104 ? 0.764 11.242 4.887 1 90.88 104 LEU B N 1
ATOM 6242 C CA . LEU B 1 104 ? 1.298 10.375 5.934 1 90.88 104 LEU B CA 1
ATOM 6243 C C . LEU B 1 104 ? 1.436 11.141 7.25 1 90.88 104 LEU B C 1
ATOM 6245 O O . LEU B 1 104 ? 1.069 10.625 8.312 1 90.88 104 LEU B O 1
ATOM 6249 N N . THR B 1 105 ? 1.847 12.32 7.133 1 89.75 105 THR B N 1
ATOM 6250 C CA . THR B 1 105 ? 2.033 13.133 8.336 1 89.75 105 THR B CA 1
ATOM 6251 C C . THR B 1 105 ? 0.688 13.602 8.883 1 89.75 105 THR B C 1
ATOM 6253 O O . THR B 1 105 ? 0.533 13.781 10.094 1 89.75 105 THR B O 1
ATOM 6256 N N . GLY B 1 106 ? -0.264 13.711 8.047 1 94.44 106 GLY B N 1
ATOM 6257 C CA . GLY B 1 106 ? -1.556 14.25 8.445 1 94.44 106 GLY B CA 1
ATOM 6258 C C . GLY B 1 106 ? -2.582 13.172 8.75 1 94.44 106 GLY B C 1
ATOM 6259 O O . GLY B 1 106 ? -3.752 13.477 9 1 94.44 106 GLY B O 1
ATOM 6260 N N . MET B 1 107 ? -2.184 11.93 8.75 1 94.44 107 MET B N 1
ATOM 6261 C CA . MET B 1 107 ? -3.148 10.852 8.938 1 94.44 107 MET B CA 1
ATOM 6262 C C . MET B 1 107 ? -3.746 10.898 10.344 1 94.44 107 MET B C 1
ATOM 6264 O O . MET B 1 107 ? -4.887 10.477 10.555 1 94.44 107 MET B O 1
ATOM 6268 N N . GLY B 1 108 ? -2.975 11.453 11.289 1 93.69 108 GLY B N 1
ATOM 6269 C CA . GLY B 1 108 ? -3.553 11.656 12.609 1 93.69 108 GLY B CA 1
ATOM 6270 C C . GLY B 1 108 ? -4.723 12.617 12.609 1 93.69 108 GLY B C 1
ATOM 6271 O O . GLY B 1 108 ? -5.727 12.383 13.281 1 93.69 108 GLY B O 1
ATOM 6272 N N . LEU B 1 109 ? -4.574 13.609 11.859 1 95.44 109 LEU B N 1
ATOM 6273 C CA . LEU B 1 109 ? -5.648 14.594 11.758 1 95.44 109 LEU B CA 1
ATOM 6274 C C . LEU B 1 109 ? -6.785 14.062 10.891 1 95.44 109 LEU B C 1
ATOM 6276 O O . LEU B 1 109 ? -7.941 14.453 11.062 1 95.44 109 LEU B O 1
ATOM 6280 N N . PHE B 1 110 ? -6.477 13.148 10 1 96.25 110 PHE B N 1
ATOM 6281 C CA . PHE B 1 110 ? -7.492 12.492 9.195 1 96.25 110 PHE B CA 1
ATOM 6282 C C . PHE B 1 110 ? -8.453 11.703 10.07 1 96.25 110 PHE B C 1
ATOM 6284 O O . PHE B 1 110 ? -9.672 11.844 9.945 1 96.25 110 PHE B O 1
ATOM 6291 N N . VAL B 1 111 ? -7.902 10.945 10.969 1 95.25 111 VAL B N 1
ATOM 6292 C CA . VAL B 1 111 ? -8.758 10.102 11.805 1 95.25 111 VAL B CA 1
ATOM 6293 C C . VAL B 1 111 ? -9.484 10.969 12.836 1 95.25 111 VAL B C 1
ATOM 6295 O O . VAL B 1 111 ? -10.609 10.648 13.234 1 95.25 111 VAL B O 1
ATOM 6298 N N . GLU B 1 112 ? -8.844 12.008 13.234 1 91.69 112 GLU B N 1
ATOM 6299 C CA . GLU B 1 112 ? -9.523 12.953 14.109 1 91.69 112 GLU B CA 1
ATOM 6300 C C . GLU B 1 112 ? -10.766 13.531 13.43 1 91.69 112 GLU B C 1
ATOM 6302 O O . GLU B 1 112 ? -11.852 13.539 14.016 1 91.69 112 GLU B O 1
ATOM 6307 N N . GLY B 1 113 ? -10.547 14.016 12.211 1 91.12 113 GLY B N 1
ATOM 6308 C CA . GLY B 1 113 ? -11.688 14.539 11.477 1 91.12 113 GLY B CA 1
ATOM 6309 C C . GLY B 1 113 ? -12.758 13.5 11.211 1 91.12 113 GLY B C 1
ATOM 6310 O O . GLY B 1 113 ? -13.953 13.797 11.266 1 91.12 113 GLY B O 1
ATOM 6311 N N . TYR B 1 114 ? -12.352 12.273 11.016 1 94.38 114 TYR B N 1
ATOM 6312 C CA . TYR B 1 114 ? -13.266 11.18 10.734 1 94.38 114 TYR B CA 1
ATOM 6313 C C . TYR B 1 114 ? -14.133 10.867 11.953 1 94.38 114 TYR B C 1
ATOM 6315 O O . TYR B 1 114 ? -15.359 10.797 11.852 1 94.38 114 TYR B O 1
ATOM 6323 N N . VAL B 1 115 ? -13.547 10.789 13.094 1 91.25 115 VAL B N 1
ATOM 6324 C CA . VAL B 1 115 ? -14.266 10.32 14.273 1 91.25 115 VAL B CA 1
ATOM 6325 C C . VAL B 1 115 ? -15.023 11.484 14.914 1 91.25 115 VAL B C 1
ATOM 6327 O O . VAL B 1 115 ? -16.172 11.328 15.312 1 91.25 115 VAL B O 1
ATOM 6330 N N . LEU B 1 116 ? -14.414 12.625 15 1 82.69 116 LEU B N 1
ATOM 6331 C CA . LEU B 1 116 ? -15.031 13.766 15.68 1 82.69 116 LEU B CA 1
ATOM 6332 C C . LEU B 1 116 ? -16.297 14.203 14.961 1 82.69 116 LEU B C 1
ATOM 6334 O O . LEU B 1 116 ? -17.328 14.469 15.609 1 82.69 116 LEU B O 1
ATOM 6338 N N . PHE B 1 117 ? -16.25 14.25 13.75 1 80.56 117 PHE B N 1
ATOM 6339 C CA . PHE B 1 117 ? -17.422 14.695 13 1 80.56 117 PHE B CA 1
ATOM 6340 C C . PHE B 1 117 ? -18.469 13.594 12.93 1 80.56 117 PHE B C 1
ATOM 6342 O O . PHE B 1 117 ? -19.656 13.875 12.766 1 80.56 117 PHE B O 1
ATOM 6349 N N . SER B 1 118 ? -17.984 12.359 13.07 1 88.94 118 SER B N 1
ATOM 6350 C CA . SER B 1 118 ? -18.938 11.258 13.078 1 88.94 118 SER B CA 1
ATOM 6351 C C . SER B 1 118 ? -19.875 11.344 14.281 1 88.94 118 SER B C 1
ATOM 6353 O O . SER B 1 118 ? -21.016 10.906 14.203 1 88.94 118 SER B O 1
ATOM 6355 N N . ILE B 1 119 ? -19.438 11.93 15.336 1 86.19 119 ILE B N 1
ATOM 6356 C CA . ILE B 1 119 ? -20.219 11.992 16.562 1 86.19 119 ILE B CA 1
ATOM 6357 C C . ILE B 1 119 ? -21.453 12.875 16.344 1 86.19 119 ILE B C 1
ATOM 6359 O O . ILE B 1 119 ? -22.562 12.516 16.75 1 86.19 119 ILE B O 1
ATOM 6363 N N . GLY B 1 120 ? -21.234 14.016 15.703 1 80.19 120 GLY B N 1
ATOM 6364 C CA . GLY B 1 120 ? -22.375 14.867 15.391 1 80.19 120 GLY B CA 1
ATOM 6365 C C . GLY B 1 120 ? -23.375 14.211 14.469 1 80.19 120 GLY B C 1
ATOM 6366 O O . GLY B 1 120 ? -24.594 14.289 14.695 1 80.19 120 GLY B O 1
ATOM 6367 N N . ASN B 1 121 ? -22.906 13.523 13.484 1 86.12 121 ASN B N 1
ATOM 6368 C CA . ASN B 1 121 ? -23.766 12.836 12.523 1 86.12 121 ASN B CA 1
ATOM 6369 C C . ASN B 1 121 ? -24.484 11.656 13.164 1 86.12 121 ASN B C 1
ATOM 6371 O O . ASN B 1 121 ? -25.656 11.422 12.891 1 86.12 121 ASN B O 1
ATOM 6375 N N . LEU B 1 122 ? -23.797 10.984 14 1 90.38 122 LEU B N 1
ATOM 6376 C CA . LEU B 1 122 ? -24.375 9.805 14.633 1 90.38 122 LEU B CA 1
ATOM 6377 C C . LEU B 1 122 ? -25.422 10.203 15.656 1 90.38 122 LEU B C 1
ATOM 6379 O O . LEU B 1 122 ? -26.391 9.461 15.875 1 90.38 122 LEU B O 1
ATOM 6383 N N . SER B 1 123 ? -25.25 11.328 16.297 1 86.81 123 SER B N 1
ATOM 6384 C CA . SER B 1 123 ? -26.25 11.781 17.266 1 86.81 123 SER B CA 1
ATOM 6385 C C . SER B 1 123 ? -27.625 11.93 16.594 1 86.81 123 SER B C 1
ATOM 6387 O O . SER B 1 123 ? -28.641 11.586 17.203 1 86.81 123 SER B O 1
ATOM 6389 N N . ALA B 1 124 ? -27.609 12.375 15.391 1 83.19 124 ALA B N 1
ATOM 6390 C CA . ALA B 1 124 ? -28.859 12.484 14.648 1 83.19 124 ALA B CA 1
ATOM 6391 C C . ALA B 1 124 ? -29.438 11.109 14.336 1 83.19 124 ALA B C 1
ATOM 6393 O O . ALA B 1 124 ? -30.656 10.922 14.398 1 83.19 124 ALA B O 1
ATOM 6394 N N . LEU B 1 125 ? -28.609 10.227 14.023 1 88.75 125 LEU B N 1
ATOM 6395 C CA . LEU B 1 125 ? -29.031 8.859 13.766 1 88.75 125 LEU B CA 1
ATOM 6396 C C . LEU B 1 125 ? -29.562 8.211 15.047 1 88.75 125 LEU B C 1
ATOM 6398 O O . LEU B 1 125 ? -30.594 7.523 15.016 1 88.75 125 LEU B O 1
ATOM 6402 N N . PHE B 1 126 ? -28.953 8.453 16.172 1 90.25 126 PHE B N 1
ATOM 6403 C CA . PHE B 1 126 ? -29.375 7.902 17.453 1 90.25 126 PHE B CA 1
ATOM 6404 C C . PHE B 1 126 ? -30.734 8.461 17.875 1 90.25 126 PHE B C 1
ATOM 6406 O O . PHE B 1 126 ? -31.578 7.73 18.391 1 90.25 126 PHE B O 1
ATOM 6413 N N . SER B 1 127 ? -30.938 9.688 17.594 1 86.75 127 SER B N 1
ATOM 6414 C CA . SER B 1 127 ? -32.219 10.32 17.906 1 86.75 127 SER B CA 1
ATOM 6415 C C . SER B 1 127 ? -33.344 9.688 17.125 1 86.75 127 SER B C 1
ATOM 6417 O O . SER B 1 127 ? -34.469 9.547 17.641 1 86.75 127 SER B O 1
ATOM 6419 N N . SER B 1 128 ? -33.031 9.258 15.945 1 85.44 128 SER B N 1
ATOM 6420 C CA . SER B 1 128 ? -34.062 8.625 15.102 1 85.44 128 SER B CA 1
ATOM 6421 C C . SER B 1 128 ? -34.25 7.168 15.5 1 85.44 128 SER B C 1
ATOM 6423 O O . SER B 1 128 ? -35.406 6.676 15.484 1 85.44 128 SER B O 1
ATOM 6425 N N . ALA B 1 129 ? -33.25 6.547 15.867 1 88.75 129 ALA B N 1
ATOM 6426 C CA . ALA B 1 129 ? -33.344 5.121 16.172 1 88.75 129 ALA B CA 1
ATOM 6427 C C . ALA B 1 129 ? -33.812 4.898 17.594 1 88.75 129 ALA B C 1
ATOM 6429 O O . ALA B 1 129 ? -34.531 3.916 17.875 1 88.75 129 ALA B O 1
ATOM 6430 N N . TRP B 1 130 ? -33.438 5.797 18.484 1 91.56 130 TRP B N 1
ATOM 6431 C CA . TRP B 1 130 ? -33.844 5.695 19.891 1 91.56 130 TRP B CA 1
ATOM 6432 C C . TRP B 1 130 ? -34.438 7.004 20.391 1 91.56 130 TRP B C 1
ATOM 6434 O O . TRP B 1 130 ? -33.875 7.668 21.266 1 91.56 130 TRP B O 1
ATOM 6444 N N . PRO B 1 131 ? -35.594 7.309 20 1 87.94 131 PRO B N 1
ATOM 6445 C CA . PRO B 1 131 ? -36.219 8.586 20.375 1 87.94 131 PRO B CA 1
ATOM 6446 C C . PRO B 1 131 ? -36.5 8.688 21.875 1 87.94 131 PRO B C 1
ATOM 6448 O O . PRO B 1 131 ? -36.531 9.789 22.422 1 87.94 131 PRO B O 1
ATOM 6451 N N . ARG B 1 132 ? -36.656 7.625 22.547 1 89.75 132 ARG B N 1
ATOM 6452 C CA . ARG B 1 132 ? -36.938 7.637 23.969 1 89.75 132 ARG B CA 1
ATOM 6453 C C . ARG B 1 132 ? -35.719 8.078 24.781 1 89.75 132 ARG B C 1
ATOM 6455 O O . ARG B 1 132 ? -35.844 8.484 25.938 1 89.75 132 ARG B O 1
ATOM 6462 N N . CYS B 1 133 ? -34.594 7.996 24.203 1 89.88 133 CYS B N 1
ATOM 6463 C CA . CYS B 1 133 ? -33.344 8.367 24.875 1 89.88 133 CYS B CA 1
ATOM 6464 C C . CYS B 1 133 ? -32.906 9.758 24.438 1 89.88 133 CYS B C 1
ATOM 6466 O O . CYS B 1 133 ? -32.406 10.539 25.266 1 89.88 133 CYS B O 1
ATOM 6468 N N . TRP B 1 134 ? -33.156 10.148 23.188 1 87.44 134 TRP B N 1
ATOM 6469 C CA . TRP B 1 134 ? -32.531 11.352 22.656 1 87.44 134 TRP B CA 1
ATOM 6470 C C . TRP B 1 134 ? -33.562 12.445 22.422 1 87.44 134 TRP B C 1
ATOM 6472 O O . TRP B 1 134 ? -33.219 13.602 22.156 1 87.44 134 TRP B O 1
ATOM 6482 N N . LYS B 1 135 ? -34.781 12.141 22.516 1 81.69 135 LYS B N 1
ATOM 6483 C CA . LYS B 1 135 ? -35.812 13.156 22.297 1 81.69 135 LYS B CA 1
ATOM 6484 C C . LYS B 1 135 ? -36.656 13.352 23.547 1 81.69 135 LYS B C 1
ATOM 6486 O O . LYS B 1 135 ? -36.75 14.461 24.094 1 81.69 135 LYS B O 1
ATOM 6491 N N . THR B 1 136 ? -37.25 12.195 24.047 1 88.56 136 THR B N 1
ATOM 6492 C CA . THR B 1 136 ? -38.188 12.305 25.172 1 88.56 136 THR B CA 1
ATOM 6493 C C . THR B 1 136 ? -37.469 12.062 26.5 1 88.56 136 THR B C 1
ATOM 6495 O O . THR B 1 136 ? -38 12.352 27.562 1 88.56 136 THR B O 1
ATOM 6498 N N . PHE B 1 137 ? -36.25 11.555 26.5 1 89.94 137 PHE B N 1
ATOM 6499 C CA . PHE B 1 137 ? -35.438 11.273 27.672 1 89.94 137 PHE B CA 1
ATOM 6500 C C . PHE B 1 137 ? -36.188 10.438 28.688 1 89.94 137 PHE B C 1
ATOM 6502 O O . PHE B 1 137 ? -36.125 10.695 29.891 1 89.94 137 PHE B O 1
ATOM 6509 N N . ALA B 1 138 ? -36.969 9.617 28.25 1 90.56 138 ALA B N 1
ATOM 6510 C CA . ALA B 1 138 ? -37.75 8.75 29.109 1 90.56 138 ALA B CA 1
ATOM 6511 C C . ALA B 1 138 ? -36.906 7.617 29.688 1 90.56 138 ALA B C 1
ATOM 6513 O O . ALA B 1 138 ? -37.156 7.168 30.812 1 90.56 138 ALA B O 1
ATOM 6514 N N . VAL B 1 139 ? -35.906 7.25 28.891 1 92.56 139 VAL B N 1
ATOM 6515 C CA . VAL B 1 139 ? -35.125 6.066 29.297 1 92.56 139 VAL B CA 1
ATOM 6516 C C . VAL B 1 139 ? -33.688 6.457 29.609 1 92.56 139 VAL B C 1
ATOM 6518 O O . VAL B 1 139 ? -32.969 5.719 30.297 1 92.56 139 VAL B O 1
ATOM 6521 N N . CYS B 1 140 ? -33.312 7.582 29.188 1 92.69 140 CYS B N 1
ATOM 6522 C CA . CYS B 1 140 ? -31.938 8.047 29.438 1 92.69 140 CYS B CA 1
ATOM 6523 C C . CYS B 1 140 ? -31.938 9.398 30.125 1 92.69 140 CYS B C 1
ATOM 6525 O O . CYS B 1 140 ? -32.844 10.203 29.938 1 92.69 140 CYS B O 1
ATOM 6527 N N . ASP B 1 141 ? -30.984 9.586 30.969 1 92.62 141 ASP B N 1
ATOM 6528 C CA . ASP B 1 141 ? -30.781 10.859 31.656 1 92.62 141 ASP B CA 1
ATOM 6529 C C . ASP B 1 141 ? -30.328 11.945 30.703 1 92.62 141 ASP B C 1
ATOM 6531 O O . ASP B 1 141 ? -29.344 11.758 29.969 1 92.62 141 ASP B O 1
ATOM 6535 N N . GLU B 1 142 ? -31.016 13.047 30.703 1 88.44 142 GLU B N 1
ATOM 6536 C CA . GLU B 1 142 ? -30.734 14.141 29.781 1 88.44 142 GLU B CA 1
ATOM 6537 C C . GLU B 1 142 ? -29.312 14.664 29.984 1 88.44 142 GLU B C 1
ATOM 6539 O O . GLU B 1 142 ? -28.625 15 29.016 1 88.44 142 GLU B O 1
ATOM 6544 N N . ASN B 1 143 ? -28.859 14.695 31.188 1 87.38 143 ASN B N 1
ATOM 6545 C CA . ASN B 1 143 ? -27.531 15.195 31.484 1 87.38 143 ASN B CA 1
ATOM 6546 C C . ASN B 1 143 ? -26.438 14.305 30.875 1 87.38 143 ASN B C 1
ATOM 6548 O O . ASN B 1 143 ? -25.438 14.805 30.375 1 87.38 143 ASN B O 1
ATOM 6552 N N . TRP B 1 144 ? -26.719 13.117 30.875 1 89.88 144 TRP B N 1
ATOM 6553 C CA . TRP B 1 144 ? -25.719 12.188 30.344 1 89.88 144 TRP B CA 1
ATOM 6554 C C . TRP B 1 144 ? -25.703 12.227 28.828 1 89.88 144 TRP B C 1
ATOM 6556 O O . TRP B 1 144 ? -24.656 12.07 28.203 1 89.88 144 TRP B O 1
ATOM 6566 N N . VAL B 1 145 ? -26.844 12.406 28.266 1 87.94 145 VAL B N 1
ATOM 6567 C CA . VAL B 1 145 ? -26.906 12.516 26.812 1 87.94 145 VAL B CA 1
ATOM 6568 C C . VAL B 1 145 ? -26.141 13.758 26.344 1 87.94 145 VAL B C 1
ATOM 6570 O O . VAL B 1 145 ? -25.375 13.695 25.391 1 87.94 145 VAL B O 1
ATOM 6573 N N . ASN B 1 146 ? -26.219 14.805 27.125 1 83.44 146 ASN B N 1
ATOM 6574 C CA . ASN B 1 146 ? -25.484 16.016 26.812 1 83.44 146 ASN B CA 1
ATOM 6575 C C . ASN B 1 146 ? -24 15.875 27.141 1 83.44 146 ASN B C 1
ATOM 6577 O O . ASN B 1 146 ? -23.141 16.5 26.5 1 83.44 146 ASN B O 1
ATOM 6581 N N . ALA B 1 147 ? -23.75 15.125 28.156 1 87.62 147 ALA B N 1
ATOM 6582 C CA . ALA B 1 147 ? -22.391 14.922 28.625 1 87.62 147 ALA B CA 1
ATOM 6583 C C . ALA B 1 147 ? -21.531 14.242 27.547 1 87.62 147 ALA B C 1
ATOM 6585 O O . ALA B 1 147 ? -20.297 14.336 27.578 1 87.62 147 ALA B O 1
ATOM 6586 N N . VAL B 1 148 ? -22.188 13.586 26.609 1 88.12 148 VAL B N 1
ATOM 6587 C CA . VAL B 1 148 ? -21.438 12.938 25.547 1 88.12 148 VAL B CA 1
ATOM 6588 C C . VAL B 1 148 ? -20.609 13.969 24.781 1 88.12 148 VAL B C 1
ATOM 6590 O O . VAL B 1 148 ? -19.422 13.773 24.562 1 88.12 148 VAL B O 1
ATOM 6593 N N . THR B 1 149 ? -21.141 15.102 24.531 1 84.06 149 THR B N 1
ATOM 6594 C CA . THR B 1 149 ? -20.438 16.156 23.797 1 84.06 149 THR B CA 1
ATOM 6595 C C . THR B 1 149 ? -19.406 16.828 24.688 1 84.06 149 THR B C 1
ATOM 6597 O O . THR B 1 149 ? -18.281 17.125 24.25 1 84.06 149 THR B O 1
ATOM 6600 N N . TYR B 1 150 ? -19.719 16.984 25.969 1 85.88 150 TYR B N 1
ATOM 6601 C CA . TYR B 1 150 ? -18.828 17.672 26.906 1 85.88 150 TYR B CA 1
ATOM 6602 C C . TYR B 1 150 ? -17.594 16.828 27.203 1 85.88 150 TYR B C 1
ATOM 6604 O O . TYR B 1 150 ? -16.484 17.344 27.266 1 85.88 150 TYR B O 1
ATOM 6612 N N . LEU B 1 151 ? -17.859 15.625 27.344 1 91.25 151 LEU B N 1
ATOM 6613 C CA . LEU B 1 151 ? -16.75 14.742 27.703 1 91.25 151 LEU B CA 1
ATOM 6614 C C . LEU B 1 151 ? -15.773 14.609 26.531 1 91.25 151 LEU B C 1
ATOM 6616 O O . LEU B 1 151 ? -14.562 14.492 26.75 1 91.25 151 LEU B O 1
ATOM 6620 N N . GLU B 1 152 ? -16.297 14.633 25.375 1 91.31 152 GLU B N 1
ATOM 6621 C CA . GLU B 1 152 ? -15.438 14.586 24.203 1 91.31 152 GLU B CA 1
ATOM 6622 C C . GLU B 1 152 ? -14.523 15.805 24.141 1 91.31 152 GLU B C 1
ATOM 6624 O O . GLU B 1 152 ? -13.312 15.672 23.969 1 91.31 152 GLU B O 1
ATOM 6629 N N . ILE B 1 153 ? -15.008 16.969 24.344 1 89.62 153 ILE B N 1
ATOM 6630 C CA . ILE B 1 153 ? -14.258 18.219 24.234 1 89.62 153 ILE B CA 1
ATOM 6631 C C . ILE B 1 153 ? -13.258 18.312 25.391 1 89.62 153 ILE B C 1
ATOM 6633 O O . ILE B 1 153 ? -12.117 18.75 25.203 1 89.62 153 ILE B O 1
ATOM 6637 N N . LEU B 1 154 ? -13.719 17.875 26.531 1 93.25 154 LEU B N 1
ATOM 6638 C CA . LEU B 1 154 ? -12.828 17.875 27.688 1 93.25 154 LEU B CA 1
ATOM 6639 C C . LEU B 1 154 ? -11.633 16.953 27.453 1 93.25 154 LEU B C 1
ATOM 6641 O O . LEU B 1 154 ? -10.5 17.297 27.812 1 93.25 154 LEU B O 1
ATOM 6645 N N . GLY B 1 155 ? -11.898 15.789 26.922 1 95.75 155 GLY B N 1
ATOM 6646 C CA . GLY B 1 155 ? -10.805 14.891 26.594 1 95.75 155 GLY B CA 1
ATOM 6647 C C . GLY B 1 155 ? -9.805 15.508 25.625 1 95.75 155 GLY B C 1
ATOM 6648 O O . GLY B 1 155 ? -8.594 15.367 25.812 1 95.75 155 GLY B O 1
ATOM 6649 N N . ILE B 1 156 ? -10.297 16.234 24.688 1 95.19 156 ILE B N 1
ATOM 6650 C CA . ILE B 1 156 ? -9.445 16.875 23.672 1 95.19 156 ILE B CA 1
ATOM 6651 C C . ILE B 1 156 ? -8.578 17.938 24.344 1 95.19 156 ILE B C 1
ATOM 6653 O O . ILE B 1 156 ? -7.375 18.016 24.078 1 95.19 156 ILE B O 1
ATOM 6657 N N . ILE B 1 157 ? -9.148 18.719 25.219 1 96.12 157 ILE B N 1
ATOM 6658 C CA . ILE B 1 157 ? -8.43 19.797 25.906 1 96.12 157 ILE B CA 1
ATOM 6659 C C . ILE B 1 157 ? -7.324 19.203 26.766 1 96.12 157 ILE B C 1
ATOM 6661 O O . ILE B 1 157 ? -6.184 19.656 26.734 1 96.12 157 ILE B O 1
ATOM 6665 N N . VAL B 1 158 ? -7.648 18.188 27.453 1 96.69 158 VAL B N 1
ATOM 6666 C CA . VAL B 1 158 ? -6.672 17.531 28.312 1 96.69 158 VAL B CA 1
ATOM 6667 C C . VAL B 1 158 ? -5.527 16.984 27.469 1 96.69 158 VAL B C 1
ATOM 6669 O O . VAL B 1 158 ? -4.355 17.156 27.812 1 96.69 158 VAL B O 1
ATOM 6672 N N . GLY B 1 159 ? -5.848 16.344 26.391 1 97 159 GLY B N 1
ATOM 6673 C CA . GLY B 1 159 ? -4.832 15.797 25.5 1 97 159 GLY B CA 1
ATOM 6674 C C . GLY B 1 159 ? -3.926 16.859 24.906 1 97 159 GLY B C 1
ATOM 6675 O O . GLY B 1 159 ? -2.709 16.672 24.828 1 97 159 GLY B O 1
ATOM 6676 N N . GLN B 1 160 ? -4.516 17.969 24.562 1 96.94 160 GLN B N 1
ATOM 6677 C CA . GLN B 1 160 ? -3.752 19.062 23.953 1 96.94 160 GLN B CA 1
ATOM 6678 C C . GLN B 1 160 ? -2.736 19.641 24.938 1 96.94 160 GLN B C 1
ATOM 6680 O O . GLN B 1 160 ? -1.58 19.859 24.578 1 96.94 160 GLN B O 1
ATOM 6685 N N . CYS B 1 161 ? -3.1 19.781 26.141 1 96.06 161 CYS B N 1
ATOM 6686 C CA . CYS B 1 161 ? -2.217 20.359 27.156 1 96.06 161 CYS B CA 1
ATOM 6687 C C . CYS B 1 161 ? -1.173 19.344 27.609 1 96.06 161 CYS B C 1
ATOM 6689 O O . CYS B 1 161 ? 0.019 19.641 27.656 1 96.06 161 CYS B O 1
ATOM 6691 N N . LEU B 1 162 ? -1.593 18.172 27.797 1 95.75 162 LEU B N 1
ATOM 6692 C CA . LEU B 1 162 ? -0.704 17.141 28.328 1 95.75 162 LEU B CA 1
ATOM 6693 C C . LEU B 1 162 ? 0.354 16.766 27.297 1 95.75 162 LEU B C 1
ATOM 6695 O O . LEU B 1 162 ? 1.547 16.734 27.609 1 95.75 162 LEU B O 1
ATOM 6699 N N . VAL B 1 163 ? -0.056 16.5 26.188 1 94.75 163 VAL B N 1
ATOM 6700 C CA . VAL B 1 163 ? 0.877 16.016 25.156 1 94.75 163 VAL B CA 1
ATOM 6701 C C . VAL B 1 163 ? 1.699 17.188 24.625 1 94.75 163 VAL B C 1
ATOM 6703 O O . VAL B 1 163 ? 2.852 17.016 24.219 1 94.75 163 VAL B O 1
ATOM 6706 N N . GLY B 1 164 ? 1.078 18.375 24.609 1 93.88 164 GLY B N 1
ATOM 6707 C CA . GLY B 1 164 ? 1.878 19.547 24.281 1 93.88 164 GLY B CA 1
ATOM 6708 C C . GLY B 1 164 ? 3.07 19.734 25.203 1 93.88 164 GLY B C 1
ATOM 6709 O O . GLY B 1 164 ? 4.188 19.984 24.734 1 93.88 164 GLY B O 1
ATOM 6710 N N . TYR B 1 165 ? 2.805 19.516 26.391 1 93.5 165 TYR B N 1
ATOM 6711 C CA . TYR B 1 165 ? 3.854 19.625 27.406 1 93.5 165 TYR B CA 1
ATOM 6712 C C . TYR B 1 165 ? 4.844 18.469 27.281 1 93.5 165 TYR B C 1
ATOM 6714 O O . TYR B 1 165 ? 6.059 18.672 27.328 1 93.5 165 TYR B O 1
ATOM 6722 N N . GLU B 1 166 ? 4.422 17.344 27.047 1 93 166 GLU B N 1
ATOM 6723 C CA . GLU B 1 166 ? 5.242 16.141 26.922 1 93 166 GLU B CA 1
ATOM 6724 C C . GLU B 1 166 ? 6.117 16.188 25.672 1 93 166 GLU B C 1
ATOM 6726 O O . GLU B 1 166 ? 7.23 15.656 25.672 1 93 166 GLU B O 1
ATOM 6731 N N . GLY B 1 167 ? 5.57 16.766 24.656 1 90.75 167 GLY B N 1
ATOM 6732 C CA . GLY B 1 167 ? 6.324 16.875 23.422 1 90.75 167 GLY B CA 1
ATOM 6733 C C . GLY B 1 167 ? 7.621 17.641 23.578 1 90.75 167 GLY B C 1
ATOM 6734 O O . GLY B 1 167 ? 8.609 17.344 22.891 1 90.75 167 GLY B O 1
ATOM 6735 N N . ASP B 1 168 ? 7.59 18.641 24.469 1 92.38 168 ASP B N 1
ATOM 6736 C CA . ASP B 1 168 ? 8.789 19.438 24.703 1 92.38 168 ASP B CA 1
ATOM 6737 C C . ASP B 1 168 ? 9.648 18.828 25.812 1 92.38 168 ASP B C 1
ATOM 6739 O O . ASP B 1 168 ? 10.844 19.109 25.906 1 92.38 168 ASP B O 1
ATOM 6743 N N . TRP B 1 169 ? 9.055 17.953 26.609 1 91.38 169 TRP B N 1
ATOM 6744 C CA . TRP B 1 169 ? 9.75 17.359 27.75 1 91.38 169 TRP B CA 1
ATOM 6745 C C . TRP B 1 169 ? 10.445 16.062 27.344 1 91.38 169 TRP B C 1
ATOM 6747 O O . TRP B 1 169 ? 11.664 15.938 27.469 1 91.38 169 TRP B O 1
ATOM 6757 N N . ILE B 1 170 ? 9.75 15.07 26.75 1 90.19 170 ILE B N 1
ATOM 6758 C CA . ILE B 1 170 ? 10.258 13.75 26.438 1 90.19 170 ILE B CA 1
ATOM 6759 C C . ILE B 1 170 ? 10.688 13.695 24.969 1 90.19 170 ILE B C 1
ATOM 6761 O O . ILE B 1 170 ? 11.82 13.312 24.656 1 90.19 170 ILE B O 1
ATOM 6765 N N . GLY B 1 171 ? 9.789 14.141 24.125 1 89.25 171 GLY B N 1
ATOM 6766 C CA . GLY B 1 171 ? 10.109 14.094 22.703 1 89.25 171 GLY B CA 1
ATOM 6767 C C . GLY B 1 171 ? 8.875 14.047 21.828 1 89.25 171 GLY B C 1
ATOM 6768 O O . GLY B 1 171 ? 7.77 13.789 22.297 1 89.25 171 GLY B O 1
ATOM 6769 N N . ARG B 1 172 ? 9.133 14.234 20.578 1 90.94 172 ARG B N 1
ATOM 6770 C CA . ARG B 1 172 ? 8.047 14.242 19.609 1 90.94 172 ARG B CA 1
ATOM 6771 C C . ARG B 1 172 ? 7.617 12.828 19.25 1 90.94 172 ARG B C 1
ATOM 6773 O O . ARG B 1 172 ? 6.426 12.547 19.109 1 90.94 172 ARG B O 1
ATOM 6780 N N . LYS B 1 173 ? 8.578 11.938 19.094 1 91.62 173 LYS B N 1
ATOM 6781 C CA . LYS B 1 173 ? 8.273 10.562 18.703 1 91.62 173 LYS B CA 1
ATOM 6782 C C . LYS B 1 173 ? 7.406 9.875 19.75 1 91.62 173 LYS B C 1
ATOM 6784 O O . LYS B 1 173 ? 6.434 9.203 19.422 1 91.62 173 LYS B O 1
ATOM 6789 N N . PHE B 1 174 ? 7.777 10.055 20.969 1 93.19 174 PHE B N 1
ATOM 6790 C CA . PHE B 1 174 ? 7.012 9.445 22.047 1 93.19 174 PHE B CA 1
ATOM 6791 C C . PHE B 1 174 ? 5.578 9.977 22.062 1 93.19 174 PHE B C 1
ATOM 6793 O O . PHE B 1 174 ? 4.633 9.203 22.234 1 93.19 174 PHE B O 1
ATOM 6800 N N . GLY B 1 175 ? 5.434 11.273 21.906 1 93.62 175 GLY B N 1
ATOM 6801 C CA . GLY B 1 175 ? 4.109 11.867 21.859 1 93.62 175 GLY B CA 1
ATOM 6802 C C . GLY B 1 175 ? 3.264 11.336 20.703 1 93.62 175 GLY B C 1
ATOM 6803 O O . GLY B 1 175 ? 2.082 11.039 20.891 1 93.62 175 GLY B O 1
ATOM 6804 N N . LEU B 1 176 ? 3.865 11.164 19.594 1 93.38 176 LEU B N 1
ATOM 6805 C CA . LEU B 1 176 ? 3.164 10.656 18.422 1 93.38 176 LEU B CA 1
ATOM 6806 C C . LEU B 1 176 ? 2.691 9.227 18.641 1 93.38 176 LEU B C 1
ATOM 6808 O O . LEU B 1 176 ? 1.541 8.891 18.344 1 93.38 176 LEU B O 1
ATOM 6812 N N . CYS B 1 177 ? 3.561 8.398 19.172 1 94.56 177 CYS B N 1
ATOM 6813 C CA . CYS B 1 177 ? 3.234 6.992 19.391 1 94.56 177 CYS B CA 1
ATOM 6814 C C . CYS B 1 177 ? 2.182 6.84 20.484 1 94.56 177 CYS B C 1
ATOM 6816 O O . CYS B 1 177 ? 1.248 6.047 20.344 1 94.56 177 CYS B O 1
ATOM 6818 N N . GLN B 1 178 ? 2.332 7.586 21.531 1 95.56 178 GLN B N 1
ATOM 6819 C CA . GLN B 1 178 ? 1.372 7.527 22.625 1 95.56 178 GLN B CA 1
ATOM 6820 C C . GLN B 1 178 ? -0.017 7.957 22.156 1 95.56 178 GLN B C 1
ATOM 6822 O O . GLN B 1 178 ? -1.018 7.332 22.516 1 95.56 178 GLN B O 1
ATOM 6827 N N . ASP B 1 179 ? -0.105 9.016 21.438 1 95.81 179 ASP B N 1
ATOM 6828 C CA . ASP B 1 179 ? -1.392 9.484 20.938 1 95.81 179 ASP B CA 1
ATOM 6829 C C . ASP B 1 179 ? -2.057 8.438 20.047 1 95.81 179 ASP B C 1
ATOM 6831 O O . ASP B 1 179 ? -3.266 8.211 20.141 1 95.81 179 ASP B O 1
ATOM 6835 N N . ALA B 1 180 ? -1.268 7.895 19.219 1 96 180 ALA B N 1
ATOM 6836 C CA . ALA B 1 180 ? -1.81 6.867 18.328 1 96 180 ALA B CA 1
ATOM 6837 C C . ALA B 1 180 ? -2.35 5.684 19.125 1 96 180 ALA B C 1
ATOM 6839 O O . ALA B 1 180 ? -3.402 5.133 18.797 1 96 180 ALA B O 1
ATOM 6840 N N . LEU B 1 181 ? -1.631 5.297 20.172 1 97.19 181 LEU B N 1
ATOM 6841 C CA . LEU B 1 181 ? -2.059 4.184 21.016 1 97.19 181 LEU B CA 1
ATOM 6842 C C . LEU B 1 181 ? -3.361 4.512 21.734 1 97.19 181 LEU B C 1
ATOM 6844 O O . LEU B 1 181 ? -4.285 3.695 21.766 1 97.19 181 LEU B O 1
ATOM 6848 N N . VAL B 1 182 ? -3.439 5.695 22.266 1 97.56 182 VAL B N 1
ATOM 6849 C CA . VAL B 1 182 ? -4.625 6.105 23.016 1 97.56 182 VAL B CA 1
ATOM 6850 C C . VAL B 1 182 ? -5.824 6.188 22.078 1 97.56 182 VAL B C 1
ATOM 6852 O O . VAL B 1 182 ? -6.926 5.754 22.422 1 97.56 182 VAL B O 1
ATOM 6855 N N . MET B 1 183 ? -5.664 6.715 20.891 1 97.25 183 MET B N 1
ATOM 6856 C CA . MET B 1 183 ? -6.75 6.793 19.922 1 97.25 183 MET B CA 1
ATOM 6857 C C . MET B 1 183 ? -7.191 5.402 19.484 1 97.25 183 MET B C 1
ATOM 6859 O O . MET B 1 183 ? -8.383 5.164 19.266 1 97.25 183 MET B O 1
ATOM 6863 N N . LEU B 1 184 ? -6.188 4.504 19.344 1 97.25 184 LEU B N 1
ATOM 6864 C CA . LEU B 1 184 ? -6.531 3.129 19 1 97.25 184 LEU B CA 1
ATOM 6865 C C . LEU B 1 184 ? -7.402 2.492 20.078 1 97.25 184 LEU B C 1
ATOM 6867 O O . LEU B 1 184 ? -8.445 1.908 19.766 1 97.25 184 LEU B O 1
ATOM 6871 N N . ILE B 1 185 ? -6.969 2.619 21.344 1 97.75 185 ILE B N 1
ATOM 6872 C CA . ILE B 1 185 ? -7.73 2.066 22.453 1 97.75 185 ILE B CA 1
ATOM 6873 C C . ILE B 1 185 ? -9.125 2.689 22.484 1 97.75 185 ILE B C 1
ATOM 6875 O O . ILE B 1 185 ? -10.125 1.983 22.641 1 97.75 185 ILE B O 1
ATOM 6879 N N . GLY B 1 186 ? -9.156 4.004 22.312 1 96.88 186 GLY B N 1
ATOM 6880 C CA . GLY B 1 186 ? -10.438 4.691 22.297 1 96.88 186 GLY B CA 1
ATOM 6881 C C . GLY B 1 186 ? -11.352 4.223 21.188 1 96.88 186 GLY B C 1
ATOM 6882 O O . GLY B 1 186 ? -12.547 4.039 21.391 1 96.88 186 GLY B O 1
ATOM 6883 N N . SER B 1 187 ? -10.828 4.02 20.016 1 96.25 187 SER B N 1
ATOM 6884 C CA . SER B 1 187 ? -11.633 3.59 18.875 1 96.25 187 SER B CA 1
ATOM 6885 C C . SER B 1 187 ? -12.148 2.166 19.062 1 96.25 187 SER B C 1
ATOM 6887 O O . SER B 1 187 ? -13.266 1.844 18.656 1 96.25 187 SER B O 1
ATOM 6889 N N . ILE B 1 188 ? -11.328 1.259 19.656 1 96.69 188 ILE B N 1
ATOM 6890 C CA . ILE B 1 188 ? -11.766 -0.103 19.953 1 96.69 188 ILE B CA 1
ATOM 6891 C C . ILE B 1 188 ? -12.914 -0.074 20.953 1 96.69 188 ILE B C 1
ATOM 6893 O O . ILE B 1 188 ? -13.906 -0.788 20.781 1 96.69 188 ILE B O 1
ATOM 6897 N N . LEU B 1 189 ? -12.797 0.793 21.969 1 96.88 189 LEU B N 1
ATOM 6898 C CA . LEU B 1 189 ? -13.852 0.932 22.969 1 96.88 189 LEU B CA 1
ATOM 6899 C C . LEU B 1 189 ? -15.141 1.448 22.328 1 96.88 189 LEU B C 1
ATOM 6901 O O . LEU B 1 189 ? -16.234 0.961 22.641 1 96.88 189 LEU B O 1
ATOM 6905 N N . LEU B 1 190 ? -15.047 2.357 21.422 1 95.81 190 LEU B N 1
ATOM 6906 C CA . LEU B 1 190 ? -16.203 2.936 20.75 1 95.81 190 LEU B CA 1
ATOM 6907 C C . LEU B 1 190 ? -16.891 1.902 19.859 1 95.81 190 LEU B C 1
ATOM 6909 O O . LEU B 1 190 ? -18.125 1.874 19.781 1 95.81 190 LEU B O 1
ATOM 6913 N N . THR B 1 191 ? -16.094 1.092 19.203 1 95.31 191 THR B N 1
ATOM 6914 C CA . THR B 1 191 ? -16.641 0.067 18.312 1 95.31 191 THR B CA 1
ATOM 6915 C C . THR B 1 191 ? -17.359 -1.007 19.125 1 95.31 191 THR B C 1
ATOM 6917 O O . THR B 1 191 ? -18.438 -1.466 18.719 1 95.31 191 THR B O 1
ATOM 6920 N N . GLY B 1 192 ? -16.828 -1.396 20.297 1 93.38 192 GLY B N 1
ATOM 6921 C CA . GLY B 1 192 ? -17.359 -2.521 21.047 1 93.38 192 GLY B CA 1
ATOM 6922 C C . GLY B 1 192 ? -18.188 -2.1 22.25 1 93.38 192 GLY B C 1
ATOM 6923 O O . GLY B 1 192 ? -18.516 -2.924 23.094 1 93.38 192 GLY B O 1
ATOM 6924 N N . VAL B 1 193 ? -18.484 -0.84 22.344 1 91.31 193 VAL B N 1
ATOM 6925 C CA . VAL B 1 193 ? -19.203 -0.37 23.516 1 91.31 193 VAL B CA 1
ATOM 6926 C C . VAL B 1 193 ? -20.547 -1.098 23.641 1 91.31 193 VAL B C 1
ATOM 6928 O O . VAL B 1 193 ? -21.266 -1.249 22.641 1 91.31 193 VAL B O 1
ATOM 6931 N N . TRP B 1 194 ? -20.797 -1.679 24.797 1 86.25 194 TRP B N 1
ATOM 6932 C CA . TRP B 1 194 ? -22.031 -2.398 25.078 1 86.25 194 TRP B CA 1
ATOM 6933 C C . TRP B 1 194 ? -22.562 -2.041 26.469 1 86.25 194 TRP B C 1
ATOM 6935 O O . TRP B 1 194 ? -21.812 -1.577 27.328 1 86.25 194 TRP B O 1
ATOM 6945 N N . GLY B 1 195 ? -23.891 -1.952 26.562 1 84.31 195 GLY B N 1
ATOM 6946 C CA . GLY B 1 195 ? -24.516 -1.651 27.844 1 84.31 195 GLY B CA 1
ATOM 6947 C C . GLY B 1 195 ? -25.703 -2.535 28.156 1 84.31 195 GLY B C 1
ATOM 6948 O O . GLY B 1 195 ? -26.312 -3.102 27.25 1 84.31 195 GLY B O 1
ATOM 6949 N N . THR B 1 196 ? -25.969 -2.691 29.484 1 87.19 196 THR B N 1
ATOM 6950 C CA . THR B 1 196 ? -27.109 -3.467 29.953 1 87.19 196 THR B CA 1
ATOM 6951 C C . THR B 1 196 ? -28.406 -2.682 29.766 1 87.19 196 THR B C 1
ATOM 6953 O O . THR B 1 196 ? -29.484 -3.27 29.688 1 87.19 196 THR B O 1
ATOM 6956 N N . SER B 1 197 ? -28.312 -1.384 29.828 1 90.38 197 SER B N 1
ATOM 6957 C CA . SER B 1 197 ? -29.422 -0.466 29.562 1 90.38 197 SER B CA 1
ATOM 6958 C C . SER B 1 197 ? -29 0.633 28.594 1 90.38 197 SER B C 1
ATOM 6960 O O . SER B 1 197 ? -27.812 0.826 28.344 1 90.38 197 SER B O 1
ATOM 6962 N N . LEU B 1 198 ? -29.906 1.223 28 1 91.75 198 LEU B N 1
ATOM 6963 C CA . LEU B 1 198 ? -29.609 2.299 27.062 1 91.75 198 LEU B CA 1
ATOM 6964 C C . LEU B 1 198 ? -28.891 3.445 27.766 1 91.75 198 LEU B C 1
ATOM 6966 O O . LEU B 1 198 ? -27.969 4.051 27.188 1 91.75 198 LEU B O 1
ATOM 6970 N N . ASN B 1 199 ? -29.281 3.74 28.953 1 93.81 199 ASN B N 1
ATOM 6971 C CA . ASN B 1 199 ? -28.578 4.762 29.734 1 93.81 199 ASN B CA 1
ATOM 6972 C C . ASN B 1 199 ? -27.156 4.352 30.062 1 93.81 199 ASN B C 1
ATOM 6974 O O . ASN B 1 199 ? -26.234 5.18 30.016 1 93.81 199 ASN B O 1
ATOM 6978 N N . GLY B 1 200 ? -27.016 3.115 30.438 1 93.06 200 GLY B N 1
ATOM 6979 C CA . GLY B 1 200 ? -25.672 2.607 30.672 1 93.06 200 GLY B CA 1
ATOM 6980 C C . GLY B 1 200 ? -24.797 2.68 29.438 1 93.06 200 GLY B C 1
ATOM 6981 O O . GLY B 1 200 ? -23.594 2.965 29.531 1 93.06 200 GLY B O 1
ATOM 6982 N N . TRP B 1 201 ? -25.375 2.463 28.297 1 94.69 201 TRP B N 1
ATOM 6983 C CA . TRP B 1 201 ? -24.641 2.559 27.031 1 94.69 201 TRP B CA 1
ATOM 6984 C C . TRP B 1 201 ? -24.203 3.994 26.766 1 94.69 201 TRP B C 1
ATOM 6986 O O . TRP B 1 201 ? -23.062 4.234 26.359 1 94.69 201 TRP B O 1
ATOM 6996 N N . VAL B 1 202 ? -25.062 4.941 27.062 1 94.31 202 VAL B N 1
ATOM 6997 C CA . VAL B 1 202 ? -24.766 6.348 26.828 1 94.31 202 VAL B CA 1
ATOM 6998 C C . VAL B 1 202 ? -23.578 6.773 27.703 1 94.31 202 VAL B C 1
ATOM 7000 O O . VAL B 1 202 ? -22.688 7.477 27.25 1 94.31 202 VAL B O 1
ATOM 7003 N N . ILE B 1 203 ? -23.531 6.312 28.922 1 95.06 203 ILE B N 1
ATOM 7004 C CA . ILE B 1 203 ? -22.469 6.652 29.844 1 95.06 203 ILE B CA 1
ATOM 7005 C C . ILE B 1 203 ? -21.141 6.055 29.359 1 95.06 203 ILE B C 1
ATOM 7007 O O . ILE B 1 203 ? -20.125 6.742 29.312 1 95.06 203 ILE B O 1
ATOM 7011 N N . ALA B 1 204 ? -21.234 4.801 28.984 1 95.44 204 ALA B N 1
ATOM 7012 C CA . ALA B 1 204 ? -20.031 4.137 28.484 1 95.44 204 ALA B CA 1
ATOM 7013 C C . ALA B 1 204 ? -19.547 4.773 27.188 1 95.44 204 ALA B C 1
ATOM 7015 O O . ALA B 1 204 ? -18.344 4.902 26.969 1 95.44 204 ALA B O 1
ATOM 7016 N N . TYR B 1 205 ? -20.5 5.145 26.359 1 95.12 205 TYR B N 1
ATOM 7017 C CA . TYR B 1 205 ? -20.172 5.824 25.109 1 95.12 205 TYR B CA 1
ATOM 7018 C C . TYR B 1 205 ? -19.5 7.164 25.375 1 95.12 205 TYR B C 1
ATOM 7020 O O . TYR B 1 205 ? -18.5 7.496 24.734 1 95.12 205 TYR B O 1
ATOM 7028 N N . GLY B 1 206 ? -19.969 7.91 26.344 1 94.31 206 GLY B N 1
ATOM 7029 C CA . GLY B 1 206 ? -19.375 9.18 26.703 1 94.31 206 GLY B CA 1
ATOM 7030 C C . GLY B 1 206 ? -17.953 9.047 27.219 1 94.31 206 GLY B C 1
ATOM 7031 O O . GLY B 1 206 ? -17.062 9.805 26.812 1 94.31 206 GLY B O 1
ATOM 7032 N N . TRP B 1 207 ? -17.688 8.078 28 1 96.06 207 TRP B N 1
ATOM 7033 C CA . TRP B 1 207 ? -16.359 7.883 28.547 1 96.06 207 TRP B CA 1
ATOM 7034 C C . TRP B 1 207 ? -15.391 7.367 27.484 1 96.06 207 TRP B C 1
ATOM 7036 O O . TRP B 1 207 ? -14.203 7.691 27.5 1 96.06 207 TRP B O 1
ATOM 7046 N N . SER B 1 208 ? -15.906 6.535 26.625 1 96.38 208 SER B N 1
ATOM 7047 C CA . SER B 1 208 ? -15.078 6.098 25.5 1 96.38 208 SER B CA 1
ATOM 7048 C C . SER B 1 208 ? -14.656 7.277 24.625 1 96.38 208 SER B C 1
ATOM 7050 O O . SER B 1 208 ? -13.523 7.328 24.141 1 96.38 208 SER B O 1
ATOM 7052 N N . LEU B 1 209 ? -15.539 8.211 24.516 1 95.88 209 LEU B N 1
ATOM 7053 C CA . LEU B 1 209 ? -15.227 9.414 23.75 1 95.88 209 LEU B CA 1
ATOM 7054 C C . LEU B 1 209 ? -14.195 10.266 24.484 1 95.88 209 LEU B C 1
ATOM 7056 O O . LEU B 1 209 ? -13.352 10.898 23.844 1 95.88 209 LEU B O 1
ATOM 7060 N N . PHE B 1 210 ? -14.266 10.266 25.781 1 96.5 210 PHE B N 1
ATOM 7061 C CA . PHE B 1 210 ? -13.289 10.992 26.594 1 96.5 210 PHE B CA 1
ATOM 7062 C C . PHE B 1 210 ? -11.891 10.438 26.359 1 96.5 210 PHE B C 1
ATOM 7064 O O . PHE B 1 210 ? -10.945 11.203 26.125 1 96.5 210 PHE B O 1
ATOM 7071 N N . ILE B 1 211 ? -11.789 9.18 26.375 1 97.19 211 ILE B N 1
ATOM 7072 C CA . ILE B 1 211 ? -10.5 8.539 26.172 1 97.19 211 ILE B CA 1
ATOM 7073 C C . ILE B 1 211 ? -10.008 8.797 24.75 1 97.19 211 ILE B C 1
ATOM 7075 O O . ILE B 1 211 ? -8.844 9.172 24.547 1 97.19 211 ILE B O 1
ATOM 7079 N N . TYR B 1 212 ? -10.875 8.617 23.781 1 96.69 212 TYR B N 1
ATOM 7080 C CA . TYR B 1 212 ? -10.508 8.906 22.406 1 96.69 212 TYR B CA 1
ATOM 7081 C C . TYR B 1 212 ? -10.125 10.375 22.234 1 96.69 212 TYR B C 1
ATOM 7083 O O . TYR B 1 212 ? -9.172 10.695 21.516 1 96.69 212 TYR B O 1
ATOM 7091 N N . GLY B 1 213 ? -10.797 11.234 22.953 1 95.62 213 GLY B N 1
ATOM 7092 C CA . GLY B 1 213 ? -10.539 12.664 22.891 1 95.62 213 GLY B CA 1
ATOM 7093 C C . GLY B 1 213 ? -9.156 13.039 23.375 1 95.62 213 GLY B C 1
ATOM 7094 O O . GLY B 1 213 ? -8.516 13.945 22.828 1 95.62 213 GLY B O 1
ATOM 7095 N N . ILE B 1 214 ? -8.672 12.359 24.312 1 96.94 214 ILE B N 1
ATOM 7096 C CA . ILE B 1 214 ? -7.336 12.633 24.844 1 96.94 214 ILE B CA 1
ATOM 7097 C C . ILE B 1 214 ? -6.301 12.391 23.734 1 96.94 214 ILE B C 1
ATOM 7099 O O . ILE B 1 214 ? -5.395 13.203 23.547 1 96.94 214 ILE B O 1
ATOM 7103 N N . GLY B 1 215 ? -6.52 11.312 23.047 1 96 215 GLY B N 1
ATOM 7104 C CA . GLY B 1 215 ? -5.617 11.023 21.953 1 96 215 GLY B CA 1
ATOM 7105 C C . GLY B 1 215 ? -5.715 12.031 20.812 1 96 215 GLY B C 1
ATOM 7106 O O . GLY B 1 215 ? -4.695 12.461 20.281 1 96 215 GLY B O 1
ATOM 7107 N N . VAL B 1 216 ? -6.879 12.422 20.562 1 95 216 VAL B N 1
ATOM 7108 C CA . VAL B 1 216 ? -7.137 13.391 19.5 1 95 216 VAL B CA 1
ATOM 7109 C C . VAL B 1 216 ? -6.488 14.727 19.859 1 95 216 VAL B C 1
ATOM 7111 O O . VAL B 1 216 ? -5.875 15.367 19 1 95 216 VAL B O 1
ATOM 7114 N N . GLY B 1 217 ? -6.625 15.102 21.047 1 95.88 217 GLY B N 1
ATOM 7115 C CA . GLY B 1 217 ? -6.043 16.359 21.5 1 95.88 217 GLY B CA 1
ATOM 7116 C C . GLY B 1 217 ? -4.535 16.406 21.359 1 95.88 217 GLY B C 1
ATOM 7117 O O . GLY B 1 217 ? -3.971 17.422 20.969 1 95.88 217 GLY B O 1
ATOM 7118 N N . GLY B 1 218 ? -3.932 15.359 21.641 1 95.44 218 GLY B N 1
ATOM 7119 C CA . GLY B 1 218 ? -2.48 15.297 21.562 1 95.44 218 GLY B CA 1
ATOM 7120 C C . GLY B 1 218 ? -1.96 15.328 20.141 1 95.44 218 GLY B C 1
ATOM 7121 O O . GLY B 1 218 ? -0.804 15.688 19.906 1 95.44 218 GLY B O 1
ATOM 7122 N N . GLU B 1 219 ? -2.793 15.008 19.25 1 93.94 219 GLU B N 1
ATOM 7123 C CA . GLU B 1 219 ? -2.391 14.961 17.844 1 93.94 219 GLU B CA 1
ATOM 7124 C C . GLU B 1 219 ? -2.146 16.359 17.281 1 93.94 219 GLU B C 1
ATOM 7126 O O . GLU B 1 219 ? -1.308 16.547 16.406 1 93.94 219 GLU B O 1
ATOM 7131 N N . TYR B 1 220 ? -2.723 17.328 17.844 1 93.44 220 TYR B N 1
ATOM 7132 C CA . TYR B 1 220 ? -2.631 18.688 17.312 1 93.44 220 TYR B CA 1
ATOM 7133 C C . TYR B 1 220 ? -1.216 19.234 17.453 1 93.44 220 TYR B C 1
ATOM 7135 O O . TYR B 1 220 ? -0.549 19.531 16.453 1 93.44 220 TYR B O 1
ATOM 7143 N N . PRO B 1 221 ? -0.724 19.203 18.672 1 94.56 221 PRO B N 1
ATOM 7144 C CA . PRO B 1 221 ? 0.633 19.75 18.797 1 94.56 221 PRO B CA 1
ATOM 7145 C C . PRO B 1 221 ? 1.687 18.844 18.156 1 94.56 221 PRO B C 1
ATOM 7147 O O . PRO B 1 221 ? 2.691 19.328 17.641 1 94.56 221 PRO B O 1
ATOM 7150 N N . MET B 1 222 ? 1.43 17.594 18.125 1 93.06 222 MET B N 1
ATOM 7151 C CA . MET B 1 222 ? 2.426 16.656 17.609 1 93.06 222 MET B CA 1
ATOM 7152 C C . MET B 1 222 ? 2.514 16.734 16.094 1 93.06 222 MET B C 1
ATOM 7154 O O . MET B 1 222 ? 3.609 16.812 15.531 1 93.06 222 MET B O 1
ATOM 7158 N N . THR B 1 223 ? 1.413 16.734 15.461 1 91.31 223 THR B N 1
ATOM 7159 C CA . THR B 1 223 ? 1.416 16.812 14.008 1 91.31 223 THR B CA 1
ATOM 7160 C C . THR B 1 223 ? 1.882 18.188 13.547 1 91.31 223 THR B C 1
ATOM 7162 O O . THR B 1 223 ? 2.635 18.312 12.578 1 91.31 223 THR B O 1
ATOM 7165 N N . GLY B 1 224 ? 1.446 19.203 14.266 1 91.19 224 GLY B N 1
ATOM 7166 C CA . GLY B 1 224 ? 1.861 20.547 13.914 1 91.19 224 GLY B CA 1
ATOM 7167 C C . GLY B 1 224 ? 3.361 20.75 14.008 1 91.19 224 GLY B C 1
ATOM 7168 O O . GLY B 1 224 ? 3.969 21.344 13.109 1 91.19 224 GLY B O 1
ATOM 7169 N N . THR B 1 225 ? 3.902 20.25 14.977 1 90.38 225 THR B N 1
ATOM 7170 C CA . THR B 1 225 ? 5.336 20.422 15.188 1 90.38 225 THR B CA 1
ATOM 7171 C C . THR B 1 225 ? 6.133 19.531 14.242 1 90.38 225 THR B C 1
ATOM 7173 O O . THR B 1 225 ? 7.141 19.953 13.672 1 90.38 225 THR B O 1
ATOM 7176 N N . LYS B 1 226 ? 5.656 18.344 14.086 1 89.19 226 LYS B N 1
ATOM 7177 C CA . LYS B 1 226 ? 6.355 17.422 13.195 1 89.19 226 LYS B CA 1
ATOM 7178 C C . LYS B 1 226 ? 6.344 17.938 11.75 1 89.19 226 LYS B C 1
ATOM 7180 O O . LYS B 1 226 ? 7.34 17.812 11.039 1 89.19 226 LYS B O 1
ATOM 7185 N N . ALA B 1 227 ? 5.297 18.453 11.391 1 88.88 227 ALA B N 1
ATOM 7186 C CA . ALA B 1 227 ? 5.18 18.969 10.023 1 88.88 227 ALA B CA 1
ATOM 7187 C C . ALA B 1 227 ? 6.055 20.203 9.82 1 88.88 227 ALA B C 1
ATOM 7189 O O . ALA B 1 227 ? 6.523 20.469 8.711 1 88.88 227 ALA B O 1
ATOM 7190 N N . LEU B 1 228 ? 6.254 20.859 10.867 1 87.56 228 LEU B N 1
ATOM 7191 C CA . LEU B 1 228 ? 7.055 22.078 10.82 1 87.56 228 LEU B CA 1
ATOM 7192 C C . LEU B 1 228 ? 8.539 21.75 10.789 1 87.56 228 LEU B C 1
ATOM 7194 O O . LEU B 1 228 ? 9.312 22.422 10.102 1 87.56 228 LEU B O 1
ATOM 7198 N N . GLU B 1 229 ? 8.867 20.703 11.461 1 79.81 229 GLU B N 1
ATOM 7199 C CA . GLU B 1 229 ? 10.281 20.391 11.625 1 79.81 229 GLU B CA 1
ATOM 7200 C C . GLU B 1 229 ? 10.742 19.375 10.57 1 79.81 229 GLU B C 1
ATOM 7202 O O . GLU B 1 229 ? 10.273 18.234 10.547 1 79.81 229 GLU B O 1
ATOM 7207 N N . SER B 1 230 ? 11.227 19.859 9.5 1 71.38 230 SER B N 1
ATOM 7208 C CA . SER B 1 230 ? 11.68 19.016 8.398 1 71.38 230 SER B CA 1
ATOM 7209 C C . SER B 1 230 ? 12.852 18.125 8.82 1 71.38 230 SER B C 1
ATOM 7211 O O . SER B 1 230 ? 13.594 18.469 9.734 1 71.38 230 SER B O 1
ATOM 7213 N N . ASN B 1 231 ? 13.031 17 8.125 1 66.88 231 ASN B N 1
ATOM 7214 C CA . ASN B 1 231 ? 14.117 16.062 8.398 1 66.88 231 ASN B CA 1
ATOM 7215 C C . ASN B 1 231 ? 15.328 16.344 7.512 1 66.88 231 ASN B C 1
ATOM 7217 O O . ASN B 1 231 ? 16.359 15.695 7.652 1 66.88 231 ASN B O 1
ATOM 7221 N N . VAL B 1 232 ? 15.117 17.328 6.688 1 68.56 232 VAL B N 1
ATOM 7222 C CA . VAL B 1 232 ? 16.234 17.641 5.801 1 68.56 232 VAL B CA 1
ATOM 7223 C C . VAL B 1 232 ? 16.984 18.844 6.34 1 68.56 232 VAL B C 1
ATOM 7225 O O . VAL B 1 232 ? 16.406 19.906 6.57 1 68.56 232 VAL B O 1
ATOM 7228 N N . PHE B 1 233 ? 18.219 18.594 6.559 1 75.31 233 PHE B N 1
ATOM 7229 C CA . PHE B 1 233 ? 19.047 19.672 7.094 1 75.31 233 PHE B CA 1
ATOM 7230 C C . PHE B 1 233 ? 20.031 20.156 6.047 1 75.31 233 PHE B C 1
ATOM 7232 O O . PHE B 1 233 ? 20.219 19.516 5.008 1 75.31 233 PHE B O 1
ATOM 7239 N N . GLY B 1 234 ? 20.531 21.328 6.172 1 78.94 234 GLY B N 1
ATOM 7240 C CA . GLY B 1 234 ? 21.438 21.922 5.207 1 78.94 234 GLY B CA 1
ATOM 7241 C C . GLY B 1 234 ? 20.797 23.016 4.367 1 78.94 234 GLY B C 1
ATOM 7242 O O . GLY B 1 234 ? 19.672 23.453 4.656 1 78.94 234 GLY B O 1
ATOM 7243 N N . PRO B 1 235 ? 21.5 23.453 3.398 1 82.44 235 PRO B N 1
ATOM 7244 C CA . PRO B 1 235 ? 20.984 24.562 2.586 1 82.44 235 PRO B CA 1
ATOM 7245 C C . PRO B 1 235 ? 19.719 24.188 1.814 1 82.44 235 PRO B C 1
ATOM 7247 O O . PRO B 1 235 ? 18.812 25.016 1.658 1 82.44 235 PRO B O 1
ATOM 7250 N N . GLU B 1 236 ? 19.656 22.969 1.377 1 81.94 236 GLU B N 1
ATOM 7251 C CA . GLU B 1 236 ? 18.469 22.531 0.657 1 81.94 236 GLU B CA 1
ATOM 7252 C C . GLU B 1 236 ? 17.266 22.438 1.587 1 81.94 236 GLU B C 1
ATOM 7254 O O . GLU B 1 236 ? 16.141 22.75 1.189 1 81.94 236 GLU B O 1
ATOM 7259 N N . GLY B 1 237 ? 17.562 22.062 2.748 1 82.94 237 GLY B N 1
ATOM 7260 C CA . GLY B 1 237 ? 16.5 21.984 3.734 1 82.94 237 GLY B CA 1
ATOM 7261 C C . GLY B 1 237 ? 15.969 23.344 4.148 1 82.94 237 GLY B C 1
ATOM 7262 O O . GLY B 1 237 ? 14.758 23.516 4.305 1 82.94 237 GLY B O 1
ATOM 7263 N N . THR B 1 238 ? 16.797 24.266 4.223 1 85.69 238 THR B N 1
ATOM 7264 C CA . THR B 1 238 ? 16.391 25.609 4.625 1 85.69 238 THR B CA 1
ATOM 7265 C C . THR B 1 238 ? 15.609 26.297 3.518 1 85.69 238 THR B C 1
ATOM 7267 O O . THR B 1 238 ? 14.703 27.094 3.793 1 85.69 238 THR B O 1
ATOM 7270 N N . ARG B 1 239 ? 16.031 26.031 2.357 1 87.69 239 ARG B N 1
ATOM 7271 C CA . ARG B 1 239 ? 15.289 26.594 1.239 1 87.69 239 ARG B CA 1
ATOM 7272 C C . ARG B 1 239 ? 13.859 26.062 1.211 1 87.69 239 ARG B C 1
ATOM 7274 O O . ARG B 1 239 ? 12.914 26.828 1.011 1 87.69 239 ARG B O 1
ATOM 7281 N N . ASP B 1 240 ? 13.734 24.797 1.421 1 88 240 ASP B N 1
ATOM 7282 C CA . ASP B 1 240 ? 12.406 24.203 1.46 1 88 240 ASP B CA 1
ATOM 7283 C C . ASP B 1 240 ? 11.586 24.75 2.621 1 88 240 ASP B C 1
ATOM 7285 O O . ASP B 1 240 ? 10.375 24.938 2.496 1 88 240 ASP B O 1
ATOM 7289 N N . ASP B 1 241 ? 12.227 25.016 3.643 1 87.56 241 ASP B N 1
ATOM 7290 C CA . ASP B 1 241 ? 11.555 25.578 4.809 1 87.56 241 ASP B CA 1
ATOM 7291 C C . ASP B 1 241 ? 11.047 26.984 4.523 1 87.56 241 ASP B C 1
ATOM 7293 O O . ASP B 1 241 ? 9.906 27.328 4.863 1 87.56 241 ASP B O 1
ATOM 7297 N N . ARG B 1 242 ? 11.812 27.766 3.922 1 88.88 242 ARG B N 1
ATOM 7298 C CA . ARG B 1 242 ? 11.445 29.141 3.658 1 88.88 242 ARG B CA 1
ATOM 7299 C C . ARG B 1 242 ? 10.312 29.234 2.635 1 88.88 242 ARG B C 1
ATOM 7301 O O . ARG B 1 242 ? 9.422 30.078 2.75 1 88.88 242 ARG B O 1
ATOM 7308 N N . LEU B 1 243 ? 10.352 28.266 1.752 1 90.94 243 LEU B N 1
ATOM 7309 C CA . LEU B 1 243 ? 9.43 28.375 0.625 1 90.94 243 LEU B CA 1
ATOM 7310 C C . LEU B 1 243 ? 8.188 27.531 0.845 1 90.94 243 LEU B C 1
ATOM 7312 O O . LEU B 1 243 ? 7.109 27.859 0.339 1 90.94 243 LEU B O 1
ATOM 7316 N N . HIS B 1 244 ? 8.32 26.453 1.588 1 92 244 HIS B N 1
ATOM 7317 C CA . HIS B 1 244 ? 7.207 25.5 1.595 1 92 244 HIS B CA 1
ATOM 7318 C C . HIS B 1 244 ? 6.855 25.078 3.016 1 92 244 HIS B C 1
ATOM 7320 O O . HIS B 1 244 ? 6.199 24.047 3.215 1 92 244 HIS B O 1
ATOM 7326 N N . ARG B 1 245 ? 7.203 25.781 3.969 1 92.12 245 ARG B N 1
ATOM 7327 C CA . ARG B 1 245 ? 6.91 25.406 5.352 1 92.12 245 ARG B CA 1
ATOM 7328 C C . ARG B 1 245 ? 5.41 25.391 5.609 1 92.12 245 ARG B C 1
ATOM 7330 O O . ARG B 1 245 ? 4.879 24.422 6.145 1 92.12 245 ARG B O 1
ATOM 7337 N N . GLY B 1 246 ? 4.816 26.516 5.285 1 94.12 246 GLY B N 1
ATOM 7338 C CA . GLY B 1 246 ? 3.377 26.594 5.473 1 94.12 246 GLY B CA 1
ATOM 7339 C C . GLY B 1 246 ? 2.613 25.516 4.734 1 94.12 246 GLY B C 1
ATOM 7340 O O . GLY B 1 246 ? 1.656 24.953 5.27 1 94.12 246 GLY B O 1
ATOM 7341 N N . ARG B 1 247 ? 3.018 25.281 3.553 1 93.94 247 ARG B N 1
ATOM 7342 C CA . ARG B 1 247 ? 2.361 24.25 2.748 1 93.94 247 ARG B CA 1
ATOM 7343 C C . ARG B 1 247 ? 2.525 22.875 3.377 1 93.94 247 ARG B C 1
ATOM 7345 O O . ARG B 1 247 ? 1.611 22.047 3.32 1 93.94 247 ARG B O 1
ATOM 7352 N N . ASN B 1 248 ? 3.662 22.625 3.91 1 92.94 248 ASN B N 1
ATOM 7353 C CA . ASN B 1 248 ? 3.891 21.344 4.562 1 92.94 248 ASN B CA 1
ATOM 7354 C C . ASN B 1 248 ? 2.953 21.141 5.75 1 92.94 248 ASN B C 1
ATOM 7356 O O . ASN B 1 248 ? 2.398 20.062 5.938 1 92.94 248 ASN B O 1
ATOM 7360 N N . VAL B 1 249 ? 2.783 22.156 6.48 1 94.56 249 VAL B N 1
ATOM 7361 C CA . VAL B 1 249 ? 1.948 22.062 7.672 1 94.56 249 VAL B CA 1
ATOM 7362 C C . VAL B 1 249 ? 0.476 22.031 7.27 1 94.56 249 VAL B C 1
ATOM 7364 O O . VAL B 1 249 ? -0.28 21.172 7.73 1 94.56 249 VAL B O 1
ATOM 7367 N N . VAL B 1 250 ? 0.098 22.906 6.391 1 96.12 250 VAL B N 1
ATOM 7368 C CA . VAL B 1 250 ? -1.296 22.969 5.969 1 96.12 250 VAL B CA 1
ATOM 7369 C C . VAL B 1 250 ? -1.646 21.719 5.156 1 96.12 250 VAL B C 1
ATOM 7371 O O . VAL B 1 250 ? -2.775 21.234 5.219 1 96.12 250 VAL B O 1
ATOM 7374 N N . GLY B 1 251 ? -0.685 21.234 4.395 1 94.88 251 GLY B N 1
ATOM 7375 C CA . GLY B 1 251 ? -0.905 19.984 3.678 1 94.88 251 GLY B CA 1
ATOM 7376 C C . GLY B 1 251 ? -1.238 18.812 4.59 1 94.88 251 GLY B C 1
ATOM 7377 O O . GLY B 1 251 ? -2.07 17.969 4.25 1 94.88 251 GLY B O 1
ATOM 7378 N N . SER B 1 252 ? -0.595 18.781 5.688 1 94.56 252 SER B N 1
ATOM 7379 C CA . SER B 1 252 ? -0.911 17.766 6.676 1 94.56 252 SER B CA 1
ATOM 7380 C C . SER B 1 252 ? -2.246 18.047 7.355 1 94.56 252 SER B C 1
ATOM 7382 O O . SER B 1 252 ? -3.02 17.125 7.621 1 94.56 252 SER B O 1
ATOM 7384 N N . PHE B 1 253 ? -2.498 19.312 7.543 1 95.62 253 PHE B N 1
ATOM 7385 C CA . PHE B 1 253 ? -3.729 19.703 8.219 1 95.62 253 PHE B CA 1
ATOM 7386 C C . PHE B 1 253 ? -4.938 19.469 7.324 1 95.62 253 PHE B C 1
ATOM 7388 O O . PHE B 1 253 ? -6.035 19.188 7.816 1 95.62 253 PHE B O 1
ATOM 7395 N N . LEU B 1 254 ? -4.758 19.516 6.039 1 95.5 254 LEU B N 1
A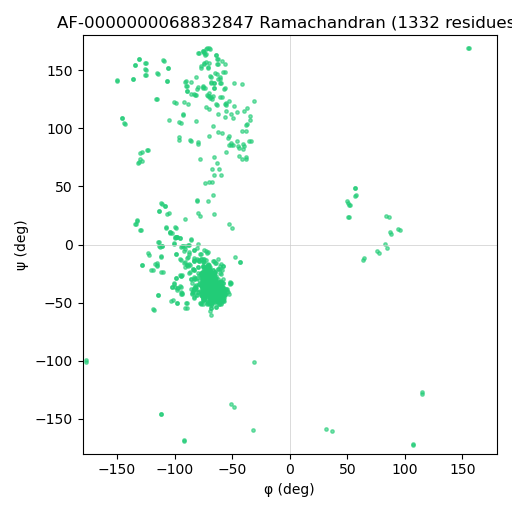TOM 7396 C CA . LEU B 1 254 ? -5.805 19.312 5.047 1 95.5 254 LEU B CA 1
ATOM 7397 C C . LEU B 1 254 ? -6.422 17.922 5.188 1 95.5 254 LEU B C 1
ATOM 7399 O O . LEU B 1 254 ? -7.562 17.703 4.77 1 95.5 254 LEU B O 1
ATOM 7403 N N . MET B 1 255 ? -5.734 17.016 5.785 1 96.19 255 MET B N 1
ATOM 7404 C CA . MET B 1 255 ? -6.25 15.656 5.977 1 96.19 255 MET B CA 1
ATOM 7405 C C . MET B 1 255 ? -7.445 15.656 6.926 1 96.19 255 MET B C 1
ATOM 7407 O O . MET B 1 255 ? -8.273 14.75 6.891 1 96.19 255 MET B O 1
ATOM 7411 N N . GLN B 1 256 ? -7.531 16.688 7.738 1 94.5 256 GLN B N 1
ATOM 7412 C CA . GLN B 1 256 ? -8.719 16.828 8.57 1 94.5 256 GLN B CA 1
ATOM 7413 C C . GLN B 1 256 ? -9.977 16.938 7.723 1 94.5 256 GLN B C 1
ATOM 7415 O O . GLN B 1 256 ? -11 16.312 8.023 1 94.5 256 GLN B O 1
ATOM 7420 N N . GLY B 1 257 ? -9.875 17.734 6.648 1 94.94 257 GLY B N 1
ATOM 7421 C CA . GLY B 1 257 ? -10.992 17.875 5.73 1 94.94 257 GLY B CA 1
ATOM 7422 C C . GLY B 1 257 ? -11.344 16.578 5.02 1 94.94 257 GLY B C 1
ATOM 7423 O O . GLY B 1 257 ? -12.516 16.219 4.922 1 94.94 257 GLY B O 1
ATOM 7424 N N . TRP B 1 258 ? -10.359 15.906 4.621 1 96.38 258 TRP B N 1
ATOM 7425 C CA . TRP B 1 258 ? -10.594 14.633 3.953 1 96.38 258 TRP B CA 1
ATOM 7426 C C . TRP B 1 258 ? -11.203 13.617 4.914 1 96.38 258 TRP B C 1
ATOM 7428 O O . TRP B 1 258 ? -12.023 12.789 4.516 1 96.38 258 TRP B O 1
ATOM 7438 N N . GLY B 1 259 ? -10.75 13.633 6.156 1 96.38 259 GLY B N 1
ATOM 7439 C CA . GLY B 1 259 ? -11.352 12.766 7.152 1 96.38 259 GLY B CA 1
ATOM 7440 C C . GLY B 1 259 ? -12.852 12.969 7.289 1 96.38 259 GLY B C 1
ATOM 7441 O O . GLY B 1 259 ? -13.609 11.992 7.379 1 96.38 259 GLY B O 1
ATOM 7442 N N . GLN B 1 260 ? -13.305 14.156 7.199 1 94.12 260 GLN B N 1
ATOM 7443 C CA . GLN B 1 260 ? -14.727 14.469 7.305 1 94.12 260 GLN B CA 1
ATOM 7444 C C . GLN B 1 260 ? -15.492 13.953 6.09 1 94.12 260 GLN B C 1
ATOM 7446 O O . GLN B 1 260 ? -16.594 13.422 6.227 1 94.12 260 GLN B O 1
ATOM 7451 N N . VAL B 1 261 ? -14.891 14.141 4.988 1 95.62 261 VAL B N 1
ATOM 7452 C CA . VAL B 1 261 ? -15.531 13.695 3.756 1 95.62 261 VAL B CA 1
ATOM 7453 C C . VAL B 1 261 ? -15.664 12.18 3.762 1 95.62 261 VAL B C 1
ATOM 7455 O O . VAL B 1 261 ? -16.734 11.641 3.465 1 95.62 261 VAL B O 1
ATOM 7458 N N . PHE B 1 262 ? -14.625 11.5 4.137 1 95.94 262 PHE B N 1
ATOM 7459 C CA . PHE B 1 262 ? -14.656 10.039 4.16 1 95.94 262 PHE B CA 1
ATOM 7460 C C . PHE B 1 262 ? -15.672 9.539 5.176 1 95.94 262 PHE B C 1
ATOM 7462 O O . PHE B 1 262 ? -16.359 8.539 4.934 1 95.94 262 PHE B O 1
ATOM 7469 N N . ASN B 1 263 ? -15.758 10.188 6.281 1 95.25 263 ASN B N 1
ATOM 7470 C CA . ASN B 1 263 ? -16.734 9.789 7.289 1 95.25 263 ASN B CA 1
ATOM 7471 C C . ASN B 1 263 ? -18.156 9.891 6.754 1 95.25 263 ASN B C 1
ATOM 7473 O O . ASN B 1 263 ? -18.953 8.953 6.895 1 95.25 263 ASN B O 1
ATOM 7477 N N . GLN B 1 264 ? -18.438 11.023 6.121 1 94.56 264 GLN B N 1
ATOM 7478 C CA . GLN B 1 264 ? -19.781 11.227 5.59 1 94.56 264 GLN B CA 1
ATOM 7479 C C . GLN B 1 264 ? -20.109 10.195 4.516 1 94.56 264 GLN B C 1
ATOM 7481 O O . GLN B 1 264 ? -21.219 9.672 4.465 1 94.56 264 GLN B O 1
ATOM 7486 N N . CYS B 1 265 ? -19.188 9.859 3.721 1 94.44 265 CYS B N 1
ATOM 7487 C CA . CYS B 1 265 ? -19.391 8.859 2.678 1 94.44 265 CYS B CA 1
ATOM 7488 C C . CYS B 1 265 ? -19.625 7.484 3.279 1 94.44 265 CYS B C 1
ATOM 7490 O O . CYS B 1 265 ? -20.547 6.766 2.859 1 94.44 265 CYS B O 1
ATOM 7492 N N . VAL B 1 266 ? -18.844 7.137 4.238 1 94.25 266 VAL B N 1
ATOM 7493 C CA . VAL B 1 266 ? -18.969 5.824 4.867 1 94.25 266 VAL B CA 1
ATOM 7494 C C . VAL B 1 266 ? -20.328 5.699 5.551 1 94.25 266 VAL B C 1
ATOM 7496 O O . VAL B 1 266 ? -20.969 4.652 5.465 1 94.25 266 VAL B O 1
ATOM 7499 N N . LEU B 1 267 ? -20.781 6.738 6.199 1 93 267 LEU B N 1
ATOM 7500 C CA . LEU B 1 267 ? -22.078 6.715 6.867 1 93 267 LEU B CA 1
ATOM 7501 C C . LEU B 1 267 ? -23.203 6.543 5.859 1 93 267 LEU B C 1
ATOM 7503 O O . LEU B 1 267 ? -24.125 5.754 6.082 1 93 267 LEU B O 1
ATOM 7507 N N . LEU B 1 268 ? -23.094 7.23 4.75 1 90.25 268 LEU B N 1
ATOM 7508 C CA . LEU B 1 268 ? -24.109 7.117 3.705 1 90.25 268 LEU B CA 1
ATOM 7509 C C . LEU B 1 268 ? -24.125 5.715 3.109 1 90.25 268 LEU B C 1
ATOM 7511 O O . LEU B 1 268 ? -25.203 5.125 2.932 1 90.25 268 LEU B O 1
ATOM 7515 N N . ILE B 1 269 ? -22.984 5.152 2.865 1 86.62 269 ILE B N 1
ATOM 7516 C CA . ILE B 1 269 ? -22.875 3.82 2.283 1 86.62 269 ILE B CA 1
ATOM 7517 C C . ILE B 1 269 ? -23.391 2.781 3.273 1 86.62 269 ILE B C 1
ATOM 7519 O O . ILE B 1 269 ? -24.125 1.859 2.893 1 86.62 269 ILE B O 1
ATOM 7523 N N . CYS B 1 270 ? -23.047 2.91 4.539 1 87.44 270 CYS B N 1
ATOM 7524 C CA . CYS B 1 270 ? -23.516 1.979 5.562 1 87.44 270 CYS B CA 1
ATOM 7525 C C . CYS B 1 270 ? -25.031 2.002 5.672 1 87.44 270 CYS B C 1
ATOM 7527 O O . CYS B 1 270 ? -25.672 0.951 5.785 1 87.44 270 CYS B O 1
ATOM 7529 N N . LEU B 1 271 ? -25.641 3.158 5.613 1 84.25 271 LEU B N 1
ATOM 7530 C CA . LEU B 1 271 ? -27.094 3.246 5.711 1 84.25 271 LEU B CA 1
ATOM 7531 C C . LEU B 1 271 ? -27.766 2.627 4.484 1 84.25 271 LEU B C 1
ATOM 7533 O O . LEU B 1 271 ? -28.828 2.004 4.598 1 84.25 271 LEU B O 1
ATOM 7537 N N . MET B 1 272 ? -27.094 2.824 3.377 1 78.44 272 MET B N 1
ATOM 7538 C CA . MET B 1 272 ? -27.641 2.23 2.156 1 78.44 272 MET B CA 1
ATOM 7539 C C . MET B 1 272 ? -27.547 0.709 2.207 1 78.44 272 MET B C 1
ATOM 7541 O O . MET B 1 272 ? -28.438 0.018 1.712 1 78.44 272 MET B O 1
ATOM 7545 N N . ILE B 1 273 ? -26.5 0.238 2.779 1 74.31 273 ILE B N 1
ATOM 7546 C CA . ILE B 1 273 ? -26.281 -1.203 2.836 1 74.31 273 ILE B CA 1
ATOM 7547 C C . ILE B 1 273 ? -27.188 -1.823 3.896 1 74.31 273 ILE B C 1
ATOM 7549 O O . ILE B 1 273 ? -27.875 -2.814 3.635 1 74.31 273 ILE B O 1
ATOM 7553 N N . PHE B 1 274 ? -27.312 -1.238 5.059 1 77.06 274 PHE B N 1
ATOM 7554 C CA . PHE B 1 274 ? -27.953 -1.872 6.203 1 77.06 274 PHE B CA 1
ATOM 7555 C C . PHE B 1 274 ? -29.438 -1.532 6.242 1 77.06 274 PHE B C 1
ATOM 7557 O O . PHE B 1 274 ? -30.219 -2.193 6.938 1 77.06 274 PHE B O 1
ATOM 7564 N N . HIS B 1 275 ? -29.844 -0.536 5.516 1 71.88 275 HIS B N 1
ATOM 7565 C CA . HIS B 1 275 ? -31.25 -0.174 5.516 1 71.88 275 HIS B CA 1
ATOM 7566 C C . HIS B 1 275 ? -31.922 -0.539 4.188 1 71.88 275 HIS B C 1
ATOM 7568 O O . HIS B 1 275 ? -32.875 0.122 3.762 1 71.88 275 HIS B O 1
ATOM 7574 N N . SER B 1 276 ? -31.516 -1.582 3.553 1 64.56 276 SER B N 1
ATOM 7575 C CA . SER B 1 276 ? -32.094 -2.186 2.363 1 64.56 276 SER B CA 1
ATOM 7576 C C . SER B 1 276 ? -32.344 -1.144 1.272 1 64.56 276 SER B C 1
ATOM 7578 O O . SER B 1 276 ? -33.375 -1.134 0.629 1 64.56 276 SER B O 1
ATOM 7580 N N . GLY B 1 277 ? -31.406 -0.192 1.192 1 63.19 277 GLY B N 1
ATOM 7581 C CA . GLY B 1 277 ? -31.484 0.793 0.127 1 63.19 277 GLY B CA 1
ATOM 7582 C C . GLY B 1 277 ? -32.562 1.848 0.379 1 63.19 277 GLY B C 1
ATOM 7583 O O . GLY B 1 277 ? -32.656 2.82 -0.372 1 63.19 277 GLY B O 1
ATOM 7584 N N . LYS B 1 278 ? -33.375 1.655 1.51 1 65.25 278 LYS B N 1
ATOM 7585 C CA . LYS B 1 278 ? -34.438 2.639 1.8 1 65.25 278 LYS B CA 1
ATOM 7586 C C . LYS B 1 278 ? -33.844 3.863 2.5 1 65.25 278 LYS B C 1
ATOM 7588 O O . LYS B 1 278 ? -32.969 3.736 3.346 1 65.25 278 LYS B O 1
ATOM 7593 N N . THR B 1 279 ? -34.156 5.137 2.135 1 66.62 279 THR B N 1
ATOM 7594 C CA . THR B 1 279 ? -33.594 6.387 2.639 1 66.62 279 THR B CA 1
ATOM 7595 C C . THR B 1 279 ? -34.531 7.023 3.668 1 66.62 279 THR B C 1
ATOM 7597 O O . THR B 1 279 ? -34.156 8.016 4.305 1 66.62 279 THR B O 1
ATOM 7600 N N . ASN B 1 280 ? -35.594 6.41 3.957 1 71.19 280 ASN B N 1
ATOM 7601 C CA . ASN B 1 280 ? -36.594 7.051 4.82 1 71.19 280 ASN B CA 1
ATOM 7602 C C . ASN B 1 280 ? -36.594 6.426 6.211 1 71.19 280 ASN B C 1
ATOM 7604 O O . ASN B 1 280 ? -36.375 5.223 6.359 1 71.19 280 ASN B O 1
ATOM 7608 N N . PRO B 1 281 ? -36.75 7.324 7.23 1 74.31 281 PRO B N 1
ATOM 7609 C CA . PRO B 1 281 ? -36.906 6.836 8.602 1 74.31 281 PRO B CA 1
ATOM 7610 C C . PRO B 1 281 ? -38.188 5.988 8.781 1 74.31 281 PRO B C 1
ATOM 7612 O O . PRO B 1 281 ? -39.062 6.004 7.918 1 74.31 281 PRO B O 1
ATOM 7615 N N . PRO B 1 282 ? -38.344 5.066 9.875 1 74.75 282 PRO B N 1
ATOM 7616 C CA . PRO B 1 282 ? -37.438 4.957 11.039 1 74.75 282 PRO B CA 1
ATOM 7617 C C . PRO B 1 282 ? -36.312 3.951 10.82 1 74.75 282 PRO B C 1
ATOM 7619 O O . PRO B 1 282 ? -36.531 2.916 10.188 1 74.75 282 PRO B O 1
ATOM 7622 N N . PHE B 1 283 ? -35.281 4.438 11.312 1 82.5 283 PHE B N 1
ATOM 7623 C CA . PHE B 1 283 ? -34.125 3.535 11.266 1 82.5 283 PHE B CA 1
ATOM 7624 C C . PHE B 1 283 ? -34.188 2.531 12.414 1 82.5 283 PHE B C 1
ATOM 7626 O O . PHE B 1 283 ? -34.469 2.9 13.555 1 82.5 283 PHE B O 1
ATOM 7633 N N . SER B 1 284 ? -34.062 1.373 12.125 1 84.62 284 SER B N 1
ATOM 7634 C CA . SER B 1 284 ? -34.125 0.319 13.133 1 84.62 284 SER B CA 1
ATOM 7635 C C . SER B 1 284 ? -32.906 0.366 14.039 1 84.62 284 SER B C 1
ATOM 7637 O O . SER B 1 284 ? -31.828 0.816 13.625 1 84.62 284 SER B O 1
ATOM 7639 N N . PRO B 1 285 ? -33.094 0.04 15.344 1 87.56 285 PRO B N 1
ATOM 7640 C CA . PRO B 1 285 ? -31.938 -0.022 16.266 1 87.56 285 PRO B CA 1
ATOM 7641 C C . PRO B 1 285 ? -30.812 -0.904 15.734 1 87.56 285 PRO B C 1
ATOM 7643 O O . PRO B 1 285 ? -29.641 -0.616 15.969 1 87.56 285 PRO B O 1
ATOM 7646 N N . ARG B 1 286 ? -31.172 -1.915 15.023 1 84.25 286 ARG B N 1
ATOM 7647 C CA . ARG B 1 286 ? -30.156 -2.797 14.469 1 84.25 286 ARG B CA 1
ATOM 7648 C C . ARG B 1 286 ? -29.328 -2.08 13.406 1 84.25 286 ARG B C 1
ATOM 7650 O O . ARG B 1 286 ? -28.109 -2.242 13.336 1 84.25 286 ARG B O 1
ATOM 7657 N N . THR B 1 287 ? -30.016 -1.347 12.617 1 84.38 287 THR B N 1
ATOM 7658 C CA . THR B 1 287 ? -29.328 -0.583 11.57 1 84.38 287 THR B CA 1
ATOM 7659 C C . THR B 1 287 ? -28.406 0.466 12.188 1 84.38 287 THR B C 1
ATOM 7661 O O . THR B 1 287 ? -27.281 0.651 11.727 1 84.38 287 THR B O 1
ATOM 7664 N N . ALA B 1 288 ? -28.906 1.077 13.234 1 90 288 ALA B N 1
ATOM 7665 C CA . ALA B 1 288 ? -28.109 2.104 13.898 1 90 288 ALA B CA 1
ATOM 7666 C C . ALA B 1 288 ? -26.875 1.495 14.555 1 90 288 ALA B C 1
ATOM 7668 O O . ALA B 1 288 ? -25.781 2.061 14.477 1 90 288 ALA B O 1
ATOM 7669 N N . GLN B 1 289 ? -27.031 0.331 15.109 1 90.69 289 GLN B N 1
ATOM 7670 C CA . GLN B 1 289 ? -25.922 -0.33 15.773 1 90.69 289 GLN B CA 1
ATOM 7671 C C . GLN B 1 289 ? -24.875 -0.796 14.758 1 90.69 289 GLN B C 1
ATOM 7673 O O . GLN B 1 289 ? -23.672 -0.615 14.961 1 90.69 289 GLN B O 1
ATOM 7678 N N . ALA B 1 290 ? -25.344 -1.325 13.711 1 88.25 290 ALA B N 1
ATOM 7679 C CA . ALA B 1 290 ? -24.422 -1.793 12.68 1 88.25 290 ALA B CA 1
ATOM 7680 C C . ALA B 1 290 ? -23.656 -0.626 12.047 1 88.25 290 ALA B C 1
ATOM 7682 O O . ALA B 1 290 ? -22.469 -0.732 11.766 1 88.25 290 ALA B O 1
ATOM 7683 N N . THR B 1 291 ? -24.359 0.441 11.906 1 90.5 291 THR B N 1
ATOM 7684 C CA . THR B 1 291 ? -23.766 1.595 11.234 1 90.5 291 THR B CA 1
ATOM 7685 C C . THR B 1 291 ? -22.656 2.197 12.078 1 90.5 291 THR B C 1
ATOM 7687 O O . THR B 1 291 ? -21.547 2.418 11.578 1 90.5 291 THR B O 1
ATOM 7690 N N . TYR B 1 292 ? -22.922 2.463 13.344 1 93.56 292 TYR B N 1
ATOM 7691 C CA . TYR B 1 292 ? -21.891 3.135 14.117 1 93.56 292 TYR B CA 1
ATOM 7692 C C . TYR B 1 292 ? -20.734 2.188 14.422 1 93.56 292 TYR B C 1
ATOM 7694 O O . TYR B 1 292 ? -19.578 2.617 14.539 1 93.56 292 TYR B O 1
ATOM 7702 N N . ARG B 1 293 ? -20.938 0.901 14.508 1 94.38 293 ARG B N 1
ATOM 7703 C CA . ARG B 1 293 ? -19.875 -0.051 14.781 1 94.38 293 ARG B CA 1
ATOM 7704 C C . ARG B 1 293 ? -18.953 -0.217 13.57 1 94.38 293 ARG B C 1
ATOM 7706 O O . ARG B 1 293 ? -17.734 -0.276 13.711 1 94.38 293 ARG B O 1
ATOM 7713 N N . VAL B 1 294 ? -19.594 -0.26 12.43 1 91.69 294 VAL B N 1
ATOM 7714 C CA . VAL B 1 294 ? -18.797 -0.44 11.227 1 91.69 294 VAL B CA 1
ATOM 7715 C C . VAL B 1 294 ? -17.969 0.814 10.961 1 91.69 294 VAL B C 1
ATOM 7717 O O . VAL B 1 294 ? -16.781 0.724 10.617 1 91.69 294 VAL B O 1
ATOM 7720 N N . GLN B 1 295 ? -18.578 1.905 11.078 1 95 295 GLN B N 1
ATOM 7721 C CA . GLN B 1 295 ? -17.844 3.135 10.812 1 95 295 GLN B CA 1
ATOM 7722 C C . GLN B 1 295 ? -16.703 3.314 11.805 1 95 295 GLN B C 1
ATOM 7724 O O . GLN B 1 295 ? -15.602 3.742 11.43 1 95 295 GLN B O 1
ATOM 7729 N N . PHE B 1 296 ? -16.844 3.021 13.094 1 96 296 PHE B N 1
ATOM 7730 C CA . PHE B 1 296 ? -15.758 3.096 14.055 1 96 296 PHE B CA 1
ATOM 7731 C C . PHE B 1 296 ? -14.742 1.985 13.812 1 96 296 PHE B C 1
ATOM 7733 O O . PHE B 1 296 ? -13.539 2.17 14.039 1 96 296 PHE B O 1
ATOM 7740 N N . GLY B 1 297 ? -15.312 0.86 13.391 1 95.31 297 GLY B N 1
ATOM 7741 C CA . GLY B 1 297 ? -14.43 -0.245 13.07 1 95.31 297 GLY B CA 1
ATOM 7742 C C . GLY B 1 297 ? -13.43 0.09 11.977 1 95.31 297 GLY B C 1
ATOM 7743 O O . GLY B 1 297 ? -12.258 -0.303 12.055 1 95.31 297 GLY B O 1
ATOM 7744 N N . LEU B 1 298 ? -13.867 0.778 11.008 1 95.12 298 LEU B N 1
ATOM 7745 C CA . LEU B 1 298 ? -12.969 1.213 9.945 1 95.12 298 LEU B CA 1
ATOM 7746 C C . LEU B 1 298 ? -11.898 2.158 10.492 1 95.12 298 LEU B C 1
ATOM 7748 O O . LEU B 1 298 ? -10.75 2.115 10.055 1 95.12 298 LEU B O 1
ATOM 7752 N N . ALA B 1 299 ? -12.273 2.977 11.438 1 95.5 299 ALA B N 1
ATOM 7753 C CA . ALA B 1 299 ? -11.297 3.863 12.07 1 95.5 299 ALA B CA 1
ATOM 7754 C C . ALA B 1 299 ? -10.25 3.066 12.844 1 95.5 299 ALA B C 1
ATOM 7756 O O . ALA B 1 299 ? -9.086 3.461 12.906 1 95.5 299 ALA B O 1
ATOM 7757 N N . VAL B 1 300 ? -10.664 1.951 13.43 1 96.75 300 VAL B N 1
ATOM 7758 C CA . VAL B 1 300 ? -9.742 1.105 14.188 1 96.75 300 VAL B CA 1
ATOM 7759 C C . VAL B 1 300 ? -8.625 0.609 13.273 1 96.75 300 VAL B C 1
ATOM 7761 O O . VAL B 1 300 ? -7.453 0.621 13.656 1 96.75 300 VAL B O 1
ATOM 7764 N N . ILE B 1 301 ? -8.977 0.318 12.047 1 95.31 301 ILE B N 1
ATOM 7765 C CA . ILE B 1 301 ? -8 -0.178 11.086 1 95.31 301 ILE B CA 1
ATOM 7766 C C . ILE B 1 301 ? -6.984 0.917 10.773 1 95.31 301 ILE B C 1
ATOM 7768 O O . ILE B 1 301 ? -5.777 0.667 10.766 1 95.31 301 ILE B O 1
ATOM 7772 N N . VAL B 1 302 ? -7.43 2.061 10.602 1 95.69 302 VAL B N 1
ATOM 7773 C CA . VAL B 1 302 ? -6.543 3.172 10.273 1 95.69 302 VAL B CA 1
ATOM 7774 C C . VAL B 1 302 ? -5.664 3.508 11.477 1 95.69 302 VAL B C 1
ATOM 7776 O O . VAL B 1 302 ? -4.484 3.826 11.32 1 95.69 302 VAL B O 1
ATOM 7779 N N . HIS B 1 303 ? -6.227 3.395 12.695 1 96.69 303 HIS B N 1
ATOM 7780 C CA . HIS B 1 303 ? -5.441 3.662 13.891 1 96.69 303 HIS B CA 1
ATOM 7781 C C . HIS B 1 303 ? -4.332 2.631 14.062 1 96.69 303 HIS B C 1
ATOM 7783 O O . HIS B 1 303 ? -3.225 2.971 14.492 1 96.69 303 HIS B O 1
ATOM 7789 N N . PHE B 1 304 ? -4.641 1.384 13.742 1 95.31 304 PHE B N 1
ATOM 7790 C CA . PHE B 1 304 ? -3.633 0.335 13.82 1 95.31 304 PHE B CA 1
ATOM 7791 C C . PHE B 1 304 ? -2.484 0.616 12.859 1 95.31 304 PHE B C 1
ATOM 7793 O O . PHE B 1 304 ? -1.314 0.469 13.227 1 95.31 304 PHE B O 1
ATOM 7800 N N . TRP B 1 305 ? -2.82 0.973 11.711 1 94.75 305 TRP B N 1
ATOM 7801 C CA . TRP B 1 305 ? -1.806 1.31 10.719 1 94.75 305 TRP B CA 1
ATOM 7802 C C . TRP B 1 305 ? -0.982 2.512 11.164 1 94.75 305 TRP B C 1
ATOM 7804 O O . TRP B 1 305 ? 0.241 2.529 11 1 94.75 305 TRP B O 1
ATOM 7814 N N . LEU B 1 306 ? -1.649 3.51 11.719 1 94.94 306 LEU B N 1
ATOM 7815 C CA . LEU B 1 306 ? -0.97 4.719 12.172 1 94.94 306 LEU B CA 1
ATOM 7816 C C . LEU B 1 306 ? 0.032 4.402 13.273 1 94.94 306 LEU B C 1
ATOM 7818 O O . LEU B 1 306 ? 1.161 4.895 13.258 1 94.94 306 LEU B O 1
ATOM 7822 N N . LEU B 1 307 ? -0.351 3.625 14.227 1 95.31 307 LEU B N 1
ATOM 7823 C CA . LEU B 1 307 ? 0.543 3.236 15.312 1 95.31 307 LEU B CA 1
ATOM 7824 C C . LEU B 1 307 ? 1.742 2.461 14.781 1 95.31 307 LEU B C 1
ATOM 7826 O O . LEU B 1 307 ? 2.881 2.721 15.172 1 95.31 307 LEU B O 1
ATOM 7830 N N . TYR B 1 308 ? 1.501 1.544 13.836 1 93.75 308 TYR B N 1
ATOM 7831 C CA . TYR B 1 308 ? 2.572 0.779 13.211 1 93.75 308 TYR B CA 1
ATOM 7832 C C . TYR B 1 308 ? 3.559 1.701 12.5 1 93.75 308 TYR B C 1
ATOM 7834 O O . TYR B 1 308 ? 4.773 1.565 12.664 1 93.75 308 TYR B O 1
ATOM 7842 N N . HIS B 1 309 ? 3.025 2.605 11.797 1 91.88 309 HIS B N 1
ATOM 7843 C CA . HIS B 1 309 ? 3.865 3.51 11.016 1 91.88 309 HIS B CA 1
ATOM 7844 C C . HIS B 1 309 ? 4.723 4.383 11.93 1 91.88 309 HIS B C 1
ATOM 7846 O O . HIS B 1 309 ? 5.906 4.59 11.656 1 91.88 309 HIS B O 1
ATOM 7852 N N . ARG B 1 310 ? 4.16 4.895 12.961 1 93.25 310 ARG B N 1
ATOM 7853 C CA . ARG B 1 310 ? 4.883 5.801 13.844 1 93.25 310 ARG B CA 1
ATOM 7854 C C . ARG B 1 310 ? 5.93 5.047 14.664 1 93.25 310 ARG B C 1
ATOM 7856 O O . ARG B 1 310 ? 6.996 5.582 14.961 1 93.25 310 ARG B O 1
ATOM 7863 N N . LEU B 1 311 ? 5.695 3.803 14.977 1 92.06 311 LEU B N 1
ATOM 7864 C CA . LEU B 1 311 ? 6.625 3.008 15.773 1 92.06 311 LEU B CA 1
ATOM 7865 C C . LEU B 1 311 ? 7.82 2.568 14.938 1 92.06 311 LEU B C 1
ATOM 7867 O O . LEU B 1 311 ? 8.961 2.621 15.406 1 92.06 311 LEU B O 1
ATOM 7871 N N . TYR B 1 312 ? 7.535 2.27 13.695 1 90.81 312 TYR B N 1
ATOM 7872 C CA . TYR B 1 312 ? 8.594 1.57 12.977 1 90.81 312 TYR B CA 1
ATOM 7873 C C . TYR B 1 312 ? 9.125 2.416 11.828 1 90.81 312 TYR B C 1
ATOM 7875 O O . TYR B 1 312 ? 10.211 2.16 11.305 1 90.81 312 TYR B O 1
ATOM 7883 N N . LYS B 1 313 ? 8.445 3.359 11.398 1 88.19 313 LYS B N 1
ATOM 7884 C CA . LYS B 1 313 ? 8.883 4.066 10.195 1 88.19 313 LYS B CA 1
ATOM 7885 C C . LYS B 1 313 ? 9.352 5.48 10.531 1 88.19 313 LYS B C 1
ATOM 7887 O O . LYS B 1 313 ? 10.094 6.094 9.758 1 88.19 313 LYS B O 1
ATOM 7892 N N . VAL B 1 314 ? 8.898 6.012 11.609 1 86.12 314 VAL B N 1
ATOM 7893 C CA . VAL B 1 314 ? 9.312 7.359 11.984 1 86.12 314 VAL B CA 1
ATOM 7894 C C . VAL B 1 314 ? 10.523 7.289 12.906 1 86.12 314 VAL B C 1
ATOM 7896 O O . VAL B 1 314 ? 10.438 6.785 14.031 1 86.12 314 VAL B O 1
ATOM 7899 N N . HIS B 1 315 ? 11.727 7.738 12.43 1 79.75 315 HIS B N 1
ATOM 7900 C CA . HIS B 1 315 ? 12.938 7.633 13.242 1 79.75 315 HIS B CA 1
ATOM 7901 C C . HIS B 1 315 ? 13.531 9.008 13.523 1 79.75 315 HIS B C 1
ATOM 7903 O O . HIS B 1 315 ? 14.25 9.188 14.516 1 79.75 315 HIS B O 1
ATOM 7909 N N . ASP B 1 316 ? 13.266 10.016 12.758 1 77.38 316 ASP B N 1
ATOM 7910 C CA . ASP B 1 316 ? 14 11.273 12.867 1 77.38 316 ASP B CA 1
ATOM 7911 C C . ASP B 1 316 ? 13.117 12.391 13.414 1 77.38 316 ASP B C 1
ATOM 7913 O O . ASP B 1 316 ? 13.375 13.57 13.172 1 77.38 316 ASP B O 1
ATOM 7917 N N . ALA B 1 317 ? 12.219 12.094 14.289 1 80 317 ALA B N 1
ATOM 7918 C CA . ALA B 1 317 ? 11.281 13.117 14.734 1 80 317 ALA B CA 1
ATOM 7919 C C . ALA B 1 317 ? 11.883 13.984 15.836 1 80 317 ALA B C 1
ATOM 7921 O O . ALA B 1 317 ? 11.5 15.141 16.016 1 80 317 ALA B O 1
ATOM 7922 N N . ASP B 1 318 ? 12.883 13.469 16.516 1 84.31 318 ASP B N 1
ATOM 7923 C CA . ASP B 1 318 ? 13.43 14.18 17.672 1 84.31 318 ASP B CA 1
ATOM 7924 C C . ASP B 1 318 ? 14.758 14.844 17.328 1 84.31 318 ASP B C 1
ATOM 7926 O O . ASP B 1 318 ? 15.453 15.359 18.203 1 84.31 318 ASP B O 1
ATOM 7930 N N . ALA B 1 319 ? 15.117 14.898 16.141 1 79.19 319 ALA B N 1
ATOM 7931 C CA . ALA B 1 319 ? 16.453 15.359 15.75 1 79.19 319 ALA B CA 1
ATOM 7932 C C . ALA B 1 319 ? 16.641 16.828 16.109 1 79.19 319 ALA B C 1
ATOM 7934 O O . ALA B 1 319 ? 17.656 17.203 16.719 1 79.19 319 ALA B O 1
ATOM 7935 N N . LEU B 1 320 ? 15.703 17.641 15.805 1 77.19 320 LEU B N 1
ATOM 7936 C CA . LEU B 1 320 ? 15.828 19.078 16.062 1 77.19 320 LEU B CA 1
ATOM 7937 C C . LEU B 1 320 ? 15.734 19.375 17.547 1 77.19 320 LEU B C 1
ATOM 7939 O O . LEU B 1 320 ? 16.516 20.172 18.078 1 77.19 320 LEU B O 1
ATOM 7943 N N . LEU B 1 321 ? 14.844 18.797 18.188 1 79.5 321 LEU B N 1
ATOM 7944 C CA . LEU B 1 321 ? 14.656 19.031 19.609 1 79.5 321 LEU B CA 1
ATOM 7945 C C . LEU B 1 321 ? 15.883 18.578 20.406 1 79.5 321 LEU B C 1
ATOM 7947 O O . LEU B 1 321 ? 16.328 19.281 21.312 1 79.5 321 LEU B O 1
ATOM 7951 N N . SER B 1 322 ? 16.422 17.469 20.031 1 82.44 322 SER B N 1
ATOM 7952 C CA . SER B 1 322 ? 17.609 16.969 20.719 1 82.44 322 SER B CA 1
ATOM 7953 C C . SER B 1 322 ? 18.797 17.891 20.547 1 82.44 322 SER B C 1
ATOM 7955 O O . SER B 1 322 ? 19.562 18.109 21.484 1 82.44 322 SER B O 1
ATOM 7957 N N . THR B 1 323 ? 18.906 18.438 19.406 1 79.44 323 THR B N 1
ATOM 7958 C CA . THR B 1 323 ? 20 19.359 19.141 1 79.44 323 THR B CA 1
ATOM 7959 C C . THR B 1 323 ? 19.828 20.656 19.922 1 79.44 323 THR B C 1
ATOM 7961 O O . THR B 1 323 ? 20.797 21.203 20.453 1 79.44 323 THR B O 1
ATOM 7964 N N . THR B 1 324 ? 18.672 21.109 20 1 79.31 324 THR B N 1
ATOM 7965 C CA . THR B 1 324 ? 18.391 22.344 20.719 1 79.31 324 THR B CA 1
ATOM 7966 C C . THR B 1 324 ? 18.594 22.141 22.219 1 79.31 324 THR B C 1
ATOM 7968 O O . THR B 1 324 ? 19.141 23.016 22.891 1 79.31 324 THR B O 1
ATOM 7971 N N . LYS B 1 325 ? 18.172 21.047 22.672 1 81.38 325 LYS B N 1
ATOM 7972 C CA . LYS B 1 325 ? 18.344 20.75 24.094 1 81.38 325 LYS B CA 1
ATOM 7973 C C . LYS B 1 325 ? 19.812 20.609 24.453 1 81.38 325 LYS B C 1
ATOM 7975 O O . LYS B 1 325 ? 20.234 21.047 25.531 1 81.38 325 LYS B O 1
ATOM 7980 N N . LYS B 1 326 ? 20.5 20.031 23.625 1 80.12 326 LYS B N 1
ATOM 7981 C CA . LYS B 1 326 ? 21.938 19.891 23.859 1 80.12 326 LYS B CA 1
ATOM 7982 C C . LYS B 1 326 ? 22.625 21.25 23.875 1 80.12 326 LYS B C 1
ATOM 7984 O O . LYS B 1 326 ? 23.516 21.484 24.703 1 80.12 326 LYS B O 1
ATOM 7989 N N . ARG B 1 327 ? 22.156 22.078 23.016 1 76.38 327 ARG B N 1
ATOM 7990 C CA . ARG B 1 327 ? 22.734 23.406 22.922 1 76.38 327 ARG B CA 1
ATOM 7991 C C . ARG B 1 327 ? 22.422 24.234 24.156 1 76.38 327 ARG B C 1
ATOM 7993 O O . ARG B 1 327 ? 23.234 25.047 24.609 1 76.38 327 ARG B O 1
ATOM 8000 N N . GLN B 1 328 ? 21.281 24 24.641 1 78.06 328 GLN B N 1
ATOM 8001 C CA . GLN B 1 328 ? 20.828 24.781 25.797 1 78.06 328 GLN B CA 1
ATOM 8002 C C . GLN B 1 328 ? 21.188 24.062 27.094 1 78.06 328 GLN B C 1
ATOM 8004 O O . GLN B 1 328 ? 20.906 24.578 28.188 1 78.06 328 GLN B O 1
ATOM 8009 N N . ASN B 1 329 ? 21.797 22.891 27.047 1 77.5 329 ASN B N 1
ATOM 8010 C CA . ASN B 1 329 ? 22.234 22.094 28.188 1 77.5 329 ASN B CA 1
ATOM 8011 C C . ASN B 1 329 ? 21.062 21.766 29.109 1 77.5 329 ASN B C 1
ATOM 8013 O O . ASN B 1 329 ? 21.141 21.969 30.312 1 77.5 329 ASN B O 1
ATOM 8017 N N . VAL B 1 330 ? 20.016 21.422 28.469 1 80 330 VAL B N 1
ATOM 8018 C CA . VAL B 1 330 ? 18.828 21.062 29.219 1 80 330 VAL B CA 1
ATOM 8019 C C . VAL B 1 330 ? 18.484 19.594 28.969 1 80 330 VAL B C 1
ATOM 8021 O O . VAL B 1 330 ? 18.516 19.141 27.812 1 80 330 VAL B O 1
ATOM 8024 N N . SER B 1 331 ? 18.344 18.719 29.969 1 76.81 331 SER B N 1
ATOM 8025 C CA . SER B 1 331 ? 18 17.297 29.797 1 76.81 331 SER B CA 1
ATOM 8026 C C . SER B 1 331 ? 16.5 17.078 29.938 1 76.81 331 SER B C 1
ATOM 8028 O O . SER B 1 331 ? 15.938 16.188 29.297 1 76.81 331 SER B O 1
ATOM 8030 N N . GLY B 1 332 ? 15.766 17.906 30.688 1 81.94 332 GLY B N 1
ATOM 8031 C CA . GLY B 1 332 ? 14.328 17.781 30.875 1 81.94 332 GLY B CA 1
ATOM 8032 C C . GLY B 1 332 ? 13.547 18.906 30.219 1 81.94 332 GLY B C 1
ATOM 8033 O O . GLY B 1 332 ? 13.836 19.297 29.094 1 81.94 332 GLY B O 1
ATOM 8034 N N . TYR B 1 333 ? 12.547 19.234 30.812 1 87.94 333 TYR B N 1
ATOM 8035 C CA . TYR B 1 333 ? 11.75 20.328 30.281 1 87.94 333 TYR B CA 1
ATOM 8036 C C . TYR B 1 333 ? 12.438 21.672 30.516 1 87.94 333 TYR B C 1
ATOM 8038 O O . TYR B 1 333 ? 12.945 21.938 31.609 1 87.94 333 TYR B O 1
ATOM 8046 N N . ASP B 1 334 ? 12.469 22.484 29.547 1 86.62 334 ASP B N 1
ATOM 8047 C CA . ASP B 1 334 ? 13.094 23.797 29.625 1 86.62 334 ASP B CA 1
ATOM 8048 C C . ASP B 1 334 ? 12.188 24.797 30.328 1 86.62 334 ASP B C 1
ATOM 8050 O O . ASP B 1 334 ? 11.523 25.609 29.688 1 86.62 334 ASP B O 1
ATOM 8054 N N . VAL B 1 335 ? 12.266 24.844 31.641 1 88.44 335 VAL B N 1
ATOM 8055 C CA . VAL B 1 335 ? 11.398 25.688 32.469 1 88.44 335 VAL B CA 1
ATOM 8056 C C . VAL B 1 335 ? 11.734 27.156 32.219 1 88.44 335 VAL B C 1
ATOM 8058 O O . VAL B 1 335 ? 10.844 28.016 32.25 1 88.44 335 VAL B O 1
ATOM 8061 N N . HIS B 1 336 ? 12.961 27.406 31.969 1 89 336 HIS B N 1
ATOM 8062 C CA . HIS B 1 336 ? 13.375 28.781 31.703 1 89 336 HIS B CA 1
ATOM 8063 C C . HIS B 1 336 ? 12.695 29.312 30.438 1 89 336 HIS B C 1
ATOM 8065 O O . HIS B 1 336 ? 12.211 30.453 30.422 1 89 336 HIS B O 1
ATOM 8071 N N . SER B 1 337 ? 12.688 28.547 29.516 1 89.12 337 SER B N 1
ATOM 8072 C CA . SER B 1 337 ? 12.047 28.938 28.281 1 89.12 337 SER B CA 1
ATOM 8073 C C . SER B 1 337 ? 10.539 29.094 28.453 1 89.12 337 SER B C 1
ATOM 8075 O O . SER B 1 337 ? 9.914 29.938 27.812 1 89.12 337 SER B O 1
ATOM 8077 N N . LEU B 1 338 ? 9.984 28.312 29.297 1 90.69 338 LEU B N 1
ATOM 8078 C CA . LEU B 1 338 ? 8.555 28.422 29.562 1 90.69 338 LEU B CA 1
ATOM 8079 C C . LEU B 1 338 ? 8.234 29.75 30.234 1 90.69 338 LEU B C 1
ATOM 8081 O O . LEU B 1 338 ? 7.238 30.391 29.906 1 90.69 338 LEU B O 1
ATOM 8085 N N . ARG B 1 339 ? 9.031 30.125 31.125 1 92.06 339 ARG B N 1
ATOM 8086 C CA . ARG B 1 339 ? 8.852 31.406 31.812 1 92.06 339 ARG B CA 1
ATOM 8087 C C . ARG B 1 339 ? 8.992 32.562 30.828 1 92.06 339 ARG B C 1
ATOM 8089 O O . ARG B 1 339 ? 8.25 33.531 30.906 1 92.06 339 ARG B O 1
ATOM 8096 N N . LEU B 1 340 ? 9.875 32.406 29.938 1 90.81 340 LEU B N 1
ATOM 8097 C CA . LEU B 1 340 ? 10.102 33.469 28.953 1 90.81 340 LEU B CA 1
ATOM 8098 C C . LEU B 1 340 ? 8.961 33.531 27.938 1 90.81 340 LEU B C 1
ATOM 8100 O O . LEU B 1 340 ? 8.688 34.562 27.359 1 90.81 340 LEU B O 1
ATOM 8104 N N . LEU B 1 341 ? 8.352 32.406 27.734 1 91.31 341 LEU B N 1
ATOM 8105 C CA . LEU B 1 341 ? 7.176 32.406 26.875 1 91.31 341 LEU B CA 1
ATOM 8106 C C . LEU B 1 341 ? 6.078 33.281 27.438 1 91.31 341 LEU B C 1
ATOM 8108 O O . LEU B 1 341 ? 5.457 34.062 26.688 1 91.31 341 LEU B O 1
ATOM 8112 N N . MET B 1 342 ? 5.945 33.312 28.719 1 90.94 342 MET B N 1
ATOM 8113 C CA . MET B 1 342 ? 4.871 34.031 29.375 1 90.94 342 MET B CA 1
ATOM 8114 C C . MET B 1 342 ? 5.246 35.5 29.531 1 90.94 342 MET B C 1
ATOM 8116 O O . MET B 1 342 ? 4.371 36.375 29.625 1 90.94 342 MET B O 1
ATOM 8120 N N . SER B 1 343 ? 6.484 35.75 29.484 1 92.31 343 SER B N 1
ATOM 8121 C CA . SER B 1 343 ? 6.898 37.125 29.703 1 92.31 343 SER B CA 1
ATOM 8122 C C . SER B 1 343 ? 7.262 37.812 28.391 1 92.31 343 SER B C 1
ATOM 8124 O O . SER B 1 343 ? 6.77 38.906 28.094 1 92.31 343 SER B O 1
ATOM 8126 N N . HIS B 1 344 ? 8.062 37.156 27.609 1 92.38 344 HIS B N 1
ATOM 8127 C CA . HIS B 1 344 ? 8.578 37.75 26.391 1 92.38 344 HIS B CA 1
ATOM 8128 C C . HIS B 1 344 ? 7.598 37.594 25.234 1 92.38 344 HIS B C 1
ATOM 8130 O O . HIS B 1 344 ? 7.41 38.531 24.438 1 92.38 344 HIS B O 1
ATOM 8136 N N . TYR B 1 345 ? 6.934 36.438 25.125 1 94.5 345 TYR B N 1
ATOM 8137 C CA . TYR B 1 345 ? 6.094 36.156 23.969 1 94.5 345 TYR B CA 1
ATOM 8138 C C . TYR B 1 345 ? 4.625 36.062 24.375 1 94.5 345 TYR B C 1
ATOM 8140 O O . TYR B 1 345 ? 3.846 35.344 23.719 1 94.5 345 TYR B O 1
ATOM 8148 N N . TRP B 1 346 ? 4.168 36.719 25.391 1 94.38 346 TRP B N 1
ATOM 8149 C CA . TRP B 1 346 ? 2.775 36.656 25.828 1 94.38 346 TRP B CA 1
ATOM 8150 C C . TRP B 1 346 ? 1.855 37.219 24.75 1 94.38 346 TRP B C 1
ATOM 8152 O O . TRP B 1 346 ? 0.721 36.781 24.578 1 94.38 346 TRP B O 1
ATOM 8162 N N . GLY B 1 347 ? 2.289 38.281 24.031 1 95.12 347 GLY B N 1
ATOM 8163 C CA . GLY B 1 347 ? 1.511 38.812 22.938 1 95.12 347 GLY B CA 1
ATOM 8164 C C . GLY B 1 347 ? 1.255 37.844 21.812 1 95.12 347 GLY B C 1
ATOM 8165 O O . GLY B 1 347 ? 0.134 37.719 21.312 1 95.12 347 GLY B O 1
ATOM 8166 N N . ARG B 1 348 ? 2.277 37.125 21.438 1 96 348 ARG B N 1
ATOM 8167 C CA . ARG B 1 348 ? 2.133 36.094 20.391 1 96 348 ARG B CA 1
ATOM 8168 C C . ARG B 1 348 ? 1.21 34.969 20.859 1 96 348 ARG B C 1
ATOM 8170 O O . ARG B 1 348 ? 0.467 34.406 20.047 1 96 348 ARG B O 1
ATOM 8177 N N . LEU B 1 349 ? 1.271 34.688 22.141 1 96.19 349 LEU B N 1
ATOM 8178 C CA . LEU B 1 349 ? 0.4 33.656 22.688 1 96.19 349 LEU B CA 1
ATOM 8179 C C . LEU B 1 349 ? -1.062 34.094 22.641 1 96.19 349 LEU B C 1
ATOM 8181 O O . LEU B 1 349 ? -1.943 33.281 22.344 1 96.19 349 LEU B O 1
ATOM 8185 N N . ILE B 1 350 ? -1.312 35.344 22.875 1 96.5 350 ILE B N 1
ATOM 8186 C CA . ILE B 1 350 ? -2.664 35.875 22.797 1 96.5 350 ILE B CA 1
ATOM 8187 C C . ILE B 1 350 ? -3.15 35.812 21.344 1 96.5 350 ILE B C 1
ATOM 8189 O O . ILE B 1 350 ? -4.316 35.531 21.094 1 96.5 350 ILE B O 1
ATOM 8193 N N . ALA B 1 351 ? -2.312 36.094 20.5 1 97.12 351 ALA B N 1
ATOM 8194 C CA . ALA B 1 351 ? -2.682 36.094 19.078 1 97.12 351 ALA B CA 1
ATOM 8195 C C . ALA B 1 351 ? -3.033 34.688 18.625 1 97.12 351 ALA B C 1
ATOM 8197 O O . ALA B 1 351 ? -4.035 34.469 17.922 1 97.12 351 ALA B O 1
ATOM 8198 N N . THR B 1 352 ? -2.176 33.719 18.984 1 97.25 352 THR B N 1
ATOM 8199 C CA . THR B 1 352 ? -2.406 32.344 18.516 1 97.25 352 THR B CA 1
ATOM 8200 C C . THR B 1 352 ? -3.568 31.703 19.266 1 97.25 352 THR B C 1
ATOM 8202 O O . THR B 1 352 ? -4.426 31.047 18.672 1 97.25 352 THR B O 1
ATOM 8205 N N . ALA B 1 353 ? -3.68 31.859 20.594 1 97.38 353 ALA B N 1
ATOM 8206 C CA . ALA B 1 353 ? -4.754 31.281 21.391 1 97.38 353 ALA B CA 1
ATOM 8207 C C . ALA B 1 353 ? -6.066 32.031 21.172 1 97.38 353 ALA B C 1
ATOM 8209 O O . ALA B 1 353 ? -7.125 31.406 21.031 1 97.38 353 ALA B O 1
ATOM 8210 N N . GLY B 1 354 ? -5.969 33.344 21.141 1 96.44 354 GLY B N 1
ATOM 8211 C CA . GLY B 1 354 ? -7.16 34.156 20.969 1 96.44 354 GLY B CA 1
ATOM 8212 C C . GLY B 1 354 ? -7.805 33.969 19.609 1 96.44 354 GLY B C 1
ATOM 8213 O O . GLY B 1 354 ? -9.023 33.875 19.5 1 96.44 354 GLY B O 1
ATOM 8214 N N . SER B 1 355 ? -7.051 34 18.594 1 96.56 355 SER B N 1
ATOM 8215 C CA . SER B 1 355 ? -7.594 33.812 17.25 1 96.56 355 SER B CA 1
ATOM 8216 C C . SER B 1 355 ? -8.18 32.406 17.094 1 96.56 355 SER B C 1
ATOM 8218 O O . SER B 1 355 ? -9.203 32.25 16.422 1 96.56 355 SER B O 1
ATOM 8220 N N . TRP B 1 356 ? -7.48 31.422 17.672 1 97.12 356 TRP B N 1
ATOM 8221 C CA . TRP B 1 356 ? -7.992 30.062 17.594 1 97.12 356 TRP B CA 1
ATOM 8222 C C . TRP B 1 356 ? -9.312 29.922 18.344 1 97.12 356 TRP B C 1
ATOM 8224 O O . TRP B 1 356 ? -10.227 29.234 17.891 1 97.12 356 TRP B O 1
ATOM 8234 N N . PHE B 1 357 ? -9.422 30.562 19.453 1 96.5 357 PHE B N 1
ATOM 8235 C CA . PHE B 1 357 ? -10.68 30.625 20.203 1 96.5 357 PHE B CA 1
ATOM 8236 C C . PHE B 1 357 ? -11.789 31.203 19.344 1 96.5 357 PHE B C 1
ATOM 8238 O O . PHE B 1 357 ? -12.867 30.609 19.219 1 96.5 357 PHE B O 1
ATOM 8245 N N . ALA B 1 358 ? -11.539 32.281 18.719 1 95.62 358 ALA B N 1
ATOM 8246 C CA . ALA B 1 358 ? -12.523 32.938 17.859 1 95.62 358 ALA B CA 1
ATOM 8247 C C . ALA B 1 358 ? -12.883 32.094 16.656 1 95.62 358 ALA B C 1
ATOM 8249 O O . ALA B 1 358 ? -14.047 32 16.266 1 95.62 358 ALA B O 1
ATOM 8250 N N . ASN B 1 359 ? -11.938 31.469 16.125 1 94.75 359 ASN B N 1
ATOM 8251 C CA . ASN B 1 359 ? -12.164 30.609 14.961 1 94.75 359 ASN B CA 1
ATOM 8252 C C . ASN B 1 359 ? -13.078 29.438 15.297 1 94.75 359 ASN B C 1
ATOM 8254 O O . ASN B 1 359 ? -13.984 29.109 14.531 1 94.75 359 ASN B O 1
ATOM 8258 N N . ASP B 1 360 ? -12.852 28.781 16.453 1 92.56 360 ASP B N 1
ATOM 8259 C CA . ASP B 1 360 ? -13.609 27.594 16.781 1 92.56 360 ASP B CA 1
ATOM 8260 C C . ASP B 1 360 ? -15.055 27.938 17.141 1 92.56 360 ASP B C 1
ATOM 8262 O O . ASP B 1 360 ? -15.945 27.094 17.047 1 92.56 360 ASP B O 1
ATOM 8266 N N . VAL B 1 361 ? -15.266 29.156 17.531 1 88.81 361 VAL B N 1
ATOM 8267 C CA . VAL B 1 361 ? -16.641 29.594 17.75 1 88.81 361 VAL B CA 1
ATOM 8268 C C . VAL B 1 361 ? -17.391 29.609 16.422 1 88.81 361 VAL B C 1
ATOM 8270 O O . VAL B 1 361 ? -18.531 29.156 16.344 1 88.81 361 VAL B O 1
ATOM 8273 N N . PHE B 1 362 ? -16.719 30.031 15.398 1 80.62 362 PHE B N 1
ATOM 8274 C CA . PHE B 1 362 ? -17.312 30.062 14.062 1 80.62 362 PHE B CA 1
ATOM 8275 C C . PHE B 1 362 ? -17.406 28.656 13.477 1 80.62 362 PHE B C 1
ATOM 8277 O O . PHE B 1 362 ? -18.438 28.266 12.93 1 80.62 362 PHE B O 1
ATOM 8284 N N . PHE B 1 363 ? -16.312 27.969 13.617 1 76.12 363 PHE B N 1
ATOM 8285 C CA . PHE B 1 363 ? -16.172 26.672 12.969 1 76.12 363 PHE B CA 1
ATOM 8286 C C . PHE B 1 363 ? -17.203 25.688 13.508 1 76.12 363 PHE B C 1
ATOM 8288 O O . PHE B 1 363 ? -17.875 25 12.734 1 76.12 363 PHE B O 1
ATOM 8295 N N . TYR B 1 364 ? -17.375 25.625 14.734 1 71.75 364 TYR B N 1
ATOM 8296 C CA . TYR B 1 364 ? -18.297 24.672 15.336 1 71.75 364 TYR B CA 1
ATOM 8297 C C . TYR B 1 364 ? -19.703 25.266 15.43 1 71.75 364 TYR B C 1
ATOM 8299 O O . TYR B 1 364 ? -20.688 24.531 15.492 1 71.75 364 TYR B O 1
ATOM 8307 N N . GLY B 1 365 ? -19.859 26.594 15.344 1 67.94 365 GLY B N 1
ATOM 8308 C CA . GLY B 1 365 ? -21.156 27.25 15.359 1 67.94 365 GLY B CA 1
ATOM 8309 C C . GLY B 1 365 ? -21.891 27.141 14.039 1 67.94 365 GLY B C 1
ATOM 8310 O O . GLY B 1 365 ? -23.125 27.109 14.016 1 67.94 365 GLY B O 1
ATOM 8311 N N . THR B 1 366 ? -21.203 26.984 12.969 1 67.38 366 THR B N 1
ATOM 8312 C CA . THR B 1 366 ? -21.797 26.922 11.641 1 67.38 366 THR B CA 1
ATOM 8313 C C . THR B 1 366 ? -22.562 25.609 11.461 1 67.38 366 THR B C 1
ATOM 8315 O O . THR B 1 366 ? -23.531 25.547 10.703 1 67.38 366 THR B O 1
ATOM 8318 N N . LYS B 1 367 ? -22.234 24.625 12.133 1 62.75 367 LYS B N 1
ATOM 8319 C CA . LYS B 1 367 ? -22.828 23.312 11.922 1 62.75 367 LYS B CA 1
ATOM 8320 C C . LYS B 1 367 ? -24.297 23.297 12.367 1 62.75 367 LYS B C 1
ATOM 8322 O O . LYS B 1 367 ? -25.109 22.547 11.812 1 62.75 367 LYS B O 1
ATOM 8327 N N . VAL B 1 368 ? -24.609 24.219 13.289 1 56.78 368 VAL B N 1
ATOM 8328 C CA . VAL B 1 368 ? -25.969 24.281 13.812 1 56.78 368 VAL B CA 1
ATOM 8329 C C . VAL B 1 368 ? -26.891 24.906 12.758 1 56.78 368 VAL B C 1
ATOM 8331 O O . VAL B 1 368 ? -28.078 24.547 12.688 1 56.78 368 VAL B O 1
ATOM 8334 N N . PHE B 1 369 ? -26.328 25.594 11.844 1 63.25 369 PHE B N 1
ATOM 8335 C CA . PHE B 1 369 ? -27.156 26.297 10.875 1 63.25 369 PHE B CA 1
ATOM 8336 C C . PHE B 1 369 ? -27.5 25.391 9.695 1 63.25 369 PHE B C 1
ATOM 8338 O O . PHE B 1 369 ? -28.469 25.656 8.969 1 63.25 369 PHE B O 1
ATOM 8345 N N . SER B 1 370 ? -26.734 24.375 9.648 1 69.31 370 SER B N 1
ATOM 8346 C CA . SER B 1 370 ? -27.016 23.469 8.547 1 69.31 370 SER B CA 1
ATOM 8347 C C . SER B 1 370 ? -28.406 22.875 8.648 1 69.31 370 SER B C 1
ATOM 8349 O O . SER B 1 370 ? -29.109 22.734 7.645 1 69.31 370 SER B O 1
ATOM 8351 N N . SER B 1 371 ? -28.859 22.656 9.875 1 64.94 371 SER B N 1
ATOM 8352 C CA . SER B 1 371 ? -30.156 22.031 10.062 1 64.94 371 SER B CA 1
ATOM 8353 C C . SER B 1 371 ? -31.297 23 9.742 1 64.94 371 SER B C 1
ATOM 8355 O O . SER B 1 371 ? -32.344 22.594 9.219 1 64.94 371 SER B O 1
ATOM 8357 N N . THR B 1 372 ? -30.922 24.203 10.016 1 63.06 372 THR B N 1
ATOM 8358 C CA . THR B 1 372 ? -31.953 25.219 9.781 1 63.06 372 THR B CA 1
ATOM 8359 C C . THR B 1 372 ? -32.25 25.359 8.289 1 63.06 372 THR B C 1
ATOM 8361 O O . THR B 1 372 ? -33.406 25.375 7.879 1 63.06 372 THR B O 1
ATOM 8364 N N . PHE B 1 373 ? -31.203 25.375 7.496 1 70.25 373 PHE B N 1
ATOM 8365 C CA . PHE B 1 373 ? -31.406 25.578 6.066 1 70.25 373 PHE B CA 1
ATOM 8366 C C . PHE B 1 373 ? -32.062 24.359 5.438 1 70.25 373 PHE B C 1
ATOM 8368 O O . PHE B 1 373 ? -32.938 24.469 4.582 1 70.25 373 PHE B O 1
ATOM 8375 N N . ILE B 1 374 ? -31.688 23.297 5.875 1 72.25 374 ILE B N 1
ATOM 8376 C CA . ILE B 1 374 ? -32.188 22.062 5.281 1 72.25 374 ILE B CA 1
ATOM 8377 C C . ILE B 1 374 ? -33.656 21.891 5.617 1 72.25 374 ILE B C 1
ATOM 8379 O O . ILE B 1 374 ? -34.469 21.453 4.773 1 72.25 374 ILE B O 1
ATOM 8383 N N . GLY B 1 375 ? -34 22.406 6.82 1 71.25 375 GLY B N 1
ATOM 8384 C CA . GLY B 1 375 ? -35.406 22.312 7.234 1 71.25 375 GLY B CA 1
ATOM 8385 C C . GLY B 1 375 ? -36.344 23.188 6.426 1 71.25 375 GLY B C 1
ATOM 8386 O O . GLY B 1 375 ? -37.5 22.859 6.223 1 71.25 375 GLY B O 1
ATOM 8387 N N . ILE B 1 376 ? -35.812 24.219 5.984 1 71.56 376 ILE B N 1
ATOM 8388 C CA . ILE B 1 376 ? -36.625 25.156 5.223 1 71.56 376 ILE B CA 1
ATOM 8389 C C . ILE B 1 376 ? -36.719 24.688 3.773 1 71.56 376 ILE B C 1
ATOM 8391 O O . ILE B 1 376 ? -37.812 24.734 3.174 1 71.56 376 ILE B O 1
ATOM 8395 N N . ILE B 1 377 ? -35.625 24.281 3.17 1 71.75 377 ILE B N 1
ATOM 8396 C CA . ILE B 1 377 ? -35.562 23.844 1.775 1 71.75 377 ILE B CA 1
ATOM 8397 C C . ILE B 1 377 ? -36.312 22.516 1.619 1 71.75 377 ILE B C 1
ATOM 8399 O O . ILE B 1 377 ? -37.031 22.328 0.641 1 71.75 377 ILE B O 1
ATOM 8403 N N . HIS B 1 378 ? -36.031 21.688 2.51 1 74.19 378 HIS B N 1
ATOM 8404 C CA . HIS B 1 378 ? -36.656 20.375 2.496 1 74.19 378 HIS B CA 1
ATOM 8405 C C . HIS B 1 378 ? -37.375 20.109 3.811 1 74.19 378 HIS B C 1
ATOM 8407 O O . HIS B 1 378 ? -36.844 19.469 4.707 1 74.19 378 HIS B O 1
ATOM 8413 N N . PRO B 1 379 ? -38.688 20.719 3.855 1 71.31 379 PRO B N 1
ATOM 8414 C CA . PRO B 1 379 ? -39.438 20.422 5.082 1 71.31 379 PRO B CA 1
ATOM 8415 C C . PRO B 1 379 ? -39.594 18.922 5.324 1 71.31 379 PRO B C 1
ATOM 8417 O O . PRO B 1 379 ? -40.031 18.203 4.418 1 71.31 379 PRO B O 1
ATOM 8420 N N . GLY B 1 380 ? -39.125 18.422 6.414 1 68.25 380 GLY B N 1
ATOM 8421 C CA . GLY B 1 380 ? -39.219 17 6.73 1 68.25 380 GLY B CA 1
ATOM 8422 C C . GLY B 1 380 ? -38.062 16.203 6.125 1 68.25 380 GLY B C 1
ATOM 8423 O O . GLY B 1 380 ? -38.219 15.016 5.832 1 68.25 380 GLY B O 1
ATOM 8424 N N . ALA B 1 381 ? -37.062 16.891 5.895 1 74.06 381 ALA B N 1
ATOM 8425 C CA . ALA B 1 381 ? -35.906 16.266 5.242 1 74.06 381 ALA B CA 1
ATOM 8426 C C . ALA B 1 381 ? -35.438 15.055 6.039 1 74.06 381 ALA B C 1
ATOM 8428 O O . ALA B 1 381 ? -35.406 15.086 7.273 1 74.06 381 ALA B O 1
ATOM 8429 N N . SER B 1 382 ? -35.188 13.977 5.285 1 78.5 382 SER B N 1
ATOM 8430 C CA . SER B 1 382 ? -34.688 12.75 5.871 1 78.5 382 SER B CA 1
ATOM 8431 C C . SER B 1 382 ? -33.219 12.914 6.281 1 78.5 382 SER B C 1
ATOM 8433 O O . SER B 1 382 ? -32.562 13.891 5.898 1 78.5 382 SER B O 1
ATOM 8435 N N . LEU B 1 383 ? -32.75 12.148 7.168 1 83.38 383 LEU B N 1
ATOM 8436 C CA . LEU B 1 383 ? -31.359 12.117 7.633 1 83.38 383 LEU B CA 1
ATOM 8437 C C . LEU B 1 383 ? -30.391 12 6.461 1 83.38 383 LEU B C 1
ATOM 8439 O O . LEU B 1 383 ? -29.328 12.633 6.457 1 83.38 383 LEU B O 1
ATOM 8443 N N . VAL B 1 384 ? -30.797 11.312 5.457 1 84.31 384 VAL B N 1
ATOM 8444 C CA . VAL B 1 384 ? -29.938 11.078 4.301 1 84.31 384 VAL B CA 1
ATOM 8445 C C . VAL B 1 384 ? -29.766 12.383 3.514 1 84.31 384 VAL B C 1
ATOM 8447 O O . VAL B 1 384 ? -28.672 12.703 3.068 1 84.31 384 VAL B O 1
ATOM 8450 N N . VAL B 1 385 ? -30.844 13.133 3.443 1 84.06 385 VAL B N 1
ATOM 8451 C CA . VAL B 1 385 ? -30.766 14.398 2.709 1 84.06 385 VAL B CA 1
ATOM 8452 C C . VAL B 1 385 ? -29.875 15.383 3.459 1 84.06 385 VAL B C 1
ATOM 8454 O O . VAL B 1 385 ? -29.094 16.109 2.846 1 84.06 385 VAL B O 1
ATOM 8457 N N . THR B 1 386 ? -30 15.375 4.742 1 83.44 386 THR B N 1
ATOM 8458 C CA . THR B 1 386 ? -29.156 16.25 5.555 1 83.44 386 THR B CA 1
ATOM 8459 C C . THR B 1 386 ? -27.688 15.891 5.379 1 83.44 386 THR B C 1
ATOM 8461 O O . THR B 1 386 ? -26.844 16.766 5.262 1 83.44 386 THR B O 1
ATOM 8464 N N . TRP B 1 387 ? -27.359 14.609 5.32 1 88.06 387 TRP B N 1
ATOM 8465 C CA . TRP B 1 387 ? -25.984 14.156 5.18 1 88.06 387 TRP B CA 1
ATOM 8466 C C . TRP B 1 387 ? -25.453 14.469 3.783 1 88.06 387 TRP B C 1
ATOM 8468 O O . TRP B 1 387 ? -24.266 14.727 3.611 1 88.06 387 TRP B O 1
ATOM 8478 N N . GLU B 1 388 ? -26.359 14.516 2.803 1 88.31 388 GLU B N 1
ATOM 8479 C CA . GLU B 1 388 ? -25.953 14.867 1.446 1 88.31 388 GLU B CA 1
ATOM 8480 C C . GLU B 1 388 ? -25.562 16.344 1.35 1 88.31 388 GLU B C 1
ATOM 8482 O O . GLU B 1 388 ? -24.578 16.688 0.704 1 88.31 388 GLU B O 1
ATOM 8487 N N . TYR B 1 389 ? -26.344 17.141 2.029 1 85.19 389 TYR B N 1
ATOM 8488 C CA . TYR B 1 389 ? -26.031 18.578 2.021 1 85.19 389 TYR B CA 1
ATOM 8489 C C . TYR B 1 389 ? -24.766 18.859 2.812 1 85.19 389 TYR B C 1
ATOM 8491 O O . TYR B 1 389 ? -24 19.766 2.473 1 85.19 389 TYR B O 1
ATOM 8499 N N . ASN B 1 390 ? -24.578 18.109 3.855 1 87.12 390 ASN B N 1
ATOM 8500 C CA . ASN B 1 390 ? -23.328 18.234 4.594 1 87.12 390 ASN B CA 1
ATOM 8501 C C . ASN B 1 390 ? -22.125 17.875 3.729 1 87.12 390 ASN B C 1
ATOM 8503 O O . ASN B 1 390 ? -21.062 18.484 3.848 1 87.12 390 ASN B O 1
ATOM 8507 N N . LEU B 1 391 ? -22.328 16.906 2.92 1 91.44 391 LEU B N 1
ATOM 8508 C CA . LEU B 1 391 ? -21.25 16.484 2.029 1 91.44 391 LEU B CA 1
ATOM 8509 C C . LEU B 1 391 ? -20.891 17.594 1.042 1 91.44 391 LEU B C 1
ATOM 8511 O O . LEU B 1 391 ? -19.719 17.797 0.721 1 91.44 391 LEU B O 1
ATOM 8515 N N . ILE B 1 392 ? -21.891 18.328 0.587 1 90.88 392 ILE B N 1
ATOM 8516 C CA . ILE B 1 392 ? -21.641 19.453 -0.319 1 90.88 392 ILE B CA 1
ATOM 8517 C C . ILE B 1 392 ? -20.844 20.531 0.402 1 90.88 392 ILE B C 1
ATOM 8519 O O . ILE B 1 392 ? -19.906 21.094 -0.162 1 90.88 392 ILE B O 1
ATOM 8523 N N . ASN B 1 393 ? -21.219 20.812 1.616 1 90.62 393 ASN B N 1
ATOM 8524 C CA . ASN B 1 393 ? -20.5 21.797 2.4 1 90.62 393 ASN B CA 1
ATOM 8525 C C . ASN B 1 393 ? -19.047 21.375 2.611 1 90.62 393 ASN B C 1
ATOM 8527 O O . ASN B 1 393 ? -18.141 22.219 2.586 1 90.62 393 ASN B O 1
ATOM 8531 N N . LEU B 1 394 ? -18.844 20.125 2.842 1 92.62 394 LEU B N 1
ATOM 8532 C CA . LEU B 1 394 ? -17.5 19.625 3.047 1 92.62 394 LEU B CA 1
ATOM 8533 C C . LEU B 1 394 ? -16.672 19.75 1.77 1 92.62 394 LEU B C 1
ATOM 8535 O O . LEU B 1 394 ? -15.477 20.031 1.822 1 92.62 394 LEU B O 1
ATOM 8539 N N . ALA B 1 395 ? -17.312 19.547 0.643 1 95.19 395 ALA B N 1
ATOM 8540 C CA . ALA B 1 395 ? -16.625 19.688 -0.635 1 95.19 395 ALA B CA 1
ATOM 8541 C C . ALA B 1 395 ? -16.172 21.141 -0.856 1 95.19 395 ALA B C 1
ATOM 8543 O O . ALA B 1 395 ? -15.062 21.391 -1.311 1 95.19 395 ALA B O 1
ATOM 8544 N N . VAL B 1 396 ? -17.047 22.031 -0.484 1 94.56 396 VAL B N 1
ATOM 8545 C CA . VAL B 1 396 ? -16.719 23.453 -0.612 1 94.56 396 VAL B CA 1
ATOM 8546 C C . VAL B 1 396 ? -15.609 23.812 0.368 1 94.56 396 VAL B C 1
ATOM 8548 O O . VAL B 1 396 ? -14.695 24.562 0.027 1 94.56 396 VAL B O 1
ATOM 8551 N N . SER B 1 397 ? -15.719 23.266 1.546 1 93.5 397 SER B N 1
ATOM 8552 C CA . SER B 1 397 ? -14.68 23.5 2.545 1 93.5 397 SER B CA 1
ATOM 8553 C C . SER B 1 397 ? -13.328 22.984 2.068 1 93.5 397 SER B C 1
ATOM 8555 O O . SER B 1 397 ? -12.289 23.609 2.324 1 93.5 397 SER B O 1
ATOM 8557 N N . LEU B 1 398 ? -13.32 21.891 1.359 1 96.62 398 LEU B N 1
ATOM 8558 C CA . LEU B 1 398 ? -12.078 21.328 0.853 1 96.62 398 LEU B CA 1
ATOM 8559 C C . LEU B 1 398 ? -11.422 22.25 -0.165 1 96.62 398 LEU B C 1
ATOM 8561 O O . LEU B 1 398 ? -10.195 22.344 -0.231 1 96.62 398 LEU B O 1
ATOM 8565 N N . CYS B 1 399 ? -12.25 22.891 -0.927 1 97 399 CYS B N 1
ATOM 8566 C CA . CYS B 1 399 ? -11.711 23.891 -1.859 1 97 399 CYS B CA 1
ATOM 8567 C C . CYS B 1 399 ? -10.984 25 -1.115 1 97 399 CYS B C 1
ATOM 8569 O O . CYS B 1 399 ? -9.945 25.469 -1.562 1 97 399 CYS B O 1
ATOM 8571 N N . GLY B 1 400 ? -11.555 25.375 0.027 1 97.12 400 GLY B N 1
ATOM 8572 C CA . GLY B 1 400 ? -10.891 26.359 0.859 1 97.12 400 GLY B CA 1
ATOM 8573 C C . GLY B 1 400 ? -9.555 25.875 1.402 1 97.12 400 GLY B C 1
ATOM 8574 O O . GLY B 1 400 ? -8.57 26.625 1.376 1 97.12 400 GLY B O 1
ATOM 8575 N N . TYR B 1 401 ? -9.508 24.609 1.792 1 96.94 401 TYR B N 1
ATOM 8576 C CA . TYR B 1 401 ? -8.273 24.016 2.283 1 96.94 401 TYR B CA 1
ATOM 8577 C C . TYR B 1 401 ? -7.188 24.047 1.214 1 96.94 401 TYR B C 1
ATOM 8579 O O . TYR B 1 401 ? -6.051 24.438 1.486 1 96.94 401 TYR B O 1
ATOM 8587 N N . TYR B 1 402 ? -7.523 23.719 0.013 1 97.19 402 TYR B N 1
ATOM 8588 C CA . TYR B 1 402 ? -6.543 23.609 -1.062 1 97.19 402 TYR B CA 1
ATOM 8589 C C . TYR B 1 402 ? -6.059 24.984 -1.502 1 97.19 402 TYR B C 1
ATOM 8591 O O . TYR B 1 402 ? -4.891 25.141 -1.872 1 97.19 402 TYR B O 1
ATOM 8599 N N . LEU B 1 403 ? -6.926 25.938 -1.426 1 97.19 403 LEU B N 1
ATOM 8600 C CA . LEU B 1 403 ? -6.473 27.281 -1.761 1 97.19 403 LEU B CA 1
ATOM 8601 C C . LEU B 1 403 ? -5.535 27.828 -0.686 1 97.19 403 LEU B C 1
ATOM 8603 O O . LEU B 1 403 ? -4.574 28.547 -0.994 1 97.19 403 LEU B O 1
ATOM 8607 N N . ALA B 1 404 ? -5.844 27.5 0.516 1 97.5 404 ALA B N 1
ATOM 8608 C CA . ALA B 1 404 ? -4.91 27.875 1.576 1 97.5 404 ALA B CA 1
ATOM 8609 C C . ALA B 1 404 ? -3.562 27.188 1.379 1 97.5 404 ALA B C 1
ATOM 8611 O O . ALA B 1 404 ? -2.51 27.797 1.561 1 97.5 404 ALA B O 1
ATOM 8612 N N . PHE B 1 405 ? -3.598 26 0.967 1 95.12 405 PHE B N 1
ATOM 8613 C CA . PHE B 1 405 ? -2.424 25.188 0.688 1 95.12 405 PHE B CA 1
ATOM 8614 C C . PHE B 1 405 ? -1.545 25.844 -0.37 1 95.12 405 PHE B C 1
ATOM 8616 O O . PHE B 1 405 ? -0.32 25.875 -0.235 1 95.12 405 PHE B O 1
ATOM 8623 N N . VAL B 1 406 ? -2.154 26.469 -1.312 1 94.38 406 VAL B N 1
ATOM 8624 C CA . VAL B 1 406 ? -1.415 27.031 -2.441 1 94.38 406 VAL B CA 1
ATOM 8625 C C . VAL B 1 406 ? -0.909 28.422 -2.09 1 94.38 406 VAL B C 1
ATOM 8627 O O . VAL B 1 406 ? 0.22 28.781 -2.43 1 94.38 406 VAL B O 1
ATOM 8630 N N . PHE B 1 407 ? -1.581 29.172 -1.239 1 95.25 407 PHE B N 1
ATOM 8631 C CA . PHE B 1 407 ? -1.264 30.578 -1.127 1 95.25 407 PHE B CA 1
ATOM 8632 C C . PHE B 1 407 ? -0.666 30.906 0.239 1 95.25 407 PHE B C 1
ATOM 8634 O O . PHE B 1 407 ? -0.261 32.031 0.5 1 95.25 407 PHE B O 1
ATOM 8641 N N . ILE B 1 408 ? -0.545 30 1.061 1 95.88 408 ILE B N 1
ATOM 8642 C CA . ILE B 1 408 ? -0.125 30.25 2.438 1 95.88 408 ILE B CA 1
ATOM 8643 C C . ILE B 1 408 ? 1.312 30.766 2.455 1 95.88 408 ILE B C 1
ATOM 8645 O O . ILE B 1 408 ? 1.69 31.531 3.346 1 95.88 408 ILE B O 1
ATOM 8649 N N . ASP B 1 409 ? 2.141 30.344 1.482 1 95.19 409 ASP B N 1
ATOM 8650 C CA . ASP B 1 409 ? 3.549 30.719 1.501 1 95.19 409 ASP B CA 1
ATOM 8651 C C . ASP B 1 409 ? 3.814 31.891 0.554 1 95.19 409 ASP B C 1
ATOM 8653 O O . ASP B 1 409 ? 4.969 32.281 0.333 1 95.19 409 ASP B O 1
ATOM 8657 N N . HIS B 1 410 ? 2.77 32.406 0.008 1 94.56 410 HIS B N 1
ATOM 8658 C CA . HIS B 1 410 ? 2.955 33.625 -0.802 1 94.56 410 HIS B CA 1
ATOM 8659 C C . HIS B 1 410 ? 3.352 34.812 0.061 1 94.56 410 HIS B C 1
ATOM 8661 O O . HIS B 1 410 ? 2.645 35.156 1.01 1 94.56 410 HIS B O 1
ATOM 8667 N N . LYS B 1 411 ? 4.43 35.438 -0.25 1 93.31 411 LYS B N 1
ATOM 8668 C CA . LYS B 1 411 ? 5.031 36.469 0.598 1 93.31 411 LYS B CA 1
ATOM 8669 C C . LYS B 1 411 ? 4.113 37.688 0.726 1 93.31 411 LYS B C 1
ATOM 8671 O O . LYS B 1 411 ? 4.18 38.438 1.714 1 93.31 411 LYS B O 1
ATOM 8676 N N . LEU B 1 412 ? 3.211 37.906 -0.222 1 91.06 412 LEU B N 1
ATOM 8677 C CA . LEU B 1 412 ? 2.336 39.094 -0.161 1 91.06 412 LEU B CA 1
ATOM 8678 C C . LEU B 1 412 ? 1.017 38.719 0.521 1 91.06 412 LEU B C 1
ATOM 8680 O O . LEU B 1 412 ? 0.297 39.625 0.978 1 91.06 412 LEU B O 1
ATOM 8684 N N . TYR B 1 413 ? 0.497 37.625 0.549 1 90.81 413 TYR B N 1
ATOM 8685 C CA . TYR B 1 413 ? -0.735 37.188 1.198 1 90.81 413 TYR B CA 1
ATOM 8686 C C . TYR B 1 413 ? -0.441 36.531 2.539 1 90.81 413 TYR B C 1
ATOM 8688 O O . TYR B 1 413 ? -0.906 37 3.582 1 90.81 413 TYR B O 1
ATOM 8696 N N . GLY B 1 414 ? 0.626 35.75 2.635 1 86.94 414 GLY B N 1
ATOM 8697 C CA . GLY B 1 414 ? 1.257 35.188 3.811 1 86.94 414 GLY B CA 1
ATOM 8698 C C . GLY B 1 414 ? 0.263 34.781 4.887 1 86.94 414 GLY B C 1
ATOM 8699 O O . GLY B 1 414 ? -0.932 34.656 4.613 1 86.94 414 GLY B O 1
ATOM 8700 N N . ARG B 1 415 ? 0.61 34.594 6.18 1 94.88 415 ARG B N 1
ATOM 8701 C CA . ARG B 1 415 ? -0.161 34.125 7.312 1 94.88 415 ARG B CA 1
ATOM 8702 C C . ARG B 1 415 ? -1.116 35.188 7.836 1 94.88 415 ARG B C 1
ATOM 8704 O O . ARG B 1 415 ? -2.328 34.969 7.898 1 94.88 415 ARG B O 1
ATOM 8711 N N . ARG B 1 416 ? -0.581 36.312 8.07 1 95.44 416 ARG B N 1
ATOM 8712 C CA . ARG B 1 416 ? -1.339 37.344 8.742 1 95.44 416 ARG B CA 1
ATOM 8713 C C . ARG B 1 416 ? -2.486 37.844 7.871 1 95.44 416 ARG B C 1
ATOM 8715 O O . ARG B 1 416 ? -3.631 37.906 8.32 1 95.44 416 ARG B O 1
ATOM 8722 N N . LYS B 1 417 ? -2.305 38.156 6.598 1 95.75 417 LYS B N 1
ATOM 8723 C CA . LYS B 1 417 ? -3.34 38.656 5.707 1 95.75 417 LYS B CA 1
ATOM 8724 C C . LYS B 1 417 ? -4.398 37.594 5.414 1 95.75 417 LYS B C 1
ATOM 8726 O O . LYS B 1 417 ? -5.59 37.906 5.355 1 95.75 417 LYS B O 1
ATOM 8731 N N . MET B 1 418 ? -3.943 36.438 5.211 1 96.94 418 MET B N 1
ATOM 8732 C CA . MET B 1 418 ? -4.891 35.375 4.93 1 96.94 418 MET B CA 1
ATOM 8733 C C . MET B 1 418 ? -5.855 35.188 6.098 1 96.94 418 MET B C 1
ATOM 8735 O O . MET B 1 418 ? -7.059 35.031 5.895 1 96.94 418 MET B O 1
ATOM 8739 N N . GLN B 1 419 ? -5.34 35.156 7.301 1 97.62 419 GLN B N 1
ATOM 8740 C CA . GLN B 1 419 ? -6.184 35 8.484 1 97.62 419 GLN B CA 1
ATOM 8741 C C . GLN B 1 419 ? -7.117 36.219 8.656 1 97.62 419 GLN B C 1
ATOM 8743 O O . GLN B 1 419 ? -8.297 36.031 8.969 1 97.62 419 GLN B O 1
ATOM 8748 N N . GLN B 1 420 ? -6.637 37.375 8.391 1 97 420 GLN B N 1
ATOM 8749 C CA . GLN B 1 420 ? -7.449 38.594 8.531 1 97 420 GLN B CA 1
ATOM 8750 C C . GLN B 1 420 ? -8.562 38.625 7.484 1 97 420 GLN B C 1
ATOM 8752 O O . GLN B 1 420 ? -9.711 38.938 7.805 1 97 420 GLN B O 1
ATOM 8757 N N . VAL B 1 421 ? -8.188 38.312 6.309 1 97 421 VAL B N 1
ATOM 8758 C CA . VAL B 1 421 ? -9.18 38.312 5.234 1 97 421 VAL B CA 1
ATOM 8759 C C . VAL B 1 421 ? -10.242 37.25 5.512 1 97 421 VAL B C 1
ATOM 8761 O O . VAL B 1 421 ? -11.438 37.5 5.34 1 97 421 VAL B O 1
ATOM 8764 N N . GLY B 1 422 ? -9.812 36.094 5.973 1 96.69 422 GLY B N 1
ATOM 8765 C CA . GLY B 1 422 ? -10.758 35.062 6.316 1 96.69 422 GLY B CA 1
ATOM 8766 C C . GLY B 1 422 ? -11.719 35.469 7.418 1 96.69 422 GLY B C 1
ATOM 8767 O O . GLY B 1 422 ? -12.938 35.312 7.277 1 96.69 422 GLY B O 1
ATOM 8768 N N . PHE B 1 423 ? -11.219 36.031 8.5 1 97.06 423 PHE B N 1
ATOM 8769 C CA . PHE B 1 423 ? -12.055 36.5 9.602 1 97.06 423 PHE B CA 1
ATOM 8770 C C . PHE B 1 423 ? -12.969 37.625 9.156 1 97.06 423 PHE B C 1
ATOM 8772 O O . PHE B 1 423 ? -14.117 37.719 9.602 1 97.06 423 PHE B O 1
ATOM 8779 N N . ALA B 1 424 ? -12.492 38.438 8.305 1 97.38 424 ALA B N 1
ATOM 8780 C CA . ALA B 1 424 ? -13.297 39.562 7.828 1 97.38 424 ALA B CA 1
ATOM 8781 C C . ALA B 1 424 ? -14.484 39.094 7.004 1 97.38 424 ALA B C 1
ATOM 8783 O O . ALA B 1 424 ? -15.609 39.562 7.172 1 97.38 424 ALA B O 1
ATOM 8784 N N . PHE B 1 425 ? -14.227 38.188 6.117 1 96.38 425 PHE B N 1
ATOM 8785 C CA . PHE B 1 425 ? -15.312 37.656 5.312 1 96.38 425 PHE B CA 1
ATOM 8786 C C . PHE B 1 425 ? -16.312 36.906 6.188 1 96.38 425 PHE B C 1
ATOM 8788 O O . PHE B 1 425 ? -17.531 37 5.977 1 96.38 425 PHE B O 1
ATOM 8795 N N . ASP B 1 426 ? -15.875 36.188 7.18 1 93.25 426 ASP B N 1
ATOM 8796 C CA . ASP B 1 426 ? -16.781 35.5 8.102 1 93.25 426 ASP B CA 1
ATOM 8797 C C . ASP B 1 426 ? -17.625 36.531 8.883 1 93.25 426 ASP B C 1
ATOM 8799 O O . ASP B 1 426 ? -18.828 36.312 9.055 1 93.25 426 ASP B O 1
ATOM 8803 N N . PHE B 1 427 ? -16.969 37.531 9.312 1 95.06 427 PHE B N 1
ATOM 8804 C CA . PHE B 1 427 ? -17.672 38.594 10.016 1 95.06 427 PHE B CA 1
ATOM 8805 C C . PHE B 1 427 ? -18.766 39.188 9.141 1 95.06 427 PHE B C 1
ATOM 8807 O O . PHE B 1 427 ? -19.922 39.281 9.562 1 95.06 427 PHE B O 1
ATOM 8814 N N . LEU B 1 428 ? -18.453 39.5 7.914 1 95.94 428 LEU B N 1
ATOM 8815 C CA . LEU B 1 428 ? -19.391 40.156 7.004 1 95.94 428 LEU B CA 1
ATOM 8816 C C . LEU B 1 428 ? -20.531 39.219 6.633 1 95.94 428 LEU B C 1
ATOM 8818 O O . LEU B 1 428 ? -21.688 39.625 6.566 1 95.94 428 LEU B O 1
ATOM 8822 N N . ILE B 1 429 ? -20.266 38 6.387 1 92.62 429 ILE B N 1
ATOM 8823 C CA . ILE B 1 429 ? -21.281 37.031 6 1 92.62 429 ILE B CA 1
ATOM 8824 C C . ILE B 1 429 ? -22.266 36.844 7.148 1 92.62 429 ILE B C 1
ATOM 8826 O O . ILE B 1 429 ? -23.484 36.844 6.945 1 92.62 429 ILE B O 1
ATOM 8830 N N . TYR B 1 430 ? -21.766 36.719 8.406 1 90.19 430 TYR B N 1
ATOM 8831 C CA . TYR B 1 430 ? -22.641 36.531 9.555 1 90.19 430 TYR B CA 1
ATOM 8832 C C . TYR B 1 430 ? -23.406 37.781 9.867 1 90.19 430 TYR B C 1
ATOM 8834 O O . TYR B 1 430 ? -24.562 37.75 10.297 1 90.19 430 TYR B O 1
ATOM 8842 N N . LEU B 1 431 ? -22.781 38.875 9.633 1 93.38 431 LEU B N 1
ATOM 8843 C CA . LEU B 1 431 ? -23.469 40.156 9.82 1 93.38 431 LEU B CA 1
ATOM 8844 C C . LEU B 1 431 ? -24.641 40.281 8.852 1 93.38 431 LEU B C 1
ATOM 8846 O O . LEU B 1 431 ? -25.75 40.625 9.258 1 93.38 431 LEU B O 1
ATOM 8850 N N . PHE B 1 432 ? -24.406 40 7.586 1 93.62 432 PHE B N 1
ATOM 8851 C CA . PHE B 1 432 ? -25.453 40.094 6.57 1 93.62 432 PHE B CA 1
ATOM 8852 C C . PHE B 1 432 ? -26.547 39.094 6.824 1 93.62 432 PHE B C 1
ATOM 8854 O O . PHE B 1 432 ? -27.734 39.406 6.688 1 93.62 432 PHE B O 1
ATOM 8861 N N . ALA B 1 433 ? -26.172 37.875 7.211 1 88.19 433 ALA B N 1
ATOM 8862 C CA . ALA B 1 433 ? -27.141 36.844 7.492 1 88.19 433 ALA B CA 1
ATOM 8863 C C . ALA B 1 433 ? -28 37.188 8.695 1 88.19 433 ALA B C 1
ATOM 8865 O O . ALA B 1 433 ? -29.203 36.906 8.734 1 88.19 433 ALA B O 1
ATOM 8866 N N . ALA B 1 434 ? -27.375 37.875 9.711 1 89.38 434 ALA B N 1
ATOM 8867 C CA . ALA B 1 434 ? -28.109 38.281 10.906 1 89.38 434 ALA B CA 1
ATOM 8868 C C . ALA B 1 434 ? -29.078 39.406 10.602 1 89.38 434 ALA B C 1
ATOM 8870 O O . ALA B 1 434 ? -30.234 39.375 11.039 1 89.38 434 ALA B O 1
ATOM 8871 N N . ILE B 1 435 ? -28.75 40.344 9.797 1 93.75 435 ILE B N 1
ATOM 8872 C CA . ILE B 1 435 ? -29.578 41.5 9.469 1 93.75 435 ILE B CA 1
ATOM 8873 C C . ILE B 1 435 ? -30.75 41.062 8.594 1 93.75 435 ILE B C 1
ATOM 8875 O O . ILE B 1 435 ? -31.891 41.469 8.828 1 93.75 435 ILE B O 1
ATOM 8879 N N . PHE B 1 436 ? -30.516 40.25 7.633 1 91.69 436 PHE B N 1
ATOM 8880 C CA . PHE B 1 436 ? -31.531 39.875 6.652 1 91.69 436 PHE B CA 1
ATOM 8881 C C . PHE B 1 436 ? -32.062 38.469 6.91 1 91.69 436 PHE B C 1
ATOM 8883 O O . PHE B 1 436 ? -32.438 37.781 5.977 1 91.69 436 PHE B O 1
ATOM 8890 N N . PHE B 1 437 ? -32 38.062 8.148 1 88.81 437 PHE B N 1
ATOM 8891 C CA . PHE B 1 437 ? -32.375 36.688 8.508 1 88.81 437 PHE B CA 1
ATOM 8892 C C . PHE B 1 437 ? -33.812 36.375 8.062 1 88.81 437 PHE B C 1
ATOM 8894 O O . PHE B 1 437 ? -34.062 35.312 7.5 1 88.81 437 PHE B O 1
ATOM 8901 N N . HIS B 1 438 ? -34.75 37.219 8.227 1 88.38 438 HIS B N 1
ATOM 8902 C CA . HIS B 1 438 ? -36.156 37 7.918 1 88.38 438 HIS B CA 1
ATOM 8903 C C . HIS B 1 438 ? -36.406 37.031 6.414 1 88.38 438 HIS B C 1
ATOM 8905 O O . HIS B 1 438 ? -37.219 36.281 5.883 1 88.38 438 HIS B O 1
ATOM 8911 N N . GLN B 1 439 ? -35.688 37.812 5.754 1 89.75 439 GLN B N 1
ATOM 8912 C CA . GLN B 1 439 ? -35.812 37.938 4.309 1 89.75 439 GLN B CA 1
ATOM 8913 C C . GLN B 1 439 ? -35.188 36.75 3.592 1 89.75 439 GLN B C 1
ATOM 8915 O O . GLN B 1 439 ? -35.656 36.344 2.525 1 89.75 439 GLN B O 1
ATOM 8920 N N . LEU B 1 440 ? -34.219 36.156 4.172 1 87.5 440 LEU B N 1
ATOM 8921 C CA . LEU B 1 440 ? -33.5 35.094 3.543 1 87.5 440 LEU B CA 1
ATOM 8922 C C . LEU B 1 440 ? -34.219 33.75 3.709 1 87.5 440 LEU B C 1
ATOM 8924 O O . LEU B 1 440 ? -33.938 32.781 3.004 1 87.5 440 LEU B O 1
ATOM 8928 N N . ARG B 1 441 ? -35.125 33.75 4.582 1 84.62 441 ARG B N 1
ATOM 8929 C CA . ARG B 1 441 ? -35.844 32.5 4.867 1 84.62 441 ARG B CA 1
ATOM 8930 C C . ARG B 1 441 ? -37.031 32.344 3.924 1 84.62 441 ARG B C 1
ATOM 8932 O O . ARG B 1 441 ? -37.719 31.312 3.967 1 84.62 441 ARG B O 1
ATOM 8939 N N . VAL B 1 442 ? -37.25 33.25 3.072 1 84.75 442 VAL B N 1
ATOM 8940 C CA . VAL B 1 442 ? -38.344 33.188 2.123 1 84.75 442 VAL B CA 1
ATOM 8941 C C . VAL B 1 442 ? -38 32.188 1.015 1 84.75 442 VAL B C 1
ATOM 8943 O O . VAL B 1 442 ? -36.875 32.125 0.546 1 84.75 442 VAL B O 1
ATOM 8946 N N . LYS B 1 443 ? -39 31.312 0.662 1 82.56 443 LYS B N 1
ATOM 8947 C CA . LYS B 1 443 ? -38.812 30.266 -0.333 1 82.56 443 LYS B CA 1
ATOM 8948 C C . LYS B 1 443 ? -38.438 30.844 -1.693 1 82.56 443 LYS B C 1
ATOM 8950 O O . LYS B 1 443 ? -38.969 31.906 -2.078 1 82.56 443 LYS B O 1
ATOM 8955 N N . GLY B 1 444 ? -37.469 30.188 -2.404 1 82.62 444 GLY B N 1
ATOM 8956 C CA . GLY B 1 444 ? -37.062 30.625 -3.73 1 82.62 444 GLY B CA 1
ATOM 8957 C C . GLY B 1 444 ? -35.625 31.109 -3.779 1 82.62 444 GLY B C 1
ATOM 8958 O O . GLY B 1 444 ? -34.719 30.406 -3.318 1 82.62 444 GLY B O 1
ATOM 8959 N N . ALA B 1 445 ? -35.375 32.25 -4.297 1 84.62 445 ALA B N 1
ATOM 8960 C CA . ALA B 1 445 ? -34.031 32.812 -4.512 1 84.62 445 ALA B CA 1
ATOM 8961 C C . ALA B 1 445 ? -33.406 33.219 -3.191 1 84.62 445 ALA B C 1
ATOM 8963 O O . ALA B 1 445 ? -32.219 33 -2.982 1 84.62 445 ALA B O 1
ATOM 8964 N N . PRO B 1 446 ? -34.156 33.719 -2.291 1 86.31 446 PRO B N 1
ATOM 8965 C CA . PRO B 1 446 ? -33.531 34.125 -1.039 1 86.31 446 PRO B CA 1
ATOM 8966 C C . PRO B 1 446 ? -32.969 32.969 -0.234 1 86.31 446 PRO B C 1
ATOM 8968 O O . PRO B 1 446 ? -31.922 33.094 0.385 1 86.31 446 PRO B O 1
ATOM 8971 N N . ILE B 1 447 ? -33.594 31.906 -0.301 1 84.38 447 ILE B N 1
ATOM 8972 C CA . ILE B 1 447 ? -33.094 30.766 0.457 1 84.38 447 ILE B CA 1
ATOM 8973 C C . ILE B 1 447 ? -31.828 30.219 -0.204 1 84.38 447 ILE B C 1
ATOM 8975 O O . ILE B 1 447 ? -30.922 29.734 0.48 1 84.38 447 ILE B O 1
ATOM 8979 N N . ALA B 1 448 ? -31.766 30.266 -1.488 1 86.31 448 ALA B N 1
ATOM 8980 C CA . ALA B 1 448 ? -30.562 29.875 -2.195 1 86.31 448 ALA B CA 1
ATOM 8981 C C . ALA B 1 448 ? -29.391 30.766 -1.827 1 86.31 448 ALA B C 1
ATOM 8983 O O . ALA B 1 448 ? -28.25 30.312 -1.714 1 86.31 448 ALA B O 1
ATOM 8984 N N . ALA B 1 449 ? -29.719 31.969 -1.604 1 88.12 449 ALA B N 1
ATOM 8985 C CA . ALA B 1 449 ? -28.688 32.906 -1.182 1 88.12 449 ALA B CA 1
ATOM 8986 C C . ALA B 1 449 ? -28.203 32.594 0.231 1 88.12 449 ALA B C 1
ATOM 8988 O O . ALA B 1 449 ? -27.016 32.75 0.534 1 88.12 449 ALA B O 1
ATOM 8989 N N . PHE B 1 450 ? -29.094 32.25 1.031 1 85.31 450 PHE B N 1
ATOM 8990 C CA . PHE B 1 450 ? -28.734 31.859 2.393 1 85.31 450 PHE B CA 1
ATOM 8991 C C . PHE B 1 450 ? -27.828 30.625 2.393 1 85.31 450 PHE B C 1
ATOM 8993 O O . PHE B 1 450 ? -26.844 30.578 3.131 1 85.31 450 PHE B O 1
ATOM 9000 N N . GLN B 1 451 ? -28.172 29.734 1.544 1 85.19 451 GLN B N 1
ATOM 9001 C CA . GLN B 1 451 ? -27.359 28.531 1.418 1 85.19 451 GLN B CA 1
ATOM 9002 C C . GLN B 1 451 ? -25.969 28.844 0.892 1 85.19 451 GLN B C 1
ATOM 9004 O O . GLN B 1 451 ? -24.984 28.297 1.363 1 85.19 451 GLN B O 1
ATOM 9009 N N . PHE B 1 452 ? -25.938 29.656 -0.03 1 89.38 452 PHE B N 1
ATOM 9010 C CA . PHE B 1 452 ? -24.656 30.078 -0.578 1 89.38 452 PHE B CA 1
ATOM 9011 C C . PHE B 1 452 ? -23.797 30.734 0.494 1 89.38 452 PHE B C 1
ATOM 9013 O O . PHE B 1 452 ? -22.594 30.484 0.585 1 89.38 452 PHE B O 1
ATOM 9020 N N . MET B 1 453 ? -24.422 31.578 1.27 1 87.94 453 MET B N 1
ATOM 9021 C CA . MET B 1 453 ? -23.688 32.25 2.328 1 87.94 453 MET B CA 1
ATOM 9022 C C . MET B 1 453 ? -23.141 31.266 3.34 1 87.94 453 MET B C 1
ATOM 9024 O O . MET B 1 453 ? -22.016 31.438 3.83 1 87.94 453 MET B O 1
ATOM 9028 N N . TYR B 1 454 ? -23.875 30.281 3.588 1 86.75 454 TYR B N 1
ATOM 9029 C CA . TYR B 1 454 ? -23.422 29.25 4.52 1 86.75 454 TYR B CA 1
ATOM 9030 C C . TYR B 1 454 ? -22.188 28.531 3.98 1 86.75 454 TYR B C 1
ATOM 9032 O O . TYR B 1 454 ? -21.188 28.406 4.676 1 86.75 454 TYR B O 1
ATOM 9040 N N . HIS B 1 455 ? -22.281 28.094 2.721 1 90.44 455 HIS B N 1
ATOM 9041 C CA . HIS B 1 455 ? -21.156 27.391 2.111 1 90.44 455 HIS B CA 1
ATOM 9042 C C . HIS B 1 455 ? -19.969 28.312 1.926 1 90.44 455 HIS B C 1
ATOM 9044 O O . HIS B 1 455 ? -18.812 27.891 2.072 1 90.44 455 HIS B O 1
ATOM 9050 N N . PHE B 1 456 ? -20.266 29.516 1.645 1 91.94 456 PHE B N 1
ATOM 9051 C CA . PHE B 1 456 ? -19.219 30.5 1.412 1 91.94 456 PHE B CA 1
ATOM 9052 C C . PHE B 1 456 ? -18.484 30.828 2.707 1 91.94 456 PHE B C 1
ATOM 9054 O O . PHE B 1 456 ? -17.281 31.094 2.693 1 91.94 456 PHE B O 1
ATOM 9061 N N . SER B 1 457 ? -19.219 30.875 3.82 1 90.75 457 SER B N 1
ATOM 9062 C CA . SER B 1 457 ? -18.578 31.062 5.117 1 90.75 457 SER B CA 1
ATOM 9063 C C . SER B 1 457 ? -17.641 29.906 5.453 1 90.75 457 SER B C 1
ATOM 9065 O O . SER B 1 457 ? -16.562 30.125 6 1 90.75 457 SER B O 1
ATOM 9067 N N . SER B 1 458 ? -18.062 28.703 5.086 1 91.44 458 SER B N 1
ATOM 9068 C CA . SER B 1 458 ? -17.219 27.547 5.324 1 91.44 458 SER B CA 1
ATOM 9069 C C . SER B 1 458 ? -15.961 27.578 4.469 1 91.44 458 SER B C 1
ATOM 9071 O O . SER B 1 458 ? -14.891 27.172 4.914 1 91.44 458 SER B O 1
ATOM 9073 N N . PHE B 1 459 ? -16.094 28.062 3.318 1 94.88 459 PHE B N 1
ATOM 9074 C CA . PHE B 1 459 ? -14.961 28.203 2.412 1 94.88 459 PHE B CA 1
ATOM 9075 C C . PHE B 1 459 ? -13.922 29.172 2.988 1 94.88 459 PHE B C 1
ATOM 9077 O O . PHE B 1 459 ? -12.742 28.828 3.062 1 94.88 459 PHE B O 1
ATOM 9084 N N . TRP B 1 460 ? -14.352 30.312 3.432 1 95.19 460 TRP B N 1
ATOM 9085 C CA . TRP B 1 460 ? -13.438 31.344 3.916 1 95.19 460 TRP B CA 1
ATOM 9086 C C . TRP B 1 460 ? -12.844 30.953 5.27 1 95.19 460 TRP B C 1
ATOM 9088 O O . TRP B 1 460 ? -11.711 31.312 5.586 1 95.19 460 TRP B O 1
ATOM 9098 N N . ASN B 1 461 ? -13.602 30.25 5.996 1 93.88 461 ASN B N 1
ATOM 9099 C CA . ASN B 1 461 ? -13.062 29.766 7.27 1 93.88 461 ASN B CA 1
ATOM 9100 C C . ASN B 1 461 ? -11.859 28.859 7.062 1 93.88 461 ASN B C 1
ATOM 9102 O O . ASN B 1 461 ? -10.883 28.922 7.812 1 93.88 461 ASN B O 1
ATOM 9106 N N . GLN B 1 462 ? -11.938 28.062 5.984 1 95.5 462 GLN B N 1
ATOM 9107 C CA . GLN B 1 462 ? -10.836 27.141 5.703 1 95.5 462 GLN B CA 1
ATOM 9108 C C . GLN B 1 462 ? -9.711 27.844 4.961 1 95.5 462 GLN B C 1
ATOM 9110 O O . GLN B 1 462 ? -8.531 27.578 5.211 1 95.5 462 GLN B O 1
ATOM 9115 N N . PHE B 1 463 ? -10.094 28.797 4.02 1 96.88 463 PHE B N 1
ATOM 9116 C CA . PHE B 1 463 ? -9.109 29.578 3.277 1 96.88 463 PHE B CA 1
ATOM 9117 C C . PHE B 1 463 ? -8.594 30.734 4.117 1 96.88 463 PHE B C 1
ATOM 9119 O O . PHE B 1 463 ? -8.547 31.875 3.652 1 96.88 463 PHE B O 1
ATOM 9126 N N . GLY B 1 464 ? -8.414 30.469 5.5 1 95.5 464 GLY B N 1
ATOM 9127 C CA . GLY B 1 464 ? -7.953 31.547 6.363 1 95.5 464 GLY B CA 1
ATOM 9128 C C . GLY B 1 464 ? -7.738 31.109 7.801 1 95.5 464 GLY B C 1
ATOM 9129 O O . GLY B 1 464 ? -6.754 30.422 8.102 1 95.5 464 GLY B O 1
ATOM 9130 N N . PRO B 1 465 ? -8.719 31.406 8.648 1 95.88 465 PRO B N 1
ATOM 9131 C CA . PRO B 1 465 ? -8.461 31.281 10.086 1 95.88 465 PRO B CA 1
ATOM 9132 C C . PRO B 1 465 ? -8.203 29.828 10.508 1 95.88 465 PRO B C 1
ATOM 9134 O O . PRO B 1 465 ? -7.355 29.578 11.367 1 95.88 465 PRO B O 1
ATOM 9137 N N . ASN B 1 466 ? -8.828 28.859 9.977 1 95.31 466 ASN B N 1
ATOM 9138 C CA . ASN B 1 466 ? -8.648 27.484 10.43 1 95.31 466 ASN B CA 1
ATOM 9139 C C . ASN B 1 466 ? -7.258 26.969 10.109 1 95.31 466 ASN B C 1
ATOM 9141 O O . ASN B 1 466 ? -6.566 26.438 10.984 1 95.31 466 ASN B O 1
ATOM 9145 N N . CYS B 1 467 ? -6.836 27.125 8.93 1 96.38 467 CYS B N 1
ATOM 9146 C CA . CYS B 1 467 ? -5.531 26.625 8.516 1 96.38 467 CYS B CA 1
ATOM 9147 C C . CYS B 1 467 ? -4.41 27.469 9.125 1 96.38 467 CYS B C 1
ATOM 9149 O O . CYS B 1 467 ? -3.408 26.922 9.586 1 96.38 467 CYS B O 1
ATOM 9151 N N . VAL B 1 468 ? -4.598 28.766 9.195 1 97.25 468 VAL B N 1
ATOM 9152 C CA . VAL B 1 468 ? -3.52 29.641 9.625 1 97.25 468 VAL B CA 1
ATOM 9153 C C . VAL B 1 468 ? -3.342 29.547 11.141 1 97.25 468 VAL B C 1
ATOM 9155 O O . VAL B 1 468 ? -2.215 29.578 11.641 1 97.25 468 VAL B O 1
ATOM 9158 N N . SER B 1 469 ? -4.449 29.469 11.852 1 96.19 469 SER B N 1
ATOM 9159 C CA . SER B 1 469 ? -4.328 29.344 13.305 1 96.19 469 SER B CA 1
ATOM 9160 C C . SER B 1 469 ? -3.562 28.094 13.695 1 96.19 469 SER B C 1
ATOM 9162 O O . SER B 1 469 ? -2.764 28.109 14.633 1 96.19 469 SER B O 1
ATOM 9164 N N . PHE B 1 470 ? -3.783 27.031 13.008 1 95.94 470 PHE B N 1
ATOM 9165 C CA . PHE B 1 470 ? -3.066 25.797 13.258 1 95.94 470 PHE B CA 1
ATOM 9166 C C . PHE B 1 470 ? -1.577 25.953 12.977 1 95.94 470 PHE B C 1
ATOM 9168 O O . PHE B 1 470 ? -0.741 25.438 13.727 1 95.94 470 PHE B O 1
ATOM 9175 N N . LEU B 1 471 ? -1.283 26.625 11.945 1 96.56 471 LEU B N 1
ATOM 9176 C CA . LEU B 1 471 ? 0.093 26.797 11.492 1 96.56 471 LEU B CA 1
ATOM 9177 C C . LEU B 1 471 ? 0.854 27.734 12.43 1 96.56 471 LEU B C 1
ATOM 9179 O O . LEU B 1 471 ? 1.94 27.391 12.906 1 96.56 471 LEU B O 1
ATOM 9183 N N . VAL B 1 472 ? 0.323 28.938 12.742 1 96.81 472 VAL B N 1
ATOM 9184 C CA . VAL B 1 472 ? 1.04 29.984 13.453 1 96.81 472 VAL B CA 1
ATOM 9185 C C . VAL B 1 472 ? 1.207 29.609 14.922 1 96.81 472 VAL B C 1
ATOM 9187 O O . VAL B 1 472 ? 2.068 30.141 15.617 1 96.81 472 VAL B O 1
ATOM 9190 N N . ALA B 1 473 ? 0.399 28.688 15.367 1 96.38 473 ALA B N 1
ATOM 9191 C CA . ALA B 1 473 ? 0.495 28.25 16.75 1 96.38 473 ALA B CA 1
ATOM 9192 C C . ALA B 1 473 ? 1.82 27.547 17.016 1 96.38 473 ALA B C 1
ATOM 9194 O O . ALA B 1 473 ? 2.293 27.5 18.156 1 96.38 473 ALA B O 1
ATOM 9195 N N . GLY B 1 474 ? 2.365 27 16.047 1 93.44 474 GLY B N 1
ATOM 9196 C CA . G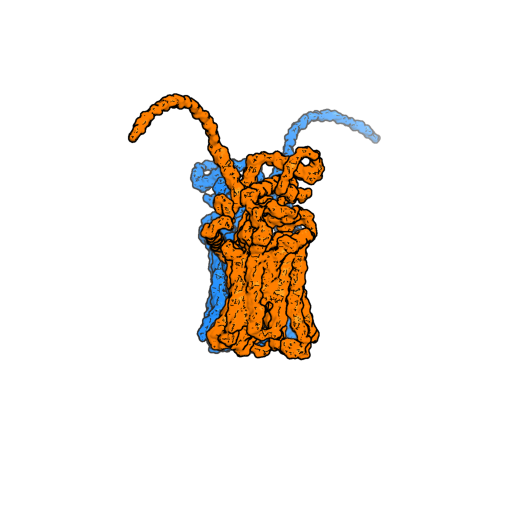LY B 1 474 ? 3.666 26.359 16.188 1 93.44 474 GLY B CA 1
ATOM 9197 C C . GLY B 1 474 ? 4.805 27.203 15.641 1 93.44 474 GLY B C 1
ATOM 9198 O O . GLY B 1 474 ? 5.855 27.328 16.266 1 93.44 474 GLY B O 1
ATOM 9199 N N . GLU B 1 475 ? 4.566 27.859 14.625 1 93.62 475 GLU B N 1
ATOM 9200 C CA . GLU B 1 475 ? 5.598 28.562 13.875 1 93.62 475 GLU B CA 1
ATOM 9201 C C . GLU B 1 475 ? 6.09 29.797 14.633 1 93.62 475 GLU B C 1
ATOM 9203 O O . GLU B 1 475 ? 7.242 30.203 14.484 1 93.62 475 GLU B O 1
ATOM 9208 N N . SER B 1 476 ? 5.312 30.375 15.484 1 94.69 476 SER B N 1
ATOM 9209 C CA . SER B 1 476 ? 5.625 31.641 16.141 1 94.69 476 SER B CA 1
ATOM 9210 C C . SER B 1 476 ? 6.516 31.422 17.359 1 94.69 476 SER B C 1
ATOM 9212 O O . SER B 1 476 ? 7.004 32.406 17.953 1 94.69 476 SER B O 1
ATOM 9214 N N . PHE B 1 477 ? 6.766 30.219 17.672 1 94.62 477 PHE B N 1
ATOM 9215 C CA . PHE B 1 477 ? 7.504 29.953 18.891 1 94.62 477 PHE B CA 1
ATOM 9216 C C . PHE B 1 477 ? 8.734 29.094 18.609 1 94.62 477 PHE B C 1
ATOM 9218 O O . PHE B 1 477 ? 8.797 28.406 17.594 1 94.62 477 PHE B O 1
ATOM 9225 N N . PRO B 1 478 ? 9.703 29.188 19.469 1 92.06 478 PRO B N 1
ATOM 9226 C CA . PRO B 1 478 ? 10.922 28.406 19.266 1 92.06 478 PRO B CA 1
ATOM 9227 C C . PRO B 1 478 ? 10.711 26.906 19.469 1 92.06 478 PRO B C 1
ATOM 9229 O O . PRO B 1 478 ? 9.68 26.5 20.016 1 92.06 478 PRO B O 1
ATOM 9232 N N . ALA B 1 479 ? 11.68 26.141 19.078 1 87.62 479 ALA B N 1
ATOM 9233 C CA . ALA B 1 479 ? 11.57 24.688 19.031 1 87.62 479 ALA B CA 1
ATOM 9234 C C . ALA B 1 479 ? 11.43 24.094 20.438 1 87.62 479 ALA B C 1
ATOM 9236 O O . ALA B 1 479 ? 10.719 23.109 20.641 1 87.62 479 ALA B O 1
ATOM 9237 N N . SER B 1 480 ? 11.945 24.688 21.453 1 89.06 480 SER B N 1
ATOM 9238 C CA . SER B 1 480 ? 11.977 24.156 22.797 1 89.06 480 SER B CA 1
ATOM 9239 C C . SER B 1 480 ? 10.609 24.25 23.469 1 89.06 480 SER B C 1
ATOM 9241 O O . SER B 1 480 ? 10.312 23.516 24.406 1 89.06 480 SER B O 1
ATOM 9243 N N . ILE B 1 481 ? 9.797 25.156 23 1 92.5 481 ILE B N 1
ATOM 9244 C CA . ILE B 1 481 ? 8.492 25.344 23.641 1 92.5 481 ILE B CA 1
ATOM 9245 C C . ILE B 1 481 ? 7.391 25.328 22.594 1 92.5 481 ILE B C 1
ATOM 9247 O O . ILE B 1 481 ? 6.273 25.781 22.844 1 92.5 481 ILE B O 1
ATOM 9251 N N . ARG B 1 482 ? 7.676 24.938 21.484 1 92.62 482 ARG B N 1
ATOM 9252 C CA . ARG B 1 482 ? 6.766 24.984 20.344 1 92.62 482 ARG B CA 1
ATOM 9253 C C . ARG B 1 482 ? 5.547 24.094 20.578 1 92.62 482 ARG B C 1
ATOM 9255 O O . ARG B 1 482 ? 4.41 24.516 20.359 1 92.62 482 ARG B O 1
ATOM 9262 N N . SER B 1 483 ? 5.793 22.922 21.062 1 94.19 483 SER B N 1
ATOM 9263 C CA . SER B 1 483 ? 4.691 21.984 21.281 1 94.19 483 SER B CA 1
ATOM 9264 C C . SER B 1 483 ? 3.777 22.453 22.406 1 94.19 483 SER B C 1
ATOM 9266 O O . SER B 1 483 ? 2.555 22.328 22.312 1 94.19 483 SER B O 1
ATOM 9268 N N . THR B 1 484 ? 4.273 23 23.422 1 95.81 484 THR B N 1
ATOM 9269 C CA . THR B 1 484 ? 3.49 23.516 24.531 1 95.81 484 THR B CA 1
ATOM 9270 C C . THR B 1 484 ? 2.627 24.688 24.094 1 95.81 484 THR B C 1
ATOM 9272 O O . THR B 1 484 ? 1.447 24.766 24.453 1 95.81 484 THR B O 1
ATOM 9275 N N . ALA B 1 485 ? 3.248 25.562 23.375 1 96.06 485 ALA B N 1
ATOM 9276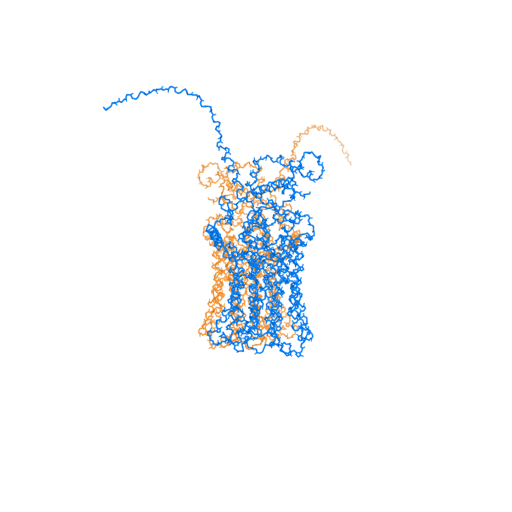 C CA . ALA B 1 485 ? 2.508 26.719 22.891 1 96.06 485 ALA B CA 1
ATOM 9277 C C . ALA B 1 485 ? 1.386 26.297 21.953 1 96.06 485 ALA B C 1
ATOM 9279 O O . ALA B 1 485 ? 0.277 26.828 22.016 1 96.06 485 ALA B O 1
ATOM 9280 N N . HIS B 1 486 ? 1.713 25.391 21.109 1 96.62 486 HIS B N 1
ATOM 9281 C CA . HIS B 1 486 ? 0.698 24.891 20.188 1 96.62 486 HIS B CA 1
ATOM 9282 C C . HIS B 1 486 ? -0.446 24.219 20.938 1 96.62 486 HIS B C 1
ATOM 9284 O O . HIS B 1 486 ? -1.617 24.469 20.641 1 96.62 486 HIS B O 1
ATOM 9290 N N . GLY B 1 487 ? -0.104 23.344 21.875 1 96.88 487 GLY B N 1
ATOM 9291 C CA . GLY B 1 487 ? -1.117 22.656 22.672 1 96.88 487 GLY B CA 1
ATOM 9292 C C . GLY B 1 487 ? -2.008 23.609 23.438 1 96.88 487 GLY B C 1
ATOM 9293 O O . GLY B 1 487 ? -3.227 23.438 23.484 1 96.88 487 GLY B O 1
ATOM 9294 N N . PHE B 1 488 ? -1.445 24.594 23.953 1 96.38 488 PHE B N 1
ATOM 9295 C CA . PHE B 1 488 ? -2.207 25.578 24.719 1 96.38 488 PHE B CA 1
ATOM 9296 C C . PHE B 1 488 ? -3.146 26.359 23.797 1 96.38 488 PHE B C 1
ATOM 9298 O O . PHE B 1 488 ? -4.312 26.578 24.141 1 96.38 488 PHE B O 1
ATOM 9305 N N . SER B 1 489 ? -2.666 26.828 22.734 1 97.31 489 SER B N 1
ATOM 9306 C CA . SER B 1 489 ? -3.494 27.562 21.781 1 97.31 489 SER B CA 1
ATOM 9307 C C . SER B 1 489 ? -4.633 26.688 21.266 1 97.31 489 SER B C 1
ATOM 9309 O O . SER B 1 489 ? -5.762 27.156 21.109 1 97.31 489 SER B O 1
ATOM 9311 N N . ALA B 1 490 ? -4.312 25.438 21 1 96.69 490 ALA B N 1
ATOM 9312 C CA . ALA B 1 490 ? -5.344 24.516 20.531 1 96.69 490 ALA B CA 1
ATOM 9313 C C . ALA B 1 490 ? -6.406 24.297 21.609 1 96.69 490 ALA B C 1
ATOM 9315 O O . ALA B 1 490 ? -7.594 24.188 21.297 1 96.69 490 ALA B O 1
ATOM 9316 N N . ALA B 1 491 ? -5.988 24.172 22.844 1 97.19 491 ALA B N 1
ATOM 9317 C CA . ALA B 1 491 ? -6.922 24 23.953 1 97.19 491 ALA B CA 1
ATOM 9318 C C . ALA B 1 491 ? -7.859 25.203 24.062 1 97.19 491 ALA B C 1
ATOM 9320 O O . ALA B 1 491 ? -9.055 25.047 24.312 1 97.19 491 ALA B O 1
ATOM 9321 N N . CYS B 1 492 ? -7.328 26.344 23.828 1 96.62 492 CYS B N 1
ATOM 9322 C CA . CYS B 1 492 ? -8.156 27.547 23.859 1 96.62 492 CYS B CA 1
ATOM 9323 C C . CYS B 1 492 ? -9.141 27.547 22.688 1 96.62 492 CYS B C 1
ATOM 9325 O O . CYS B 1 492 ? -10.266 28.031 22.828 1 96.62 492 CYS B O 1
ATOM 9327 N N . GLY B 1 493 ? -8.695 27.094 21.625 1 94.56 493 GLY B N 1
ATOM 9328 C CA . GLY B 1 493 ? -9.617 26.938 20.516 1 94.56 493 GLY B CA 1
ATOM 9329 C C . GLY B 1 493 ? -10.805 26.047 20.844 1 94.56 493 GLY B C 1
ATOM 9330 O O . GLY B 1 493 ? -11.945 26.406 20.547 1 94.56 493 GLY B O 1
ATOM 9331 N N . LYS B 1 494 ? -10.5 24.953 21.453 1 92.62 494 LYS B N 1
ATOM 9332 C CA . LYS B 1 494 ? -11.57 24.016 21.781 1 92.62 494 LYS B CA 1
ATOM 9333 C C . LYS B 1 494 ? -12.477 24.594 22.859 1 92.62 494 LYS B C 1
ATOM 9335 O O . LYS B 1 494 ? -13.664 24.266 22.922 1 92.62 494 LYS B O 1
ATOM 9340 N N . LEU B 1 495 ? -11.945 25.422 23.672 1 93.38 495 LEU B N 1
ATOM 9341 C CA . LEU B 1 495 ? -12.797 26.156 24.609 1 93.38 495 LEU B CA 1
ATOM 9342 C C . LEU B 1 495 ? -13.789 27.047 23.844 1 93.38 495 LEU B C 1
ATOM 9344 O O . LEU B 1 495 ? -14.938 27.203 24.266 1 93.38 495 LEU B O 1
ATOM 9348 N N . GLY B 1 496 ? -13.328 27.625 22.797 1 91.75 496 GLY B N 1
ATOM 9349 C CA . GLY B 1 496 ? -14.227 28.375 21.938 1 91.75 496 GLY B CA 1
ATOM 9350 C C . GLY B 1 496 ? -15.312 27.516 21.312 1 91.75 496 GLY B C 1
ATOM 9351 O O . GLY B 1 496 ? -16.438 27.984 21.125 1 91.75 496 GLY B O 1
ATOM 9352 N N . ALA B 1 497 ? -14.977 26.312 21.031 1 86.38 497 ALA B N 1
ATOM 9353 C CA . ALA B 1 497 ? -15.938 25.391 20.453 1 86.38 497 ALA B CA 1
ATOM 9354 C C . ALA B 1 497 ? -17.016 25.016 21.453 1 86.38 497 ALA B C 1
ATOM 9356 O O . ALA B 1 497 ? -18.156 24.703 21.078 1 86.38 497 ALA B O 1
ATOM 9357 N N . LEU B 1 498 ? -16.703 25.016 22.75 1 84.94 498 LEU B N 1
ATOM 9358 C CA . LEU B 1 498 ? -17.625 24.672 23.812 1 84.94 498 LEU B CA 1
ATOM 9359 C C . LEU B 1 498 ? -18.703 25.734 23.969 1 84.94 498 LEU B C 1
ATOM 9361 O O . LEU B 1 498 ? -19.844 25.438 24.344 1 84.94 498 LEU B O 1
ATOM 9365 N N . VAL B 1 499 ? -18.422 26.875 23.531 1 86.19 499 VAL B N 1
ATOM 9366 C CA . VAL B 1 499 ? -19.344 27.984 23.719 1 86.19 499 VAL B CA 1
ATOM 9367 C C . VAL B 1 499 ? -20.594 27.781 22.875 1 86.19 499 VAL B C 1
ATOM 9369 O O . VAL B 1 499 ? -21.719 27.719 23.406 1 86.19 499 VAL B O 1
ATOM 9372 N N . PRO B 1 500 ? -20.484 27.641 21.641 1 81.56 500 PRO B N 1
ATOM 9373 C CA . PRO B 1 500 ? -21.688 27.391 20.844 1 81.56 500 PRO B CA 1
ATOM 9374 C C . PRO B 1 500 ? -22.359 26.062 21.203 1 81.56 500 PRO B C 1
ATOM 9376 O O . PRO B 1 500 ? -23.578 25.953 21.109 1 81.56 500 PRO B O 1
ATOM 9379 N N . THR B 1 501 ? -21.641 25.094 21.609 1 74.06 501 THR B N 1
ATOM 9380 C CA . THR B 1 501 ? -22.203 23.781 21.953 1 74.06 501 THR B CA 1
ATOM 9381 C C . THR B 1 501 ? -23.156 23.891 23.141 1 74.06 501 THR B C 1
ATOM 9383 O O . THR B 1 501 ? -24.172 23.219 23.188 1 74.06 501 THR B O 1
ATOM 9386 N N . VAL B 1 502 ? -22.844 24.766 24.016 1 75.62 502 VAL B N 1
ATOM 9387 C CA . VAL B 1 502 ? -23.656 24.922 25.219 1 75.62 502 VAL B CA 1
ATOM 9388 C C . VAL B 1 502 ? -24.688 26.016 25.016 1 75.62 502 VAL B C 1
ATOM 9390 O O . VAL B 1 502 ? -25.875 25.828 25.297 1 75.62 502 VAL B O 1
ATOM 9393 N N . LEU B 1 503 ? -24.312 27.062 24.438 1 78.25 503 LEU B N 1
ATOM 9394 C CA . LEU B 1 503 ? -25.141 28.266 24.422 1 78.25 503 LEU B CA 1
ATOM 9395 C C . LEU B 1 503 ? -26.188 28.188 23.312 1 78.25 503 LEU B C 1
ATOM 9397 O O . LEU B 1 503 ? -27.266 28.75 23.438 1 78.25 503 LEU B O 1
ATOM 9401 N N . PHE B 1 504 ? -25.953 27.516 22.281 1 74.69 504 PHE B N 1
ATOM 9402 C CA . PHE B 1 504 ? -26.844 27.531 21.109 1 74.69 504 PHE B CA 1
ATOM 9403 C C . PHE B 1 504 ? -28.109 26.734 21.391 1 74.69 504 PHE B C 1
ATOM 9405 O O . PHE B 1 504 ? -29.109 26.906 20.688 1 74.69 504 PHE B O 1
ATOM 9412 N N . HIS B 1 505 ? -28.094 25.984 22.469 1 68.38 505 HIS B N 1
ATOM 9413 C CA . HIS B 1 505 ? -29.328 25.281 22.844 1 68.38 505 HIS B CA 1
ATOM 9414 C C . HIS B 1 505 ? -30.344 26.25 23.453 1 68.38 505 HIS B C 1
ATOM 9416 O O . HIS B 1 505 ? -31.547 25.969 23.438 1 68.38 505 HIS B O 1
ATOM 9422 N N . TYR B 1 506 ? -29.828 27.438 23.812 1 76.75 506 TYR B N 1
ATOM 9423 C CA . TYR B 1 506 ? -30.703 28.359 24.516 1 76.75 506 TYR B CA 1
ATOM 9424 C C . TYR B 1 506 ? -31.031 29.562 23.641 1 76.75 506 TYR B C 1
ATOM 9426 O O . TYR B 1 506 ? -31.828 30.438 24.031 1 76.75 506 TYR B O 1
ATOM 9434 N N . LEU B 1 507 ? -30.5 29.609 22.484 1 80.62 507 LEU B N 1
ATOM 9435 C CA . LEU B 1 507 ? -30.672 30.797 21.656 1 80.62 507 LEU B CA 1
ATOM 9436 C C . LEU B 1 507 ? -31.484 30.469 20.406 1 80.62 507 LEU B C 1
ATOM 9438 O O . LEU B 1 507 ? -31.453 29.328 19.922 1 80.62 507 LEU B O 1
ATOM 9442 N N . ASP B 1 508 ? -32.25 31.453 20 1 80.56 508 ASP B N 1
ATOM 9443 C CA . ASP B 1 508 ? -32.938 31.312 18.734 1 80.56 508 ASP B CA 1
ATOM 9444 C C . ASP B 1 508 ? -31.984 31.422 17.547 1 80.56 508 ASP B C 1
ATOM 9446 O O . ASP B 1 508 ? -30.828 31.828 17.719 1 80.56 508 ASP B O 1
ATOM 9450 N N . ASP B 1 509 ? -32.375 31.109 16.328 1 78.88 509 ASP B N 1
ATOM 9451 C CA . ASP B 1 509 ? -31.5 31.016 15.164 1 78.88 509 ASP B CA 1
ATOM 9452 C C . ASP B 1 509 ? -30.906 32.375 14.789 1 78.88 509 ASP B C 1
ATOM 9454 O O . ASP B 1 509 ? -29.734 32.469 14.445 1 78.88 509 ASP B O 1
ATOM 9458 N N . ARG B 1 510 ? -31.688 33.375 14.852 1 84.56 510 ARG B N 1
ATOM 9459 C CA . ARG B 1 510 ? -31.188 34.688 14.523 1 84.56 510 ARG B CA 1
ATOM 9460 C C . ARG B 1 510 ? -30.188 35.188 15.57 1 84.56 510 ARG B C 1
ATOM 9462 O O . ARG B 1 510 ? -29.172 35.781 15.227 1 84.56 510 ARG B O 1
ATOM 9469 N N . SER B 1 511 ? -30.438 34.906 16.797 1 86.62 511 SER B N 1
ATOM 9470 C CA . SER B 1 511 ? -29.562 35.344 17.891 1 86.62 511 SER B CA 1
ATOM 9471 C C . SER B 1 511 ? -28.219 34.594 17.844 1 86.62 511 SER B C 1
ATOM 9473 O O . SER B 1 511 ? -27.203 35.156 18.266 1 86.62 511 SER B O 1
ATOM 9475 N N . LYS B 1 512 ? -28.266 33.438 17.297 1 84.69 512 LYS B N 1
ATOM 9476 C CA . LYS B 1 512 ? -27.016 32.719 17.156 1 84.69 512 LYS B CA 1
ATOM 9477 C C . LYS B 1 512 ? -26.047 33.438 16.234 1 84.69 512 LYS B C 1
ATOM 9479 O O . LYS B 1 512 ? -24.844 33.5 16.5 1 84.69 512 LYS B O 1
ATOM 9484 N N . LEU B 1 513 ? -26.609 34 15.211 1 85.56 513 LEU B N 1
ATOM 9485 C CA . LEU B 1 513 ? -25.797 34.75 14.25 1 85.56 513 LEU B CA 1
ATOM 9486 C C . LEU B 1 513 ? -25.25 36.031 14.867 1 85.56 513 LEU B C 1
ATOM 9488 O O . LEU B 1 513 ? -24.078 36.344 14.68 1 85.56 513 LEU B O 1
ATOM 9492 N N . TRP B 1 514 ? -26.062 36.625 15.664 1 89 514 TRP B N 1
ATOM 9493 C CA . TRP B 1 514 ? -25.625 37.844 16.328 1 89 514 TRP B CA 1
ATOM 9494 C C . TRP B 1 514 ? -24.562 37.562 17.375 1 89 514 TRP B C 1
ATOM 9496 O O . TRP B 1 514 ? -23.688 38.406 17.609 1 89 514 TRP B O 1
ATOM 9506 N N . PHE B 1 515 ? -24.656 36.469 17.906 1 88.5 515 PHE B N 1
ATOM 9507 C CA . PHE B 1 515 ? -23.703 36.125 18.938 1 88.5 515 PHE B CA 1
ATOM 9508 C C . PHE B 1 515 ? -22.344 35.75 18.328 1 88.5 515 PHE B C 1
ATOM 9510 O O . PHE B 1 515 ? -21.297 36.125 18.859 1 88.5 515 PHE B O 1
ATOM 9517 N N . ALA B 1 516 ? -22.359 35.062 17.203 1 87.75 516 ALA B N 1
ATOM 9518 C CA . ALA B 1 516 ? -21.125 34.562 16.594 1 87.75 516 ALA B CA 1
ATOM 9519 C C . ALA B 1 516 ? -20.406 35.656 15.828 1 87.75 516 ALA B C 1
ATOM 9521 O O . ALA B 1 516 ? -19.188 35.656 15.711 1 87.75 516 ALA B O 1
ATOM 9522 N N . MET B 1 517 ? -21.094 36.656 15.383 1 89.94 517 MET B N 1
ATOM 9523 C CA . MET B 1 517 ? -20.594 37.719 14.5 1 89.94 517 MET B CA 1
ATOM 9524 C C . MET B 1 517 ? -19.453 38.469 15.148 1 89.94 517 MET B C 1
ATOM 9526 O O . MET B 1 517 ? -18.422 38.719 14.523 1 89.94 517 MET B O 1
ATOM 9530 N N . PRO B 1 518 ? -19.516 38.781 16.422 1 92.5 518 PRO B N 1
ATOM 9531 C CA . PRO B 1 518 ? -18.453 39.594 17.016 1 92.5 518 PRO B CA 1
ATOM 9532 C C . PRO B 1 518 ? -17.125 38.844 17.109 1 92.5 518 PRO B C 1
ATOM 9534 O O . PRO B 1 518 ? -16.062 39.469 17.219 1 92.5 518 PRO B O 1
ATOM 9537 N N . PHE B 1 519 ? -17.172 37.594 17.109 1 93.19 519 PHE B N 1
ATOM 9538 C CA . PHE B 1 519 ? -15.945 36.844 17.203 1 93.19 519 PHE B CA 1
ATOM 9539 C C . PHE B 1 519 ? -15.164 36.875 15.898 1 93.19 519 PHE B C 1
ATOM 9541 O O . PHE B 1 519 ? -13.953 36.625 15.883 1 93.19 519 PHE B O 1
ATOM 9548 N N . GLY B 1 520 ? -15.875 37.125 14.781 1 93.31 520 GLY B N 1
ATOM 9549 C CA . GLY B 1 520 ? -15.148 37.438 13.555 1 93.31 520 GLY B CA 1
ATOM 9550 C C . GLY B 1 520 ? -14.344 38.719 13.641 1 93.31 520 GLY B C 1
ATOM 9551 O O . GLY B 1 520 ? -13.195 38.781 13.211 1 93.31 520 GLY B O 1
ATOM 9552 N N . ALA B 1 521 ? -14.906 39.719 14.273 1 95.56 521 ALA B N 1
ATOM 9553 C CA . ALA B 1 521 ? -14.227 41 14.477 1 95.56 521 ALA B CA 1
ATOM 9554 C C . ALA B 1 521 ? -13.086 40.844 15.484 1 95.56 521 ALA B C 1
ATOM 9556 O O . ALA B 1 521 ? -12.023 41.438 15.312 1 95.56 521 ALA B O 1
ATOM 9557 N N . LEU B 1 522 ? -13.375 40.062 16.469 1 95.75 522 LEU B N 1
ATOM 9558 C CA . LEU B 1 522 ? -12.328 39.812 17.453 1 95.75 522 LEU B CA 1
ATOM 9559 C C . LEU B 1 522 ? -11.133 39.125 16.812 1 95.75 522 LEU B C 1
ATOM 9561 O O . LEU B 1 522 ? -9.984 39.438 17.109 1 95.75 522 LEU B O 1
ATOM 9565 N N . GLY B 1 523 ? -11.453 38.156 15.938 1 96.56 523 GLY B N 1
ATOM 9566 C CA . GLY B 1 523 ? -10.375 37.469 15.234 1 96.56 523 GLY B CA 1
ATOM 9567 C C . GLY B 1 523 ? -9.531 38.406 14.391 1 96.56 523 GLY B C 1
ATOM 9568 O O . GLY B 1 523 ? -8.297 38.312 14.398 1 96.56 523 GLY B O 1
ATOM 9569 N N . VAL B 1 524 ? -10.148 39.344 13.695 1 97.06 524 VAL B N 1
ATOM 9570 C CA . VAL B 1 524 ? -9.438 40.312 12.883 1 97.06 524 VAL B CA 1
ATOM 9571 C C . VAL B 1 524 ? -8.57 41.188 13.781 1 97.06 524 VAL B C 1
ATOM 9573 O O . VAL B 1 524 ? -7.406 41.438 13.477 1 97.06 524 VAL B O 1
ATOM 9576 N N . PHE B 1 525 ? -9.109 41.562 14.883 1 97.19 525 PHE B N 1
ATOM 9577 C CA . PHE B 1 525 ? -8.445 42.469 15.789 1 97.19 525 PHE B CA 1
ATOM 9578 C C . PHE B 1 525 ? -7.223 41.812 16.422 1 97.19 525 PHE B C 1
ATOM 9580 O O . PHE B 1 525 ? -6.125 42.375 16.406 1 97.19 525 PHE B O 1
ATOM 9587 N N . VAL B 1 526 ? -7.383 40.688 16.969 1 97.25 526 VAL B N 1
ATOM 9588 C CA . VAL B 1 526 ? -6.301 39.969 17.656 1 97.25 526 VAL B CA 1
ATOM 9589 C C . VAL B 1 526 ? -5.184 39.656 16.656 1 97.25 526 VAL B C 1
ATOM 9591 O O . VAL B 1 526 ? -4 39.75 17 1 97.25 526 VAL B O 1
ATOM 9594 N N . THR B 1 527 ? -5.535 39.312 15.461 1 97.38 527 THR B N 1
ATOM 9595 C CA . THR B 1 527 ? -4.547 39 14.43 1 97.38 527 THR B CA 1
ATOM 9596 C C . THR B 1 527 ? -3.789 40.25 14.008 1 97.38 527 THR B C 1
ATOM 9598 O O . THR B 1 527 ? -2.564 40.219 13.859 1 97.38 527 THR B O 1
ATOM 9601 N N . ALA B 1 528 ? -4.465 41.344 13.906 1 96.38 528 ALA B N 1
ATOM 9602 C CA . ALA B 1 528 ? -3.854 42.594 13.445 1 96.38 528 ALA B CA 1
ATOM 9603 C C . ALA B 1 528 ? -2.904 43.156 14.5 1 96.38 528 ALA B C 1
ATOM 9605 O O . ALA B 1 528 ? -1.854 43.688 14.164 1 96.38 528 ALA B O 1
ATOM 9606 N N . VAL B 1 529 ? -3.176 42.875 15.711 1 97.31 529 VAL B N 1
ATOM 9607 C CA . VAL B 1 529 ? -2.445 43.562 16.766 1 97.31 529 VAL B CA 1
ATOM 9608 C C . VAL B 1 529 ? -1.289 42.688 17.25 1 97.31 529 VAL B C 1
ATOM 9610 O O . VAL B 1 529 ? -0.179 43.188 17.469 1 97.31 529 VAL B O 1
ATOM 9613 N N . TRP B 1 530 ? -1.537 41.406 17.297 1 97.69 530 TRP B N 1
ATOM 9614 C CA . TRP B 1 530 ? -0.552 40.656 18.062 1 97.69 530 TRP B CA 1
ATOM 9615 C C . TRP B 1 530 ? 0.077 39.562 17.219 1 97.69 530 TRP B C 1
ATOM 9617 O O . TRP B 1 530 ? 1.052 38.938 17.641 1 97.69 530 TRP B O 1
ATOM 9627 N N . LEU B 1 531 ? -0.336 39.25 16.031 1 97 531 LEU B N 1
ATOM 9628 C CA . LEU B 1 531 ? 0.22 38.125 15.258 1 97 531 LEU B CA 1
ATOM 9629 C C . LEU B 1 531 ? 1.372 38.625 14.383 1 97 531 LEU B C 1
ATOM 9631 O O . LEU B 1 531 ? 1.203 39.531 13.578 1 97 531 LEU B O 1
ATOM 9635 N N . PRO B 1 532 ? 2.547 38.031 14.57 1 95.62 532 PRO B N 1
ATOM 9636 C CA . PRO B 1 532 ? 3.656 38.344 13.664 1 95.62 532 PRO B CA 1
ATOM 9637 C C . PRO B 1 532 ? 3.533 37.656 12.312 1 95.62 532 PRO B C 1
ATOM 9639 O O . PRO B 1 532 ? 2.852 36.625 12.203 1 95.62 532 PRO B O 1
ATOM 9642 N N . ASP B 1 533 ? 4.098 38.219 11.32 1 94.38 533 ASP B N 1
ATOM 9643 C CA . ASP B 1 533 ? 4.121 37.562 10 1 94.38 533 ASP B CA 1
ATOM 9644 C C . ASP B 1 533 ? 5.422 36.812 9.781 1 94.38 533 ASP B C 1
ATOM 9646 O O . ASP B 1 533 ? 6.441 37.406 9.422 1 94.38 533 ASP B O 1
ATOM 9650 N N . THR B 1 534 ? 5.379 35.562 9.859 1 92.75 534 THR B N 1
ATOM 9651 C CA . THR B 1 534 ? 6.57 34.719 9.773 1 92.75 534 THR B CA 1
ATOM 9652 C C . THR B 1 534 ? 6.719 34.125 8.367 1 92.75 534 THR B C 1
ATOM 9654 O O . THR B 1 534 ? 7.48 33.188 8.156 1 92.75 534 THR B O 1
ATOM 9657 N N . THR B 1 535 ? 6 34.656 7.398 1 93.69 535 THR B N 1
ATOM 9658 C CA . THR B 1 535 ? 6.066 34.156 6.031 1 93.69 535 THR B CA 1
ATOM 9659 C C . THR B 1 535 ? 7.461 34.375 5.449 1 93.69 535 THR B C 1
ATOM 9661 O O . THR B 1 535 ? 7.992 35.469 5.457 1 93.69 535 THR B O 1
ATOM 9664 N N . GLY B 1 536 ? 8.062 33.312 5.074 1 90.12 536 GLY B N 1
ATOM 9665 C CA . GLY B 1 536 ? 9.359 33.375 4.418 1 90.12 536 GLY B CA 1
ATOM 9666 C C . GLY B 1 536 ? 10.523 33.5 5.391 1 90.12 536 GLY B C 1
ATOM 9667 O O . GLY B 1 536 ? 11.68 33.562 4.977 1 90.12 536 GLY B O 1
ATOM 9668 N N . LEU B 1 537 ? 10.234 33.531 6.613 1 90.94 537 LEU B N 1
ATOM 9669 C CA . LEU B 1 537 ? 11.273 33.656 7.625 1 90.94 537 LEU B CA 1
ATOM 9670 C C . LEU B 1 537 ? 11.836 32.281 7.98 1 90.94 537 LEU B C 1
ATOM 9672 O O . LEU B 1 537 ? 11.07 31.344 8.266 1 90.94 537 LEU B O 1
ATOM 9676 N N . ASP B 1 538 ? 13.109 32.188 7.953 1 87.12 538 ASP B N 1
ATOM 9677 C CA . ASP B 1 538 ? 13.781 30.938 8.297 1 87.12 538 ASP B CA 1
ATOM 9678 C C . ASP B 1 538 ? 13.625 30.609 9.773 1 87.12 538 ASP B C 1
ATOM 9680 O O . ASP B 1 538 ? 13.75 31.5 10.633 1 87.12 538 ASP B O 1
ATOM 9684 N N . LEU B 1 539 ? 13.398 29.391 10.07 1 85.62 539 LEU B N 1
ATOM 9685 C CA . LEU B 1 539 ? 13.242 28.969 11.453 1 85.62 539 LEU B CA 1
ATOM 9686 C C . LEU B 1 539 ? 14.555 29.109 12.219 1 85.62 539 LEU B C 1
ATOM 9688 O O . LEU B 1 539 ? 14.547 29.391 13.422 1 85.62 539 LEU B O 1
ATOM 9692 N N . ARG B 1 540 ? 15.57 29.031 11.539 1 86 540 ARG B N 1
ATOM 9693 C CA . ARG B 1 540 ? 16.875 29.141 12.18 1 86 540 ARG B CA 1
ATOM 9694 C C . ARG B 1 540 ? 17.094 30.562 12.711 1 86 540 ARG B C 1
ATOM 9696 O O . ARG B 1 540 ? 17.75 30.734 13.742 1 86 540 ARG B O 1
ATOM 9703 N N . GLU B 1 541 ? 16.609 31.5 11.945 1 89.69 541 GLU B N 1
ATOM 9704 C CA . GLU B 1 541 ? 16.75 32.875 12.375 1 89.69 541 GLU B CA 1
ATOM 9705 C C . GLU B 1 541 ? 15.953 33.156 13.648 1 89.69 541 GLU B C 1
ATOM 9707 O O . GLU B 1 541 ? 16.391 33.938 14.508 1 89.69 541 GLU B O 1
ATOM 9712 N N . GLN B 1 542 ? 14.883 32.5 13.734 1 90.25 542 GLN B N 1
ATOM 9713 C CA . GLN B 1 542 ? 14.094 32.625 14.953 1 90.25 542 GLN B CA 1
ATOM 9714 C C . GLN B 1 542 ? 14.797 31.984 16.141 1 90.25 542 GLN B C 1
ATOM 9716 O O . GLN B 1 542 ? 14.719 32.5 17.266 1 90.25 542 GLN B O 1
ATOM 9721 N N . GLU B 1 543 ? 15.445 30.938 15.891 1 88.81 543 GLU B N 1
ATOM 9722 C CA . GLU B 1 543 ? 16.203 30.281 16.953 1 88.81 543 GLU B CA 1
ATOM 9723 C C . GLU B 1 543 ? 17.375 31.125 17.406 1 88.81 543 GLU B C 1
ATOM 9725 O O . GLU B 1 543 ? 17.719 31.141 18.578 1 88.81 543 GLU B O 1
ATOM 9730 N N . ARG B 1 544 ? 17.984 31.766 16.438 1 90.06 544 ARG B N 1
ATOM 9731 C CA . ARG B 1 544 ? 19.094 32.656 16.766 1 90.06 544 ARG B CA 1
ATOM 9732 C C . ARG B 1 544 ? 18.641 33.812 17.656 1 90.06 544 ARG B C 1
ATOM 9734 O O . ARG B 1 544 ? 19.328 34.156 18.609 1 90.06 544 ARG B O 1
ATOM 9741 N N . TYR B 1 545 ? 17.562 34.344 17.297 1 93.56 545 TYR B N 1
ATOM 9742 C CA . TYR B 1 545 ? 17 35.406 18.125 1 93.56 545 TYR B CA 1
ATOM 9743 C C . TYR B 1 545 ? 16.672 34.906 19.516 1 93.56 545 TYR B C 1
ATOM 9745 O O . TYR B 1 545 ? 16.969 35.562 20.516 1 93.56 545 TYR B O 1
ATOM 9753 N N . TRP B 1 546 ? 16.141 33.719 19.625 1 92.06 546 TRP B N 1
ATOM 9754 C CA . TRP B 1 546 ? 15.719 33.156 20.891 1 92.06 546 TRP B CA 1
ATOM 9755 C C . TRP B 1 546 ? 16.922 32.906 21.797 1 92.06 546 TRP B C 1
ATOM 9757 O O . TRP B 1 546 ? 16.844 33.031 23.016 1 92.06 546 TRP B O 1
ATOM 9767 N N . ARG B 1 547 ? 17.969 32.562 21.203 1 88.44 547 ARG B N 1
ATOM 9768 C CA . ARG B 1 547 ? 19.188 32.344 21.984 1 88.44 547 ARG B CA 1
ATOM 9769 C C . ARG B 1 547 ? 19.625 33.625 22.688 1 88.44 547 ARG B C 1
ATOM 9771 O O . ARG B 1 547 ? 20.047 33.594 23.844 1 88.44 547 ARG B O 1
ATOM 9778 N N . CYS B 1 548 ? 19.5 34.688 21.953 1 91.31 548 CYS B N 1
ATOM 9779 C CA . CYS B 1 548 ? 19.859 35.969 22.531 1 91.31 548 CYS B CA 1
ATOM 9780 C C . CYS B 1 548 ? 18.891 36.375 23.641 1 91.31 548 CYS B C 1
ATOM 9782 O O . CYS B 1 548 ? 19.297 36.938 24.656 1 91.31 548 CYS B O 1
ATOM 9784 N N . VAL B 1 549 ? 17.641 36.062 23.453 1 92.69 549 VAL B N 1
ATOM 9785 C CA . VAL B 1 549 ? 16.625 36.375 24.438 1 92.69 549 VAL B CA 1
ATOM 9786 C C . VAL B 1 549 ? 16.859 35.531 25.703 1 92.69 549 VAL B C 1
ATOM 9788 O O . VAL B 1 549 ? 16.766 36.031 26.812 1 92.69 549 VAL B O 1
ATOM 9791 N N . ARG B 1 550 ? 17.141 34.312 25.531 1 90.56 550 ARG B N 1
ATOM 9792 C CA . ARG B 1 550 ? 17.375 33.406 26.656 1 90.56 550 ARG B CA 1
ATOM 9793 C C . ARG B 1 550 ? 18.609 33.844 27.438 1 90.56 550 ARG B C 1
ATOM 9795 O O . ARG B 1 550 ? 18.656 33.625 28.656 1 90.56 550 ARG B O 1
ATOM 9802 N N . ALA B 1 551 ? 19.547 34.406 26.703 1 88.69 551 ALA B N 1
ATOM 9803 C CA . ALA B 1 551 ? 20.781 34.875 27.344 1 88.69 551 ALA B CA 1
ATOM 9804 C C . ALA B 1 551 ? 20.547 36.188 28.062 1 88.69 551 ALA B C 1
ATOM 9806 O O . ALA B 1 551 ? 21.422 36.688 28.781 1 88.69 551 ALA B O 1
ATOM 9807 N N . GLY B 1 552 ? 19.422 36.781 27.891 1 90.19 552 GLY B N 1
ATOM 9808 C CA . GLY B 1 552 ? 19.062 38.031 28.594 1 90.19 552 GLY B CA 1
ATOM 9809 C C . GLY B 1 552 ? 19.516 39.25 27.859 1 90.19 552 GLY B C 1
ATOM 9810 O O . GLY B 1 552 ? 19.516 40.375 28.422 1 90.19 552 GLY B O 1
ATOM 9811 N N . LYS B 1 553 ? 20 39.125 26.609 1 92.06 553 LYS B N 1
ATOM 9812 C CA . LYS B 1 553 ? 20.469 40.25 25.812 1 92.06 553 LYS B CA 1
ATOM 9813 C C . LYS B 1 553 ? 19.859 40.219 24.422 1 92.06 553 LYS B C 1
ATOM 9815 O O . LYS B 1 553 ? 20.562 40.094 23.422 1 92.06 553 LYS B O 1
ATOM 9820 N N . PRO B 1 554 ? 18.609 40.5 24.328 1 91.69 554 PRO B N 1
ATOM 9821 C CA . PRO B 1 554 ? 17.953 40.5 23.031 1 91.69 554 PRO B CA 1
ATOM 9822 C C . PRO B 1 554 ? 18.5 41.562 22.078 1 91.69 554 PRO B C 1
ATOM 9824 O O . PRO B 1 554 ? 18.359 41.438 20.859 1 91.69 554 PRO B O 1
ATOM 9827 N N . GLU B 1 555 ? 19.219 42.531 22.516 1 90.56 555 GLU B N 1
ATOM 9828 C CA . GLU B 1 555 ? 19.719 43.625 21.703 1 90.56 555 GLU B CA 1
ATOM 9829 C C . GLU B 1 555 ? 20.906 43.219 20.859 1 90.56 555 GLU B C 1
ATOM 9831 O O . GLU B 1 555 ? 21.266 43.875 19.891 1 90.56 555 GLU B O 1
ATOM 9836 N N . LEU B 1 556 ? 21.422 42.094 21.172 1 91.19 556 LEU B N 1
ATOM 9837 C CA . LEU B 1 556 ? 22.594 41.594 20.453 1 91.19 556 LEU B CA 1
ATOM 9838 C C . LEU B 1 556 ? 22.188 40.969 19.125 1 91.19 556 LEU B C 1
ATOM 9840 O O . LEU B 1 556 ? 23.047 40.75 18.266 1 91.19 556 LEU B O 1
ATOM 9844 N N . TYR B 1 557 ? 20.953 40.75 19 1 94.38 557 TYR B N 1
ATOM 9845 C CA . TYR B 1 557 ? 20.5 40.188 17.734 1 94.38 557 TYR B CA 1
ATOM 9846 C C . TYR B 1 557 ? 20.156 41.281 16.75 1 94.38 557 TYR B C 1
ATOM 9848 O O . TYR B 1 557 ? 19.453 42.25 17.078 1 94.38 557 TYR B O 1
ATOM 9856 N N . HIS B 1 558 ? 20.578 41.156 15.461 1 93.88 558 HIS B N 1
ATOM 9857 C CA . HIS B 1 558 ? 20.391 42.219 14.461 1 93.88 558 HIS B CA 1
ATOM 9858 C C . HIS B 1 558 ? 19.859 41.625 13.156 1 93.88 558 HIS B C 1
ATOM 9860 O O . HIS B 1 558 ? 19.859 42.312 12.125 1 93.88 558 HIS B O 1
ATOM 9866 N N . GLY B 1 559 ? 19.359 40.5 13.195 1 93.38 559 GLY B N 1
ATOM 9867 C CA . GLY B 1 559 ? 19 39.812 11.969 1 93.38 559 GLY B CA 1
ATOM 9868 C C . GLY B 1 559 ? 17.562 40.062 11.531 1 93.38 559 GLY B C 1
ATOM 9869 O O . GLY B 1 559 ? 16.938 41 12 1 93.38 559 GLY B O 1
ATOM 9870 N N . ILE B 1 560 ? 17.078 39.344 10.586 1 93.69 560 ILE B N 1
ATOM 9871 C CA . ILE B 1 560 ? 15.82 39.562 9.883 1 93.69 560 ILE B CA 1
ATOM 9872 C C . ILE B 1 560 ? 14.648 39.156 10.766 1 93.69 560 ILE B C 1
ATOM 9874 O O . ILE B 1 560 ? 13.5 39.531 10.492 1 93.69 560 ILE B O 1
ATOM 9878 N N . ALA B 1 561 ? 14.836 38.438 11.844 1 94.12 561 ALA B N 1
ATOM 9879 C CA . ALA B 1 561 ? 13.758 38.031 12.727 1 94.12 561 ALA B CA 1
ATOM 9880 C C . ALA B 1 561 ? 13.109 39.219 13.414 1 94.12 561 ALA B C 1
ATOM 9882 O O . ALA B 1 561 ? 11.969 39.156 13.875 1 94.12 561 ALA B O 1
ATOM 9883 N N . ILE B 1 562 ? 13.852 40.312 13.523 1 94.94 562 ILE B N 1
ATOM 9884 C CA . ILE B 1 562 ? 13.32 41.531 14.172 1 94.94 562 ILE B CA 1
ATOM 9885 C C . ILE B 1 562 ? 13.047 42.594 13.133 1 94.94 562 ILE B C 1
ATOM 9887 O O . ILE B 1 562 ? 12.938 43.781 13.461 1 94.94 562 ILE B O 1
ATOM 9891 N N . HIS B 1 563 ? 13.031 42.156 11.867 1 94.62 563 HIS B N 1
ATOM 9892 C CA . HIS B 1 563 ? 12.617 43.094 10.82 1 94.62 563 HIS B CA 1
ATOM 9893 C C . HIS B 1 563 ? 11.18 43.531 11.031 1 94.62 563 HIS B C 1
ATOM 9895 O O . HIS B 1 563 ? 10.32 42.75 11.422 1 94.62 563 HIS B O 1
ATOM 9901 N N . PRO B 1 564 ? 10.859 44.75 10.766 1 93.75 564 PRO B N 1
ATOM 9902 C CA . PRO B 1 564 ? 9.508 45.281 11.016 1 93.75 564 PRO B CA 1
ATOM 9903 C C . PRO B 1 564 ? 8.43 44.5 10.266 1 93.75 564 PRO B C 1
ATOM 9905 O O . PRO B 1 564 ? 7.293 44.406 10.734 1 93.75 564 PRO B O 1
ATOM 9908 N N . HIS B 1 565 ? 8.758 43.969 9.172 1 93 565 HIS B N 1
ATOM 9909 C CA . HIS B 1 565 ? 7.793 43.219 8.398 1 93 565 HIS B CA 1
ATOM 9910 C C . HIS B 1 565 ? 7.375 41.938 9.125 1 93 565 HIS B C 1
ATOM 9912 O O . HIS B 1 565 ? 6.254 41.438 8.953 1 93 565 HIS B O 1
ATOM 9918 N N . HIS B 1 566 ? 8.273 41.344 9.898 1 94.75 566 HIS B N 1
ATOM 9919 C CA . HIS B 1 566 ? 8.023 40.062 10.531 1 94.75 566 HIS B CA 1
ATOM 9920 C C . HIS B 1 566 ? 7.59 40.219 11.984 1 94.75 566 HIS B C 1
ATOM 9922 O O . HIS B 1 566 ? 7.43 39.25 12.711 1 94.75 566 HIS B O 1
ATOM 9928 N N . LEU B 1 567 ? 7.375 41.438 12.453 1 95.25 567 LEU B N 1
ATOM 9929 C CA . LEU B 1 567 ? 6.934 41.719 13.812 1 95.25 567 LEU B CA 1
ATOM 9930 C C . LEU B 1 567 ? 5.465 42.125 13.836 1 95.25 567 LEU B C 1
ATOM 9932 O O . LEU B 1 567 ? 4.934 42.625 12.836 1 95.25 567 LEU B O 1
ATOM 9936 N N . SER B 1 568 ? 4.848 41.844 14.922 1 95.81 568 SER B N 1
ATOM 9937 C CA . SER B 1 568 ? 3.469 42.312 15.102 1 95.81 568 SER B CA 1
ATOM 9938 C C . SER B 1 568 ? 3.4 43.812 15.352 1 95.81 568 SER B C 1
ATOM 9940 O O . SER B 1 568 ? 4.426 44.438 15.594 1 95.81 568 SER B O 1
ATOM 9942 N N . TRP B 1 569 ? 2.158 44.312 15.18 1 96.19 569 TRP B N 1
ATOM 9943 C CA . TRP B 1 569 ? 1.98 45.75 15.453 1 96.19 569 TRP B CA 1
ATOM 9944 C C . TRP B 1 569 ? 2.402 46.094 16.875 1 96.19 569 TRP B C 1
ATOM 9946 O O . TRP B 1 569 ? 3.066 47.094 17.125 1 96.19 569 TRP B O 1
ATOM 9956 N N . TYR B 1 570 ? 2.066 45.281 17.828 1 96.44 570 TYR B N 1
ATOM 9957 C CA . TYR B 1 570 ? 2.4 45.469 19.234 1 96.44 570 TYR B CA 1
ATOM 9958 C C . TYR B 1 570 ? 3.91 45.438 19.438 1 96.44 570 TYR B C 1
ATOM 9960 O O . TYR B 1 570 ? 4.453 46.281 20.156 1 96.44 570 TYR B O 1
ATOM 9968 N N . GLU B 1 571 ? 4.605 44.531 18.812 1 95.75 571 GLU B N 1
ATOM 9969 C CA . GLU B 1 571 ? 6.051 44.406 18.969 1 95.75 571 GLU B CA 1
ATOM 9970 C C . GLU B 1 571 ? 6.789 45.562 18.312 1 95.75 571 GLU B C 1
ATOM 9972 O O . GLU B 1 571 ? 7.863 45.969 18.766 1 95.75 571 GLU B O 1
ATOM 9977 N N . ARG B 1 572 ? 6.246 46.062 17.297 1 95.19 572 ARG B N 1
ATOM 9978 C CA . ARG B 1 572 ? 6.887 47.156 16.562 1 95.19 572 ARG B CA 1
ATOM 9979 C C . ARG B 1 572 ? 6.641 48.5 17.234 1 95.19 572 ARG B C 1
ATOM 9981 O O . ARG B 1 572 ? 7.57 49.281 17.406 1 95.19 572 ARG B O 1
ATOM 9988 N N . VAL B 1 573 ? 5.414 48.719 17.656 1 95.88 573 VAL B N 1
ATOM 9989 C CA . VAL B 1 573 ? 5.023 50.062 18.094 1 95.88 573 VAL B CA 1
ATOM 9990 C C . VAL B 1 573 ? 5.199 50.188 19.594 1 95.88 573 VAL B C 1
ATOM 9992 O O . VAL B 1 573 ? 5.695 51.188 20.094 1 95.88 573 VAL B O 1
ATOM 9995 N N . VAL B 1 574 ? 4.82 49.188 20.328 1 95 574 VAL B N 1
ATOM 9996 C CA . VAL B 1 574 ? 4.84 49.281 21.781 1 95 574 VAL B CA 1
ATOM 9997 C C . VAL B 1 574 ? 6.203 48.812 22.312 1 95 574 VAL B C 1
ATOM 9999 O O . VAL B 1 574 ? 6.855 49.562 23.047 1 95 574 VAL B O 1
ATOM 10002 N N . LEU B 1 575 ? 6.637 47.688 21.891 1 94.38 575 LEU B N 1
ATOM 10003 C CA . LEU B 1 575 ? 7.887 47.156 22.406 1 94.38 575 LEU B CA 1
ATOM 10004 C C . LEU B 1 575 ? 9.078 47.656 21.625 1 94.38 575 LEU B C 1
ATOM 10006 O O . LEU B 1 575 ? 10.211 47.656 22.109 1 94.38 575 LEU B O 1
ATOM 10010 N N . LYS B 1 576 ? 8.953 48.062 20.375 1 94.88 576 LYS B N 1
ATOM 10011 C CA . LYS B 1 576 ? 9.969 48.625 19.5 1 94.88 576 LYS B CA 1
ATOM 10012 C C . LYS B 1 576 ? 11.156 47.688 19.344 1 94.88 576 LYS B C 1
ATOM 10014 O O . LYS B 1 576 ? 12.312 48.094 19.516 1 94.88 576 LYS B O 1
ATOM 10019 N N . ARG B 1 577 ? 10.883 46.531 19.078 1 93.44 577 ARG B N 1
ATOM 10020 C CA . ARG B 1 577 ? 11.914 45.5 18.938 1 93.44 577 ARG B CA 1
ATOM 10021 C C . ARG B 1 577 ? 12.703 45.688 17.641 1 93.44 577 ARG B C 1
ATOM 10023 O O . ARG B 1 577 ? 13.812 45.156 17.516 1 93.44 577 ARG B O 1
ATOM 10030 N N . HIS B 1 578 ? 12.148 46.406 16.656 1 93.75 578 HIS B N 1
ATOM 10031 C CA . HIS B 1 578 ? 12.766 46.562 15.344 1 93.75 578 HIS B CA 1
ATOM 10032 C C . HIS B 1 578 ? 13.953 47.531 15.414 1 93.75 578 HIS B C 1
ATOM 10034 O O . HIS B 1 578 ? 14.75 47.594 14.477 1 93.75 578 HIS B O 1
ATOM 10040 N N . ARG B 1 579 ? 14.258 48.156 16.453 1 93.25 579 ARG B N 1
ATOM 10041 C CA . ARG B 1 579 ? 15.273 49.219 16.578 1 93.25 579 ARG B CA 1
ATOM 10042 C C . ARG B 1 579 ? 16.672 48.625 16.453 1 93.25 579 ARG B C 1
ATOM 10044 O O . ARG B 1 579 ? 17.609 49.312 16.047 1 93.25 579 A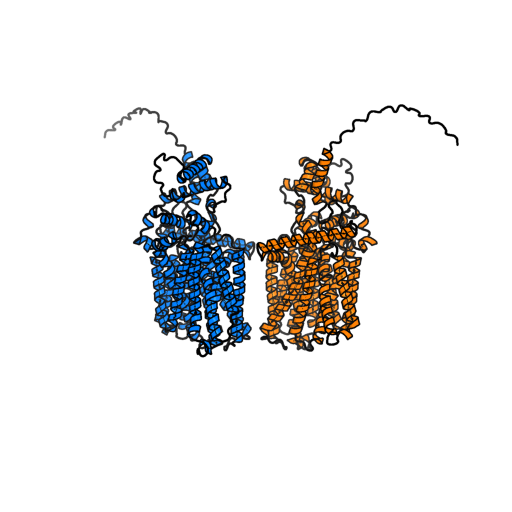RG B O 1
ATOM 10051 N N . PHE B 1 580 ? 16.781 47.406 16.75 1 93.06 580 PHE B N 1
ATOM 10052 C CA . PHE B 1 580 ? 18.109 46.781 16.766 1 93.06 580 PHE B CA 1
ATOM 10053 C C . PHE B 1 580 ? 18.391 46.094 15.438 1 93.06 580 PHE B C 1
ATOM 10055 O O . PHE B 1 580 ? 19.438 45.469 15.273 1 93.06 580 PHE B O 1
ATOM 10062 N N . TYR B 1 581 ? 17.516 46.25 14.469 1 94.69 581 TYR B N 1
ATOM 10063 C CA . TYR B 1 581 ? 17.703 45.656 13.156 1 94.69 581 TYR B CA 1
ATOM 10064 C C . TYR B 1 581 ? 18.828 46.344 12.398 1 94.69 581 TYR B C 1
ATOM 10066 O O . TYR B 1 581 ? 18.781 47.562 12.18 1 94.69 581 TYR B O 1
ATOM 10074 N N . ASP B 1 582 ? 19.922 45.531 12.109 1 93.31 582 ASP B N 1
ATOM 10075 C CA . ASP B 1 582 ? 21.094 46.031 11.391 1 93.31 582 ASP B CA 1
ATOM 10076 C C . ASP B 1 582 ? 21.656 44.969 10.453 1 93.31 582 ASP B C 1
ATOM 10078 O O . ASP B 1 582 ? 22.438 44.094 10.883 1 93.31 582 ASP B O 1
ATOM 10082 N N . PRO B 1 583 ? 21.375 45.156 9.141 1 91.69 583 PRO B N 1
ATOM 10083 C CA . PRO B 1 583 ? 21.797 44.125 8.195 1 91.69 583 PRO B CA 1
ATOM 10084 C C . PRO B 1 583 ? 23.312 44 8.086 1 91.69 583 PRO B C 1
ATOM 10086 O O . PRO B 1 583 ? 23.828 42.906 7.844 1 91.69 583 PRO B O 1
ATOM 10089 N N . VAL B 1 584 ? 24.016 45.031 8.32 1 89.62 584 VAL B N 1
ATOM 10090 C CA . VAL B 1 584 ? 25.469 45 8.188 1 89.62 584 VAL B CA 1
ATOM 10091 C C . VAL B 1 584 ? 26.078 44.25 9.367 1 89.62 584 VAL B C 1
ATOM 10093 O O . VAL B 1 584 ? 26.906 43.344 9.188 1 89.62 584 VAL B O 1
ATOM 10096 N N . GLN B 1 585 ? 25.641 44.594 10.5 1 90.25 585 GLN B N 1
ATOM 10097 C CA . GLN B 1 585 ? 26.141 43.906 11.688 1 90.25 585 GLN B CA 1
ATOM 10098 C C . GLN B 1 585 ? 25.734 42.438 11.664 1 90.25 585 GLN B C 1
ATOM 10100 O O . GLN B 1 585 ? 26.484 41.562 12.125 1 90.25 585 GLN B O 1
ATOM 10105 N N . ASP B 1 586 ? 24.609 42.219 11.195 1 92.06 586 ASP B N 1
ATOM 10106 C CA . ASP B 1 586 ? 24.141 40.844 11.141 1 92.06 586 ASP B CA 1
ATOM 10107 C C . ASP B 1 586 ? 25.016 40 10.203 1 92.06 586 ASP B C 1
ATOM 10109 O O . ASP B 1 586 ? 25.25 38.812 10.453 1 92.06 586 ASP B O 1
ATOM 10113 N N . ARG B 1 587 ? 25.422 40.625 9.109 1 89.62 587 ARG B N 1
ATOM 10114 C CA . ARG B 1 587 ? 26.312 39.938 8.172 1 89.62 587 ARG B CA 1
ATOM 10115 C C . ARG B 1 587 ? 27.594 39.5 8.859 1 89.62 587 ARG B C 1
ATOM 10117 O O . ARG B 1 587 ? 28.047 38.375 8.695 1 89.62 587 ARG B O 1
ATOM 10124 N N . LEU B 1 588 ? 28.078 40.344 9.648 1 87.5 588 LEU B N 1
ATOM 10125 C CA . LEU B 1 588 ? 29.328 40.062 10.359 1 87.5 588 LEU B CA 1
ATOM 10126 C C . LEU B 1 588 ? 29.109 38.969 11.406 1 87.5 588 LEU B C 1
ATOM 10128 O O . LEU B 1 588 ? 29.938 38.094 11.555 1 87.5 588 LEU B O 1
ATOM 10132 N N . ASP B 1 589 ? 28.047 39.125 12.039 1 89.75 589 ASP B N 1
ATOM 10133 C CA . ASP B 1 589 ? 27.719 38.125 13.055 1 89.75 589 ASP B CA 1
ATOM 10134 C C . ASP B 1 589 ? 27.547 36.719 12.43 1 89.75 589 ASP B C 1
ATOM 10136 O O . ASP B 1 589 ? 27.984 35.719 13 1 89.75 589 ASP B O 1
ATOM 10140 N N . ARG B 1 590 ? 26.953 36.656 11.297 1 90.31 590 ARG B N 1
ATOM 10141 C CA . ARG B 1 590 ? 26.703 35.406 10.617 1 90.31 590 ARG B CA 1
ATOM 10142 C C . ARG B 1 590 ? 28 34.781 10.125 1 90.31 590 ARG B C 1
ATOM 10144 O O . ARG B 1 590 ? 28.172 33.562 10.156 1 90.31 590 ARG B O 1
ATOM 10151 N N . ILE B 1 591 ? 28.844 35.562 9.664 1 87 591 ILE B N 1
ATOM 10152 C CA . ILE B 1 591 ? 30.156 35.062 9.227 1 87 591 ILE B CA 1
ATOM 10153 C C . ILE B 1 591 ? 30.906 34.469 10.406 1 87 591 ILE B C 1
ATOM 10155 O O . ILE B 1 591 ? 31.531 33.406 10.281 1 87 591 ILE B O 1
ATOM 10159 N N . ASP B 1 592 ? 30.766 35.125 11.5 1 86.38 592 ASP B N 1
ATOM 10160 C CA . ASP B 1 592 ? 31.406 34.625 12.703 1 86.38 592 ASP B CA 1
ATOM 10161 C C . ASP B 1 592 ? 30.797 33.312 13.148 1 86.38 592 ASP B C 1
ATOM 10163 O O . ASP B 1 592 ? 31.5 32.406 13.609 1 86.38 592 ASP B O 1
ATOM 10167 N N . GLU B 1 593 ? 29.578 33.25 13.055 1 86.62 593 GLU B N 1
ATOM 10168 C CA . GLU B 1 593 ? 28.906 32.031 13.414 1 86.62 593 GLU B CA 1
ATOM 10169 C C . GLU B 1 593 ? 29.328 30.875 12.484 1 86.62 593 GLU B C 1
ATOM 10171 O O . GLU B 1 593 ? 29.484 29.734 12.93 1 86.62 593 GLU B O 1
ATOM 10176 N N . LEU B 1 594 ? 29.422 31.188 11.227 1 86.94 594 LEU B N 1
ATOM 10177 C CA . LEU B 1 594 ? 29.844 30.188 10.258 1 86.94 594 LEU B CA 1
ATOM 10178 C C . LEU B 1 594 ? 31.281 29.734 10.539 1 86.94 594 LEU B C 1
ATOM 10180 O O . LEU B 1 594 ? 31.625 28.578 10.32 1 86.94 594 LEU B O 1
ATOM 10184 N N . ARG B 1 595 ? 32 30.625 11.023 1 85 595 ARG B N 1
ATOM 10185 C CA . ARG B 1 595 ? 33.375 30.312 11.375 1 85 595 ARG B CA 1
ATOM 10186 C C . ARG B 1 595 ? 33.438 29.312 12.531 1 85 595 ARG B C 1
ATOM 10188 O O . ARG B 1 595 ? 34.188 28.344 12.484 1 85 595 ARG B O 1
ATOM 10195 N N . VAL B 1 596 ? 32.656 29.594 13.453 1 83.19 596 VAL B N 1
ATOM 10196 C CA . VAL B 1 596 ? 32.625 28.719 14.625 1 83.19 596 VAL B CA 1
ATOM 10197 C C . VAL B 1 596 ? 32.125 27.328 14.211 1 83.19 596 VAL B C 1
ATOM 10199 O O . VAL B 1 596 ? 32.656 26.312 14.688 1 83.19 596 VAL B O 1
ATOM 10202 N N . LEU B 1 597 ? 31.203 27.328 13.375 1 84.75 597 LEU B N 1
ATOM 10203 C CA . LEU B 1 597 ? 30.672 26.047 12.906 1 84.75 597 LEU B CA 1
ATOM 10204 C C . LEU B 1 597 ? 31.719 25.281 12.094 1 84.75 597 LEU B C 1
ATOM 10206 O O . LEU B 1 597 ? 31.812 24.062 12.195 1 84.75 597 LEU B O 1
ATOM 10210 N N . TYR B 1 598 ? 32.406 25.953 11.25 1 86.31 598 TYR B N 1
ATOM 10211 C CA . TYR B 1 598 ? 33.438 25.344 10.445 1 86.31 598 TYR B CA 1
ATOM 10212 C C . TYR B 1 598 ? 34.531 24.734 11.328 1 86.31 598 TYR B C 1
ATOM 10214 O O . TYR B 1 598 ? 34.969 23.594 11.109 1 86.31 598 TYR B O 1
ATOM 10222 N N . GLU B 1 599 ? 34.844 25.406 12.328 1 81.62 599 GLU B N 1
ATOM 10223 C CA . GLU B 1 599 ? 35.875 24.922 13.242 1 81.62 599 GLU B CA 1
ATOM 10224 C C . GLU B 1 599 ? 35.375 23.703 14.039 1 81.62 599 GLU B C 1
ATOM 10226 O O . GLU B 1 599 ? 36.156 22.766 14.273 1 81.62 599 GLU B O 1
ATOM 10231 N N . SER B 1 600 ? 34.219 23.797 14.422 1 82.31 600 SER B N 1
ATOM 10232 C CA . SER B 1 600 ? 33.656 22.656 15.148 1 82.31 600 SER B CA 1
ATOM 10233 C C . SER B 1 600 ? 33.562 21.422 14.266 1 82.31 600 SER B C 1
ATOM 10235 O O . SER B 1 600 ? 33.719 20.297 14.75 1 82.31 600 SER B O 1
ATOM 10237 N N . SER B 1 601 ? 33.25 21.625 13.039 1 83.81 601 SER B N 1
ATOM 10238 C CA . SER B 1 601 ? 33.188 20.5 12.102 1 83.81 601 SER B CA 1
ATOM 10239 C C . SER B 1 601 ? 34.562 19.859 11.906 1 83.81 601 SER B C 1
ATOM 10241 O O . SER B 1 601 ? 34.656 18.641 11.734 1 83.81 601 SER B O 1
ATOM 10243 N N . LEU B 1 602 ? 35.531 20.578 11.914 1 80.94 602 LEU B N 1
ATOM 10244 C CA . LEU B 1 602 ? 36.875 20.062 11.781 1 80.94 602 LEU B CA 1
ATOM 10245 C C . LEU B 1 602 ? 37.281 19.234 13 1 80.94 602 LEU B C 1
ATOM 10247 O O . LEU B 1 602 ? 37.938 18.203 12.867 1 80.94 602 LEU B O 1
ATOM 10251 N N . ILE B 1 603 ? 36.844 19.734 14.102 1 77.25 603 ILE B N 1
ATOM 10252 C CA . ILE B 1 603 ? 37.125 19.016 15.336 1 77.25 603 ILE B CA 1
ATOM 10253 C C . ILE B 1 603 ? 36.406 17.672 15.344 1 77.25 603 ILE B C 1
ATOM 10255 O O . ILE B 1 603 ? 36.938 16.656 15.742 1 77.25 603 ILE B O 1
ATOM 10259 N N . ALA B 1 604 ? 35.156 17.703 14.953 1 78.94 604 ALA B N 1
ATOM 10260 C CA . ALA B 1 604 ? 34.344 16.484 14.914 1 78.94 604 ALA B CA 1
ATOM 10261 C C . ALA B 1 604 ? 34.969 15.469 13.953 1 78.94 604 ALA B C 1
ATOM 10263 O O . ALA B 1 604 ? 34.906 14.266 14.203 1 78.94 604 ALA B O 1
ATOM 10264 N N . GLU B 1 605 ? 35.406 15.906 12.844 1 75.88 605 GLU B N 1
ATOM 10265 C CA . GLU B 1 605 ? 36.031 15.023 11.867 1 75.88 605 GLU B CA 1
ATOM 10266 C C . GLU B 1 605 ? 37.312 14.414 12.414 1 75.88 605 GLU B C 1
ATOM 10268 O O . GLU B 1 605 ? 37.625 13.258 12.141 1 75.88 605 GLU B O 1
ATOM 10273 N N . SER B 1 606 ? 37.969 15.164 13.148 1 69.5 606 SER B N 1
ATOM 10274 C CA . SER B 1 606 ? 39.25 14.703 13.711 1 69.5 606 SER B CA 1
ATOM 10275 C C . SER B 1 606 ? 39 13.688 14.82 1 69.5 606 SER B C 1
ATOM 10277 O O . SER B 1 606 ? 39.75 12.711 14.938 1 69.5 606 SER B O 1
ATOM 10279 N N . ASP B 1 607 ? 38 13.953 15.617 1 69.12 607 ASP B N 1
ATOM 10280 C CA . ASP B 1 607 ? 37.719 13.094 16.766 1 69.12 607 ASP B CA 1
ATOM 10281 C C . ASP B 1 607 ? 36.844 11.914 16.359 1 69.12 607 ASP B C 1
ATOM 10283 O O . ASP B 1 607 ? 36.531 11.047 17.188 1 69.12 607 ASP B O 1
ATOM 10287 N N . GLU B 1 608 ? 36.562 11.805 15.078 1 66.06 608 GLU B N 1
ATOM 10288 C CA . GLU B 1 608 ? 35.656 10.758 14.578 1 66.06 608 GLU B CA 1
ATOM 10289 C C . GLU B 1 608 ? 34.344 10.727 15.352 1 66.06 608 GLU B C 1
ATOM 10291 O O . GLU B 1 608 ? 33.844 9.656 15.672 1 66.06 608 GLU B O 1
ATOM 10296 N N . SER B 1 609 ? 34.156 11.875 15.883 1 63.62 609 SER B N 1
ATOM 10297 C CA . SER B 1 609 ? 32.875 11.922 16.609 1 63.62 609 SER B CA 1
ATOM 10298 C C . SER B 1 609 ? 31.703 12.117 15.656 1 63.62 609 SER B C 1
ATOM 10300 O O . SER B 1 609 ? 31.891 12.406 14.477 1 63.62 609 SER B O 1
ATOM 10302 N N . ALA B 1 610 ? 30.516 11.875 16.141 1 60.47 610 ALA B N 1
ATOM 10303 C CA . ALA B 1 610 ? 29.281 11.914 15.344 1 60.47 610 ALA B CA 1
ATOM 10304 C C . ALA B 1 610 ? 29 13.328 14.859 1 60.47 610 ALA B C 1
ATOM 10306 O O . ALA B 1 610 ? 29.188 14.297 15.594 1 60.47 610 ALA B O 1
ATOM 10307 N N . HIS B 1 611 ? 28.656 13.406 13.609 1 65.31 611 HIS B N 1
ATOM 10308 C CA . HIS B 1 611 ? 28.344 14.68 12.984 1 65.31 611 HIS B CA 1
ATOM 10309 C C . HIS B 1 611 ? 27 15.227 13.484 1 65.31 611 HIS B C 1
ATOM 10311 O O . HIS B 1 611 ? 26.062 14.469 13.703 1 65.31 611 HIS B O 1
ATOM 10317 N N . ASP B 1 612 ? 27.109 16.531 13.93 1 68.31 612 ASP B N 1
ATOM 10318 C CA . ASP B 1 612 ? 25.922 17.297 14.297 1 68.31 612 ASP B CA 1
ATOM 10319 C C . ASP B 1 612 ? 25.109 17.672 13.062 1 68.31 612 ASP B C 1
ATOM 10321 O O . ASP B 1 612 ? 25.641 17.75 11.961 1 68.31 612 ASP B O 1
ATOM 10325 N N . VAL B 1 613 ? 23.844 17.844 13.219 1 73.5 613 VAL B N 1
ATOM 10326 C CA . VAL B 1 613 ? 22.953 18.172 12.117 1 73.5 613 VAL B CA 1
ATOM 10327 C C . VAL B 1 613 ? 23.375 19.5 11.5 1 73.5 613 VAL B C 1
ATOM 10329 O O . VAL B 1 613 ? 23.234 19.703 10.289 1 73.5 613 VAL B O 1
ATOM 10332 N N . ASP B 1 614 ? 24.047 20.375 12.227 1 78.19 614 ASP B N 1
ATOM 10333 C CA . ASP B 1 614 ? 24.391 21.703 11.758 1 78.19 614 ASP B CA 1
ATOM 10334 C C . ASP B 1 614 ? 25.609 21.672 10.836 1 78.19 614 ASP B C 1
ATOM 10336 O O . ASP B 1 614 ? 25.875 22.625 10.109 1 78.19 614 ASP B O 1
ATOM 10340 N N . HIS B 1 615 ? 26.344 20.641 10.914 1 80 615 HIS B N 1
ATOM 10341 C CA . HIS B 1 615 ? 27.516 20.531 10.07 1 80 615 HIS B CA 1
ATOM 10342 C C . HIS B 1 615 ? 27.141 20.422 8.594 1 80 615 HIS B C 1
ATOM 10344 O O . HIS B 1 615 ? 27.969 20.641 7.715 1 80 615 HIS B O 1
ATOM 10350 N N . SER B 1 616 ? 25.875 20.156 8.398 1 79.88 616 SER B N 1
ATOM 10351 C CA . SER B 1 616 ? 25.406 20.031 7.023 1 79.88 616 SER B CA 1
ATOM 10352 C C . SER B 1 616 ? 25.359 21.391 6.332 1 79.88 616 SER B C 1
ATOM 10354 O O . SER B 1 616 ? 25.266 21.469 5.105 1 79.88 616 SER B O 1
ATOM 10356 N N . TYR B 1 617 ? 25.594 22.422 7.082 1 82.62 617 TYR B N 1
ATOM 10357 C CA . TYR B 1 617 ? 25.531 23.766 6.531 1 82.62 617 TYR B CA 1
ATOM 10358 C C . TYR B 1 617 ? 26.875 24.188 5.957 1 82.62 617 TYR B C 1
ATOM 10360 O O . TYR B 1 617 ? 26.969 25.203 5.25 1 82.62 617 TYR B O 1
ATOM 10368 N N . ILE B 1 618 ? 27.828 23.375 6.277 1 85.44 618 ILE B N 1
ATOM 10369 C CA . ILE B 1 618 ? 29.156 23.672 5.738 1 85.44 618 ILE B CA 1
ATOM 10370 C C . ILE B 1 618 ? 29.297 23.047 4.355 1 85.44 618 ILE B C 1
ATOM 10372 O O . ILE B 1 618 ? 29.781 21.922 4.227 1 85.44 618 ILE B O 1
ATOM 10376 N N . THR B 1 619 ? 28.938 23.766 3.404 1 86.12 619 THR B N 1
ATOM 10377 C CA . THR B 1 619 ? 29.078 23.328 2.02 1 86.12 619 THR B CA 1
ATOM 10378 C C . THR B 1 619 ? 30.531 23.406 1.569 1 86.12 619 THR B C 1
ATOM 10380 O O . THR B 1 619 ? 31.359 24.047 2.225 1 86.12 619 THR B O 1
ATOM 10383 N N . PRO B 1 620 ? 30.828 22.812 0.484 1 85.12 620 PRO B N 1
ATOM 10384 C CA . PRO B 1 620 ? 32.219 22.875 -0.015 1 85.12 620 PRO B CA 1
ATOM 10385 C C . PRO B 1 620 ? 32.656 24.297 -0.307 1 85.12 620 PRO B C 1
ATOM 10387 O O . PRO B 1 620 ? 33.844 24.625 -0.086 1 85.12 620 PRO B O 1
ATOM 10390 N N . SER B 1 621 ? 31.797 25.125 -0.702 1 86.06 621 SER B N 1
ATOM 10391 C CA . SER B 1 621 ? 32.156 26.516 -0.989 1 86.06 621 SER B CA 1
ATOM 10392 C C . SER B 1 621 ? 32.469 27.281 0.291 1 86.06 621 SER B C 1
ATOM 10394 O O . SER B 1 621 ? 33.375 28.094 0.324 1 86.06 621 SER B O 1
ATOM 10396 N N . VAL B 1 622 ? 31.734 27.031 1.319 1 87.31 622 VAL B N 1
ATOM 10397 C CA . VAL B 1 622 ? 31.953 27.688 2.605 1 87.31 622 VAL B CA 1
ATOM 10398 C C . VAL B 1 622 ? 33.25 27.219 3.213 1 87.31 622 VAL B C 1
ATOM 10400 O O . VAL B 1 622 ? 34 28 3.789 1 87.31 622 VAL B O 1
ATOM 10403 N N . ALA B 1 623 ? 33.438 25.938 3.074 1 86.44 623 ALA B N 1
ATOM 10404 C CA . ALA B 1 623 ? 34.688 25.375 3.59 1 86.44 623 ALA B CA 1
ATOM 10405 C C . ALA B 1 623 ? 35.906 26 2.893 1 86.44 623 ALA B C 1
ATOM 10407 O O . ALA B 1 623 ? 36.938 26.281 3.529 1 86.44 623 ALA B O 1
ATOM 10408 N N . GLU B 1 624 ? 35.75 26.203 1.638 1 85.81 624 GLU B N 1
ATOM 10409 C CA . GLU B 1 624 ? 36.812 26.812 0.866 1 85.81 624 GLU B CA 1
ATOM 10410 C C . GLU B 1 624 ? 37.062 28.25 1.303 1 85.81 624 GLU B C 1
ATOM 10412 O O . GLU B 1 624 ? 38.219 28.719 1.327 1 85.81 624 GLU B O 1
ATOM 10417 N N . TYR B 1 625 ? 36.094 28.953 1.615 1 86.62 625 TYR B N 1
ATOM 10418 C CA . TYR B 1 625 ? 36.188 30.344 2.082 1 86.62 625 TYR B CA 1
ATOM 10419 C C . TYR B 1 625 ? 37.062 30.422 3.334 1 86.62 625 TYR B C 1
ATOM 10421 O O . TYR B 1 625 ? 37.969 31.266 3.418 1 86.62 625 TYR B O 1
ATOM 10429 N N . PHE B 1 626 ? 36.844 29.578 4.258 1 86.31 626 PHE B N 1
ATOM 10430 C CA . PHE B 1 626 ? 37.562 29.656 5.535 1 86.31 626 PHE B CA 1
ATOM 10431 C C . PHE B 1 626 ? 38.938 29 5.438 1 86.31 626 PHE B C 1
ATOM 10433 O O . PHE B 1 626 ? 39.844 29.359 6.188 1 86.31 626 PHE B O 1
ATOM 10440 N N . ARG B 1 627 ? 39.031 28.062 4.594 1 82.31 627 ARG B N 1
ATOM 10441 C CA . ARG B 1 627 ? 40.344 27.453 4.375 1 82.31 627 ARG B CA 1
ATOM 10442 C C . ARG B 1 627 ? 41.312 28.484 3.842 1 82.31 627 ARG B C 1
ATOM 10444 O O . ARG B 1 627 ? 42.5 28.422 4.164 1 82.31 627 ARG B O 1
ATOM 10451 N N . ARG B 1 628 ? 40.875 29.312 3.043 1 77.62 628 ARG B N 1
ATOM 10452 C CA . ARG B 1 628 ? 41.75 30.328 2.439 1 77.62 628 ARG B CA 1
ATOM 10453 C C . ARG B 1 628 ? 42.125 31.406 3.459 1 77.62 628 ARG B C 1
ATOM 10455 O O . ARG B 1 628 ? 43.125 32.094 3.299 1 77.62 628 ARG B O 1
ATOM 10462 N N . GLU B 1 629 ? 41.375 31.641 4.434 1 74.5 629 GLU B N 1
ATOM 10463 C CA . GLU B 1 629 ? 41.656 32.625 5.457 1 74.5 629 GLU B CA 1
ATOM 10464 C C . GLU B 1 629 ? 42.812 32.188 6.359 1 74.5 629 GLU B C 1
ATOM 10466 O O . GLU B 1 629 ? 43.688 33 6.695 1 74.5 629 GLU B O 1
ATOM 10471 N N . ALA B 1 630 ? 42.906 31.016 6.934 1 64.62 630 ALA B N 1
ATOM 10472 C CA . ALA B 1 630 ? 43.969 30.484 7.773 1 64.62 630 ALA B CA 1
ATOM 10473 C C . ALA B 1 630 ? 44.094 28.969 7.641 1 64.62 630 ALA B C 1
ATOM 10475 O O . ALA B 1 630 ? 43.094 28.281 7.426 1 64.62 630 ALA B O 1
ATOM 10476 N N . PRO B 1 631 ? 45.344 28.453 7.652 1 60.72 631 PRO B N 1
ATOM 10477 C CA . PRO B 1 631 ? 45.531 27 7.551 1 60.72 631 PRO B CA 1
ATOM 10478 C C . PRO B 1 631 ? 44.812 26.234 8.656 1 60.72 631 PRO B C 1
ATOM 10480 O O . PRO B 1 631 ? 44.594 26.766 9.742 1 60.72 631 PRO B O 1
ATOM 10483 N N . ALA B 1 632 ? 44.281 24.969 8.508 1 58.25 632 ALA B N 1
ATOM 10484 C CA . ALA B 1 632 ? 43.469 24.094 9.344 1 58.25 632 ALA B CA 1
ATOM 10485 C C . ALA B 1 632 ? 44.094 23.906 10.719 1 58.25 632 ALA B C 1
ATOM 10487 O O . ALA B 1 632 ? 43.406 23.922 11.742 1 58.25 632 ALA B O 1
ATOM 10488 N N . GLU B 1 633 ? 45.406 23.719 10.75 1 56.88 633 GLU B N 1
ATOM 10489 C CA . GLU B 1 633 ? 46.125 23.422 11.984 1 56.88 633 GLU B CA 1
ATOM 10490 C C . GLU B 1 633 ? 46.062 24.578 12.969 1 56.88 633 GLU B C 1
ATOM 10492 O O . GLU B 1 633 ? 45.875 24.375 14.164 1 56.88 633 GLU B O 1
ATOM 10497 N N . GLU B 1 634 ? 46.156 25.703 12.562 1 54.88 634 GLU B N 1
ATOM 10498 C CA . GLU B 1 634 ? 46.125 26.875 13.438 1 54.88 634 GLU B CA 1
ATOM 10499 C C . GLU B 1 634 ? 44.75 27.125 14.008 1 54.88 634 GLU B C 1
ATOM 10501 O O . GLU B 1 634 ? 44.625 27.531 15.164 1 54.88 634 GLU B O 1
ATOM 10506 N N . ARG B 1 635 ? 43.844 26.703 13.328 1 55.22 635 ARG B N 1
ATOM 10507 C CA . ARG B 1 635 ? 42.469 26.953 13.711 1 55.22 635 ARG B CA 1
ATOM 10508 C C . ARG B 1 635 ? 42 25.938 14.75 1 55.22 635 ARG B C 1
ATOM 10510 O O . ARG B 1 635 ? 41.281 26.297 15.703 1 55.22 635 ARG B O 1
ATOM 10517 N N . ILE B 1 636 ? 42.469 24.766 14.5 1 59.09 636 ILE B N 1
ATOM 10518 C CA . ILE B 1 636 ? 42.188 23.734 15.492 1 59.09 636 ILE B CA 1
ATOM 10519 C C . ILE B 1 636 ? 42.812 24.141 16.828 1 59.09 636 ILE B C 1
ATOM 10521 O O . ILE B 1 636 ? 42.156 24.016 17.875 1 59.09 636 ILE B O 1
ATOM 10525 N N . GLN B 1 637 ? 44 24.672 16.797 1 56.06 637 GLN B N 1
ATOM 10526 C CA . GLN B 1 637 ? 44.719 25.078 18.016 1 56.06 637 GLN B CA 1
ATOM 10527 C C . GLN B 1 637 ? 44.031 26.266 18.672 1 56.06 637 GLN B C 1
ATOM 10529 O O . GLN B 1 637 ? 43.938 26.344 19.891 1 56.06 637 GLN B O 1
ATOM 10534 N N . ARG B 1 638 ? 43.438 27.109 18 1 55.69 638 ARG B N 1
ATOM 10535 C CA . ARG B 1 638 ? 42.75 28.266 18.547 1 55.69 638 ARG B CA 1
ATOM 10536 C C . ARG B 1 638 ? 41.438 27.859 19.25 1 55.69 638 ARG B C 1
ATOM 10538 O O . ARG B 1 638 ? 41.125 28.391 20.312 1 55.69 638 ARG B O 1
ATOM 10545 N N . GLN B 1 639 ? 40.812 26.938 18.594 1 55.78 639 GLN B N 1
ATOM 10546 C CA . GLN B 1 639 ? 39.562 26.516 19.172 1 55.78 639 GLN B CA 1
ATOM 10547 C C . GLN B 1 639 ? 39.75 25.672 20.422 1 55.78 639 GLN B C 1
ATOM 10549 O O . GLN B 1 639 ? 39.031 25.812 21.406 1 55.78 639 GLN B O 1
ATOM 10554 N N . ILE B 1 640 ? 40.812 24.844 20.422 1 56.72 640 ILE B N 1
ATOM 10555 C CA . ILE B 1 640 ? 41.188 24.094 21.609 1 56.72 640 ILE B CA 1
ATOM 10556 C C . ILE B 1 640 ? 41.594 25.062 22.719 1 56.72 640 ILE B C 1
ATOM 10558 O O . ILE B 1 640 ? 41.188 24.891 23.875 1 56.72 640 ILE B O 1
ATOM 10562 N N . THR B 1 641 ? 42.25 26.047 22.422 1 52.06 641 THR B N 1
ATOM 10563 C CA . THR B 1 641 ? 42.656 27.047 23.406 1 52.06 641 THR B CA 1
ATOM 10564 C C . THR B 1 641 ? 41.469 27.812 23.953 1 52.06 641 THR B C 1
ATOM 10566 O O . THR B 1 641 ? 41.406 28.094 25.156 1 52.06 641 THR B O 1
ATOM 10569 N N . LYS B 1 642 ? 40.562 28.078 23.109 1 53.97 642 LYS B N 1
ATOM 10570 C CA . LYS B 1 642 ? 39.344 28.781 23.531 1 53.97 642 LYS B CA 1
ATOM 10571 C C . LYS B 1 642 ? 38.469 27.891 24.422 1 53.97 642 LYS B C 1
ATOM 10573 O O . LYS B 1 642 ? 37.938 28.359 25.422 1 53.97 642 LYS B O 1
ATOM 10578 N N . GLU B 1 643 ? 38.375 26.656 24.031 1 52.31 643 GLU B N 1
ATOM 10579 C CA . GLU B 1 643 ? 37.625 25.703 24.844 1 52.31 643 GLU B CA 1
ATOM 10580 C C . GLU B 1 643 ? 38.312 25.484 26.203 1 52.31 643 GLU B C 1
ATOM 10582 O O . GLU B 1 643 ? 37.656 25.375 27.234 1 52.31 643 GLU B O 1
ATOM 10587 N N . ARG B 1 644 ? 39.625 25.453 26.266 1 51.41 644 ARG B N 1
ATOM 10588 C CA . ARG B 1 644 ? 40.375 25.359 27.5 1 51.41 644 ARG B CA 1
ATOM 10589 C C . ARG B 1 644 ? 40.219 26.609 28.344 1 51.41 644 ARG B C 1
ATOM 10591 O O . ARG B 1 644 ? 40.125 26.531 29.562 1 51.41 644 ARG B O 1
ATOM 10598 N N . ALA B 1 645 ? 40.156 27.688 27.781 1 47.56 645 ALA B N 1
ATOM 10599 C CA . ALA B 1 645 ? 39.938 28.938 28.516 1 47.56 645 ALA B CA 1
ATOM 10600 C C . ALA B 1 645 ? 38.562 28.984 29.125 1 47.56 645 ALA B C 1
ATOM 10602 O O . ALA B 1 645 ? 38.375 29.438 30.266 1 47.56 645 ALA B O 1
ATOM 10603 N N . ILE B 1 646 ? 37.656 28.578 28.375 1 45.34 646 ILE B N 1
ATOM 10604 C CA . ILE B 1 646 ? 36.281 28.516 28.875 1 45.34 646 ILE B CA 1
ATOM 10605 C C . ILE B 1 646 ? 36.188 27.453 29.969 1 45.34 646 ILE B C 1
ATOM 10607 O O . ILE B 1 646 ? 35.438 27.625 30.938 1 45.34 646 ILE B O 1
ATOM 10611 N N . ARG B 1 647 ? 37.031 26.344 29.719 1 45.69 647 ARG B N 1
ATOM 10612 C CA . ARG B 1 647 ? 37.062 25.344 30.781 1 45.69 647 ARG B CA 1
ATOM 10613 C C . ARG B 1 647 ? 37.938 25.781 31.938 1 45.69 647 ARG B C 1
ATOM 10615 O O . ARG B 1 647 ? 38.031 25.094 32.969 1 45.69 647 ARG B O 1
ATOM 10622 N N . GLY B 1 648 ? 38.219 27.016 32.219 1 41.34 648 GLY B N 1
ATOM 10623 C CA . GLY B 1 648 ? 38.969 27.594 33.344 1 41.34 648 GLY B CA 1
ATOM 10624 C C . GLY B 1 648 ? 40.406 27.172 33.344 1 41.34 648 GLY B C 1
ATOM 10625 O O . GLY B 1 648 ? 41.125 27.406 34.344 1 41.34 648 GLY B O 1
ATOM 10626 N N . GLU B 1 649 ? 40.969 26.344 32.719 1 40.44 649 GLU B N 1
ATOM 10627 C CA . GLU B 1 649 ? 42.312 25.844 32.938 1 40.44 649 GLU B CA 1
ATOM 10628 C C . GLU B 1 649 ? 43.375 26.844 32.438 1 40.44 649 GLU B C 1
ATOM 10630 O O . GLU B 1 649 ? 44.562 26.609 32.594 1 40.44 649 GLU B O 1
ATOM 10635 N N . GLY B 1 650 ? 43.094 27.734 31.5 1 37.19 650 GLY B N 1
ATOM 10636 C CA . GLY B 1 650 ? 44.219 28.531 31.047 1 37.19 650 GLY B CA 1
ATOM 10637 C C . GLY B 1 650 ? 44.562 29.703 31.953 1 37.19 650 GLY B C 1
ATOM 10638 O O . GLY B 1 650 ? 43.719 30.125 32.75 1 37.19 650 GLY B O 1
ATOM 10639 N N . ALA B 1 651 ? 45.844 30.031 32.094 1 37.22 651 ALA B N 1
ATOM 10640 C CA . ALA B 1 651 ? 46.406 31.188 32.781 1 37.22 651 ALA B CA 1
ATOM 10641 C C . ALA B 1 651 ? 45.688 32.469 32.344 1 37.22 651 ALA B C 1
ATOM 10643 O O . ALA B 1 651 ? 45.25 32.594 31.203 1 37.22 651 ALA B O 1
ATOM 10644 N N . PRO B 1 652 ? 45.375 33.438 33.344 1 35.69 652 PRO B N 1
ATOM 10645 C CA . PRO B 1 652 ? 44.688 34.75 33.25 1 35.69 652 PRO B CA 1
ATOM 10646 C C . PRO B 1 652 ? 45.281 35.625 32.156 1 35.69 652 PRO B C 1
ATOM 10648 O O . PRO B 1 652 ? 45.031 36.844 32.125 1 35.69 652 PRO B O 1
ATOM 10651 N N . THR B 1 653 ? 46.125 35.188 31.172 1 32.66 653 THR B N 1
ATOM 10652 C CA . THR B 1 653 ? 46.844 36.281 30.562 1 32.66 653 THR B CA 1
ATOM 10653 C C . THR B 1 653 ? 45.875 37.406 30.125 1 32.66 653 THR B C 1
ATOM 10655 O O . THR B 1 653 ? 46.031 38.562 30.516 1 32.66 653 THR B O 1
ATOM 10658 N N . GLU B 1 654 ? 46.125 38 28.797 1 29.75 654 GLU B N 1
ATOM 10659 C CA . GLU B 1 654 ? 45.75 39.281 28.266 1 29.75 654 GLU B CA 1
ATOM 10660 C C . GLU B 1 654 ? 44.219 39.438 28.25 1 29.75 654 GLU B C 1
ATOM 10662 O O . GLU B 1 654 ? 43.5 38.438 28.188 1 29.75 654 GLU B O 1
ATOM 10667 N N . LYS B 1 655 ? 43.719 40.688 28.516 1 31.25 655 LYS B N 1
ATOM 10668 C CA . LYS B 1 655 ? 42.406 41.312 28.469 1 31.25 655 LYS B CA 1
ATOM 10669 C C . LYS B 1 655 ? 41.594 40.812 27.25 1 31.25 655 LYS B C 1
ATOM 10671 O O . LYS B 1 655 ? 41.938 41.156 26.109 1 31.25 655 LYS B O 1
ATOM 10676 N N . VAL B 1 656 ? 41.125 39.719 27.312 1 29.2 656 VAL B N 1
ATOM 10677 C CA . VAL B 1 656 ? 40.219 39.219 26.281 1 29.2 656 VAL B CA 1
ATOM 10678 C C . VAL B 1 656 ? 39.094 40.25 26.047 1 29.2 656 VAL B C 1
ATOM 10680 O O . VAL B 1 656 ? 38.406 40.656 27 1 29.2 656 VAL B O 1
ATOM 10683 N N . TYR B 1 657 ? 39.344 41.312 25.141 1 28.34 657 TYR B N 1
ATOM 10684 C CA . TYR B 1 657 ? 38.25 42.188 24.766 1 28.34 657 TYR B CA 1
ATOM 10685 C C . TYR B 1 657 ? 36.938 41.406 24.703 1 28.34 657 TYR B C 1
ATOM 10687 O O . TYR B 1 657 ? 36.906 40.281 24.219 1 28.34 657 TYR B O 1
ATOM 10695 N N . PRO B 1 658 ? 36.062 41.75 25.703 1 27.83 658 PRO B N 1
ATOM 10696 C CA . PRO B 1 658 ? 34.75 41.094 25.781 1 27.83 658 PRO B CA 1
ATOM 10697 C C . PRO B 1 658 ? 34.125 40.844 24.406 1 27.83 658 PRO B C 1
ATOM 10699 O O . PRO B 1 658 ? 33.969 41.75 23.625 1 27.83 658 PRO B O 1
ATOM 10702 N N . SER B 1 659 ? 34.688 39.875 23.75 1 27.53 659 SER B N 1
ATOM 10703 C CA . SER B 1 659 ? 33.969 39.438 22.562 1 27.53 659 SER B CA 1
ATOM 10704 C C . SER B 1 659 ? 32.469 39.375 22.812 1 27.53 659 SER B C 1
ATOM 10706 O O . SER B 1 659 ? 32.031 38.719 23.766 1 27.53 659 SER B O 1
ATOM 10708 N N . ARG B 1 660 ? 31.641 40.406 22.438 1 29.61 660 ARG B N 1
ATOM 10709 C CA . ARG B 1 660 ? 30.188 40.5 22.391 1 29.61 660 ARG B CA 1
ATOM 10710 C C . ARG B 1 660 ? 29.562 39.125 22.094 1 29.61 660 ARG B C 1
ATOM 10712 O O . ARG B 1 660 ? 28.672 38.688 22.812 1 29.61 660 ARG B O 1
ATOM 10719 N N . LEU B 1 661 ? 29.141 38.875 20.844 1 27.75 661 LEU B N 1
ATOM 10720 C CA . LEU B 1 661 ? 28.234 37.781 20.547 1 27.75 661 LEU B CA 1
ATOM 10721 C C . LEU B 1 661 ? 28.875 36.438 20.891 1 27.75 661 LEU B C 1
ATOM 10723 O O . LEU B 1 661 ? 28.188 35.406 20.953 1 27.75 661 LEU B O 1
ATOM 10727 N N . GLU B 1 662 ? 30.172 36.312 21.156 1 27.2 662 GLU B N 1
ATOM 10728 C CA . GLU B 1 662 ? 30.938 35.062 21.219 1 27.2 662 GLU B CA 1
ATOM 10729 C C . GLU B 1 662 ? 30.688 34.344 22.531 1 27.2 662 GLU B C 1
ATOM 10731 O O . GLU B 1 662 ? 30.859 33.125 22.609 1 27.2 662 GLU B O 1
ATOM 10736 N N . ASP B 1 663 ? 30.594 35 23.656 1 28.59 663 ASP B N 1
ATOM 10737 C CA . ASP B 1 663 ? 30.625 34.281 24.938 1 28.59 663 ASP B CA 1
ATOM 10738 C C . ASP B 1 663 ? 29.438 33.344 25.047 1 28.59 663 ASP B C 1
ATOM 10740 O O . ASP B 1 663 ? 29.484 32.406 25.844 1 28.59 663 ASP B O 1
ATOM 10744 N N . THR B 1 664 ? 28.234 33.812 24.625 1 25.95 664 THR B N 1
ATOM 10745 C CA . THR B 1 664 ? 27.062 33.031 25.031 1 25.95 664 THR B CA 1
ATOM 10746 C C . THR B 1 664 ? 27.016 31.703 24.25 1 25.95 664 THR B C 1
ATOM 10748 O O . THR B 1 664 ? 26.141 30.875 24.5 1 25.95 664 THR B O 1
ATOM 10751 N N . LEU B 1 665 ? 27.625 31.625 23.062 1 25.77 665 LEU B N 1
ATOM 10752 C CA . LEU B 1 665 ? 27.469 30.312 22.453 1 25.77 665 LEU B CA 1
ATOM 10753 C C . LEU B 1 665 ? 28.266 29.25 23.219 1 25.77 665 LEU B C 1
ATOM 10755 O O . LEU B 1 665 ? 28.156 28.062 22.922 1 25.77 665 LEU B O 1
ATOM 10759 N N . GLY B 1 666 ? 29.375 29.625 23.891 1 24.33 666 GLY B N 1
ATOM 10760 C CA . GLY B 1 666 ? 30.375 28.656 24.344 1 24.33 666 GLY B CA 1
ATOM 10761 C C . GLY B 1 666 ? 29.969 27.953 25.625 1 24.33 666 GLY B C 1
ATOM 10762 O O . GLY B 1 666 ? 30.812 27.359 26.312 1 24.33 666 GLY B O 1
ATOM 10763 N N . GLY B 1 667 ? 28.875 28.203 26.312 1 24.39 667 GLY B N 1
ATOM 10764 C CA . GLY B 1 667 ? 28.766 27.391 27.516 1 24.39 667 GLY B CA 1
ATOM 10765 C C . GLY B 1 667 ? 28.75 25.906 27.219 1 24.39 667 GLY B C 1
ATOM 10766 O O . GLY B 1 667 ? 27.734 25.375 26.75 1 24.39 667 GLY B O 1
ATOM 10767 N N . ILE B 1 668 ? 29.828 25.359 26.578 1 20.45 668 ILE B N 1
ATOM 10768 C CA . ILE B 1 668 ? 30.062 23.984 27 1 20.45 668 ILE B CA 1
ATOM 10769 C C . ILE B 1 668 ? 30.422 23.938 28.484 1 20.45 668 ILE B C 1
ATOM 10771 O O . ILE B 1 668 ? 31.297 24.688 28.938 1 20.45 668 ILE B O 1
#

Secondary structure (DSSP, 8-state):
-------------------------THHHHHHHHHHHHHHHHHS-TTTB-TTS-BGGGS-HHHHHHHHHHHHHHHHHHHHHHHHHHHHH-TTHHHHHHIIIIIHHHHHHHHHHHHHHHHHHHHHHHHHH-HHHHTS-SSS-HHHHHHHHHHHHHHHHHHHHHHHHHHHHT-HHHHHHHHHHHHHHHHHHHHH---SSHHHHHHHHHHHHHHHHHHHHHHHHHHHHHHHS-S--SHHHHHHHHHHHHHHHHHHHTHHHHHHHHHHHHHHHHHHHHTTT--SSPPPHHHHHHHHHHHHHHHHHHHHHHHHHHHHT---TTHHHHHHHHHHT-SS--HHHHHHHHHTSHHHHHHHHHHHHHHHHHHHHHHHHHHHHHHHHSTT--HHHHHHHHHHHHHHHHHHHHHHHHHTT-TTTHHHHHHHHHHHHHHHHHHHHHHTHHHHTSTTHHHHHHHHHHHHHHHHHIIIIIHHHHHHHHHTS-GGGHHHHHHHHHHHHHHHHHHHHHHTTTS-HHHHHHHHHHHHHHHHHHHHHH----TT--HHHHHHHHHHHHTT-GGG--SGGG-GGGS-HIIIIIS-GGGG--HHHHHHHHHHHHHHHHHHHHHHHHHTPPPPGGGGG--HHHHHHHHHHS-HHHHHHHHHHHHHHHTT-S---S------TTTTT---/-------------------------THHHHHHHHHHHHHHHHHS-TTTB-TTS-BGGGS-HHHHHHHHHHHHHHHHHHHHHHHHHHHHH-TTHHHHHHIIIIIHHHHHHHHHHHHHHHHHHHHHHHHHH-HHHHTS-SSS-HHHHHHHHHHHHHHHHHHHHHHHHHHHHT-HHHHHHHHHHHHHHHHHHHHH---SSHHHHHHHHHHHHHHHHHHHHHHHHHHHHHHHS-S--SHHHHHHHHHHHHHHHHHHHTHHHHHHHHHHHHHHHHHHHHTTT--SSPPPHHHHHHHHHHHHHHHHHHHHHHHHHHHHT---TTHHHHHHHHHHT-SS--HHHHHHHHHHSHHHHHHHHHHHHHHHHHHHHHHHHHHHHHHHHSTT--HHHHHHHHHHHHHHHHHHHHHHHHHTT-TTTHHHHHHHHHHHHHHHHHHHHHHTHHHHTSTTHHHHHHHHHHHHHHHHHIIIIIHHHHHHHHHTS-GGGHHHHHHHHHHHHHHHHHHHHHHTTTS-HHHHHHHHHHHHHHHHHHHHHH----TT--HHHHHHHHHHHHTT-GGG--SGGG-GGGS-HIIIIIS-GGGG--HHHHHHHHHHHHHHHHHHHHHHHHTTPPPPGGGGG--HHHHHHHHHHS-HHHHHHHHHHHHHHHTT-S---S-----TTTGGG---

InterPro domains:
  IPR005828 Major facilitator, sugar transporter-like [PF00083] (106-307)
  IPR005828 Major facilitator, sugar transporter-like [PF00083] (359-546)
  IPR036259 MFS transporter superfamily [G3DSA:1.20.1250.20] (99-553)
  IPR036259 MFS transporter superfamily [SSF103473] (90-543)

Solvent-accessible surface area (backbone atoms only — not comparable to full-atom values): 67439 Å² total; per-residue (Å²): 142,86,85,76,82,84,80,81,80,78,75,82,76,79,78,74,80,79,78,83,73,80,75,72,60,64,58,58,57,55,50,47,56,56,42,54,56,38,42,38,61,78,76,41,40,75,90,54,19,45,97,87,61,45,51,48,86,74,42,55,70,69,58,28,51,49,50,45,51,51,52,51,50,52,52,50,51,50,49,52,51,52,45,50,54,37,30,73,71,34,71,59,47,46,56,50,49,48,38,61,65,18,44,61,61,6,44,63,39,16,52,41,25,23,53,59,53,41,52,63,57,44,50,56,50,45,33,56,38,38,37,48,46,65,70,68,38,75,67,18,58,62,66,50,63,54,37,33,60,51,34,25,52,50,16,22,34,51,13,8,43,51,34,6,45,38,28,39,35,80,26,40,54,59,39,48,37,50,23,30,48,36,31,29,55,16,30,50,42,59,36,65,62,73,52,96,42,72,39,50,28,45,52,52,50,20,52,25,37,20,45,23,15,25,15,47,18,21,41,52,18,41,42,44,44,52,41,60,53,69,84,52,67,27,66,69,28,50,51,46,43,30,58,39,34,52,28,39,31,35,39,14,52,42,28,24,54,52,15,39,49,51,35,52,49,51,53,53,50,40,44,37,50,61,43,70,63,50,67,64,78,78,49,48,59,66,42,51,50,51,38,56,28,49,58,31,44,56,48,34,53,53,29,51,50,49,32,51,43,46,67,65,67,55,80,64,65,39,55,65,55,53,50,51,27,59,69,66,72,43,88,55,60,59,61,68,59,53,55,42,41,63,65,74,40,38,54,47,46,46,15,28,20,47,29,24,17,28,40,24,31,52,63,60,40,52,62,64,50,53,58,55,53,45,43,68,78,33,72,81,58,38,70,56,55,53,52,52,53,49,50,52,42,46,54,43,24,44,53,13,36,53,50,33,37,69,43,35,49,34,72,85,46,13,48,50,51,32,27,35,53,12,21,46,52,40,21,50,52,29,46,52,48,40,73,42,43,75,64,28,68,38,87,64,68,38,34,52,50,47,50,47,50,53,39,50,40,44,18,30,38,28,37,11,35,56,47,37,36,58,47,48,26,29,68,76,43,51,77,71,50,15,22,34,47,19,4,46,18,50,28,38,12,52,54,23,32,48,45,43,69,61,51,52,79,77,45,55,75,58,55,47,32,59,63,50,25,55,34,18,53,48,25,30,50,36,39,58,37,27,35,48,30,62,50,62,52,50,68,63,48,47,45,54,44,47,53,27,45,74,70,72,43,54,72,76,40,21,48,72,63,37,29,66,78,34,36,15,50,45,42,45,70,73,67,43,58,39,75,44,49,32,71,68,60,28,52,53,51,49,53,51,51,50,48,54,48,52,53,52,45,51,49,30,63,71,66,70,44,81,81,57,72,69,53,50,59,62,40,73,46,44,50,51,46,52,50,70,73,48,62,70,70,61,51,53,53,50,51,52,51,50,51,37,45,68,63,62,72,54,81,84,72,78,85,72,68,82,66,57,87,65,54,77,73,57,75,112,135,85,79,79,81,78,86,72,78,74,73,80,72,76,80,75,76,80,74,82,72,78,74,70,62,66,58,59,56,55,52,49,56,55,44,54,56,39,42,37,62,79,74,39,40,76,90,53,19,44,99,86,63,45,50,49,84,75,42,55,70,70,57,29,52,50,50,45,51,49,51,50,50,51,52,51,52,51,50,52,49,52,45,49,52,37,32,74,68,34,72,60,46,47,55,51,50,49,37,62,66,20,44,62,62,7,45,63,39,16,52,40,25,24,53,60,54,41,50,63,57,46,50,57,49,44,34,57,37,38,37,48,47,64,69,68,37,76,66,18,59,63,66,50,64,53,37,32,61,51,33,26,52,50,17,21,34,51,13,8,44,52,36,5,45,38,28,40,34,80,26,39,54,60,41,48,38,49,22,30,48,37,31,28,54,16,29,48,45,58,34,64,63,76,51,96,42,73,40,50,28,44,53,52,50,19,51,26,35,21,46,24,16,25,14,48,17,22,40,52,20,42,42,44,43,52,42,60,53,69,85,54,66,28,68,69,27,50,51,47,43,30,58,39,33,51,31,40,32,35,41,15,51,43,26,24,53,52,15,38,51,51,35,55,50,49,52,52,51,38,43,38,53,62,43,70,63,52,68,64,80,77,48,47,58,67,40,52,52,53,38,55,27,50,57,32,43,55,48,32,54,53,28,52,51,49,32,50,43,46,67,66,67,56,79,65,65,40,54,64,55,53,52,51,27,61,66,67,72,44,87,54,59,57,60,69,60,53,55,40,40,64,66,75,40,38,53,47,46,46,16,30,20,49,29,24,17,28,40,24,31,49,62,59,40,50,61,64,49,52,57,55,53,44,42,66,76,34,72,81,58,38,71,55,56,54,51,51,52,49,48,52,42,47,53,41,25,43,53,13,37,52,50,32,38,69,42,35,47,34,72,85,47,14,48,51,51,31,26,34,51,12,20,47,51,40,20,50,51,30,44,52,48,39,75,43,42,76,63,28,67,37,87,65,69,37,35,53,50,46,50,46,48,54,41,48,40,42,18,30,37,28,36,10,35,56,47,38,35,58,48,48,26,29,69,77,43,50,77,71,49,15,23,34,46,18,4,48,19,50,29,38,12,51,54,22,32,48,47,43,70,60,50,52,78,77,44,56,77,58,54,47,31,58,62,50,24,56,32,20,52,47,26,29,49,37,39,59,37,27,36,48,31,62,50,60,51,48,68,65,49,48,46,54,43,47,53,28,45,74,70,71,41,54,73,76,43,21,45,72,62,37,29,68,77,35,37,14,50,44,43,44,69,74,66,43,56,37,77,44,50,32,72,66,61,29,53,54,52,48,51,51,50,50,48,53,49,54,53,49,45,53,50,30,62,71,65,69,44,81,83,57,72,70,52,49,60,61,40,74,47,45,50,49,46,52,50,72,72,47,63,70,68,61,50,54,52,50,50,52,50,49,52,38,45,70,65,62,71,51,79,87,70,79,84,69,70,80,59,74,82,59,61,77,74,55,74,115

Nearest PDB structures (foldseek):
  9j2n-assembly1_A  TM=7.318E-01  e=1.781E-08  Homo sapiens
  9g11-assembly1_A  TM=7.561E-01  e=1.076E-07  Arabidopsis thaliana
  4ybq-assembly2_B  TM=7.393E-01  e=3.658E-07  Rattus norvegicus
  4ja3-assembly2_B  TM=7.209E-01  e=4.706E-07  Escherichia coli K-12
  8y66-assembly1_A  TM=6.928E-01  e=2.463E-06  Homo sapiens

Sequence (1336 aa):
MSVAPDDSIQEYRETKPALSDGSASPDSRSTVANHSDLIKEALYPSDSYTPDGTYWADLPTAQRWKFATTQFNQESRREVKYVWDMFKRDPMQPFRAYWRKYVLTGMGLFVEGYVLFSIGNLSALFSSAWPRCWKTFAVCDENWVNAVTYLEILGIIVGQCLVGYEGDWIGRKFGLCQDALVMLIGSILLTGVWGTSLNGWVIAYGWSLFIYGIGVGGEYPMTGTKALESNVFGPEGTRDDRLHRGRNVVGSFLMQGWGQVFNQCVLLICLMIFHSGKTNPPFSPRTAQATYRVQFGLAVIVHFWLLYHRLYKVHDADALLSTTKKRQNVSGYDVHSLRLLMSHYWGRLIATAGSWFANDVFFYGTKVFSSTFIGIIHPGASLVVTWEYNLINLAVSLCGYYLAFVFIDHKLYGRRKMQQVGFAFDFLIYLFAAIFFHQLRVKGAPIAAFQFMYHFSSFWNQFGPNCVSFLVAGESFPASIRSTAHGFSAACGKLGALVPTVLFHYLDDRSKLWFAMPFGALGVFVTAVWLPDTTGLDLREQERYWRCVRAGKPELYHGIAIHPHHLSWYERVVLKRHRFYDPVQDRLDRIDELRVLYESSLIAESDESAHDVDHSYITPSVAEYFRREAPAEERIQRQITKERAIRGEGAPTEKVYPSRLEDTLGGIMSVAPDDSIQEYRETKPALSDGSASPDSRSTVANHSDLIKEALYPSDSYTPDGTYWADLPTAQRWKFATTQFNQESRREVKYVWDMFKRDPMQPFRAYWRKYVLTGMGLFVEGYVLFSIGNLSALFSSAWPRCWKTFAVCDENWVNAVTYLEILGIIVGQCLVGYEGDWIGRKFGLCQDALVMLIGSILLTGVWGTSLNGWVIAYGWSLFIYGIGVGGEYPMTGTKALESNVFGPEGTRDDRLHRGRNVVGSFLMQGWGQVFNQCVLLICLMIFHSGKTNPPFSPRTAQATYRVQFGLAVIVHFWLLYHRLYKVHDADALLSTTKKRQNVSGYDVHSLRLLMSHYWGRLIATAGSWFANDVFFYGTKVFSSTFIGIIHPGASLVVTWEYNLINLAVSLCGYYLAFVFIDHKLYGRRKMQQVGFAFDFLIYLFAAIFFHQLRVKGAPIAAFQFMYHFSSFWNQFGPNCVSFLVAGESFPASIRSTAHGFSAACGKLGALVPTVLFHYLDDRSKLWFAMPFGALGVFVTAVWLPDTTGLDLREQERYWRCVRAGKPELYHGIAIHPHHLSWYERVVLKRHRFYDPVQDRLDRIDELRVLYESSLIAESDESAHDVDHSYITPSVAEYFRREAPAEERIQRQITKERAIRGEGAPTEKVYPSRLEDTLGGI